Protein AF-0000000079534069 (afdb_homodimer)

Foldseek 3Di:
DPDDPVLVVLLPPPQACAPAEEEQEPLLWDPNVLVLLVNQVRHYQYEYEEQDPVSQVVSVVVCVVVVGRYHYDHADLLDLVRLLVRLVVSCVVSVLAHAEYEAEWAAADQDDAVPDDPVNLVSRCSGLAVSVVSNCVSCLRRNLVNLAHEYEYEAACLCVDPDSRYDSNNVSRVNVQLVQLVCLQPCLVSNYHGYYDHDYAAPTPRCVVVCVVCVPVCVVPPHHYDPDPPDPVVVLQQQAQAPAEEEQEPLLWFLSVLLLSNNQSRHYQYEYEEQDPVSQVVSVVVCVVVVGRYHYDHADLLDLVRLLVSLVVVCVVSVLAHAEYEAEWADADFDDAVPDDPVNLVVRLSGLAVSVVSNCVSCLRRNLVNLAHEYEYEAACLCVDPDRRYDSNNVSRVNVLVVQLVCCVVCVVSNYAGEYEYEYAEDIPNCVVVVVDVVSLVVLQVQASNSDHHYSNLRSVVVSSCSGSNVSPDHSYYHYPYNSNSSCPDDDPDDDD/DPPDPVLVVLLPPPQACAPAEEEQEPLLFDPNVLVLLVNQVRHYQYEYEEQDPVSQVVSVVVCVVVVGRYHYDHADLLDLVRLLVRLVVSCVVSVLAHAEYEAEWAAADQDDAVPDDPVNLVSRCSGLAVSVVSNCVSCLRRNLVNLAHEYEYEAACLCVDPDSRYPSNNVSRVNVQLVQLVCLQPCLVSNYHGYYDHDYAAPTPRCVVVCVVCVPVCVVPPHHYDPDPPDPVVVLQQQAQAPAEEEQEPLLWFLSVLLLSNNQSRHYQYEYEEQDPVSQVVSVVVCVVVVGRYHYDHADLLDLVRLLVSLVVVCVVSVLAHAEYEAEWADADFDDAVPDDPVNLVVRLSGLAVSVVSNCVSCLRRNLVNLAHEYEYEAACLCVDPDRRYDSNNVSRVNVLVVQLVCCVVCVVSNYAGEYEYEYAEDIPNCVVVVVDVVSLVVLQVQASNSDHHYSNLRSVVVSSCSGSNVSPDHSYYHYPYNSNSSCDDDDPDDDD

Solvent-accessible surface area (backbone atoms only — not comparable to full-atom values): 49592 Å² total; per-residue (Å²): 106,77,69,62,70,67,54,56,59,65,54,42,76,83,77,52,34,66,88,34,34,32,39,32,37,42,27,70,48,52,70,26,27,50,49,50,52,50,45,28,71,40,42,19,39,36,38,30,25,30,75,42,62,67,57,45,52,57,48,45,52,53,37,48,74,74,68,36,52,64,48,72,46,67,33,48,57,69,36,67,69,36,44,52,49,47,49,51,49,45,31,63,74,46,75,47,33,28,29,31,42,35,49,47,55,68,70,80,70,80,45,58,71,76,69,62,46,74,65,56,51,50,51,45,42,33,39,41,36,51,28,51,53,50,49,48,49,66,43,42,65,23,20,44,64,50,60,53,12,38,36,40,37,53,49,31,44,45,27,78,43,69,73,83,60,18,41,66,48,18,14,38,25,13,16,49,56,37,34,27,36,28,44,22,45,69,35,16,82,48,42,23,46,40,43,71,47,61,50,64,74,42,66,25,78,80,40,49,62,49,52,70,71,41,45,70,69,43,74,77,40,85,59,48,74,63,76,75,78,68,66,76,59,56,66,50,56,31,75,38,32,65,88,35,33,32,40,31,38,41,24,73,48,45,47,26,29,34,33,51,50,51,40,25,47,40,42,17,39,33,37,30,26,32,76,41,63,69,60,46,50,56,48,44,53,54,38,46,75,73,68,35,50,62,49,75,44,72,34,50,61,73,36,70,66,38,46,52,50,51,50,50,49,46,31,64,76,46,74,48,33,27,28,32,40,34,49,50,56,66,66,79,73,38,47,63,71,76,71,63,45,74,63,56,51,49,52,45,41,32,42,40,37,52,29,50,54,50,50,48,48,66,43,42,63,23,20,45,63,50,58,53,14,32,36,38,37,55,49,30,48,42,29,76,31,20,45,67,56,20,42,68,49,16,14,37,24,12,16,48,54,34,34,24,29,28,44,19,61,70,35,39,87,46,42,26,34,14,27,30,43,20,42,42,72,44,66,26,77,88,44,44,74,52,64,70,33,61,67,56,44,48,52,54,34,72,50,20,38,60,53,65,73,41,53,28,56,69,54,21,51,54,55,46,45,61,66,22,58,71,29,73,88,62,54,40,45,76,47,72,55,41,53,45,26,90,36,46,55,41,70,64,94,57,91,61,113,107,76,70,60,70,66,54,57,59,66,56,44,77,84,76,53,34,66,88,36,35,33,40,32,36,41,24,69,47,51,70,26,27,51,48,51,52,50,45,28,72,39,41,19,39,34,37,30,26,31,74,42,64,68,57,44,51,56,48,44,53,54,36,49,75,73,68,36,52,64,49,72,46,67,33,48,58,67,35,68,69,36,44,53,50,48,52,50,49,45,29,65,75,45,74,46,34,26,28,31,41,36,48,46,55,67,70,79,70,78,45,59,71,76,68,60,47,73,62,55,51,50,51,47,43,32,39,41,37,52,28,53,53,50,48,48,48,66,42,42,64,23,20,46,64,49,59,54,12,37,37,37,36,52,52,30,45,44,28,78,43,67,73,84,60,18,42,66,49,17,12,38,26,12,15,50,56,36,34,27,37,28,44,22,45,70,34,14,82,47,43,25,46,40,42,72,47,61,49,66,74,42,66,24,77,80,40,52,62,49,51,67,74,41,44,71,68,42,75,75,40,85,59,48,74,64,75,77,80,70,67,80,60,58,68,54,57,32,74,38,32,66,86,36,35,32,40,31,40,40,24,73,49,44,47,27,28,33,32,51,52,50,40,26,49,41,42,16,40,34,36,30,25,30,76,42,65,67,61,46,50,56,48,44,52,54,38,48,75,73,68,36,51,63,50,75,44,72,35,49,61,75,34,70,65,37,45,52,52,51,48,50,50,46,29,64,75,46,75,48,33,27,27,30,41,34,48,49,56,67,67,79,73,37,47,62,71,78,71,62,47,74,65,57,51,49,53,43,41,33,42,41,37,51,29,50,54,51,49,48,48,66,43,41,65,22,19,46,64,48,59,53,14,32,37,39,37,55,49,30,47,41,30,75,31,20,44,67,56,21,42,67,49,16,14,37,24,12,16,49,52,36,34,25,29,27,44,19,61,70,33,38,87,47,42,26,36,14,28,30,42,19,40,43,74,43,66,26,76,90,44,45,72,51,64,70,33,60,67,55,45,49,51,52,34,73,53,19,39,61,54,65,73,42,51,30,58,70,52,20,49,55,54,45,46,61,67,23,57,72,29,71,88,62,53,41,45,77,46,71,53,41,55,46,25,91,37,46,55,39,70,66,95,58,92,60,114

Organism: Vigna unguiculata (NCBI:txid3917)

Radius of gyration: 28.95 Å; Cα contacts (8 Å, |Δi|>4): 2097; chains: 2; bounding box: 74×83×64 Å

pLDDT: mean 91.58, std 15.1, range [21.31, 98.94]

Nearest PDB structures (foldseek):
  5ff9-assembly1_B  TM=9.798E-01  e=8.311E-33  Narcissus pseudonarcissus
  6y4d-assembly1_A  TM=9.828E-01  e=1.593E-31  Zephyranthes treatiae
  2ae2-assembly1_A  TM=9.728E-01  e=4.263E-31  Datura stramonium
  1ae1-assembly1_B  TM=9.744E-01  e=4.166E-30  Datura stramonium
  2ae1-assembly1_A  TM=9.623E-01  e=5.988E-30  Datura stramonium

Secondary structure (DSSP, 8-state):
----HHHHHHHGGGG--TT-EEEEETTTSHHHHHHHHHHHHTT-EEEEEES-HHHHHHHHHHHHHTT--EEEEE--TT-HHHHHHHHHHHHHHTTT--SEEEE---------GGG--HHHHHHHHIIIIIHHHHHHHHHHHHHHHHSSEEEEEE--GGGTS--SS-HHHHHHHHHHHHHHHHHHHHTGGGTEEEEEE---SBSSHHHHHHHHH-HHHHHTS-PBP------HHHHHHHT--TT-EEEETT-SSHHHHHHHHHHHHTT-EEEEEES-HHHHHHHHHHHHHTT--EEEEE--TT-HHHHHHHHHHHHHHTTT--SEEEE---------GGG--HHHHHHHHIIIIIHHHHHHHHHHHHHHHHTSEEEEEE--GGGTSB-SS-HHHHHHHHHHHHHHHHHHHHTGGGTEEEEEEEE-SB--GGGHHHHT-HHHHHHHHHH-TT-SPBPHHHHHHHHHHHHSGGGTT--S-EEEESTTGGGB----SS---/----HHHHHHHGGGG--TT-EEEEETTTSHHHHHHHHHHHHTT-EEEEEES-HHHHHHHHHHHHHTT--EEEEE--TT-HHHHHHHHHHHHHHTTT--SEEEE---------GGG--HHHHHHHHIIIIIHHHHHHHHHHHHHHHHSSEEEEEE--GGGTS--SS-HHHHHHHHHHHHHHHHHHHHTGGGTEEEEEE---SBSSHHHHHHHHH-HHHHHTS-PBP------TTTHHHHT--TT-EEEETT-SSHHHHHHHHHHHHTT-EEEEEES-HHHHHHHHHHHHHTT--EEEEE--TT-HHHHHHHHHHHHHHTTT--SEEEE---------GGG--HHHHHHHHIIIIIHHHHHHHHHHHHHHHHTSEEEEEE--GGGTSB-SS-HHHHHHHHHHHHHHHHHHHHTGGGTEEEEEEEE-SB--GGGHHHHT-HHHHHHHHHH-TT-SPBPHHHHHHHHHHHHSGGGTT--S-EEEESTTGGGB----SS---

InterPro domains:
  IPR002347 Short-chain dehydrogenase/reductase SDR [PF00106] (21-208)
  IPR002347 Short-chain dehydrogenase/reductase SDR [PF13561] (253-486)
  IPR002347 Short-chain dehydrogenase/reductase SDR [PR00080] (96-107)
  IPR002347 Short-chain dehydrogenase/reductase SDR [PR00080] (149-157)
  IPR002347 Short-chain dehydrogenase/reductase SDR [PR00080] (169-188)
  IPR002347 Short-chain dehydrogenase/reductase SDR [PR00081] (245-262)
  IPR002347 Short-chain dehydrogenase/reductase SDR [PR00081] (320-331)
  IPR002347 Short-chain dehydrogenase/reductase SDR [PR00081] (367-383)
  IPR002347 Short-chain dehydrogenase/reductase SDR [PR00081] (393-412)
  IPR002347 Short-chain dehydrogenase/reductase SDR [PR00081] (414-431)
  IPR002347 Short-chain dehydrogenase/reductase SDR [PR00081] (449-469)
  IPR020904 Short-chain dehydrogenase/reductase, conserved site [PS00061] (156-184)
  IPR020904 Short-chain dehydrogenase/reductase, conserved site [PS00061] (380-408)
  IPR036291 NAD(P)-binding domain superfamily [SSF51735] (15-226)
  IPR036291 NAD(P)-binding domain superfamily [SSF51735] (242-487)
  IPR045000 Tropinone reductase [PTHR42898] (238-491)

Structure (mmCIF, N/CA/C/O backbone):
data_AF-0000000079534069-model_v1
#
loop_
_entity.id
_entity.type
_entity.pdbx_description
1 polymer 'Tropine dehydrogenase'
#
loop_
_atom_site.group_PDB
_atom_site.id
_atom_site.type_symbol
_atom_site.label_atom_id
_atom_site.label_alt_id
_atom_site.label_comp_id
_atom_site.label_asym_id
_atom_site.label_entity_id
_atom_site.label_seq_id
_atom_site.pdbx_PDB_ins_code
_atom_site.Cartn_x
_atom_site.Cartn_y
_atom_site.Cartn_z
_atom_site.occupancy
_atom_site.B_iso_or_equiv
_atom_site.auth_seq_id
_atom_site.auth_comp_id
_atom_site.auth_asym_id
_atom_site.auth_atom_id
_atom_site.pdbx_PDB_model_num
ATOM 1 N N . MET A 1 1 ? 11.484 41.562 3.572 1 21.31 1 MET A N 1
ATOM 2 C CA . MET A 1 1 ? 11.383 41.719 5.023 1 21.31 1 MET A CA 1
ATOM 3 C C . MET A 1 1 ? 11.227 40.344 5.691 1 21.31 1 MET A C 1
ATOM 5 O O . MET A 1 1 ? 10.359 39.562 5.32 1 21.31 1 MET A O 1
ATOM 9 N N . ALA A 1 2 ? 12.398 39.969 6.348 1 41.53 2 ALA A N 1
ATOM 10 C CA . ALA A 1 2 ? 12.359 38.781 7.195 1 41.53 2 ALA A CA 1
ATOM 11 C C . ALA A 1 2 ? 11.047 38.719 7.977 1 41.53 2 ALA A C 1
ATOM 13 O O . ALA A 1 2 ? 10.57 39.719 8.492 1 41.53 2 ALA A O 1
ATOM 14 N N . GLU A 1 3 ? 10.234 37.75 7.566 1 41.91 3 GLU A N 1
ATOM 15 C CA . GLU A 1 3 ? 9.094 37.594 8.469 1 41.91 3 GLU A CA 1
ATOM 16 C C . GLU A 1 3 ? 9.422 38.094 9.875 1 41.91 3 GLU A C 1
ATOM 18 O O . GLU A 1 3 ? 10.547 37.906 10.352 1 41.91 3 GLU A O 1
ATOM 23 N N . PRO A 1 4 ? 8.57 38.812 10.5 1 36.75 4 PRO A N 1
ATOM 24 C CA . PRO A 1 4 ? 8.875 39.344 11.836 1 36.75 4 PRO A CA 1
ATOM 25 C C . PRO A 1 4 ? 9.25 38.25 12.828 1 36.75 4 PRO A C 1
ATOM 27 O O . PRO A 1 4 ? 8.781 37.094 12.711 1 36.75 4 PRO A O 1
ATOM 30 N N . GLU A 1 5 ? 10.336 38.344 13.586 1 42.34 5 GLU A N 1
ATOM 31 C CA . GLU A 1 5 ? 10.914 37.5 14.633 1 42.34 5 GLU A CA 1
ATOM 32 C C . GLU A 1 5 ? 9.836 36.938 15.547 1 42.34 5 GLU A C 1
ATOM 34 O O . GLU A 1 5 ? 9.945 35.812 16.016 1 42.34 5 GLU A O 1
ATOM 39 N N . ILE A 1 6 ? 8.805 37.656 15.805 1 38.59 6 ILE A N 1
ATOM 40 C CA . ILE A 1 6 ? 7.738 37.312 16.734 1 38.59 6 ILE A CA 1
ATOM 41 C C . ILE A 1 6 ? 6.945 36.125 16.172 1 38.59 6 ILE A C 1
ATOM 43 O O . ILE A 1 6 ? 6.613 35.188 16.906 1 38.59 6 ILE A O 1
ATOM 47 N N . SER A 1 7 ? 6.613 36.125 14.945 1 43.75 7 SER A N 1
ATOM 48 C CA . SER A 1 7 ? 5.824 35.062 14.336 1 43.75 7 SER A CA 1
ATOM 49 C C . SER A 1 7 ? 6.594 33.75 14.305 1 43.75 7 SER A C 1
ATOM 51 O O . SER A 1 7 ? 6.012 32.688 14.508 1 43.75 7 SER A O 1
ATOM 53 N N . ARG A 1 8 ? 7.848 33.781 14.125 1 49.91 8 ARG A N 1
ATOM 54 C CA . ARG A 1 8 ? 8.742 32.625 14.164 1 49.91 8 ARG A CA 1
ATOM 55 C C . ARG A 1 8 ? 8.812 32.031 15.562 1 49.91 8 ARG A C 1
ATOM 57 O O . ARG A 1 8 ? 8.906 30.812 15.727 1 49.91 8 ARG A O 1
ATOM 64 N N . SER A 1 9 ? 8.656 32.938 16.562 1 50.66 9 SER A N 1
ATOM 65 C CA . SER A 1 9 ? 8.773 32.562 17.953 1 50.66 9 SER A CA 1
ATOM 66 C C . SER A 1 9 ? 7.598 31.672 18.375 1 50.66 9 SER A C 1
ATOM 68 O O . SER A 1 9 ? 7.766 30.734 19.172 1 50.66 9 SER A O 1
ATOM 70 N N . LYS A 1 10 ? 6.457 31.953 17.703 1 54.25 10 LYS A N 1
ATOM 71 C CA . LYS A 1 10 ? 5.258 31.25 18.156 1 54.25 10 LYS A CA 1
ATOM 72 C C . LYS A 1 10 ? 5.172 29.859 17.531 1 54.25 10 LYS A C 1
ATOM 74 O O . LYS A 1 10 ? 4.496 28.969 18.047 1 54.25 10 LYS A O 1
ATOM 79 N N . ARG A 1 11 ? 5.996 29.688 16.547 1 65.88 11 ARG A N 1
ATOM 80 C CA . ARG A 1 11 ? 5.977 28.391 15.867 1 65.88 11 ARG A CA 1
ATOM 81 C C . ARG A 1 11 ? 6.859 27.391 16.594 1 65.88 11 ARG A C 1
ATOM 83 O O . ARG A 1 11 ? 6.699 26.172 16.406 1 65.88 11 ARG A O 1
ATOM 90 N N . GLY A 1 12 ? 7.492 27.859 17.469 1 68.19 12 GLY A N 1
ATOM 91 C CA . GLY A 1 12 ? 8.344 26.969 18.234 1 68.19 12 GLY A CA 1
ATOM 92 C C . GLY A 1 12 ? 9.523 26.438 17.453 1 68.19 12 GLY A C 1
ATOM 93 O O . GLY A 1 12 ? 9.773 26.875 16.328 1 68.19 12 GLY A O 1
ATOM 94 N N . GLY A 1 13 ? 10.352 25.594 18.016 1 81.5 13 GLY A N 1
ATOM 95 C CA . GLY A 1 13 ? 11.57 25 17.516 1 81.5 13 GLY A CA 1
ATOM 96 C C . GLY A 1 13 ? 11.32 23.938 16.453 1 81.5 13 GLY A C 1
ATOM 97 O O . GLY A 1 13 ? 12.25 23.531 15.742 1 81.5 13 GLY A O 1
ATOM 98 N N . ARG A 1 14 ? 9.992 23.719 16.141 1 90.19 14 ARG A N 1
ATOM 99 C CA . ARG A 1 14 ? 9.672 22.625 15.219 1 90.19 14 ARG A CA 1
ATOM 100 C C . ARG A 1 14 ? 9.82 23.062 13.766 1 90.19 14 ARG A C 1
ATOM 102 O O . ARG A 1 14 ? 9.867 22.234 12.859 1 90.19 14 ARG A O 1
ATOM 109 N N . TRP A 1 15 ? 9.969 24.375 13.578 1 91.88 15 TRP A N 1
ATOM 110 C CA . TRP A 1 15 ? 9.992 24.891 12.211 1 91.88 15 TRP A CA 1
ATOM 111 C C . TRP A 1 15 ? 11.289 25.625 11.922 1 91.88 15 TRP A C 1
ATOM 113 O O . TRP A 1 15 ? 11.297 26.625 11.203 1 91.88 15 TRP A O 1
ATOM 123 N N . SER A 1 16 ? 12.352 25.25 12.539 1 92.81 16 SER A N 1
ATOM 124 C CA . SER A 1 16 ? 13.688 25.812 12.352 1 92.81 16 SER A CA 1
ATOM 125 C C . SER A 1 16 ? 14.734 24.719 12.18 1 92.81 16 SER A C 1
ATOM 127 O O . SER A 1 16 ? 14.617 23.656 12.773 1 92.81 16 SER A O 1
ATOM 129 N N . LEU A 1 17 ? 15.719 25.016 11.352 1 95.69 17 LEU A N 1
ATOM 130 C CA . LEU A 1 17 ? 16.828 24.094 11.164 1 95.69 17 LEU A CA 1
ATOM 131 C C . LEU A 1 17 ? 18.141 24.703 11.664 1 95.69 17 LEU A C 1
ATOM 133 O O . LEU A 1 17 ? 19.219 24.266 11.289 1 95.69 17 LEU A O 1
ATOM 137 N N . ARG A 1 18 ? 17.953 25.734 12.422 1 94.31 18 ARG A N 1
ATOM 138 C CA . ARG A 1 18 ? 19.125 26.391 12.984 1 94.31 18 ARG A CA 1
ATOM 139 C C . ARG A 1 18 ? 19.969 25.391 13.781 1 94.31 18 ARG A C 1
ATOM 141 O O . ARG A 1 18 ? 19.453 24.672 14.625 1 94.31 18 ARG A O 1
ATOM 148 N N . GLY A 1 19 ? 21.234 25.359 13.453 1 94.06 19 GLY A N 1
ATOM 149 C CA . GLY A 1 19 ? 22.156 24.484 14.156 1 94.06 19 GLY A CA 1
ATOM 150 C C . GLY A 1 19 ? 22.266 23.109 13.523 1 94.06 19 GLY A C 1
ATOM 151 O O . GLY A 1 19 ? 23.094 22.297 13.938 1 94.06 19 GLY A O 1
ATOM 152 N N . MET A 1 20 ? 21.562 22.859 12.469 1 97.19 20 MET A N 1
ATOM 153 C CA . MET A 1 20 ? 21.594 21.547 11.812 1 97.19 20 MET A CA 1
ATOM 154 C C . MET A 1 20 ? 22.516 21.578 10.594 1 97.19 20 MET A C 1
ATOM 156 O O . MET A 1 20 ? 22.656 22.625 9.945 1 97.1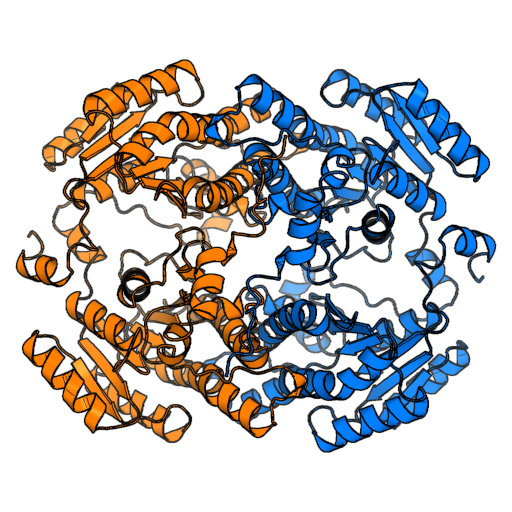9 20 MET A O 1
ATOM 160 N N . THR A 1 21 ? 23.156 20.484 10.328 1 98.69 21 THR A N 1
ATOM 161 C CA . THR A 1 21 ? 23.984 20.297 9.141 1 98.69 21 THR A CA 1
ATOM 162 C C . THR A 1 21 ? 23.281 19.406 8.125 1 98.69 21 THR A C 1
ATOM 164 O O . THR A 1 21 ? 22.547 18.484 8.508 1 98.69 21 THR A O 1
ATOM 167 N N . ALA A 1 22 ? 23.5 19.719 6.797 1 98.88 22 ALA A N 1
ATOM 168 C CA . ALA A 1 22 ? 22.812 18.953 5.758 1 98.88 22 ALA A CA 1
ATOM 169 C C . ALA A 1 22 ? 23.734 18.703 4.57 1 98.88 22 ALA A C 1
ATOM 171 O O . ALA A 1 22 ? 24.531 19.562 4.191 1 98.88 22 ALA A O 1
ATOM 172 N N . LEU A 1 23 ? 23.656 17.516 4.07 1 98.94 23 LEU A N 1
ATOM 173 C CA . LEU A 1 23 ? 24.25 17.172 2.783 1 98.94 23 LEU A CA 1
ATOM 174 C C . LEU A 1 23 ? 23.156 16.969 1.729 1 98.94 23 LEU A C 1
ATOM 176 O O . LEU A 1 23 ? 22.219 16.188 1.945 1 98.94 23 LEU A O 1
ATOM 180 N N . VAL A 1 24 ? 23.266 17.656 0.617 1 98.88 24 VAL A N 1
ATOM 181 C CA . VAL A 1 24 ? 22.375 17.469 -0.525 1 98.88 24 VAL A CA 1
ATOM 182 C C . VAL A 1 24 ? 23.188 17.062 -1.749 1 98.88 24 VAL A C 1
ATOM 184 O O . VAL A 1 24 ? 24 17.828 -2.248 1 98.88 24 VAL A O 1
ATOM 187 N N . THR A 1 25 ? 22.969 15.883 -2.227 1 98.5 25 THR A N 1
ATOM 188 C CA . THR A 1 25 ? 23.656 15.5 -3.451 1 98.5 25 THR A CA 1
ATOM 189 C C . THR A 1 25 ? 22.984 16.125 -4.672 1 98.5 25 THR A C 1
ATOM 191 O O . THR A 1 25 ? 21.75 16.219 -4.727 1 98.5 25 THR A O 1
ATOM 194 N N . GLY A 1 26 ? 23.828 16.547 -5.629 1 96.31 26 GLY A N 1
ATOM 195 C CA . GLY A 1 26 ? 23.297 17.156 -6.84 1 96.31 26 GLY A CA 1
ATOM 196 C C . GLY A 1 26 ? 22.547 18.453 -6.574 1 96.31 26 GLY A C 1
ATOM 197 O O . GLY A 1 26 ? 21.422 18.625 -7.047 1 96.31 26 GLY A O 1
ATOM 198 N N . GLY A 1 27 ? 23.141 19.375 -5.844 1 95.75 27 GLY A N 1
ATOM 199 C CA . GLY A 1 27 ? 22.406 20.531 -5.336 1 95.75 27 GLY A CA 1
ATOM 200 C C . GLY A 1 27 ? 22.516 21.75 -6.23 1 95.75 27 GLY A C 1
ATOM 201 O O . GLY A 1 27 ? 22.031 22.828 -5.883 1 95.75 27 GLY A O 1
ATOM 202 N N . THR A 1 28 ? 23.078 21.609 -7.484 1 94.81 28 THR A N 1
ATOM 203 C CA . THR A 1 28 ? 23.375 22.812 -8.242 1 94.81 28 THR A CA 1
ATOM 204 C C . THR A 1 28 ? 22.297 23.094 -9.281 1 94.81 28 THR A C 1
ATOM 206 O O . THR A 1 28 ? 22.312 24.125 -9.953 1 94.81 28 THR A O 1
ATOM 209 N N . ARG A 1 29 ? 21.375 22.172 -9.477 1 90.69 29 ARG A N 1
ATOM 210 C CA . ARG A 1 29 ? 20.328 22.391 -10.469 1 90.69 29 ARG A CA 1
ATOM 211 C C . ARG A 1 29 ? 19 21.766 -10.016 1 90.69 29 ARG A C 1
ATOM 213 O O . ARG A 1 29 ? 18.984 20.922 -9.125 1 90.69 29 ARG A O 1
ATOM 220 N N . GLY A 1 30 ? 17.906 22.281 -10.562 1 91.44 30 GLY A N 1
ATOM 221 C CA . GLY A 1 30 ? 16.609 21.672 -10.43 1 91.44 30 GLY A CA 1
ATOM 222 C C . GLY A 1 30 ? 16.125 21.562 -8.992 1 91.44 30 GLY A C 1
ATOM 223 O O . GLY A 1 30 ? 16.188 22.547 -8.242 1 91.44 30 GLY A O 1
ATOM 224 N N . ILE A 1 31 ? 15.617 20.422 -8.656 1 92.44 31 ILE A N 1
ATOM 225 C CA . ILE A 1 31 ? 15.055 20.172 -7.336 1 92.44 31 ILE A CA 1
ATOM 226 C C . ILE A 1 31 ? 16.156 20.281 -6.281 1 92.44 31 ILE A C 1
ATOM 228 O O . ILE A 1 31 ? 15.922 20.812 -5.191 1 92.44 31 ILE A O 1
ATOM 232 N N . GLY A 1 32 ? 17.375 19.797 -6.648 1 95.5 32 GLY A N 1
ATOM 233 C CA . GLY A 1 32 ? 18.5 19.875 -5.723 1 95.5 32 GLY A CA 1
ATOM 234 C C . GLY A 1 32 ? 18.828 21.297 -5.32 1 95.5 32 GLY A C 1
ATOM 235 O O . GLY A 1 32 ? 19.047 21.594 -4.141 1 95.5 32 GLY A O 1
ATOM 236 N N . HIS A 1 33 ? 18.844 22.156 -6.293 1 95.88 33 HIS A N 1
ATOM 237 C CA . HIS A 1 33 ? 19.141 23.562 -6.031 1 95.88 33 HIS A CA 1
ATOM 238 C C . HIS A 1 33 ? 18.094 24.172 -5.113 1 95.88 33 HIS A C 1
ATOM 240 O O . HIS A 1 33 ? 18.422 24.906 -4.172 1 95.88 33 HIS A O 1
ATOM 246 N N . ALA A 1 34 ? 16.828 23.875 -5.391 1 94.62 34 ALA A N 1
ATOM 247 C CA . ALA A 1 34 ? 15.734 24.391 -4.578 1 94.62 34 ALA A CA 1
ATOM 248 C C . ALA A 1 34 ? 15.82 23.875 -3.143 1 94.62 34 ALA A C 1
ATOM 250 O O . ALA A 1 34 ? 15.57 24.625 -2.195 1 94.62 34 ALA A O 1
ATOM 251 N N . ILE A 1 35 ? 16.219 22.641 -2.99 1 97.31 35 ILE A N 1
ATOM 252 C CA . ILE A 1 35 ? 16.312 22.031 -1.669 1 97.31 35 ILE A CA 1
ATOM 253 C C . ILE A 1 35 ? 17.438 22.703 -0.877 1 97.31 35 ILE A C 1
ATOM 255 O O . ILE A 1 35 ? 17.25 23.047 0.292 1 97.31 35 ILE A O 1
ATOM 259 N N . VAL A 1 36 ? 18.594 22.938 -1.533 1 98 36 VAL A N 1
ATOM 260 C CA . VAL A 1 36 ? 19.703 23.594 -0.867 1 98 36 VAL A CA 1
ATOM 261 C C . VAL A 1 36 ? 19.266 24.984 -0.382 1 98 36 VAL A C 1
ATOM 263 O O . VAL A 1 36 ? 19.484 25.328 0.777 1 98 36 VAL A O 1
ATOM 266 N N . SER A 1 37 ? 18.609 25.688 -1.231 1 96.38 37 SER A N 1
ATOM 267 C CA . SER A 1 37 ? 18.172 27.047 -0.906 1 96.38 37 SER A CA 1
ATOM 268 C C . SER A 1 37 ? 17.188 27.047 0.255 1 96.38 37 SER A C 1
ATOM 270 O O . SER A 1 37 ? 17.312 27.859 1.18 1 96.38 37 SER A O 1
ATOM 272 N N . ASP A 1 38 ? 16.25 26.156 0.24 1 95.62 38 ASP A N 1
ATOM 273 C CA . ASP A 1 38 ? 15.227 26.109 1.277 1 95.62 38 ASP A CA 1
ATOM 274 C C . ASP A 1 38 ? 15.82 25.688 2.621 1 95.62 38 ASP A C 1
ATOM 276 O O . ASP A 1 38 ? 15.508 26.281 3.654 1 95.62 38 ASP A O 1
ATOM 280 N N . LEU A 1 39 ? 16.672 24.641 2.594 1 97.5 39 LEU A N 1
ATOM 281 C CA . LEU A 1 39 ? 17.297 24.203 3.836 1 97.5 39 LEU A CA 1
ATOM 282 C C . LEU A 1 39 ? 18.109 25.344 4.453 1 97.5 39 LEU A C 1
ATOM 284 O O . LEU A 1 39 ? 18.047 25.578 5.66 1 97.5 39 LEU A O 1
ATOM 288 N N . ALA A 1 40 ? 18.875 26.047 3.619 1 97.25 40 ALA A N 1
ATOM 289 C CA . ALA A 1 40 ? 19.688 27.172 4.09 1 97.25 40 ALA A CA 1
ATOM 290 C C . ALA A 1 40 ? 18.797 28.297 4.621 1 97.25 40 ALA A C 1
ATOM 292 O O . ALA A 1 40 ? 19.109 28.906 5.645 1 97.25 40 ALA A O 1
ATOM 293 N N . ALA A 1 41 ? 17.719 28.5 3.941 1 94.31 41 ALA A N 1
ATOM 294 C CA . ALA A 1 41 ? 16.797 29.547 4.352 1 94.31 41 ALA A CA 1
ATOM 295 C C . ALA A 1 41 ? 16.188 29.234 5.715 1 94.31 41 ALA A C 1
ATOM 297 O O . ALA A 1 41 ? 15.859 30.156 6.48 1 94.31 41 ALA A O 1
ATOM 298 N N . PHE A 1 42 ? 16.078 27.969 6.008 1 94.12 42 PHE A N 1
ATOM 299 C CA . PHE A 1 42 ? 15.516 27.562 7.293 1 94.12 42 PHE A CA 1
ATOM 300 C C . PHE A 1 42 ? 16.594 27.516 8.367 1 94.12 42 PHE A C 1
ATOM 302 O O . PHE A 1 42 ? 16.328 27.172 9.516 1 94.12 42 PHE A O 1
ATOM 309 N N . GLY A 1 43 ? 17.859 27.781 7.984 1 95 43 GLY A N 1
ATOM 310 C CA . GLY A 1 43 ? 18.891 28 8.977 1 95 43 GLY A CA 1
ATOM 311 C C . GLY A 1 43 ? 19.953 26.906 8.992 1 95 43 GLY A C 1
ATOM 312 O O . GLY A 1 43 ? 20.922 26.984 9.75 1 95 43 GLY A O 1
ATOM 313 N N . ALA A 1 44 ? 19.859 25.922 8.133 1 97.44 44 ALA A N 1
ATOM 314 C CA . ALA A 1 44 ? 20.828 24.828 8.125 1 97.44 44 ALA A CA 1
ATOM 315 C C . ALA A 1 44 ? 22.141 25.266 7.469 1 97.44 44 ALA A C 1
ATOM 317 O O . ALA A 1 44 ? 22.156 26.172 6.633 1 97.44 44 ALA A O 1
ATOM 318 N N . VAL A 1 45 ? 23.203 24.656 7.914 1 98.56 45 VAL A N 1
ATOM 319 C CA . VAL A 1 45 ? 24.469 24.703 7.191 1 98.56 45 VAL A CA 1
ATOM 320 C C . VAL A 1 45 ? 24.547 23.547 6.195 1 98.56 45 VAL A C 1
ATOM 322 O O . VAL A 1 45 ? 24.469 22.391 6.578 1 98.56 45 VAL A O 1
ATOM 325 N N . VAL A 1 46 ? 24.719 23.906 4.883 1 98.81 46 VAL A N 1
ATOM 326 C CA . VAL A 1 46 ? 24.5 22.906 3.846 1 98.81 46 VAL A CA 1
ATOM 327 C C . VAL A 1 46 ? 25.797 22.641 3.092 1 98.81 46 VAL A C 1
ATOM 329 O O . VAL A 1 46 ? 26.562 23.578 2.822 1 98.81 46 VAL A O 1
ATOM 332 N N . HIS A 1 47 ? 26.125 21.422 2.881 1 98.88 47 HIS A N 1
ATOM 333 C CA . HIS A 1 47 ? 27.125 20.984 1.909 1 98.88 47 HIS A CA 1
ATOM 334 C C . HIS A 1 47 ? 26.469 20.297 0.717 1 98.88 47 HIS A C 1
ATOM 336 O O . HIS A 1 47 ? 25.516 19.531 0.884 1 98.88 47 HIS A O 1
ATOM 342 N N . THR A 1 48 ? 26.938 20.625 -0.51 1 98.69 48 THR A N 1
ATOM 343 C CA . THR A 1 48 ? 26.375 20 -1.705 1 98.69 48 THR A CA 1
ATOM 344 C C . THR A 1 48 ? 27.5 19.516 -2.629 1 98.69 48 THR A C 1
ATOM 346 O O . THR A 1 48 ? 28.672 19.656 -2.307 1 98.69 48 THR A O 1
ATOM 349 N N . CYS A 1 49 ? 27.094 18.75 -3.676 1 97.44 49 CYS A N 1
ATOM 350 C CA . CYS A 1 49 ? 28.078 18.297 -4.645 1 97.44 49 CYS A CA 1
ATOM 351 C C . CYS A 1 49 ? 27.531 18.375 -6.066 1 97.44 49 CYS A C 1
ATOM 353 O O . CYS A 1 49 ? 26.312 18.406 -6.262 1 97.44 49 CYS A O 1
ATOM 355 N N . SER A 1 50 ? 28.406 18.469 -6.957 1 95.56 50 SER A N 1
ATOM 356 C CA . SER A 1 50 ? 28.156 18.422 -8.391 1 95.56 50 SER A CA 1
ATOM 357 C C . SER A 1 50 ? 29.344 17.828 -9.141 1 95.56 50 SER A C 1
ATOM 359 O O . SER A 1 50 ? 30.422 17.688 -8.586 1 95.56 50 SER A O 1
ATOM 361 N N . ARG A 1 51 ? 29.125 17.562 -10.391 1 92.31 51 ARG A N 1
ATOM 362 C CA . ARG A 1 51 ? 30.172 16.891 -11.172 1 92.31 51 ARG A CA 1
ATOM 363 C C . ARG A 1 51 ? 31.25 17.875 -11.609 1 92.31 51 ARG A C 1
ATOM 365 O O . ARG A 1 51 ? 32.375 17.484 -11.922 1 92.31 51 ARG A O 1
ATOM 372 N N . THR A 1 52 ? 30.875 19.188 -11.586 1 93 52 THR A N 1
ATOM 373 C CA . THR A 1 52 ? 31.859 20.156 -12.07 1 93 52 THR A CA 1
ATOM 374 C C . THR A 1 52 ? 32.031 21.297 -11.086 1 93 52 THR A C 1
ATOM 376 O O . THR A 1 52 ? 31.047 21.734 -10.453 1 93 52 THR A O 1
ATOM 379 N N . GLN A 1 53 ? 33.219 21.812 -11.062 1 95.62 53 GLN A N 1
ATOM 380 C CA . GLN A 1 53 ? 33.531 22.938 -10.188 1 95.62 53 GLN A CA 1
ATOM 381 C C . GLN A 1 53 ? 32.844 24.219 -10.68 1 95.62 53 GLN A C 1
ATOM 383 O O . GLN A 1 53 ? 32.438 25.062 -9.883 1 95.62 53 GLN A O 1
ATOM 388 N N . THR A 1 54 ? 32.688 24.281 -11.945 1 95.62 54 THR A N 1
ATOM 389 C CA . THR A 1 54 ? 32.062 25.469 -12.539 1 95.62 54 THR A CA 1
ATOM 390 C C . THR A 1 54 ? 30.641 25.641 -12.062 1 95.62 54 THR A C 1
ATOM 392 O O . THR A 1 54 ? 30.234 26.75 -11.695 1 95.62 54 THR A O 1
ATOM 395 N N . ASP A 1 55 ? 29.891 24.547 -12.07 1 93.75 55 ASP A N 1
ATOM 396 C CA . ASP A 1 55 ? 28.5 24.594 -11.586 1 93.75 55 ASP A CA 1
ATOM 397 C C . ASP A 1 55 ? 28.453 24.953 -10.102 1 93.75 55 ASP A C 1
ATOM 399 O O . ASP A 1 55 ? 27.578 25.719 -9.68 1 93.75 55 ASP A O 1
ATOM 403 N N . LEU A 1 56 ? 29.359 24.484 -9.352 1 96.62 56 LEU A N 1
ATOM 404 C CA . LEU A 1 56 ? 29.422 24.766 -7.922 1 96.62 56 LEU A CA 1
ATOM 405 C C . LEU A 1 56 ? 29.734 26.234 -7.652 1 96.62 56 LEU A C 1
ATOM 407 O O . LEU A 1 56 ? 29.062 26.875 -6.84 1 96.62 56 LEU A O 1
ATOM 411 N N . ASP A 1 57 ? 30.688 26.719 -8.352 1 96.81 57 ASP A N 1
ATOM 412 C CA . ASP A 1 57 ? 31.125 28.078 -8.117 1 96.81 57 ASP A CA 1
ATOM 413 C C . ASP A 1 57 ? 29.984 29.078 -8.352 1 96.81 57 ASP A C 1
ATOM 415 O O . ASP A 1 57 ? 29.797 30 -7.562 1 96.81 57 ASP A O 1
ATOM 419 N N . LYS A 1 58 ? 29.344 28.859 -9.375 1 96.31 58 LYS A N 1
ATOM 420 C CA . LYS A 1 58 ? 28.219 29.734 -9.711 1 96.31 58 LYS A CA 1
ATOM 421 C C . LYS A 1 58 ? 27.172 29.734 -8.602 1 96.31 58 LYS A C 1
ATOM 423 O O . LYS A 1 58 ? 26.734 30.797 -8.156 1 96.31 58 LYS A O 1
ATOM 428 N N . CYS A 1 59 ? 26.797 28.594 -8.133 1 97.12 59 CYS A N 1
ATOM 429 C CA . CYS A 1 59 ? 25.75 28.469 -7.117 1 97.12 59 CYS A CA 1
ATOM 430 C C . CYS A 1 59 ? 26.25 28.969 -5.766 1 97.12 59 CYS A C 1
ATOM 432 O O . CYS A 1 59 ? 25.5 29.594 -5.016 1 97.12 59 CYS A O 1
ATOM 434 N N . LEU A 1 60 ? 27.5 28.703 -5.441 1 97.5 60 LEU A N 1
ATOM 435 C CA . LEU A 1 60 ? 28.078 29.141 -4.168 1 97.5 60 LEU A CA 1
ATOM 436 C C . LEU A 1 60 ? 28.094 30.656 -4.062 1 97.5 60 LEU A C 1
ATOM 438 O O . LEU A 1 60 ? 27.844 31.203 -2.99 1 97.5 60 LEU A O 1
ATOM 442 N N . GLU A 1 61 ? 28.375 31.297 -5.125 1 97.12 61 GLU A N 1
ATOM 443 C CA . GLU A 1 61 ? 28.344 32.75 -5.148 1 97.12 61 GLU A CA 1
ATOM 444 C C . GLU A 1 61 ? 26.938 33.281 -4.898 1 97.12 61 GLU A C 1
ATOM 446 O O . GLU A 1 61 ? 26.75 34.25 -4.148 1 97.12 61 GLU A O 1
ATOM 451 N N . GLU A 1 62 ? 26.047 32.625 -5.562 1 96.19 62 GLU A N 1
ATOM 452 C CA . GLU A 1 62 ? 24.641 33 -5.395 1 96.19 62 GLU A CA 1
ATOM 453 C C . GLU A 1 62 ? 24.203 32.844 -3.945 1 96.19 62 GLU A C 1
ATOM 455 O O . GLU A 1 62 ? 23.609 33.75 -3.365 1 96.19 62 GLU A O 1
ATOM 460 N N . TRP A 1 63 ? 24.531 31.734 -3.324 1 97.31 63 TRP A N 1
ATOM 461 C CA . TRP A 1 63 ? 24.109 31.438 -1.956 1 97.31 63 TRP A CA 1
ATOM 462 C C . TRP A 1 63 ? 24.828 32.344 -0.963 1 97.31 63 TRP A C 1
ATOM 464 O O . TRP A 1 63 ? 24.234 32.781 0.026 1 97.31 63 TRP A O 1
ATOM 474 N N . GLN A 1 64 ? 26.031 32.656 -1.226 1 96.62 64 GLN A N 1
ATOM 475 C CA . GLN A 1 64 ? 26.781 33.562 -0.378 1 96.62 64 GLN A CA 1
ATOM 476 C C . GLN A 1 64 ? 26.141 34.969 -0.388 1 96.62 64 GLN A C 1
ATOM 478 O O . GLN A 1 64 ? 26.047 35.625 0.654 1 96.62 64 GLN A O 1
ATOM 483 N N . SER A 1 65 ? 25.734 35.375 -1.522 1 96.5 65 SER A N 1
ATOM 484 C CA . SER A 1 65 ? 25.094 36.688 -1.654 1 96.5 65 SER A CA 1
ATOM 485 C C . SER A 1 65 ? 23.781 36.75 -0.884 1 96.5 65 SER A C 1
ATOM 487 O O . SER A 1 65 ? 23.344 37.812 -0.466 1 96.5 65 SER A O 1
ATOM 489 N N . GLU A 1 66 ? 23.156 35.594 -0.701 1 94.56 66 GLU A N 1
ATOM 490 C CA . GLU A 1 66 ? 21.891 35.531 0.032 1 94.56 66 GLU A CA 1
ATOM 491 C C . GLU A 1 66 ? 22.141 35.344 1.528 1 94.56 66 GLU A C 1
ATOM 493 O O . GLU A 1 66 ? 21.188 35.312 2.314 1 94.56 66 GLU A O 1
ATOM 498 N N . GLY A 1 67 ? 23.391 35.188 1.869 1 95.62 67 GLY A N 1
ATOM 499 C CA . GLY A 1 67 ? 23.75 35.031 3.27 1 95.62 67 GLY A CA 1
ATOM 500 C C . GLY A 1 67 ? 23.641 33.594 3.758 1 95.62 67 GLY A C 1
ATOM 501 O O . GLY A 1 67 ? 23.594 33.344 4.965 1 95.62 67 GLY A O 1
ATOM 502 N N . PHE A 1 68 ? 23.547 32.656 2.873 1 97 68 PHE A N 1
ATOM 503 C CA . PHE A 1 68 ? 23.406 31.25 3.23 1 97 68 PHE A CA 1
ATOM 504 C C . PHE A 1 68 ? 24.766 30.625 3.496 1 97 68 PHE A C 1
ATOM 506 O O . PHE A 1 68 ? 25.766 31.031 2.891 1 97 68 PHE A O 1
ATOM 513 N N . LYS A 1 69 ? 24.812 29.719 4.371 1 97.62 69 LYS A N 1
ATOM 514 C CA . LYS A 1 69 ? 26.016 28.953 4.648 1 97.62 69 LYS A CA 1
ATOM 515 C C . LYS A 1 69 ? 26.031 27.641 3.863 1 97.62 69 LYS A C 1
ATOM 517 O O . LYS A 1 69 ? 25.594 26.609 4.367 1 97.62 69 LYS A O 1
ATOM 522 N N . VAL A 1 70 ? 26.594 27.703 2.66 1 98.56 70 VAL A N 1
ATOM 523 C CA . VAL A 1 70 ? 26.625 26.547 1.771 1 98.56 70 VAL A CA 1
ATOM 524 C C . VAL A 1 70 ? 28.047 26.312 1.272 1 98.56 70 VAL A C 1
ATOM 526 O O . VAL A 1 70 ? 28.75 27.25 0.889 1 98.56 70 VAL A O 1
ATOM 529 N N . THR A 1 71 ? 28.5 25.109 1.362 1 98.25 71 THR A N 1
ATOM 530 C CA . THR A 1 71 ? 29.766 24.688 0.77 1 98.25 71 THR A CA 1
ATOM 531 C C . THR A 1 71 ? 29.531 23.562 -0.239 1 98.25 71 THR A C 1
ATOM 533 O O . THR A 1 71 ? 28.422 23.031 -0.351 1 98.25 71 THR A O 1
ATOM 536 N N . GLY A 1 72 ? 30.578 23.25 -1.054 1 97.75 72 GLY A N 1
ATOM 537 C CA . GLY A 1 72 ? 30.391 22.203 -2.061 1 97.75 72 GLY A CA 1
ATOM 538 C C . GLY A 1 72 ? 31.672 21.5 -2.422 1 97.75 72 GLY A C 1
ATOM 539 O O . GLY A 1 72 ? 32.781 22.031 -2.215 1 97.75 72 GLY A O 1
ATOM 540 N N . SER A 1 73 ? 31.516 20.281 -2.926 1 97 73 SER A N 1
ATOM 541 C CA . SER A 1 73 ? 32.625 19.469 -3.438 1 97 73 SER A CA 1
ATOM 542 C C . SER A 1 73 ? 32.25 18.828 -4.773 1 97 73 SER A C 1
ATOM 544 O O . SER A 1 73 ? 31.094 18.516 -5.027 1 97 73 SER A O 1
ATOM 546 N N . VAL A 1 74 ? 33.281 18.672 -5.574 1 97.88 74 VAL A N 1
ATOM 547 C CA . VAL A 1 74 ? 33.062 17.953 -6.82 1 97.88 74 VAL A CA 1
ATOM 548 C C . VAL A 1 74 ? 32.938 16.453 -6.531 1 97.88 74 VAL A C 1
ATOM 550 O O . VAL A 1 74 ? 33.75 15.875 -5.82 1 97.88 74 VAL A O 1
ATOM 553 N N . CYS A 1 75 ? 31.828 15.867 -7.082 1 98.12 75 CYS A N 1
ATOM 554 C CA . CYS A 1 75 ? 31.625 14.438 -6.875 1 98.12 75 CYS A CA 1
ATOM 555 C C . CYS A 1 75 ? 30.734 13.852 -7.969 1 98.12 75 CYS A C 1
ATOM 557 O O . CYS A 1 75 ? 29.609 14.312 -8.172 1 98.12 75 CYS A O 1
ATOM 559 N N . ASP A 1 76 ? 31.281 12.938 -8.711 1 97.75 76 ASP A N 1
ATOM 560 C CA . ASP A 1 76 ? 30.469 12.023 -9.5 1 97.75 76 ASP A CA 1
ATOM 561 C C . ASP A 1 76 ? 30.016 10.828 -8.672 1 97.75 76 ASP A C 1
ATOM 563 O O . ASP A 1 76 ? 30.797 9.922 -8.398 1 97.75 76 ASP A O 1
ATOM 567 N N . VAL A 1 77 ? 28.766 10.797 -8.367 1 97.38 77 VAL A N 1
ATOM 568 C CA . VAL A 1 77 ? 28.266 9.828 -7.406 1 97.38 77 VAL A CA 1
ATOM 569 C C . VAL A 1 77 ? 28.375 8.414 -7.984 1 97.38 77 VAL A C 1
ATOM 571 O O . VAL A 1 77 ? 28.25 7.43 -7.254 1 97.38 77 VAL A O 1
ATOM 574 N N . SER A 1 78 ? 28.547 8.289 -9.312 1 96.94 78 SER A N 1
ATOM 575 C CA . SER A 1 78 ? 28.719 6.961 -9.906 1 96.94 78 SER A CA 1
ATOM 576 C C . SER A 1 78 ? 30.047 6.34 -9.508 1 96.94 78 SER A C 1
ATOM 578 O O . SER A 1 78 ? 30.25 5.137 -9.664 1 96.94 78 SER A O 1
ATOM 580 N N . SER A 1 79 ? 30.969 7.168 -8.961 1 97.69 79 SER A N 1
ATOM 581 C CA . SER A 1 79 ? 32.312 6.723 -8.578 1 97.69 79 SER A CA 1
ATOM 582 C C . SER A 1 79 ? 32.375 6.441 -7.086 1 97.69 79 SER A C 1
ATOM 584 O O . SER A 1 79 ? 32.281 7.359 -6.27 1 97.69 79 SER A O 1
ATOM 586 N N . PRO A 1 80 ? 32.719 5.184 -6.703 1 97.75 80 PRO A N 1
ATOM 587 C CA . PRO A 1 80 ? 32.812 4.863 -5.277 1 97.75 80 PRO A CA 1
ATOM 588 C C . PRO A 1 80 ? 33.875 5.68 -4.547 1 97.75 80 PRO A C 1
ATOM 590 O O . PRO A 1 80 ? 33.625 6.246 -3.488 1 97.75 80 PRO A O 1
ATOM 593 N N . PRO A 1 81 ? 35.062 5.871 -5.105 1 98 81 PRO A N 1
ATOM 594 C CA . PRO A 1 81 ? 36.062 6.684 -4.398 1 98 81 PRO A CA 1
ATOM 595 C C . PRO A 1 81 ? 35.625 8.133 -4.227 1 98 81 PRO A C 1
ATOM 597 O O . PRO A 1 81 ? 35.938 8.766 -3.215 1 98 81 PRO A O 1
ATOM 600 N N . GLN A 1 82 ? 34.875 8.633 -5.184 1 98.5 82 GLN A N 1
ATOM 601 C CA . GLN A 1 82 ? 34.438 10.016 -5.059 1 98.5 82 GLN A CA 1
ATOM 602 C C . GLN A 1 82 ? 33.344 10.148 -3.994 1 98.5 82 GLN A C 1
ATOM 604 O O . GLN A 1 82 ? 33.25 11.164 -3.305 1 98.5 82 GLN A O 1
ATOM 609 N N . ARG A 1 83 ? 32.562 9.141 -3.861 1 98.62 83 ARG A N 1
ATOM 610 C CA . ARG A 1 83 ? 31.578 9.125 -2.777 1 98.62 83 ARG A CA 1
ATOM 611 C C . ARG A 1 83 ? 32.281 9.141 -1.418 1 98.62 83 ARG A C 1
ATOM 613 O O . ARG A 1 83 ? 31.844 9.852 -0.507 1 98.62 83 ARG A O 1
ATOM 620 N N . GLU A 1 84 ? 33.25 8.344 -1.357 1 98.62 84 GLU A N 1
ATOM 621 C CA . GLU A 1 84 ? 34.031 8.289 -0.114 1 98.62 84 GLU A CA 1
ATOM 622 C C . GLU A 1 84 ? 34.656 9.641 0.206 1 98.62 84 GLU A C 1
ATOM 624 O O . GLU A 1 84 ? 34.594 10.102 1.347 1 98.62 84 GLU A O 1
ATOM 629 N N . ASN A 1 85 ? 35.219 10.258 -0.785 1 98.5 85 ASN A N 1
ATOM 630 C CA . ASN A 1 85 ? 35.812 11.578 -0.608 1 98.5 85 ASN A CA 1
ATOM 631 C C . ASN A 1 85 ? 34.781 12.625 -0.213 1 98.5 85 ASN A C 1
ATOM 633 O O . ASN A 1 85 ? 35.031 13.5 0.61 1 98.5 85 ASN A O 1
ATOM 637 N N . LEU A 1 86 ? 33.625 12.516 -0.852 1 98.69 86 LEU A N 1
ATOM 638 C CA . LEU A 1 86 ? 32.562 13.445 -0.533 1 98.69 86 LEU A CA 1
ATOM 639 C C . LEU A 1 86 ? 32.219 13.383 0.949 1 98.69 86 LEU A C 1
ATOM 641 O O . LEU A 1 86 ? 32.125 14.414 1.618 1 98.69 86 LEU A O 1
ATOM 645 N N . ILE A 1 87 ? 32.031 12.188 1.482 1 98.81 87 ILE A N 1
ATOM 646 C CA . ILE A 1 87 ? 31.578 12.023 2.865 1 98.81 87 ILE A CA 1
ATOM 647 C C . ILE A 1 87 ? 32.719 12.406 3.812 1 98.81 87 ILE A C 1
ATOM 649 O O . ILE A 1 87 ? 32.469 12.969 4.887 1 98.81 87 ILE A O 1
ATOM 653 N N . GLN A 1 88 ? 33.938 12.172 3.389 1 98.44 88 GLN A N 1
ATOM 654 C CA . GLN A 1 88 ? 35.094 12.641 4.18 1 98.44 88 GLN A CA 1
ATOM 655 C C . GLN A 1 88 ? 35.094 14.164 4.281 1 98.44 88 GLN A C 1
ATOM 657 O O . GLN A 1 88 ? 35.375 14.719 5.348 1 98.44 88 GLN A O 1
ATOM 662 N N . GLU A 1 89 ? 34.844 14.789 3.213 1 98.31 89 GLU A N 1
ATOM 663 C CA . GLU A 1 89 ? 34.75 16.25 3.209 1 98.31 89 GLU A CA 1
ATOM 664 C C . GLU A 1 89 ? 33.625 16.75 4.102 1 98.31 89 GLU A C 1
ATOM 666 O O . GLU A 1 89 ? 33.781 17.719 4.836 1 98.31 89 GLU A O 1
ATOM 671 N N . VAL A 1 90 ? 32.531 16.094 4.004 1 98.69 90 VAL A N 1
ATOM 672 C CA . VAL A 1 90 ? 31.375 16.438 4.84 1 98.69 90 VAL A CA 1
ATOM 673 C C . VAL A 1 90 ? 31.734 16.25 6.312 1 98.69 90 VAL A C 1
ATOM 675 O O . VAL A 1 90 ? 31.438 17.109 7.145 1 98.69 90 VAL A O 1
ATOM 678 N N . ALA A 1 91 ? 32.344 15.133 6.621 1 98.62 91 ALA A N 1
ATOM 679 C CA . ALA A 1 91 ? 32.781 14.859 7.988 1 98.62 91 ALA A CA 1
ATOM 680 C C . ALA A 1 91 ? 33.719 15.961 8.508 1 98.62 91 ALA A C 1
ATOM 682 O O . ALA A 1 91 ? 33.594 16.406 9.648 1 98.62 91 ALA A O 1
ATOM 683 N N . SER A 1 92 ? 34.625 16.344 7.672 1 98.25 92 SER A N 1
ATOM 684 C CA . SER A 1 92 ? 35.562 17.391 8.039 1 98.25 92 SER A CA 1
ATOM 685 C C . SER A 1 92 ? 34.875 18.734 8.219 1 98.25 92 SER A C 1
ATOM 687 O O . SER A 1 92 ? 35.094 19.438 9.188 1 98.25 92 SER A O 1
ATOM 689 N N . THR A 1 93 ? 33.969 19.031 7.305 1 98.06 93 THR A N 1
ATOM 690 C CA . THR A 1 93 ? 33.281 20.312 7.285 1 98.06 93 THR A CA 1
ATOM 691 C C . THR A 1 93 ? 32.344 20.422 8.477 1 98.06 93 THR A C 1
ATOM 693 O O . THR A 1 93 ? 32.156 21.516 9.039 1 98.06 93 THR A O 1
ATOM 696 N N . PHE A 1 94 ? 31.719 19.328 8.859 1 98.31 94 PHE A N 1
ATOM 697 C CA . PHE A 1 94 ? 30.672 19.359 9.875 1 98.31 94 PHE A CA 1
ATOM 698 C C . PHE A 1 94 ? 31.172 18.734 11.172 1 98.31 94 PHE A C 1
ATOM 700 O O . PHE A 1 94 ? 30.359 18.359 12.023 1 98.31 94 PHE A O 1
ATOM 707 N N . ASN A 1 95 ? 32.469 18.531 11.344 1 97.69 95 ASN A N 1
ATOM 708 C CA . ASN A 1 95 ? 33.094 18.016 12.555 1 97.69 95 ASN A CA 1
ATOM 709 C C . ASN A 1 95 ? 32.531 16.656 12.945 1 97.69 95 ASN A C 1
ATOM 711 O O . ASN A 1 95 ? 32.156 16.438 14.109 1 97.69 95 ASN A O 1
ATOM 715 N N . GLY A 1 96 ? 32.25 15.844 11.961 1 97.94 96 GLY A N 1
ATOM 716 C CA . GLY A 1 96 ? 31.906 14.445 12.172 1 97.94 96 GLY A CA 1
ATOM 717 C C . GLY A 1 96 ? 30.438 14.211 12.422 1 97.94 96 GLY A C 1
ATOM 718 O O . GLY A 1 96 ? 30.031 13.125 12.828 1 97.94 96 GLY A O 1
ATOM 719 N N . LYS A 1 97 ? 29.609 15.266 12.195 1 97.88 97 LYS A N 1
ATOM 720 C CA . LYS A 1 97 ? 28.188 15.133 12.453 1 97.88 97 LYS A CA 1
ATOM 721 C C . LYS A 1 97 ? 27.375 15.562 11.234 1 97.88 97 LYS A C 1
ATOM 723 O O . LYS A 1 97 ? 27.719 16.531 10.555 1 97.88 97 LYS A O 1
ATOM 728 N N . LEU A 1 98 ? 26.375 14.828 10.977 1 98.75 98 LEU A N 1
ATOM 729 C CA . LEU A 1 98 ? 25.422 15.156 9.914 1 98.75 98 LEU A CA 1
ATOM 730 C C . LEU A 1 98 ? 23.984 14.953 10.383 1 98.75 98 LEU A C 1
ATOM 732 O O . LEU A 1 98 ? 23.625 13.852 10.812 1 98.75 98 LEU A O 1
ATOM 736 N N . ASN A 1 99 ? 23.188 15.977 10.312 1 98.75 99 ASN A N 1
ATOM 737 C CA . ASN A 1 99 ? 21.797 15.883 10.766 1 98.75 99 ASN A CA 1
ATOM 738 C C . ASN A 1 99 ? 20.875 15.438 9.648 1 98.75 99 ASN A C 1
ATOM 740 O O . ASN A 1 99 ? 19.938 14.672 9.875 1 98.75 99 ASN A O 1
ATOM 744 N N . ILE A 1 100 ? 21.125 15.945 8.43 1 98.88 100 ILE A N 1
ATOM 745 C CA . ILE A 1 100 ? 20.219 15.742 7.312 1 98.88 100 ILE A CA 1
ATOM 746 C C . ILE A 1 100 ? 21 15.266 6.09 1 98.88 100 ILE A C 1
ATOM 748 O O . ILE A 1 100 ? 22 15.875 5.703 1 98.88 100 ILE A O 1
ATOM 752 N N . TYR A 1 101 ? 20.688 14.219 5.539 1 98.88 101 TYR A N 1
ATOM 753 C CA . TYR A 1 101 ? 21.219 13.734 4.27 1 98.88 101 TYR A CA 1
ATOM 754 C C . TYR A 1 101 ? 20.109 13.633 3.225 1 98.88 101 TYR A C 1
ATOM 756 O O . TYR A 1 101 ? 19.188 12.828 3.361 1 98.88 101 TYR A O 1
ATOM 764 N N . ILE A 1 102 ? 20.125 14.438 2.16 1 98.88 102 ILE A N 1
ATOM 765 C CA . ILE A 1 102 ? 19.188 14.398 1.042 1 98.88 102 ILE A CA 1
ATOM 766 C C . ILE A 1 102 ? 19.828 13.68 -0.145 1 98.88 102 ILE A C 1
ATOM 768 O O . ILE A 1 102 ? 20.781 14.188 -0.744 1 98.88 102 ILE A O 1
ATOM 772 N N . ASN A 1 103 ? 19.344 12.547 -0.425 1 98.62 103 ASN A N 1
ATOM 773 C CA . ASN A 1 103 ? 19.75 11.812 -1.62 1 98.62 103 ASN A CA 1
ATOM 774 C C . ASN A 1 103 ? 18.922 12.234 -2.838 1 98.62 103 ASN A C 1
ATOM 776 O O . ASN A 1 103 ? 17.844 11.688 -3.086 1 98.62 103 ASN A O 1
ATOM 780 N N . ASN A 1 104 ? 19.531 13.109 -3.678 1 97.5 104 ASN A N 1
ATOM 781 C CA . ASN A 1 104 ? 18.734 13.766 -4.711 1 97.5 104 ASN A CA 1
ATOM 782 C C . ASN A 1 104 ? 19.172 13.352 -6.109 1 97.5 104 ASN A C 1
ATOM 784 O O . ASN A 1 104 ? 18.406 13.414 -7.062 1 97.5 104 ASN A O 1
ATOM 788 N N . VAL A 1 105 ? 20.391 12.898 -6.289 1 96.31 105 VAL A N 1
ATOM 789 C CA . VAL A 1 105 ? 20.938 12.633 -7.617 1 96.31 105 VAL A CA 1
ATOM 790 C C . VAL A 1 105 ? 20.203 11.461 -8.25 1 96.31 105 VAL A C 1
ATOM 792 O O . VAL A 1 105 ? 19.922 10.461 -7.582 1 96.31 105 VAL A O 1
ATOM 795 N N . GLY A 1 106 ? 19.859 11.562 -9.477 1 94.25 106 GLY A N 1
ATOM 796 C CA . GLY A 1 106 ? 19.281 10.516 -10.312 1 94.25 106 GLY A CA 1
ATOM 797 C C . GLY A 1 106 ? 19.375 10.82 -11.789 1 94.25 106 GLY A C 1
ATOM 798 O O . GLY A 1 106 ? 19.578 11.969 -12.188 1 94.25 106 GLY A O 1
ATOM 799 N N . THR A 1 107 ? 19.312 9.82 -12.562 1 93.75 107 THR A N 1
ATOM 800 C CA . THR A 1 107 ? 19.312 9.969 -14.008 1 93.75 107 THR A CA 1
ATOM 801 C C . THR A 1 107 ? 18.328 9 -14.656 1 93.75 107 THR A C 1
ATOM 803 O O . THR A 1 107 ? 17.688 8.203 -13.961 1 93.75 107 THR A O 1
ATOM 806 N N . ASN A 1 108 ? 18.078 9.203 -15.969 1 93.44 108 ASN A N 1
ATOM 807 C CA . ASN A 1 108 ? 17.156 8.336 -16.688 1 93.44 108 ASN A CA 1
ATOM 808 C C . ASN A 1 108 ? 17.531 8.211 -18.156 1 93.44 108 ASN A C 1
ATOM 810 O O . ASN A 1 108 ? 18.125 9.117 -18.734 1 93.44 108 ASN A O 1
ATOM 814 N N . PHE A 1 109 ? 17.406 7.012 -18.641 1 93.06 109 PHE A N 1
ATOM 815 C CA . PHE A 1 109 ? 17.312 6.742 -20.062 1 93.06 109 PHE A CA 1
ATOM 816 C C . PHE A 1 109 ? 15.914 6.293 -20.453 1 93.06 109 PHE A C 1
ATOM 818 O O . PHE A 1 109 ? 15.5 5.184 -20.109 1 93.06 109 PHE A O 1
ATOM 825 N N . ARG A 1 110 ? 15.195 7.125 -21.188 1 91.19 110 ARG A N 1
ATOM 826 C CA . ARG A 1 110 ? 13.836 6.77 -21.578 1 91.19 110 ARG A CA 1
ATOM 827 C C . ARG A 1 110 ? 13.836 5.91 -22.828 1 91.19 110 ARG A C 1
ATOM 829 O O . ARG A 1 110 ? 14.07 6.41 -23.938 1 91.19 110 ARG A O 1
ATOM 836 N N . LYS A 1 111 ? 13.617 4.645 -22.547 1 92.81 111 LYS A N 1
ATOM 837 C CA . LYS A 1 111 ? 13.609 3.701 -23.656 1 92.81 111 LYS A CA 1
ATOM 838 C C . LYS A 1 111 ? 12.688 2.518 -23.375 1 92.81 111 LYS A C 1
ATOM 840 O O . LYS A 1 111 ? 12.305 2.293 -22.219 1 92.81 111 LYS A O 1
ATOM 845 N N . ALA A 1 112 ? 12.336 1.885 -24.531 1 95.69 112 ALA A N 1
ATOM 846 C CA . ALA A 1 112 ? 11.609 0.626 -24.359 1 95.69 112 ALA A CA 1
ATOM 847 C C . ALA A 1 112 ? 12.492 -0.429 -23.703 1 95.69 112 ALA A C 1
ATOM 849 O O . ALA A 1 112 ? 13.711 -0.426 -23.859 1 95.69 112 ALA A O 1
ATOM 850 N N . THR A 1 113 ? 11.828 -1.319 -23 1 97.62 113 THR A N 1
ATOM 851 C CA . THR A 1 113 ? 12.516 -2.336 -22.203 1 97.62 113 THR A CA 1
ATOM 852 C C . THR A 1 113 ? 13.5 -3.121 -23.062 1 97.62 113 THR A C 1
ATOM 854 O O . THR A 1 113 ? 14.633 -3.365 -22.656 1 97.62 113 THR A O 1
ATOM 857 N N . ILE A 1 114 ? 13.156 -3.383 -24.266 1 97.62 114 ILE A N 1
ATOM 858 C CA . ILE A 1 114 ? 13.93 -4.281 -25.125 1 97.62 114 ILE A CA 1
ATOM 859 C C . ILE A 1 114 ? 15.125 -3.535 -25.703 1 97.62 114 ILE A C 1
ATOM 861 O O . ILE A 1 114 ? 16.047 -4.152 -26.25 1 97.62 114 ILE A O 1
ATOM 865 N N . GLU A 1 115 ? 15.148 -2.234 -25.531 1 97.44 115 GLU A N 1
ATOM 866 C CA . GLU A 1 115 ? 16.156 -1.425 -26.203 1 97.44 115 GLU A CA 1
ATOM 867 C C . GLU A 1 115 ? 17.328 -1.104 -25.266 1 97.44 115 GLU A C 1
ATOM 869 O O . GLU A 1 115 ? 18.344 -0.572 -25.703 1 97.44 115 GLU A O 1
ATOM 874 N N . TYR A 1 116 ? 17.188 -1.418 -24 1 97.62 116 TYR A N 1
ATOM 875 C CA . TYR A 1 116 ? 18.266 -1.117 -23.062 1 97.62 116 TYR A CA 1
ATOM 876 C C . TYR A 1 116 ? 19.469 -1.996 -23.344 1 97.62 116 TYR A C 1
ATOM 878 O O . TYR A 1 116 ? 19.359 -3.221 -23.422 1 97.62 116 TYR A O 1
ATOM 886 N N . SER A 1 117 ? 20.672 -1.341 -23.484 1 97.62 117 SER A N 1
ATOM 887 C CA . SER A 1 117 ? 21.922 -2.088 -23.469 1 97.62 117 SER A CA 1
ATOM 888 C C . SER A 1 117 ? 22.344 -2.43 -22.047 1 97.62 117 SER A C 1
ATOM 890 O O . SER A 1 117 ? 21.844 -1.85 -21.094 1 97.62 117 SER A O 1
ATOM 892 N N . ALA A 1 118 ? 23.234 -3.391 -21.984 1 96.94 118 ALA A N 1
ATOM 893 C CA . ALA A 1 118 ? 23.781 -3.736 -20.672 1 96.94 118 ALA A CA 1
ATOM 894 C C . ALA A 1 118 ? 24.469 -2.531 -20.031 1 96.94 118 ALA A C 1
ATOM 896 O O . ALA A 1 118 ? 24.391 -2.352 -18.812 1 96.94 118 ALA A O 1
ATOM 897 N N . GLU A 1 119 ? 25.047 -1.719 -20.812 1 97.12 119 GLU A N 1
ATOM 898 C CA . GLU A 1 119 ? 25.766 -0.547 -20.312 1 97.12 119 GLU A CA 1
ATOM 899 C C . GLU A 1 119 ? 24.797 0.504 -19.766 1 97.12 119 GLU A C 1
ATOM 901 O O . GLU A 1 119 ? 25.031 1.107 -18.734 1 97.12 119 GLU A O 1
ATOM 906 N N . GLU A 1 120 ? 23.781 0.688 -20.516 1 97.12 120 GLU A N 1
ATOM 907 C CA . GLU A 1 120 ? 22.781 1.658 -20.078 1 97.12 120 GLU A CA 1
ATOM 908 C C . GLU A 1 120 ? 22.109 1.216 -18.781 1 97.12 120 GLU A C 1
ATOM 910 O O . GLU A 1 120 ? 21.891 2.027 -17.875 1 97.12 120 GLU A O 1
ATOM 915 N N . TYR A 1 121 ? 21.75 -0.06 -18.75 1 97.94 121 TYR A N 1
ATOM 916 C CA . TYR A 1 121 ? 21.188 -0.62 -17.531 1 97.94 121 TYR A CA 1
ATOM 917 C C . TYR A 1 121 ? 22.125 -0.396 -16.344 1 97.94 121 TYR A C 1
ATOM 919 O O . TYR A 1 121 ? 21.703 0.097 -15.297 1 97.94 121 TYR A O 1
ATOM 927 N N . SER A 1 122 ? 23.359 -0.732 -16.531 1 97.56 122 SER A N 1
ATOM 928 C CA . SER A 1 122 ? 24.359 -0.647 -15.469 1 97.56 122 SER A CA 1
ATOM 929 C C . SER A 1 122 ? 24.562 0.794 -15.016 1 97.56 122 SER A C 1
ATOM 931 O O . SER A 1 122 ? 24.719 1.059 -13.82 1 97.56 122 SER A O 1
ATOM 933 N N . GLU A 1 123 ? 24.609 1.696 -15.93 1 97.12 123 GLU A N 1
ATOM 934 C CA . GLU A 1 123 ? 24.797 3.105 -15.609 1 97.12 123 GLU A CA 1
ATOM 935 C C . GLU A 1 123 ? 23.641 3.648 -14.781 1 97.12 123 GLU A C 1
ATOM 937 O O . GLU A 1 123 ? 23.844 4.34 -13.789 1 97.12 123 GLU A O 1
ATOM 942 N N . LEU A 1 124 ? 22.453 3.307 -15.172 1 97.44 124 LEU A N 1
ATOM 943 C CA . LEU A 1 124 ? 21.266 3.771 -14.469 1 97.44 124 LEU A CA 1
ATOM 944 C C . LEU A 1 124 ? 21.234 3.23 -13.039 1 97.44 124 LEU A C 1
ATOM 946 O O . LEU A 1 124 ? 20.969 3.973 -12.094 1 97.44 124 LEU A O 1
ATOM 950 N N . MET A 1 125 ? 21.562 1.941 -12.922 1 98.12 125 MET A N 1
ATOM 951 C CA . MET A 1 125 ? 21.547 1.328 -11.594 1 98.12 125 MET A CA 1
ATOM 952 C C . MET A 1 125 ? 22.656 1.895 -10.719 1 98.12 125 MET A C 1
ATOM 954 O O . MET A 1 125 ? 22.469 2.109 -9.523 1 98.12 125 MET A O 1
ATOM 958 N N . ARG A 1 126 ? 23.781 2.174 -11.328 1 97.81 126 ARG A N 1
ATOM 959 C CA . ARG A 1 126 ? 24.922 2.719 -10.602 1 97.81 126 ARG A CA 1
ATOM 960 C C . ARG A 1 126 ? 24.609 4.102 -10.039 1 97.81 126 ARG A C 1
ATOM 962 O O . ARG A 1 126 ? 24.875 4.371 -8.867 1 97.81 126 ARG A O 1
ATOM 969 N N . VAL A 1 127 ? 24 4.914 -10.797 1 98.06 127 VAL A N 1
ATOM 970 C CA . VAL A 1 127 ? 23.75 6.293 -10.406 1 98.06 127 VAL A CA 1
ATOM 971 C C . VAL A 1 127 ? 22.562 6.348 -9.453 1 98.06 127 VAL A C 1
ATOM 973 O O . VAL A 1 127 ? 22.609 7.008 -8.414 1 98.06 127 VAL A O 1
ATOM 976 N N . ASN A 1 128 ? 21.516 5.625 -9.781 1 98.38 128 ASN A N 1
ATOM 977 C CA . ASN A 1 128 ? 20.25 5.789 -9.055 1 98.38 128 ASN A CA 1
ATOM 978 C C . ASN A 1 128 ? 20.234 4.969 -7.773 1 98.38 128 ASN A C 1
ATOM 980 O O . ASN A 1 128 ? 19.688 5.406 -6.762 1 98.38 128 ASN A O 1
ATOM 984 N N . LEU A 1 129 ? 20.828 3.762 -7.805 1 98.56 129 LEU A N 1
ATOM 985 C CA . LEU A 1 129 ? 20.594 2.854 -6.688 1 98.56 129 LEU A CA 1
ATOM 986 C C . LEU A 1 129 ? 21.891 2.553 -5.949 1 98.56 129 LEU A C 1
ATOM 988 O O . LEU A 1 129 ? 21.969 2.723 -4.73 1 98.56 129 LEU A O 1
ATOM 992 N N . ASP A 1 130 ? 22.953 2.156 -6.699 1 98.38 130 ASP A N 1
ATOM 993 C CA . ASP A 1 130 ? 24.219 1.811 -6.07 1 98.38 130 ASP A CA 1
ATOM 994 C C . ASP A 1 130 ? 24.781 2.99 -5.281 1 98.38 130 ASP A C 1
ATOM 996 O O . ASP A 1 130 ? 25.234 2.826 -4.148 1 98.38 130 ASP A O 1
ATOM 1000 N N . SER A 1 131 ? 24.781 4.098 -5.898 1 98.62 131 SER A N 1
ATOM 1001 C CA . SER A 1 131 ? 25.312 5.293 -5.25 1 98.62 131 SER A CA 1
ATOM 1002 C C . SER A 1 131 ? 24.5 5.652 -4.004 1 98.62 131 SER A C 1
ATOM 1004 O O . SER A 1 131 ? 25.078 5.984 -2.965 1 98.62 131 SER A O 1
ATOM 1006 N N . SER A 1 132 ? 23.156 5.594 -4.105 1 98.56 132 SER A N 1
ATOM 1007 C CA . SER A 1 132 ? 22.281 5.918 -2.982 1 98.56 132 SER A CA 1
ATOM 1008 C C . SER A 1 132 ? 22.531 4.988 -1.799 1 98.56 132 SER A C 1
ATOM 1010 O O . SER A 1 132 ? 22.625 5.445 -0.657 1 98.56 132 SER A O 1
ATOM 1012 N N . PHE A 1 133 ? 22.672 3.732 -2.096 1 98.75 133 PHE A N 1
ATOM 1013 C CA . PHE A 1 133 ? 22.922 2.74 -1.054 1 98.75 133 PHE A CA 1
ATOM 1014 C C . PHE A 1 133 ? 24.266 2.977 -0.38 1 98.75 133 PHE A C 1
ATOM 1016 O O . PHE A 1 133 ? 24.344 3.02 0.85 1 98.75 133 PHE A O 1
ATOM 1023 N N . HIS A 1 134 ? 25.234 3.109 -1.156 1 98.81 134 HIS A N 1
ATOM 1024 C CA . HIS A 1 134 ? 26.594 3.279 -0.64 1 98.81 134 HIS A CA 1
ATOM 1025 C C . HIS A 1 134 ? 26.719 4.574 0.156 1 98.81 134 HIS A C 1
ATOM 1027 O O . HIS A 1 134 ? 27.344 4.594 1.217 1 98.81 134 HIS A O 1
ATOM 1033 N N . LEU A 1 135 ? 26.141 5.602 -0.337 1 98.81 135 LEU A N 1
ATOM 1034 C CA . LEU A 1 135 ? 26.203 6.875 0.368 1 98.81 135 LEU A CA 1
ATOM 1035 C C . LEU A 1 135 ? 25.5 6.785 1.72 1 98.81 135 LEU A C 1
ATOM 1037 O O . LEU A 1 135 ? 25.922 7.434 2.684 1 98.81 135 LEU A O 1
ATOM 1041 N N . CYS A 1 136 ? 24.406 6.016 1.8 1 98.75 136 CYS A N 1
ATOM 1042 C CA . CYS A 1 136 ? 23.781 5.785 3.094 1 98.75 136 CYS A CA 1
ATOM 1043 C C . CYS A 1 136 ? 24.734 5.102 4.059 1 98.75 136 CYS A C 1
ATOM 1045 O O . CYS A 1 136 ? 24.828 5.488 5.223 1 98.75 136 CYS A O 1
ATOM 1047 N N . GLN A 1 137 ? 25.438 4.047 3.545 1 98.75 137 GLN A N 1
ATOM 1048 C CA . GLN A 1 137 ? 26.422 3.365 4.383 1 98.75 137 GLN A CA 1
ATOM 1049 C C . GLN A 1 137 ? 27.469 4.34 4.906 1 98.75 137 GLN A C 1
ATOM 1051 O O . GLN A 1 137 ? 27.812 4.316 6.086 1 98.75 137 GLN A O 1
ATOM 1056 N N . LEU A 1 138 ? 27.953 5.188 4.012 1 98.81 138 LEU A N 1
ATOM 1057 C CA . LEU A 1 138 ? 29.016 6.113 4.34 1 98.81 138 LEU A CA 1
ATOM 1058 C C . LEU A 1 138 ? 28.531 7.191 5.305 1 98.81 138 LEU A C 1
ATOM 1060 O O . LEU A 1 138 ? 29.281 7.633 6.176 1 98.81 138 LEU A O 1
ATOM 1064 N N . ALA A 1 139 ? 27.297 7.625 5.164 1 98.88 139 ALA A N 1
ATOM 1065 C CA . ALA A 1 139 ? 26.766 8.734 5.949 1 98.88 139 ALA A CA 1
ATOM 1066 C C . ALA A 1 139 ? 26.312 8.266 7.328 1 98.88 139 ALA A C 1
ATOM 1068 O O . ALA A 1 139 ? 26.156 9.07 8.242 1 98.88 139 ALA A O 1
ATOM 1069 N N . TYR A 1 140 ? 26.094 6.98 7.52 1 98.81 140 TYR A N 1
ATOM 1070 C CA . TYR A 1 140 ? 25.484 6.402 8.711 1 98.81 140 TYR A CA 1
ATOM 1071 C C . TYR A 1 140 ? 26.234 6.828 9.969 1 98.81 140 TYR A C 1
ATOM 1073 O O . TYR A 1 140 ? 25.641 7.312 10.93 1 98.81 140 TYR A O 1
ATOM 1081 N N . PRO A 1 141 ? 27.594 6.738 10 1 98.69 141 PRO A N 1
ATOM 1082 C CA . PRO A 1 141 ? 28.281 7.113 11.234 1 98.69 141 PRO A CA 1
ATOM 1083 C C . PRO A 1 141 ? 28.078 8.578 11.602 1 98.69 141 PRO A C 1
ATOM 1085 O O . PRO A 1 141 ? 27.984 8.914 12.789 1 98.69 141 PRO A O 1
ATOM 1088 N N . LEU A 1 142 ? 28.016 9.438 10.625 1 98.88 142 LEU A N 1
ATOM 1089 C CA . LEU A 1 142 ? 27.812 10.859 10.883 1 98.88 142 LEU A CA 1
ATOM 1090 C C . LEU A 1 142 ? 26.391 11.133 11.367 1 98.88 142 LEU A C 1
ATOM 1092 O O . LEU A 1 142 ? 26.188 11.953 12.258 1 98.88 142 LEU A O 1
ATOM 1096 N N . LEU A 1 143 ? 25.422 10.484 10.727 1 98.88 143 LEU A N 1
ATOM 1097 C CA . LEU A 1 143 ? 24.031 10.625 11.133 1 98.88 143 LEU A CA 1
ATOM 1098 C C . LEU A 1 143 ? 23.828 10.133 12.562 1 98.88 143 LEU A C 1
ATOM 1100 O O . LEU A 1 143 ? 23.156 10.797 13.367 1 98.88 143 LEU A O 1
ATOM 1104 N N . LYS A 1 144 ? 24.422 8.992 12.852 1 98.62 144 LYS A N 1
ATOM 1105 C CA . LYS A 1 144 ? 24.312 8.43 14.195 1 98.62 144 LYS A CA 1
ATOM 1106 C C . LYS A 1 144 ? 24.922 9.367 15.234 1 98.62 144 LYS A C 1
ATOM 1108 O O . LYS A 1 144 ? 24.344 9.57 16.297 1 98.62 144 LYS A O 1
ATOM 1113 N N . GLU A 1 145 ? 26.047 9.945 14.914 1 98.38 145 GLU A N 1
ATOM 1114 C CA . GLU A 1 145 ? 26.75 10.828 15.836 1 98.38 145 GLU A CA 1
ATOM 1115 C C . GLU A 1 145 ? 25.953 12.102 16.109 1 98.38 145 GLU A C 1
ATOM 1117 O O . GLU A 1 145 ? 26.078 12.695 17.188 1 98.38 145 GLU A O 1
ATOM 1122 N N . SER A 1 146 ? 25.109 12.523 15.234 1 97.81 146 SER A N 1
ATOM 1123 C CA . SER A 1 146 ? 24.297 13.727 15.43 1 97.81 146 SER A CA 1
ATOM 1124 C C . SER A 1 146 ? 23.234 13.508 16.484 1 97.81 146 SER A C 1
ATOM 1126 O O . SER A 1 146 ? 22.688 14.469 17.047 1 97.81 146 SER A O 1
ATOM 1128 N N . GLY A 1 147 ? 22.781 12.234 16.703 1 97.12 147 GLY A N 1
ATOM 1129 C CA . GLY A 1 147 ? 21.766 11.898 17.688 1 97.12 147 GLY A CA 1
ATOM 1130 C C . GLY A 1 147 ? 20.359 12.094 17.172 1 97.12 147 GLY A C 1
ATOM 1131 O O . GLY A 1 147 ? 19.391 11.719 17.828 1 97.12 147 GLY A O 1
ATOM 1132 N N . ASN A 1 148 ? 20.219 12.68 16.031 1 95.94 148 ASN A N 1
ATOM 1133 C CA . ASN A 1 148 ? 18.922 12.93 15.414 1 95.94 148 ASN A CA 1
ATOM 1134 C C . ASN A 1 148 ? 19.047 13.031 13.891 1 95.94 148 ASN A C 1
ATOM 1136 O O . ASN A 1 148 ? 18.75 14.086 13.312 1 95.94 148 ASN A O 1
ATOM 1140 N N . GLY A 1 149 ? 19.406 11.977 13.273 1 98.31 149 GLY A N 1
ATOM 1141 C CA . GLY A 1 149 ? 19.625 11.977 11.836 1 98.31 149 GLY A CA 1
ATOM 1142 C C . GLY A 1 149 ? 18.344 11.844 11.031 1 98.31 149 GLY A C 1
ATOM 1143 O O . GLY A 1 149 ? 17.375 11.219 11.484 1 98.31 149 GLY A O 1
ATOM 1144 N N . SER A 1 150 ? 18.312 12.445 9.836 1 98.69 150 SER A N 1
ATOM 1145 C CA . SER A 1 150 ? 17.203 12.336 8.898 1 98.69 150 SER A CA 1
ATOM 1146 C C . SER A 1 150 ? 17.688 12.125 7.473 1 98.69 150 SER A C 1
ATOM 1148 O O . SER A 1 150 ? 18.531 12.883 6.984 1 98.69 150 SER A O 1
ATOM 1150 N N . ILE A 1 151 ? 17.266 11.133 6.871 1 98.81 151 ILE A N 1
ATOM 1151 C CA . ILE A 1 151 ? 17.531 10.891 5.457 1 98.81 151 ILE A CA 1
ATOM 1152 C C . ILE A 1 151 ? 16.25 11.109 4.645 1 98.81 151 ILE A C 1
ATOM 1154 O O . ILE A 1 151 ? 15.18 10.648 5.023 1 98.81 151 ILE A O 1
ATOM 1158 N N . VAL A 1 152 ? 16.328 11.828 3.566 1 98.81 152 VAL A N 1
ATOM 1159 C CA . VAL A 1 152 ? 15.219 11.992 2.625 1 98.81 152 VAL A CA 1
ATOM 1160 C C . VAL A 1 152 ? 15.688 11.617 1.219 1 98.81 152 VAL A C 1
ATOM 1162 O O . VAL A 1 152 ? 16.625 12.219 0.688 1 98.81 152 VAL A O 1
ATOM 1165 N N . PHE A 1 153 ? 15.062 10.633 0.638 1 98.75 153 PHE A N 1
ATOM 1166 C CA . PHE A 1 153 ? 15.32 10.242 -0.745 1 98.75 153 PHE A CA 1
ATOM 1167 C C . PHE A 1 153 ? 14.391 10.992 -1.694 1 98.75 153 PHE A C 1
ATOM 1169 O O . PHE A 1 153 ? 13.219 11.203 -1.387 1 98.75 153 PHE A O 1
ATOM 1176 N N . ILE A 1 154 ? 14.93 11.414 -2.795 1 97.62 154 ILE A N 1
ATOM 1177 C CA . ILE A 1 154 ? 14.094 11.875 -3.896 1 97.62 154 ILE A CA 1
ATOM 1178 C C . ILE A 1 154 ? 13.891 10.742 -4.898 1 97.62 154 ILE A C 1
ATOM 1180 O O . ILE A 1 154 ? 14.82 10.359 -5.609 1 97.62 154 ILE A O 1
ATOM 1184 N N . SER A 1 155 ? 12.75 10.219 -4.906 1 97.25 155 SER A N 1
ATOM 1185 C CA . SER A 1 155 ? 12.367 9.156 -5.824 1 97.25 155 SER A CA 1
ATOM 1186 C C . SER A 1 155 ? 11.57 9.695 -7.004 1 97.25 155 SER A C 1
ATOM 1188 O O . SER A 1 155 ? 11.945 10.711 -7.598 1 97.25 155 SER A O 1
ATOM 1190 N N . SER A 1 156 ? 10.578 8.984 -7.445 1 94.44 156 SER A N 1
ATOM 1191 C CA . SER A 1 156 ? 9.711 9.367 -8.555 1 94.44 156 SER A CA 1
ATOM 1192 C C . SER A 1 156 ? 8.391 8.594 -8.516 1 94.44 156 SER A C 1
ATOM 1194 O O . SER A 1 156 ? 8.344 7.465 -8.023 1 94.44 156 SER A O 1
ATOM 1196 N N . VAL A 1 157 ? 7.367 9.242 -9.055 1 93.75 157 VAL A N 1
ATOM 1197 C CA . VAL A 1 157 ? 6.09 8.555 -9.203 1 93.75 157 VAL A CA 1
ATOM 1198 C C . VAL A 1 157 ? 6.285 7.281 -10.031 1 93.75 157 VAL A C 1
ATOM 1200 O O . VAL A 1 157 ? 5.562 6.301 -9.844 1 93.75 157 VAL A O 1
ATOM 1203 N N . ALA A 1 158 ? 7.336 7.23 -10.859 1 94.31 158 ALA A N 1
ATOM 1204 C CA . ALA A 1 158 ? 7.648 6.062 -11.672 1 94.31 158 ALA A CA 1
ATOM 1205 C C . ALA A 1 158 ? 7.941 4.848 -10.797 1 94.31 158 ALA A C 1
ATOM 1207 O O . ALA A 1 158 ? 7.844 3.705 -11.25 1 94.31 158 ALA A O 1
ATOM 1208 N N . GLY A 1 159 ? 8.367 5.105 -9.562 1 96 159 GLY A N 1
ATOM 1209 C CA . GLY A 1 159 ? 8.641 4.02 -8.633 1 96 159 GLY A CA 1
ATOM 1210 C C . GLY A 1 159 ? 7.395 3.475 -7.965 1 96 159 GLY A C 1
ATOM 1211 O O . GLY A 1 159 ? 7.465 2.512 -7.195 1 96 159 GLY A O 1
ATOM 1212 N N . VAL A 1 160 ? 6.203 4.074 -8.266 1 93.12 160 VAL A N 1
ATOM 1213 C CA . VAL A 1 160 ? 4.945 3.705 -7.633 1 93.12 160 VAL A CA 1
ATOM 1214 C C . VAL A 1 160 ? 3.969 3.174 -8.68 1 93.12 160 VAL A C 1
ATOM 1216 O O . VAL A 1 160 ? 3.271 2.186 -8.438 1 93.12 160 VAL A O 1
ATOM 1219 N N . VAL A 1 161 ? 3.945 3.76 -9.836 1 91.69 161 VAL A N 1
ATOM 1220 C CA . VAL A 1 161 ? 3.035 3.395 -10.922 1 91.69 161 VAL A CA 1
ATOM 1221 C C . VAL A 1 161 ? 3.789 3.393 -12.25 1 91.69 161 VAL A C 1
ATOM 1223 O O . VAL A 1 161 ? 4.836 4.031 -12.375 1 91.69 161 VAL A O 1
ATOM 1226 N N . SER A 1 162 ? 3.309 2.611 -13.148 1 91.38 162 SER A N 1
ATOM 1227 C CA . SER A 1 162 ? 3.902 2.611 -14.484 1 91.38 162 SER A CA 1
ATOM 1228 C C . SER A 1 162 ? 3.541 3.879 -15.25 1 91.38 162 SER A C 1
ATOM 1230 O O . SER A 1 162 ? 2.359 4.195 -15.414 1 91.38 162 SER A O 1
ATOM 1232 N N . LEU A 1 163 ? 4.539 4.625 -15.719 1 87.19 163 LEU A N 1
ATOM 1233 C CA . LEU A 1 163 ? 4.316 5.883 -16.422 1 87.19 163 LEU A CA 1
ATOM 1234 C C . LEU A 1 163 ? 4.906 5.84 -17.812 1 87.19 163 LEU A C 1
ATOM 1236 O O . LEU A 1 163 ? 4.867 6.836 -18.547 1 87.19 163 LEU A O 1
ATOM 1240 N N . GLY A 1 164 ? 5.492 4.766 -18.188 1 85.94 164 GLY A N 1
ATOM 1241 C CA . GLY A 1 164 ? 6.121 4.672 -19.484 1 85.94 164 GLY A CA 1
ATOM 1242 C C . GLY A 1 164 ? 7.453 5.395 -19.562 1 85.94 164 GLY A C 1
ATOM 1243 O O . GLY A 1 164 ? 7.855 5.855 -20.641 1 85.94 164 GLY A O 1
ATOM 1244 N N . THR A 1 165 ? 8.102 5.633 -18.438 1 86.12 165 THR A N 1
ATOM 1245 C CA . THR A 1 165 ? 9.359 6.367 -18.375 1 86.12 165 THR A CA 1
ATOM 1246 C C . THR A 1 165 ? 10.555 5.426 -18.531 1 86.12 165 THR A C 1
ATOM 1248 O O . THR A 1 165 ? 11.703 5.867 -18.578 1 86.12 165 THR A O 1
ATOM 1251 N N . GLY A 1 166 ? 10.297 4.188 -18.656 1 93.56 166 GLY A N 1
ATOM 1252 C CA . GLY A 1 166 ? 11.352 3.188 -18.719 1 93.56 166 GLY A CA 1
ATOM 1253 C C . GLY A 1 166 ? 11.344 2.244 -17.531 1 93.56 166 GLY A C 1
ATOM 1254 O O . GLY A 1 166 ? 11.242 2.686 -16.375 1 93.56 166 GLY A O 1
ATOM 1255 N N . ALA A 1 167 ? 11.477 1.058 -17.828 1 96.56 167 ALA A N 1
ATOM 1256 C CA . ALA A 1 167 ? 11.336 0.021 -16.812 1 96.56 167 ALA A CA 1
ATOM 1257 C C . ALA A 1 167 ? 12.508 0.054 -15.828 1 96.56 167 ALA A C 1
ATOM 1259 O O . ALA A 1 167 ? 12.328 -0.191 -14.633 1 96.56 167 ALA A O 1
ATOM 1260 N N . VAL A 1 168 ? 13.688 0.379 -16.328 1 97.88 168 VAL A N 1
ATOM 1261 C CA . VAL A 1 168 ? 14.875 0.361 -15.492 1 97.88 168 VAL A CA 1
ATOM 1262 C C . VAL A 1 168 ? 14.828 1.521 -14.5 1 97.88 168 VAL A C 1
ATOM 1264 O O . VAL A 1 168 ? 15.086 1.338 -13.305 1 97.88 168 VAL A O 1
ATOM 1267 N N . TYR A 1 169 ? 14.492 2.691 -15.008 1 97 169 TYR A N 1
ATOM 1268 C CA . TYR A 1 169 ? 14.32 3.857 -14.141 1 97 169 TYR A CA 1
ATOM 1269 C C . TYR A 1 169 ? 13.273 3.594 -13.07 1 97 169 TYR A C 1
ATOM 1271 O O . TYR A 1 169 ? 13.523 3.822 -11.883 1 97 169 TYR A O 1
ATOM 1279 N N . ALA A 1 170 ? 12.141 3.059 -13.492 1 97.81 170 ALA A N 1
ATOM 1280 C CA . ALA A 1 170 ? 11.047 2.783 -12.562 1 97.81 170 ALA A CA 1
ATOM 1281 C C . ALA A 1 170 ? 11.469 1.777 -11.5 1 97.81 170 ALA A C 1
ATOM 1283 O O . ALA A 1 170 ? 11.18 1.962 -10.312 1 97.81 170 ALA A O 1
ATOM 1284 N N . ALA A 1 171 ? 12.164 0.778 -11.922 1 98.56 171 ALA A N 1
ATOM 1285 C CA . ALA A 1 171 ? 12.633 -0.244 -10.992 1 98.56 171 ALA A CA 1
ATOM 1286 C C . ALA A 1 171 ? 13.609 0.349 -9.977 1 98.56 171 ALA A C 1
ATOM 1288 O O . ALA A 1 171 ? 13.531 0.037 -8.789 1 98.56 171 ALA A O 1
ATOM 1289 N N . SER A 1 172 ? 14.523 1.166 -10.406 1 98.5 172 SER A N 1
ATOM 1290 C CA . SER A 1 172 ? 15.5 1.779 -9.508 1 98.5 172 SER A CA 1
ATOM 1291 C C . SER A 1 172 ? 14.82 2.652 -8.461 1 98.5 172 SER A C 1
ATOM 1293 O O . SER A 1 172 ? 15.203 2.646 -7.293 1 98.5 172 SER A O 1
ATOM 1295 N N . LYS A 1 173 ? 13.797 3.383 -8.883 1 98.31 173 LYS A N 1
ATOM 1296 C CA . LYS A 1 173 ? 13.102 4.27 -7.961 1 98.31 173 LYS A CA 1
ATOM 1297 C C . LYS A 1 173 ? 12.242 3.477 -6.98 1 98.31 173 LYS A C 1
ATOM 1299 O O . LYS A 1 173 ? 12.102 3.863 -5.816 1 98.31 173 LYS A O 1
ATOM 1304 N N . ALA A 1 174 ? 11.703 2.361 -7.438 1 98.75 174 ALA A N 1
ATOM 1305 C CA . ALA A 1 174 ? 10.984 1.483 -6.516 1 98.75 174 ALA A CA 1
ATOM 1306 C C . ALA A 1 174 ? 11.938 0.886 -5.48 1 98.75 174 ALA A C 1
ATOM 1308 O O . ALA A 1 174 ? 11.57 0.716 -4.316 1 98.75 174 ALA A O 1
ATOM 1309 N N . ALA A 1 175 ? 13.117 0.554 -5.926 1 98.81 175 ALA A N 1
ATOM 1310 C CA . ALA A 1 175 ? 14.141 0.053 -5.008 1 98.81 175 ALA A CA 1
ATOM 1311 C C . ALA A 1 175 ? 14.469 1.086 -3.932 1 98.81 175 ALA A C 1
ATOM 1313 O O . ALA A 1 175 ? 14.602 0.744 -2.756 1 98.81 175 ALA A O 1
ATOM 1314 N N . ILE A 1 176 ? 14.539 2.344 -4.309 1 98.81 176 ILE A N 1
ATOM 1315 C CA . ILE A 1 176 ? 14.82 3.436 -3.381 1 98.81 176 ILE A CA 1
ATOM 1316 C C . ILE A 1 176 ? 13.68 3.557 -2.373 1 98.81 176 ILE A C 1
ATOM 1318 O O . ILE A 1 176 ? 13.914 3.758 -1.179 1 98.81 176 ILE A O 1
ATOM 1322 N N . ASN A 1 177 ? 12.461 3.461 -2.871 1 98.69 177 ASN A N 1
ATOM 1323 C CA . ASN A 1 177 ? 11.312 3.512 -1.975 1 98.69 177 ASN A CA 1
ATOM 1324 C C . ASN A 1 177 ? 11.406 2.447 -0.885 1 98.69 177 ASN A C 1
ATOM 1326 O O . ASN A 1 177 ? 11.133 2.727 0.286 1 98.69 177 ASN A O 1
ATOM 1330 N N . GLN A 1 178 ? 11.781 1.278 -1.312 1 98.75 178 GLN A N 1
ATOM 1331 C CA . GLN A 1 178 ? 11.852 0.189 -0.343 1 98.75 178 GLN A CA 1
ATOM 1332 C C . GLN A 1 178 ? 13.055 0.353 0.583 1 98.75 178 GLN A C 1
ATOM 1334 O O . GLN A 1 178 ? 12.984 0.017 1.767 1 98.75 178 GLN A O 1
ATOM 1339 N N . LEU A 1 179 ? 14.18 0.803 0.041 1 98.75 179 LEU A N 1
ATOM 1340 C CA . LEU A 1 179 ? 15.328 1.119 0.88 1 98.75 179 LEU A CA 1
ATOM 1341 C C . LEU A 1 179 ? 14.945 2.096 1.987 1 98.75 179 LEU A C 1
ATOM 1343 O O . LEU A 1 179 ? 15.359 1.932 3.137 1 98.75 179 LEU A O 1
ATOM 1347 N N . THR A 1 180 ? 14.141 3.068 1.659 1 98.81 180 THR A N 1
ATOM 1348 C CA . THR A 1 180 ? 13.648 4.051 2.613 1 98.81 180 THR A CA 1
ATOM 1349 C C . THR A 1 180 ? 12.945 3.365 3.785 1 98.81 180 THR A C 1
ATOM 1351 O O . THR A 1 180 ? 13.219 3.678 4.945 1 98.81 180 THR A O 1
ATOM 1354 N N . LYS A 1 181 ? 12.086 2.436 3.479 1 98.62 181 LYS A N 1
ATOM 1355 C CA . LYS A 1 181 ? 11.328 1.721 4.5 1 98.62 181 LYS A CA 1
ATOM 1356 C C . LYS A 1 181 ? 12.25 0.903 5.398 1 98.62 181 LYS A C 1
ATOM 1358 O O . LYS A 1 181 ? 12.086 0.884 6.621 1 98.62 181 LYS A O 1
ATOM 1363 N N . ASN A 1 182 ? 13.203 0.239 4.816 1 98.56 182 ASN A N 1
ATOM 1364 C CA . ASN A 1 182 ? 14.109 -0.608 5.582 1 98.56 182 ASN A CA 1
ATOM 1365 C C . ASN A 1 182 ? 14.969 0.214 6.535 1 98.56 182 ASN A C 1
ATOM 1367 O O . ASN A 1 182 ? 15.156 -0.166 7.691 1 98.56 182 ASN A O 1
ATOM 1371 N N . LEU A 1 183 ? 15.477 1.312 6.02 1 98.75 183 LEU A N 1
ATOM 1372 C CA . LEU A 1 183 ? 16.328 2.145 6.867 1 98.75 183 LEU A CA 1
ATOM 1373 C C . LEU A 1 183 ? 15.516 2.777 7.992 1 98.75 183 LEU A C 1
ATOM 1375 O O . LEU A 1 183 ? 16.016 2.969 9.102 1 98.75 183 LEU A O 1
ATOM 1379 N N . ALA A 1 184 ? 14.234 3.141 7.707 1 98.62 184 ALA A N 1
ATOM 1380 C CA . ALA A 1 184 ? 13.359 3.701 8.734 1 98.62 184 ALA A CA 1
ATOM 1381 C C . ALA A 1 184 ? 13.242 2.758 9.93 1 98.62 184 ALA A C 1
ATOM 1383 O O . ALA A 1 184 ? 13.148 3.205 11.078 1 98.62 184 ALA A O 1
ATOM 1384 N N . CYS A 1 185 ? 13.219 1.471 9.625 1 98 185 CYS A N 1
ATOM 1385 C CA . CYS A 1 185 ? 13.078 0.48 10.688 1 98 185 CYS A CA 1
ATOM 1386 C C . CYS A 1 185 ? 14.438 0.131 11.289 1 98 185 CYS A C 1
ATOM 1388 O O . CYS A 1 185 ? 14.609 0.181 12.508 1 98 185 CYS A O 1
ATOM 1390 N N . GLU A 1 186 ? 15.414 -0.11 10.477 1 97.44 186 GLU A N 1
ATOM 1391 C CA . GLU A 1 186 ? 16.703 -0.62 10.914 1 97.44 186 GLU A CA 1
ATOM 1392 C C . GLU A 1 186 ? 17.484 0.435 11.711 1 97.44 186 GLU A C 1
ATOM 1394 O O . GLU A 1 186 ? 18.141 0.116 12.703 1 97.44 186 GLU A O 1
ATOM 1399 N N . TRP A 1 187 ? 17.406 1.688 11.297 1 98.31 187 TRP A N 1
ATOM 1400 C CA . TRP A 1 187 ? 18.266 2.711 11.891 1 98.31 187 TRP A CA 1
ATOM 1401 C C . TRP A 1 187 ? 17.5 3.529 12.922 1 98.31 187 TRP A C 1
ATOM 1403 O O . TRP A 1 187 ? 18.047 4.453 13.531 1 98.31 187 TRP A O 1
ATOM 1413 N N . ALA A 1 188 ? 16.219 3.172 13.148 1 97.88 188 ALA A N 1
ATOM 1414 C CA . ALA A 1 188 ? 15.43 3.855 14.164 1 97.88 188 ALA A CA 1
ATOM 1415 C C . ALA A 1 188 ? 16.078 3.756 15.539 1 97.88 188 ALA A C 1
ATOM 1417 O O . ALA A 1 188 ? 15.992 4.684 16.344 1 97.88 188 ALA A O 1
ATOM 1418 N N . LYS A 1 189 ? 16.734 2.648 15.82 1 95.75 189 LYS A N 1
ATOM 1419 C CA . LYS A 1 189 ? 17.406 2.424 17.109 1 95.75 189 LYS A CA 1
ATOM 1420 C C . LYS A 1 189 ? 18.469 3.48 17.359 1 95.75 189 LYS A C 1
ATOM 1422 O O . LYS A 1 189 ? 18.859 3.713 18.516 1 95.75 189 LYS A O 1
ATOM 1427 N N . ASP A 1 190 ? 18.953 4.082 16.297 1 97.94 190 ASP A N 1
ATOM 1428 C CA . ASP A 1 190 ? 19.984 5.109 16.391 1 97.94 190 ASP A CA 1
ATOM 1429 C C . ASP A 1 190 ? 19.391 6.504 16.203 1 97.94 190 ASP A C 1
ATOM 1431 O O . ASP A 1 190 ? 20.125 7.461 15.914 1 97.94 190 ASP A O 1
ATOM 1435 N N . ASN A 1 191 ? 18.047 6.59 16.266 1 97.75 191 ASN A N 1
ATOM 1436 C CA . ASN A 1 191 ? 17.297 7.832 16.125 1 97.75 191 ASN A CA 1
ATOM 1437 C C . ASN A 1 191 ? 17.531 8.477 14.758 1 97.75 191 ASN A C 1
ATOM 1439 O O . ASN A 1 191 ? 17.719 9.688 14.656 1 97.75 191 ASN A O 1
ATOM 1443 N N . ILE A 1 192 ? 17.688 7.652 13.75 1 98.62 192 ILE A N 1
ATOM 1444 C CA . ILE A 1 192 ? 17.766 8.109 12.367 1 98.62 192 ILE A CA 1
ATOM 1445 C C . ILE A 1 192 ? 16.438 7.824 11.664 1 98.62 192 ILE A C 1
ATOM 1447 O O . ILE A 1 192 ? 15.953 6.691 11.672 1 98.62 192 ILE A O 1
ATOM 1451 N N . ARG A 1 193 ? 15.812 8.828 11.133 1 98.62 193 ARG A N 1
ATOM 1452 C CA . ARG A 1 193 ? 14.578 8.688 10.375 1 98.62 193 ARG A CA 1
ATOM 1453 C C . ARG A 1 193 ? 14.859 8.648 8.875 1 98.62 193 ARG A C 1
ATOM 1455 O O . ARG A 1 193 ? 15.812 9.266 8.398 1 98.62 193 ARG A O 1
ATOM 1462 N N . SER A 1 194 ? 14.125 7.887 8.18 1 98.75 194 SER A N 1
ATOM 1463 C CA . SER A 1 194 ? 14.242 7.77 6.727 1 98.75 194 SER A CA 1
ATOM 1464 C C . SER A 1 194 ? 12.883 7.949 6.051 1 98.75 194 SER A C 1
ATOM 1466 O O . SER A 1 194 ? 11.922 7.27 6.398 1 98.75 194 SER A O 1
ATOM 1468 N N . ASN A 1 195 ? 12.789 8.898 5.152 1 98.62 195 ASN A N 1
ATOM 1469 C CA . ASN A 1 195 ? 11.594 9.172 4.371 1 98.62 195 ASN A CA 1
ATOM 1470 C C . ASN A 1 195 ? 11.914 9.375 2.893 1 98.62 195 ASN A C 1
ATOM 1472 O O . ASN A 1 195 ? 13.086 9.391 2.508 1 98.62 195 ASN A O 1
ATOM 1476 N N . CYS A 1 196 ? 10.898 9.43 2.086 1 98.25 196 CYS A N 1
ATOM 1477 C CA . CYS A 1 196 ? 11.062 9.578 0.643 1 98.25 196 CYS A CA 1
ATOM 1478 C C . CYS A 1 196 ? 10.031 10.547 0.072 1 98.25 196 CYS A C 1
ATOM 1480 O O . CYS A 1 196 ? 8.867 10.523 0.476 1 98.25 196 CYS A O 1
ATOM 1482 N N . VAL A 1 197 ? 10.438 11.484 -0.746 1 97.5 197 VAL A N 1
ATOM 1483 C CA . VAL A 1 197 ? 9.562 12.328 -1.545 1 97.5 197 VAL A CA 1
ATOM 1484 C C . VAL A 1 197 ? 9.484 11.797 -2.975 1 97.5 197 VAL A C 1
ATOM 1486 O O . VAL A 1 197 ? 10.508 11.406 -3.553 1 97.5 197 VAL A O 1
ATOM 1489 N N . VAL A 1 198 ? 8.312 11.742 -3.525 1 95.56 198 VAL A N 1
ATOM 1490 C CA . VAL A 1 198 ? 8.062 11.125 -4.824 1 95.56 198 VAL A CA 1
ATOM 1491 C C . VAL A 1 198 ? 7.461 12.156 -5.777 1 95.56 198 VAL A C 1
ATOM 1493 O O . VAL A 1 198 ? 6.238 12.25 -5.91 1 95.56 198 VAL A O 1
ATOM 1496 N N . PRO A 1 199 ? 8.328 12.883 -6.465 1 92.75 199 PRO A N 1
ATOM 1497 C CA . PRO A 1 199 ? 7.82 13.922 -7.359 1 92.75 199 PRO A CA 1
ATOM 1498 C C . PRO A 1 199 ? 7.266 13.359 -8.664 1 92.75 199 PRO A C 1
ATOM 1500 O O . PRO A 1 199 ? 7.691 12.289 -9.109 1 92.75 199 PRO A O 1
ATOM 1503 N N . TRP A 1 200 ? 6.32 14.07 -9.172 1 87.25 200 TRP A N 1
ATOM 1504 C CA . TRP A 1 200 ? 5.895 13.922 -10.562 1 87.25 200 TRP A CA 1
ATOM 1505 C C . TRP A 1 200 ? 6.664 14.875 -11.469 1 87.25 200 TRP A C 1
ATOM 1507 O O . TRP A 1 200 ? 7.688 15.438 -11.07 1 87.25 200 TRP A O 1
ATOM 1517 N N . ALA A 1 201 ? 6.223 14.969 -12.711 1 73.5 201 ALA A N 1
ATOM 1518 C CA . ALA A 1 201 ? 6.91 15.852 -13.648 1 73.5 201 ALA A CA 1
ATOM 1519 C C . ALA A 1 201 ? 7.059 17.25 -13.07 1 73.5 201 ALA A C 1
ATOM 1521 O O . ALA A 1 201 ? 6.066 17.891 -12.711 1 73.5 201 ALA A O 1
ATOM 1522 N N . THR A 1 202 ? 8.281 17.531 -12.773 1 64.12 202 THR A N 1
ATOM 1523 C CA . THR A 1 202 ? 8.664 18.844 -12.242 1 64.12 202 THR A CA 1
ATOM 1524 C C . THR A 1 202 ? 9.594 19.562 -13.211 1 64.12 202 THR A C 1
ATOM 1526 O O . THR A 1 202 ? 10.477 18.953 -13.812 1 64.12 202 THR A O 1
ATOM 1529 N N . ARG A 1 203 ? 9.297 20.75 -13.414 1 59.66 203 ARG A N 1
ATOM 1530 C CA . ARG A 1 203 ? 10.109 21.516 -14.352 1 59.66 203 ARG A CA 1
ATOM 1531 C C . ARG A 1 203 ? 11.57 21.562 -13.898 1 59.66 203 ARG A C 1
ATOM 1533 O O . ARG A 1 203 ? 11.914 22.312 -12.977 1 59.66 203 ARG A O 1
ATOM 1540 N N . THR A 1 204 ? 12.328 20.594 -14.406 1 64.19 204 THR A N 1
ATOM 1541 C CA . THR A 1 204 ? 13.766 20.469 -14.188 1 64.19 204 THR A CA 1
ATOM 1542 C C . THR A 1 204 ? 14.5 20.266 -15.516 1 64.19 204 THR A C 1
ATOM 1544 O O . THR A 1 204 ? 13.867 20 -16.547 1 64.19 204 THR A O 1
ATOM 1547 N N . PRO A 1 205 ? 15.695 20.562 -15.586 1 56.38 205 PRO A N 1
ATOM 1548 C CA . PRO A 1 205 ? 16.438 20.266 -16.812 1 56.38 205 PRO A CA 1
ATOM 1549 C C . PRO A 1 205 ? 16.281 18.828 -17.266 1 56.38 205 PRO A C 1
ATOM 1551 O O . PRO A 1 205 ? 16.344 18.547 -18.469 1 56.38 205 PRO A O 1
ATOM 1554 N N . LEU A 1 206 ? 16.047 18.047 -16.375 1 54.62 206 LEU A N 1
ATOM 1555 C CA . LEU A 1 206 ? 15.914 16.641 -16.703 1 54.62 206 LEU A CA 1
ATOM 1556 C C . LEU A 1 206 ? 14.648 16.375 -17.516 1 54.62 206 LEU A C 1
ATOM 1558 O O . LEU A 1 206 ? 14.633 15.523 -18.406 1 54.62 206 LEU A O 1
ATOM 1562 N N . VAL A 1 207 ? 13.625 17.094 -17.188 1 55.81 207 VAL A N 1
ATOM 1563 C CA . VAL A 1 207 ? 12.328 16.844 -17.812 1 55.81 207 VAL A CA 1
ATOM 1564 C C . VAL A 1 207 ? 12.172 17.719 -19.047 1 55.81 207 VAL A C 1
ATOM 1566 O O . VAL A 1 207 ? 11.297 17.469 -19.891 1 55.81 207 VAL A O 1
ATOM 1569 N N . GLU A 1 208 ? 12.906 18.719 -19.141 1 50.34 208 GLU A N 1
ATOM 1570 C CA . GLU A 1 208 ? 12.742 19.672 -20.234 1 50.34 208 GLU A CA 1
ATOM 1571 C C . GLU A 1 208 ? 12.789 18.969 -21.578 1 50.34 208 GLU A C 1
ATOM 1573 O O . GLU A 1 208 ? 12.047 19.312 -22.5 1 50.34 208 GLU A O 1
ATOM 1578 N N . HIS A 1 209 ? 13.555 17.922 -21.562 1 49.78 209 HIS A N 1
ATOM 1579 C CA . HIS A 1 209 ? 13.617 17.219 -22.844 1 49.78 209 HIS A CA 1
ATOM 1580 C C . HIS A 1 209 ? 12.305 16.5 -23.141 1 49.78 209 HIS A C 1
ATOM 1582 O O . HIS A 1 209 ? 11.898 16.391 -24.297 1 49.78 209 HIS A O 1
ATOM 1588 N N . VAL A 1 210 ? 11.695 16.078 -22.141 1 50.59 210 VAL A N 1
ATOM 1589 C CA . VAL A 1 210 ? 10.469 15.305 -22.312 1 50.59 210 VAL A CA 1
ATOM 1590 C C . VAL A 1 210 ? 9.305 16.234 -22.625 1 50.59 210 VAL A C 1
ATOM 1592 O O . VAL A 1 210 ? 8.438 15.898 -23.438 1 50.59 210 VAL A O 1
ATOM 1595 N N . ILE A 1 211 ? 9.312 17.359 -21.984 1 48.88 211 ILE A N 1
ATOM 1596 C CA . ILE A 1 211 ? 8.266 18.359 -22.219 1 48.88 211 ILE A CA 1
ATOM 1597 C C . ILE A 1 211 ? 8.242 18.734 -23.688 1 48.88 211 ILE A C 1
ATOM 1599 O O . ILE A 1 211 ? 7.164 18.906 -24.281 1 48.88 211 ILE A O 1
ATOM 1603 N N . TYR A 1 212 ? 9.383 18.672 -24.25 1 43.97 212 TYR A N 1
ATOM 1604 C CA . TYR A 1 212 ? 9.461 19.031 -25.656 1 43.97 212 TYR A CA 1
ATOM 1605 C C . TYR A 1 212 ? 8.922 17.906 -26.547 1 43.97 212 TYR A C 1
ATOM 1607 O O . TYR A 1 212 ? 8.32 18.172 -27.594 1 43.97 212 TYR A O 1
ATOM 1615 N N . LEU A 1 213 ? 9.094 16.734 -26.078 1 45.44 213 LEU A N 1
ATOM 1616 C CA . LEU A 1 213 ? 8.758 15.609 -26.938 1 45.44 213 LEU A CA 1
ATOM 1617 C C . LEU A 1 213 ? 7.277 15.25 -26.812 1 45.44 213 LEU A C 1
ATOM 1619 O O . LEU A 1 213 ? 6.672 14.75 -27.766 1 45.44 213 LEU A O 1
ATOM 1623 N N . TYR A 1 214 ? 6.699 15.469 -25.625 1 45.09 214 TYR A N 1
ATOM 1624 C CA . TYR A 1 214 ? 5.309 15.055 -25.469 1 45.09 214 TYR A CA 1
ATOM 1625 C C . TYR A 1 214 ? 4.473 16.172 -24.875 1 45.09 214 TYR A C 1
ATOM 1627 O O . TYR A 1 214 ? 4 16.062 -23.734 1 45.09 214 TYR A O 1
ATOM 1635 N N . PRO A 1 215 ? 4.434 17.219 -25.688 1 41.69 215 PRO A N 1
ATOM 1636 C CA . PRO A 1 215 ? 3.711 18.375 -25.188 1 41.69 215 PRO A CA 1
ATOM 1637 C C . PRO A 1 215 ? 2.271 18.062 -24.781 1 41.69 215 PRO A C 1
ATOM 1639 O O . PRO A 1 215 ? 1.74 18.656 -23.844 1 41.69 215 PRO A O 1
ATOM 1642 N N . PHE A 1 216 ? 1.712 17.172 -25.547 1 41.25 216 PHE A N 1
ATOM 1643 C CA . PHE A 1 216 ? 0.29 16.906 -25.375 1 41.25 216 PHE A CA 1
ATOM 1644 C C . PHE A 1 216 ? 0.023 16.297 -24 1 41.25 216 PHE A C 1
ATOM 1646 O O . PHE A 1 216 ? -0.999 16.578 -23.375 1 41.25 216 PHE A O 1
ATOM 1653 N N . PHE A 1 217 ? 0.826 15.43 -23.656 1 40.19 217 PHE A N 1
ATOM 1654 C CA . PHE A 1 217 ? 0.581 14.766 -22.391 1 40.19 217 PHE A CA 1
ATOM 1655 C C . PHE A 1 217 ? 0.724 15.75 -21.234 1 40.19 217 PHE A C 1
ATOM 1657 O O . PHE A 1 217 ? -0.019 15.672 -20.25 1 40.19 217 PHE A O 1
ATOM 1664 N N . ILE A 1 218 ? 1.626 16.734 -21.453 1 40.62 218 ILE A N 1
ATOM 1665 C CA . ILE A 1 218 ? 1.904 17.688 -20.391 1 40.62 218 ILE A CA 1
ATOM 1666 C C . ILE A 1 218 ? 0.868 18.812 -20.422 1 40.62 218 ILE A C 1
ATOM 1668 O O . ILE A 1 218 ? 0.655 19.484 -19.422 1 40.62 218 ILE A O 1
ATOM 1672 N N . SER A 1 219 ? 0.468 19.219 -21.531 1 39.97 219 SER A N 1
ATOM 1673 C CA . SER A 1 219 ? -0.557 20.266 -21.578 1 39.97 219 SER A CA 1
ATOM 1674 C C . SER A 1 219 ? -1.722 19.922 -20.656 1 39.97 219 SER A C 1
ATOM 1676 O O . SER A 1 219 ? -2.463 20.812 -20.219 1 39.97 219 SER A O 1
ATOM 1678 N N . LEU A 1 220 ? -1.986 18.641 -20.484 1 38.97 220 LEU A N 1
ATOM 1679 C CA . LEU A 1 220 ? -3.1 18.234 -19.625 1 38.97 220 LEU A CA 1
ATOM 1680 C C . LEU A 1 220 ? -2.67 18.172 -18.172 1 38.97 220 LEU A C 1
ATOM 1682 O O . LEU A 1 220 ? -3.514 18.141 -17.266 1 38.97 220 LEU A O 1
ATOM 1686 N N . VAL A 1 221 ? -1.253 18.156 -18.031 1 43.28 221 VAL A N 1
ATOM 1687 C CA . VAL A 1 221 ? -0.805 18.016 -16.656 1 43.28 221 VAL A CA 1
ATOM 1688 C C . VAL A 1 221 ? -0.076 19.281 -16.219 1 43.28 221 VAL A C 1
ATOM 1690 O O . VAL A 1 221 ? 0.928 19.672 -16.812 1 43.28 221 VAL A O 1
ATOM 1693 N N . GLU A 1 222 ? -0.637 20.188 -15.547 1 46.53 222 GLU A N 1
ATOM 1694 C CA . GLU A 1 222 ? 0.087 21.266 -14.906 1 46.53 222 GLU A CA 1
ATOM 1695 C C . GLU A 1 222 ? 1.324 20.75 -14.172 1 46.53 222 GLU A C 1
ATOM 1697 O O . GLU A 1 222 ? 1.223 19.891 -13.305 1 46.53 222 GLU A O 1
ATOM 1702 N N . MET A 1 223 ? 2.521 20.984 -14.828 1 47.5 223 MET A N 1
ATOM 1703 C CA . MET A 1 223 ? 3.785 20.641 -14.18 1 47.5 223 MET A CA 1
ATOM 1704 C C . MET A 1 223 ? 4.012 21.516 -12.945 1 47.5 223 MET A C 1
ATOM 1706 O O . MET A 1 223 ? 3.635 22.688 -12.93 1 47.5 223 MET A O 1
ATOM 1710 N N . ALA A 1 224 ? 4.578 20.859 -11.961 1 56.12 224 ALA A N 1
ATOM 1711 C CA . ALA A 1 224 ? 5.004 21.625 -10.789 1 56.12 224 ALA A CA 1
ATOM 1712 C C . ALA A 1 224 ? 6.082 22.641 -11.164 1 56.12 224 ALA A C 1
ATOM 1714 O O . ALA A 1 224 ? 6.977 22.344 -11.953 1 56.12 224 ALA A O 1
ATOM 1715 N N . GLU A 1 225 ? 5.898 23.938 -10.914 1 48.53 225 GLU A N 1
ATOM 1716 C CA . GLU A 1 225 ? 6.902 24.984 -11.148 1 48.53 225 GLU A CA 1
ATOM 1717 C C . GLU A 1 225 ? 7.895 25.047 -9.992 1 48.53 225 GLU A C 1
ATOM 1719 O O . GLU A 1 225 ? 7.5 24.984 -8.828 1 48.53 225 GLU A O 1
ATOM 1724 N N . LEU A 1 226 ? 9.148 24.844 -10.406 1 46.47 226 LEU A N 1
ATOM 1725 C CA . LEU A 1 226 ? 10.172 25.141 -9.414 1 46.47 226 LEU A CA 1
ATOM 1726 C C . LEU A 1 226 ? 10.203 26.625 -9.102 1 46.47 226 LEU A C 1
ATOM 1728 O O . LEU A 1 226 ? 10.211 27.453 -10.016 1 46.47 226 LEU A O 1
ATOM 1732 N N . GLU A 1 227 ? 9.703 27.109 -8.094 1 44.72 227 GLU A N 1
ATOM 1733 C CA . GLU A 1 227 ? 9.836 28.516 -7.742 1 44.72 227 GLU A CA 1
ATOM 1734 C C . GLU A 1 227 ? 11.297 28.953 -7.824 1 44.72 227 GLU A C 1
ATOM 1736 O O . GLU A 1 227 ? 12.164 28.375 -7.172 1 44.72 227 GLU A O 1
ATOM 1741 N N . GLU A 1 228 ? 11.68 29.516 -8.938 1 42.28 228 GLU A N 1
ATOM 1742 C CA . GLU A 1 228 ? 12.984 30.172 -8.992 1 42.28 228 GLU A CA 1
ATOM 1743 C C . GLU A 1 228 ? 13.211 31.062 -7.762 1 42.28 228 GLU A C 1
ATOM 1745 O O . GLU A 1 228 ? 12.297 31.766 -7.32 1 42.28 228 GLU A O 1
ATOM 1750 N N . SER A 1 229 ? 14.258 30.719 -6.977 1 41.25 229 SER A N 1
ATOM 1751 C CA . SER A 1 229 ? 14.766 31.359 -5.766 1 41.25 229 SER A CA 1
ATOM 1752 C C . SER A 1 229 ? 14.836 32.875 -5.926 1 41.25 229 SER A C 1
ATOM 1754 O O . SER A 1 229 ? 15.594 33.531 -5.219 1 41.25 229 SER A O 1
ATOM 1756 N N . SER A 1 230 ? 14.422 33.531 -6.82 1 36.75 230 SER A N 1
ATOM 1757 C CA . SER A 1 230 ? 14.906 34.906 -6.746 1 36.75 230 SER A CA 1
ATOM 1758 C C . SER A 1 230 ? 14.562 35.531 -5.402 1 36.75 230 SER A C 1
ATOM 1760 O O . SER A 1 230 ? 15.445 36.031 -4.711 1 36.75 230 SER A O 1
ATOM 1762 N N . SER A 1 231 ? 13.57 36.625 -5.258 1 38 231 SER A N 1
ATOM 1763 C CA . SER A 1 231 ? 13.617 37.688 -4.27 1 38 231 SER A CA 1
ATOM 1764 C C . SER A 1 231 ? 13.156 37.188 -2.898 1 38 231 SER A C 1
ATOM 1766 O O . SER A 1 231 ? 12.242 36.375 -2.805 1 38 231 SER A O 1
ATOM 1768 N N . LYS A 1 232 ? 13.859 37.438 -1.776 1 44.66 232 LYS A N 1
ATOM 1769 C CA . LYS A 1 232 ? 13.75 37.375 -0.322 1 44.66 232 LYS A CA 1
ATOM 1770 C C . LYS A 1 232 ? 12.289 37.406 0.125 1 44.66 232 LYS A C 1
ATOM 1772 O O . LYS A 1 232 ? 11.906 36.688 1.059 1 44.66 232 LYS A O 1
ATOM 1777 N N . SER A 1 233 ? 11.625 38.312 -0.573 1 41.88 233 SER A N 1
ATOM 1778 C CA . SER A 1 233 ? 10.258 38.594 -0.149 1 41.88 233 SER A CA 1
ATOM 1779 C C . SER A 1 233 ? 9.32 37.438 -0.458 1 41.88 233 SER A C 1
ATOM 1781 O O . SER A 1 233 ? 8.273 37.312 0.182 1 41.88 233 SER A O 1
ATOM 1783 N N . LYS A 1 234 ? 9.641 36.562 -1.408 1 47.22 234 LYS A N 1
ATOM 1784 C CA . LYS A 1 234 ? 8.688 35.562 -1.893 1 47.22 234 LYS A CA 1
ATOM 1785 C C . LYS A 1 234 ? 8.711 34.312 -1.018 1 47.22 234 LYS A C 1
ATOM 1787 O O . LYS A 1 234 ? 7.73 33.562 -0.968 1 47.22 234 LYS A O 1
ATOM 1792 N N . ARG A 1 235 ? 9.812 33.938 -0.509 1 52.81 235 ARG A N 1
ATOM 1793 C CA . ARG A 1 235 ? 9.906 32.781 0.337 1 52.81 235 ARG A CA 1
ATOM 1794 C C . ARG A 1 235 ? 9.023 32.906 1.574 1 52.81 235 ARG A C 1
ATOM 1796 O O . ARG A 1 235 ? 8.438 31.922 2.039 1 52.81 235 ARG A O 1
ATOM 1803 N N . GLY A 1 236 ? 8.805 34.156 1.958 1 60.75 236 GLY A N 1
ATOM 1804 C CA . GLY A 1 236 ? 7.98 34.438 3.127 1 60.75 236 GLY A CA 1
ATOM 1805 C C . GLY A 1 236 ? 6.516 34.094 2.91 1 60.75 236 GLY A C 1
ATOM 1806 O O . GLY A 1 236 ? 5.852 33.562 3.812 1 60.75 236 GLY A O 1
ATOM 1807 N N . GLY A 1 237 ? 6.148 34.062 1.639 1 79 237 GLY A N 1
ATOM 1808 C CA . GLY A 1 237 ? 4.734 33.906 1.357 1 79 237 GLY A CA 1
ATOM 1809 C C . GLY A 1 237 ? 4.309 32.438 1.321 1 79 237 GLY A C 1
ATOM 1810 O O . GLY A 1 237 ? 3.172 32.094 1.662 1 79 237 GLY A O 1
ATOM 1811 N N . ARG A 1 238 ? 5.293 31.484 1.047 1 90.38 238 ARG A N 1
ATOM 1812 C CA . ARG A 1 238 ? 4.941 30.078 0.932 1 90.38 238 ARG A CA 1
ATOM 1813 C C . ARG A 1 238 ? 4.738 29.453 2.307 1 90.38 238 ARG A C 1
ATOM 1815 O O . ARG A 1 238 ? 4.086 28.406 2.432 1 90.38 238 ARG A O 1
ATOM 1822 N N . TRP A 1 239 ? 5.285 30.094 3.295 1 91.5 239 TRP A N 1
ATOM 1823 C CA . TRP A 1 239 ? 5.289 29.516 4.633 1 91.5 239 TRP A CA 1
ATOM 1824 C C . TRP A 1 239 ? 4.461 30.359 5.598 1 91.5 239 TRP A C 1
ATOM 1826 O O . TRP A 1 239 ? 4.848 30.547 6.75 1 91.5 239 TRP A O 1
ATOM 1836 N N . CYS A 1 240 ? 3.387 30.891 5.105 1 91.94 240 CYS A N 1
ATOM 1837 C CA . CYS A 1 240 ? 2.52 31.766 5.898 1 91.94 240 CYS A CA 1
ATOM 1838 C C . CYS A 1 240 ? 1.055 31.547 5.535 1 91.94 240 CYS A C 1
ATOM 1840 O O . CYS A 1 240 ? 0.733 31.234 4.387 1 91.94 240 CYS A O 1
ATOM 1842 N N . LEU A 1 241 ? 0.156 31.719 6.586 1 95.88 241 LEU A N 1
ATOM 1843 C CA . LEU A 1 241 ? -1.277 31.562 6.363 1 95.88 241 LEU A CA 1
ATOM 1844 C C . LEU A 1 241 ? -2.018 32.875 6.633 1 95.88 241 LEU A C 1
ATOM 1846 O O . LEU A 1 241 ? -3.236 32.875 6.812 1 95.88 241 LEU A O 1
ATOM 1850 N N . LYS A 1 242 ? -1.237 33.906 6.707 1 94.38 242 LYS A N 1
ATOM 1851 C CA . LYS A 1 242 ? -1.878 35.188 6.914 1 94.38 242 LYS A CA 1
ATOM 1852 C C . LYS A 1 242 ? -2.928 35.469 5.84 1 94.38 242 LYS A C 1
ATOM 1854 O O . LYS A 1 242 ? -2.662 35.312 4.648 1 94.38 242 LYS A O 1
ATOM 1859 N N . GLY A 1 243 ? -4.102 35.844 6.297 1 94.81 243 GLY A N 1
ATOM 1860 C CA . GLY A 1 243 ? -5.188 36.156 5.379 1 94.81 243 GLY A CA 1
ATOM 1861 C C . GLY A 1 243 ? -6.027 34.938 5.027 1 94.81 243 GLY A C 1
ATOM 1862 O O . GLY A 1 243 ? -7.07 35.062 4.383 1 94.81 243 GLY A O 1
ATOM 1863 N N . MET A 1 244 ? -5.645 33.781 5.461 1 97 244 MET A N 1
ATOM 1864 C CA . MET A 1 244 ? -6.391 32.562 5.18 1 97 244 MET A CA 1
ATOM 1865 C C . MET A 1 244 ? -7.371 32.25 6.309 1 97 244 MET A C 1
ATOM 1867 O O . MET A 1 244 ? -7.141 32.625 7.461 1 97 244 MET A O 1
ATOM 1871 N N . THR A 1 245 ? -8.469 31.641 5.938 1 98.69 245 THR A N 1
ATOM 1872 C CA . THR A 1 245 ? -9.484 31.219 6.895 1 98.69 245 THR A CA 1
ATOM 1873 C C . THR A 1 245 ? -9.539 29.703 6.984 1 98.69 245 THR A C 1
ATOM 1875 O O . THR A 1 245 ? -9.289 29 5.996 1 98.69 245 THR A O 1
ATOM 1878 N N . ALA A 1 246 ? -9.82 29.203 8.266 1 98.88 246 ALA A N 1
ATOM 1879 C CA . ALA A 1 246 ? -9.812 27.75 8.477 1 98.88 246 ALA A CA 1
ATOM 1880 C C . ALA A 1 246 ? -10.961 27.328 9.383 1 98.88 246 ALA A C 1
ATOM 1882 O O . ALA A 1 246 ? -11.312 28.031 10.328 1 98.88 246 ALA A O 1
ATOM 1883 N N . LEU A 1 247 ? -11.578 26.234 9.016 1 98.94 247 LEU A N 1
ATOM 1884 C CA . LEU A 1 247 ? -12.492 25.516 9.891 1 98.94 247 LEU A CA 1
ATOM 1885 C C . LEU A 1 247 ? -11.867 24.203 10.359 1 98.94 247 LEU A C 1
ATOM 1887 O O . LEU A 1 247 ? -11.398 23.406 9.547 1 98.94 247 LEU A O 1
ATOM 1891 N N . VAL A 1 248 ? -11.789 24 11.656 1 98.88 248 VAL A N 1
ATOM 1892 C CA . VAL A 1 248 ? -11.32 22.75 12.242 1 98.88 248 VAL A CA 1
ATOM 1893 C C . VAL A 1 248 ? -12.438 22.109 13.07 1 98.88 248 VAL A C 1
ATOM 1895 O O . VAL A 1 248 ? -12.836 22.656 14.109 1 98.88 248 VAL A O 1
ATOM 1898 N N . SER A 1 249 ? -12.938 20.984 12.594 1 98.31 249 SER A N 1
ATOM 1899 C CA . SER A 1 249 ? -13.938 20.297 13.406 1 98.31 249 SER A CA 1
ATOM 1900 C C . SER A 1 249 ? -13.297 19.641 14.625 1 98.31 249 SER A C 1
ATOM 1902 O O . SER A 1 249 ? -12.242 19.016 14.508 1 98.31 249 SER A O 1
ATOM 1904 N N . GLY A 1 250 ? -13.945 19.812 15.773 1 95.88 250 GLY A N 1
ATOM 1905 C 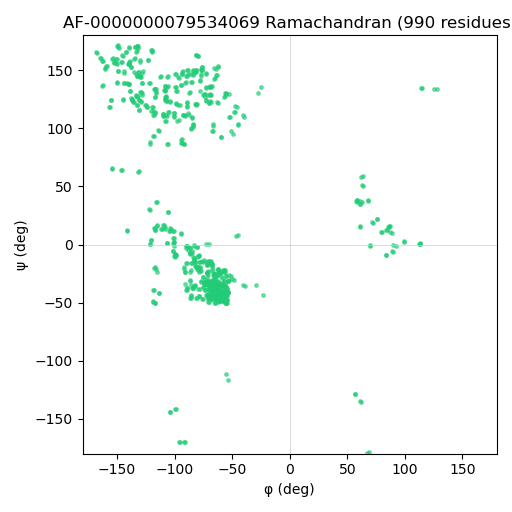CA . GLY A 1 250 ? -13.422 19.219 17 1 95.88 250 GLY A CA 1
ATOM 1906 C C . GLY A 1 250 ? -12.055 19.75 17.391 1 95.88 250 GLY A C 1
ATOM 1907 O O . GLY A 1 250 ? -11.133 18.969 17.625 1 95.88 250 GLY A O 1
ATOM 1908 N N . GLY A 1 251 ? -11.914 21.031 17.594 1 96.56 251 GLY A N 1
ATOM 1909 C CA . GLY A 1 251 ? -10.602 21.641 17.734 1 96.56 251 GLY A CA 1
ATOM 1910 C C . GLY A 1 251 ? -10.219 21.906 19.172 1 96.56 251 GLY A C 1
ATOM 1911 O O . GLY A 1 251 ? -9.188 22.531 19.438 1 96.56 251 GLY A O 1
ATOM 1912 N N . THR A 1 252 ? -10.984 21.344 20.172 1 95.5 252 THR A N 1
ATOM 1913 C CA . THR A 1 252 ? -10.773 21.828 21.531 1 95.5 252 THR A CA 1
ATOM 1914 C C . THR A 1 252 ? -9.891 20.859 22.312 1 95.5 252 THR A C 1
ATOM 1916 O O . THR A 1 252 ? -9.461 21.172 23.438 1 95.5 252 THR A O 1
ATOM 1919 N N . ARG A 1 253 ? -9.609 19.672 21.781 1 93.31 253 ARG A N 1
ATOM 1920 C CA . ARG A 1 253 ? -8.812 18.703 22.531 1 93.31 253 ARG A CA 1
ATOM 1921 C C . ARG A 1 253 ? -7.82 17.984 21.625 1 93.31 253 ARG A C 1
ATOM 1923 O O . ARG A 1 253 ? -7.996 17.969 20.391 1 93.31 253 ARG A O 1
ATOM 1930 N N . GLY A 1 254 ? -6.766 17.469 22.219 1 94.5 254 GLY A N 1
ATOM 1931 C CA . GLY A 1 254 ? -5.855 16.547 21.562 1 94.5 254 GLY A CA 1
ATOM 1932 C C . GLY A 1 254 ? -5.25 17.094 20.297 1 94.5 254 GLY A C 1
ATOM 1933 O O . GLY A 1 254 ? -4.711 18.203 20.281 1 94.5 254 GLY A O 1
ATOM 1934 N N . ILE A 1 255 ? -5.359 16.312 19.25 1 97.12 255 ILE A N 1
ATOM 1935 C CA . ILE A 1 255 ? -4.785 16.672 17.953 1 97.12 255 ILE A CA 1
ATOM 1936 C C . ILE A 1 255 ? -5.492 17.906 17.391 1 97.12 255 ILE A C 1
ATOM 1938 O O . ILE A 1 255 ? -4.848 18.797 16.844 1 97.12 255 ILE A O 1
ATOM 1942 N N . GLY A 1 256 ? -6.828 17.969 17.594 1 97.75 256 GLY A N 1
ATOM 1943 C CA . GLY A 1 256 ? -7.582 19.125 17.125 1 97.75 256 GLY A CA 1
ATOM 1944 C C . GLY A 1 256 ? -7.105 20.438 17.734 1 97.75 256 GLY A C 1
ATOM 1945 O O . GLY A 1 256 ? -6.945 21.438 17.031 1 97.75 256 GLY A O 1
ATOM 1946 N N . HIS A 1 257 ? -6.871 20.391 19.016 1 97.5 257 HIS A N 1
ATOM 1947 C CA . HIS A 1 257 ? -6.379 21.562 19.719 1 97.5 257 HIS A CA 1
ATOM 1948 C C . HIS A 1 257 ? -5.027 22.016 19.156 1 97.5 257 HIS A C 1
ATOM 1950 O O . HIS A 1 257 ? -4.809 23.203 18.922 1 97.5 257 HIS A O 1
ATOM 1956 N N . ALA A 1 258 ? -4.168 21.031 18.906 1 97.38 258 ALA A N 1
ATOM 1957 C CA . ALA A 1 258 ? -2.844 21.312 18.375 1 97.38 258 ALA A CA 1
ATOM 1958 C C . ALA A 1 258 ? -2.945 21.906 16.969 1 97.38 258 ALA A C 1
ATOM 1960 O O . ALA A 1 258 ? -2.189 22.828 16.609 1 97.38 258 ALA A O 1
ATOM 1961 N N . ILE A 1 259 ? -3.889 21.453 16.203 1 98.62 259 ILE A N 1
ATOM 1962 C CA . ILE A 1 259 ? -4.074 21.922 14.836 1 98.62 259 ILE A CA 1
ATOM 1963 C C . ILE A 1 259 ? -4.551 23.375 14.852 1 98.62 259 ILE A C 1
ATOM 1965 O O . ILE A 1 259 ? -4.012 24.219 14.133 1 98.62 259 ILE A O 1
ATOM 1969 N N . VAL A 1 260 ? -5.535 23.656 15.703 1 98.62 260 VAL A N 1
ATOM 1970 C CA . VAL A 1 260 ? -6.043 25.031 15.805 1 98.62 260 VAL A CA 1
ATOM 1971 C C . VAL A 1 260 ? -4.918 25.969 16.203 1 98.62 260 VAL A C 1
ATOM 1973 O O . VAL A 1 260 ? -4.727 27.016 15.578 1 98.62 260 VAL A O 1
ATOM 1976 N N . SER A 1 261 ? -4.145 25.562 17.172 1 97.44 261 SER A N 1
ATOM 1977 C CA . SER A 1 261 ? -3.049 26.391 17.656 1 97.44 261 SER A CA 1
ATOM 1978 C C . SER A 1 261 ? -2.01 26.641 16.578 1 97.44 261 SER A C 1
ATOM 1980 O O . SER A 1 261 ? -1.564 27.766 16.391 1 97.44 261 SER A O 1
ATOM 1982 N N . ASP A 1 262 ? -1.662 25.609 15.859 1 97.38 262 ASP A N 1
ATOM 1983 C CA . ASP A 1 262 ? -0.635 25.734 14.828 1 97.38 262 ASP A CA 1
ATOM 1984 C C . ASP A 1 262 ? -1.115 26.625 13.68 1 97.38 262 ASP A C 1
ATOM 1986 O O . ASP A 1 262 ? -0.393 27.516 13.227 1 97.38 262 ASP A O 1
ATOM 1990 N N . LEU A 1 263 ? -2.35 26.359 13.188 1 98.12 263 LEU A N 1
ATOM 1991 C CA . LEU A 1 263 ? -2.871 27.172 12.086 1 98.12 263 LEU A CA 1
ATOM 1992 C C . LEU A 1 263 ? -2.945 28.641 12.469 1 98.12 263 LEU A C 1
ATOM 1994 O O . LEU A 1 263 ? -2.574 29.516 11.68 1 98.12 263 LEU A O 1
ATOM 1998 N N . ALA A 1 264 ? -3.391 28.922 13.68 1 97.69 264 ALA A N 1
ATOM 1999 C CA . ALA A 1 264 ? -3.479 30.297 14.172 1 97.69 264 ALA A CA 1
ATOM 2000 C C . ALA A 1 264 ? -2.092 30.922 14.305 1 97.69 264 ALA A C 1
ATOM 2002 O O . ALA A 1 264 ? -1.896 32.094 13.977 1 97.69 264 ALA A O 1
ATOM 2003 N N . ALA A 1 265 ? -1.156 30.094 14.75 1 95.25 265 ALA A N 1
ATOM 2004 C CA . ALA A 1 265 ? 0.215 30.578 14.914 1 95.25 265 ALA A CA 1
ATOM 2005 C C . ALA A 1 265 ? 0.83 30.953 13.57 1 95.25 265 ALA A C 1
ATOM 2007 O O . ALA A 1 265 ? 1.693 31.828 13.5 1 95.25 265 ALA A O 1
ATOM 2008 N N . PHE A 1 266 ? 0.334 30.344 12.523 1 95.44 266 PHE A N 1
ATOM 2009 C CA . PHE A 1 266 ? 0.839 30.625 11.188 1 95.44 266 PHE A CA 1
ATOM 2010 C C . PHE A 1 266 ? 0.054 31.766 10.539 1 95.44 266 PHE A C 1
ATOM 2012 O O . PHE A 1 266 ? 0.32 32.125 9.398 1 95.44 266 PHE A O 1
ATOM 2019 N N . GLY A 1 267 ? -0.978 32.281 11.242 1 95.38 267 GLY A N 1
ATOM 2020 C CA . GLY A 1 267 ? -1.605 33.531 10.828 1 95.38 267 GLY A CA 1
ATOM 2021 C C . GLY A 1 267 ? -3.033 33.375 10.352 1 95.38 267 GLY A C 1
ATOM 2022 O O . GLY A 1 267 ? -3.717 34.344 10.039 1 95.38 267 GLY A O 1
ATOM 2023 N N . ALA A 1 268 ? -3.562 32.156 10.375 1 97.75 268 ALA A N 1
ATOM 2024 C CA . ALA A 1 268 ? -4.914 31.922 9.883 1 97.75 268 ALA A CA 1
ATOM 2025 C C . ALA A 1 268 ? -5.961 32.375 10.891 1 97.75 268 ALA A C 1
ATOM 2027 O O . ALA A 1 268 ? -5.73 32.344 12.102 1 97.75 268 ALA A O 1
ATOM 2028 N N . ALA A 1 269 ? -7.066 32.875 10.391 1 98.62 269 ALA A N 1
ATOM 2029 C CA . ALA A 1 269 ? -8.273 32.969 11.203 1 98.62 269 ALA A CA 1
ATOM 2030 C C . ALA A 1 269 ? -9.008 31.641 11.273 1 98.62 269 ALA A C 1
ATOM 2032 O O . ALA A 1 269 ? -9.438 31.094 10.25 1 98.62 269 ALA A O 1
ATOM 2033 N N . VAL A 1 270 ? -9.164 31.141 12.539 1 98.81 270 VAL A N 1
ATOM 2034 C CA . VAL A 1 270 ? -9.648 29.766 12.672 1 98.81 270 VAL A CA 1
ATOM 2035 C C . VAL A 1 270 ? -11.008 29.766 13.367 1 98.81 270 VAL A C 1
ATOM 2037 O O . VAL A 1 270 ? -11.219 30.5 14.328 1 98.81 270 VAL A O 1
ATOM 2040 N N . HIS A 1 271 ? -11.961 29.094 12.828 1 98.88 271 HIS A N 1
ATOM 2041 C CA . HIS A 1 271 ? -13.188 28.719 13.516 1 98.88 271 HIS A CA 1
ATOM 2042 C C . HIS A 1 271 ? -13.195 27.234 13.875 1 98.88 271 HIS A C 1
ATOM 2044 O O . HIS A 1 271 ? -12.781 26.406 13.07 1 98.88 271 HIS A O 1
ATOM 2050 N N . THR A 1 272 ? -13.617 26.906 15.094 1 98.69 272 THR A N 1
ATOM 2051 C CA . THR A 1 272 ? -13.672 25.516 15.516 1 98.69 272 THR A CA 1
ATOM 2052 C C . THR A 1 272 ? -15.016 25.203 16.172 1 98.69 272 THR A C 1
ATOM 2054 O O . THR A 1 272 ? -15.883 26.078 16.266 1 98.69 272 THR A O 1
ATOM 2057 N N . CYS A 1 273 ? -15.242 23.891 16.422 1 97.44 273 CYS A N 1
ATOM 2058 C CA . CYS A 1 273 ? -16.484 23.516 17.094 1 97.44 273 CYS A CA 1
ATOM 2059 C C . CYS A 1 273 ? -16.234 22.406 18.109 1 97.44 273 CYS A C 1
ATOM 2061 O O . CYS A 1 273 ? -15.227 21.703 18.031 1 97.44 273 CYS A O 1
ATOM 2063 N N . SER A 1 274 ? -17.078 22.359 19.031 1 94.88 274 SER A N 1
ATOM 2064 C CA . SER A 1 274 ? -17.125 21.297 20.047 1 94.88 274 SER A CA 1
ATOM 2065 C C . SER A 1 274 ? -18.562 21.078 20.531 1 94.88 274 SER A C 1
ATOM 2067 O O . SER A 1 274 ? -19.453 21.859 20.219 1 94.88 274 SER A O 1
ATOM 2069 N N . ARG A 1 275 ? -18.75 20.047 21.297 1 92.44 275 ARG A N 1
ATOM 2070 C CA . ARG A 1 275 ? -20.094 19.672 21.703 1 92.44 275 ARG A CA 1
ATOM 2071 C C . ARG A 1 275 ? -20.562 20.531 22.875 1 92.44 275 ARG A C 1
ATOM 2073 O O . ARG A 1 275 ? -21.766 20.672 23.094 1 92.44 275 ARG A O 1
ATOM 2080 N N . THR A 1 276 ? -19.578 21.172 23.594 1 92.5 276 THR A N 1
ATOM 2081 C CA . THR A 1 276 ? -19.984 21.922 24.766 1 92.5 276 THR A CA 1
ATOM 2082 C C . THR A 1 276 ? -19.406 23.328 24.766 1 92.5 276 THR A C 1
ATOM 2084 O O . THR A 1 276 ? -18.25 23.516 24.375 1 92.5 276 THR A O 1
ATOM 2087 N N . GLN A 1 277 ? -20.203 24.234 25.266 1 95 277 GLN A N 1
ATOM 2088 C CA . GLN A 1 277 ? -19.781 25.625 25.312 1 95 277 GLN A CA 1
ATOM 2089 C C . GLN A 1 277 ? -18.656 25.828 26.328 1 95 277 GLN A C 1
ATOM 2091 O O . GLN A 1 277 ? -17.766 26.641 26.109 1 95 277 GLN A O 1
ATOM 2096 N N . THR A 1 278 ? -18.688 25.062 27.359 1 95.06 278 THR A N 1
ATOM 2097 C CA . THR A 1 278 ? -17.703 25.203 28.438 1 95.06 278 THR A CA 1
ATOM 2098 C C . THR A 1 278 ? -16.312 24.891 27.906 1 95.06 278 THR A C 1
ATOM 2100 O O . THR A 1 278 ? -15.367 25.641 28.188 1 95.06 278 THR A O 1
ATOM 2103 N N . GLU A 1 279 ? -16.203 23.797 27.219 1 91.56 279 GLU A N 1
ATOM 2104 C CA . GLU A 1 279 ? -14.914 23.438 26.625 1 91.56 279 GLU A CA 1
ATOM 2105 C C . GLU A 1 279 ? -14.453 24.484 25.609 1 91.56 279 GLU A C 1
ATOM 2107 O O . GLU A 1 279 ? -13.273 24.828 25.562 1 91.56 279 GLU A O 1
ATOM 2112 N N . LEU A 1 280 ? -15.328 25 24.891 1 96 280 LEU A N 1
ATOM 2113 C CA . LEU A 1 280 ? -15.023 26.016 23.875 1 96 280 LEU A CA 1
ATOM 2114 C C . LEU A 1 280 ? -14.516 27.297 24.531 1 96 280 LEU A C 1
ATOM 2116 O O . LEU A 1 280 ? -13.508 27.859 24.094 1 96 280 LEU A O 1
ATOM 2120 N N . ASP A 1 281 ? -15.188 27.703 25.562 1 96.56 281 ASP A N 1
ATOM 2121 C CA . ASP A 1 281 ? -14.852 28.969 26.219 1 96.56 281 ASP A CA 1
ATOM 2122 C C . ASP A 1 281 ? -13.438 28.922 26.797 1 96.56 281 ASP A C 1
ATOM 2124 O O . ASP A 1 281 ? -12.68 29.875 26.688 1 96.56 281 ASP A O 1
ATOM 2128 N N . LYS A 1 282 ? -13.164 27.859 27.375 1 96.12 282 LYS A N 1
ATOM 2129 C CA . LYS A 1 282 ? -11.836 27.688 27.969 1 96.12 282 LYS A CA 1
ATOM 2130 C C . LYS A 1 282 ? -10.75 27.812 26.906 1 96.12 282 LYS A C 1
ATOM 2132 O O . LYS A 1 282 ? -9.773 28.531 27.094 1 96.12 282 LYS A O 1
ATOM 2137 N N . CYS A 1 283 ? -10.922 27.156 25.797 1 97.12 283 CYS A N 1
ATOM 2138 C CA . CYS A 1 283 ? -9.938 27.172 24.719 1 97.12 283 CYS A CA 1
ATOM 2139 C C . CYS A 1 283 ? -9.875 28.547 24.078 1 97.12 283 CYS A C 1
ATOM 2141 O O . CYS A 1 283 ? -8.789 29.047 23.75 1 97.12 283 CYS A O 1
ATOM 2143 N N . LEU A 1 284 ? -11 29.203 23.891 1 97.75 284 LEU A N 1
ATOM 2144 C CA . LEU A 1 284 ? -11.055 30.531 23.266 1 97.75 284 LEU A CA 1
ATOM 2145 C C . LEU A 1 284 ? -10.289 31.547 24.109 1 97.75 284 LEU A C 1
ATOM 2147 O O . LEU A 1 284 ? -9.617 32.438 23.562 1 97.75 284 LEU A O 1
ATOM 2151 N N . GLU A 1 285 ? -10.406 31.453 25.359 1 97.5 285 GLU A N 1
ATOM 2152 C CA . GLU A 1 285 ? -9.672 32.344 26.25 1 97.5 285 GLU A CA 1
ATOM 2153 C C . GLU A 1 285 ? -8.164 32.156 26.125 1 97.5 285 GLU A C 1
ATOM 2155 O O . GLU A 1 285 ? -7.402 33.125 26.094 1 97.5 285 GLU A O 1
ATOM 2160 N N . GLU A 1 286 ? -7.824 30.891 26.094 1 96.44 286 GLU A N 1
ATOM 2161 C CA . GLU A 1 286 ? -6.414 30.547 25.922 1 96.44 286 GLU A CA 1
ATOM 2162 C C . GLU A 1 286 ? -5.863 31.109 24.609 1 96.44 286 GLU A C 1
ATOM 2164 O O . GLU A 1 286 ? -4.801 31.734 24.594 1 96.44 286 GLU A O 1
ATOM 2169 N N . TRP A 1 287 ? -6.57 30.953 23.547 1 97.31 287 TRP A N 1
ATOM 2170 C CA . TRP A 1 287 ? -6.113 31.391 22.234 1 97.31 287 TRP A CA 1
ATOM 2171 C C . TRP A 1 287 ? -6.105 32.906 22.141 1 97.31 287 TRP A C 1
ATOM 2173 O O . TRP A 1 287 ? -5.199 33.5 21.547 1 97.31 287 TRP A O 1
ATOM 2183 N N . ARG A 1 288 ? -7.039 33.562 22.75 1 96.56 288 ARG A N 1
ATOM 2184 C CA . ARG A 1 288 ? -7.07 35 22.797 1 96.56 288 ARG A CA 1
ATOM 2185 C C . ARG A 1 288 ? -5.848 35.562 23.516 1 96.56 288 ARG A C 1
ATOM 2187 O O . ARG A 1 288 ? -5.262 36.562 23.094 1 96.56 288 ARG A O 1
ATOM 2194 N N . SER A 1 289 ? -5.5 34.906 24.578 1 96 289 SER A N 1
ATOM 2195 C CA . SER A 1 289 ? -4.348 35.344 25.359 1 96 289 SER A CA 1
ATOM 2196 C C . SER A 1 289 ? -3.059 35.219 24.547 1 96 289 SER A C 1
ATOM 2198 O O . SER A 1 289 ? -2.096 35.969 24.797 1 96 289 SER A O 1
ATOM 2200 N N . GLU A 1 290 ? -3.061 34.312 23.609 1 93.81 290 GLU A N 1
ATOM 2201 C CA . GLU A 1 290 ? -1.896 34.125 22.75 1 93.81 290 GLU A CA 1
ATOM 2202 C C . GLU A 1 290 ? -1.931 35.062 21.547 1 93.81 290 GLU A C 1
ATOM 2204 O O . GLU A 1 290 ? -1 35.062 20.734 1 93.81 290 GLU A O 1
ATOM 2209 N N . GLY A 1 291 ? -3.043 35.75 21.391 1 95.19 291 GLY A N 1
ATOM 2210 C CA . GLY A 1 291 ? -3.191 36.688 20.297 1 95.19 291 GLY A CA 1
ATOM 2211 C C . GLY A 1 291 ? -3.695 36.062 19.016 1 95.19 291 GLY A C 1
ATOM 2212 O O . GLY A 1 291 ? -3.559 36.625 17.938 1 95.19 291 GLY A O 1
ATOM 2213 N N . PHE A 1 292 ? -4.238 34.875 19.125 1 96.44 292 PHE A N 1
ATOM 2214 C CA . PHE A 1 292 ? -4.723 34.156 17.969 1 96.44 292 PHE A CA 1
ATOM 2215 C C . PHE A 1 292 ? -6.141 34.594 17.609 1 96.44 292 PHE A C 1
ATOM 2217 O O . PHE A 1 292 ? -6.91 35 18.484 1 96.44 292 PHE A O 1
ATOM 2224 N N . GLN A 1 293 ? -6.434 34.531 16.375 1 97.44 293 GLN A N 1
ATOM 2225 C CA . GLN A 1 293 ? -7.789 34.781 15.891 1 97.44 293 GLN A CA 1
ATOM 2226 C C . GLN A 1 293 ? -8.578 33.469 15.758 1 97.44 293 GLN A C 1
ATOM 2228 O O . GLN A 1 293 ? -8.641 32.906 14.68 1 97.44 293 GLN A O 1
ATOM 2233 N N . VAL A 1 294 ? -9.211 33.094 16.891 1 98.44 294 VAL A N 1
ATOM 2234 C CA . VAL A 1 294 ? -9.961 31.844 16.891 1 98.44 294 VAL A CA 1
ATOM 2235 C C . VAL A 1 294 ? -11.375 32.094 17.422 1 98.44 294 VAL A C 1
ATOM 2237 O O . VAL A 1 294 ? -11.562 32.812 18.406 1 98.44 294 VAL A O 1
ATOM 2240 N N . THR A 1 295 ? -12.352 31.625 16.688 1 98.25 295 THR A N 1
ATOM 2241 C CA . THR A 1 295 ? -13.742 31.609 17.125 1 98.25 295 THR A CA 1
ATOM 2242 C C . THR A 1 295 ? -14.289 30.188 17.172 1 98.25 295 THR A C 1
ATOM 2244 O O . THR A 1 295 ? -13.633 29.25 16.734 1 98.25 295 THR A O 1
ATOM 2247 N N . GLY A 1 296 ? -15.484 30.031 17.844 1 97.88 296 GLY A N 1
ATOM 2248 C CA . GLY A 1 296 ? -16.016 28.672 17.969 1 97.88 296 GLY A CA 1
ATOM 2249 C C . GLY A 1 296 ? -17.531 28.625 18.047 1 97.88 296 GLY A C 1
ATOM 2250 O O . GLY A 1 296 ? -18.172 29.625 18.375 1 97.88 296 GLY A O 1
ATOM 2251 N N . SER A 1 297 ? -18.062 27.453 17.656 1 97.75 297 SER A N 1
ATOM 2252 C CA . SER A 1 297 ? -19.484 27.141 17.734 1 97.75 297 SER A CA 1
ATOM 2253 C C . SER A 1 297 ? -19.719 25.797 18.406 1 97.75 297 SER A C 1
ATOM 2255 O O . SER A 1 297 ? -18.922 24.875 18.25 1 97.75 297 SER A O 1
ATOM 2257 N N . VAL A 1 298 ? -20.812 25.734 19.156 1 97.88 298 VAL A N 1
ATOM 2258 C CA . VAL A 1 298 ? -21.25 24.438 19.641 1 97.88 298 VAL A CA 1
ATOM 2259 C C . VAL A 1 298 ? -21.875 23.641 18.484 1 97.88 298 VAL A C 1
ATOM 2261 O O . VAL A 1 298 ? -22.719 24.172 17.75 1 97.88 298 VAL A O 1
ATOM 2264 N N . CYS A 1 299 ? -21.406 22.391 18.312 1 97.94 299 CYS A N 1
ATOM 2265 C CA . CYS A 1 299 ? -21.891 21.578 17.219 1 97.94 299 CYS A CA 1
ATOM 2266 C C . CYS A 1 299 ? -21.734 20.094 17.531 1 97.94 299 CYS A C 1
ATOM 2268 O O . CYS A 1 299 ? -20.641 19.641 17.875 1 97.94 299 CYS A O 1
ATOM 2270 N N . ASP A 1 300 ? -22.812 19.375 17.469 1 97.75 300 ASP A N 1
ATOM 2271 C CA . ASP A 1 300 ? -22.766 17.922 17.406 1 97.75 300 ASP A CA 1
ATOM 2272 C C . ASP A 1 300 ? -22.781 17.438 15.953 1 97.75 300 ASP A C 1
ATOM 2274 O O . ASP A 1 300 ? -23.812 17.453 15.297 1 97.75 300 ASP A O 1
ATOM 2278 N N . VAL A 1 301 ? -21.672 16.891 15.531 1 97.38 301 VAL A N 1
ATOM 2279 C CA . VAL A 1 301 ? -21.484 16.578 14.117 1 97.38 301 VAL A CA 1
ATOM 2280 C C . VAL A 1 301 ? -22.406 15.422 13.719 1 97.38 301 VAL A C 1
ATOM 2282 O O . VAL A 1 301 ? -22.594 15.156 12.523 1 97.38 301 VAL A O 1
ATOM 2285 N N . THR A 1 302 ? -22.969 14.695 14.68 1 97.38 302 THR A N 1
ATOM 2286 C CA . THR A 1 302 ? -23.891 13.617 14.336 1 97.38 302 THR A CA 1
ATOM 2287 C C . THR A 1 302 ? -25.219 14.172 13.859 1 97.38 302 THR A C 1
ATOM 2289 O O . THR A 1 302 ? -26.031 13.453 13.258 1 97.38 302 THR A O 1
ATOM 2292 N N . SER A 1 303 ? -25.469 15.461 14.109 1 97.81 303 SER A N 1
ATOM 2293 C CA . SER A 1 303 ? -26.703 16.125 13.711 1 97.81 303 SER A CA 1
ATOM 2294 C C . SER A 1 303 ? -26.531 16.844 12.375 1 97.81 303 SER A C 1
ATOM 2296 O O . SER A 1 303 ? -25.781 17.812 12.281 1 97.81 303 SER A O 1
ATOM 2298 N N . PRO A 1 304 ? -27.328 16.453 11.367 1 97.69 304 PRO A N 1
ATOM 2299 C CA . PRO A 1 304 ? -27.25 17.188 10.094 1 97.69 304 PRO A CA 1
ATOM 2300 C C . PRO A 1 304 ? -27.578 18.672 10.25 1 97.69 304 PRO A C 1
ATOM 2302 O O . PRO A 1 304 ? -26.953 19.516 9.602 1 97.69 304 PRO A O 1
ATOM 2305 N N . HIS A 1 305 ? -28.469 18.938 11.117 1 97.88 305 HIS A N 1
ATOM 2306 C CA . HIS A 1 305 ? -28.859 20.328 11.352 1 97.88 305 HIS A CA 1
ATOM 2307 C C . HIS A 1 305 ? -27.734 21.141 11.961 1 97.88 305 HIS A C 1
ATOM 2309 O O . HIS A 1 305 ? -27.484 22.266 11.555 1 97.88 305 HIS A O 1
ATOM 2315 N N . ASP A 1 306 ? -27.062 20.547 12.883 1 98.31 306 ASP A N 1
ATOM 2316 C CA . ASP A 1 306 ? -25.938 21.234 13.508 1 98.31 306 ASP A CA 1
ATOM 2317 C C . ASP A 1 306 ? -24.828 21.484 12.508 1 98.31 306 ASP A C 1
ATOM 2319 O O . ASP A 1 306 ? -24.172 22.531 12.539 1 98.31 306 ASP A O 1
ATOM 2323 N N . ARG A 1 307 ? -24.656 20.547 11.609 1 98.62 307 ARG A N 1
ATOM 2324 C CA . ARG A 1 307 ? -23.625 20.719 10.586 1 98.62 307 ARG A CA 1
ATOM 2325 C C . ARG A 1 307 ? -23.953 21.875 9.664 1 98.62 307 ARG A C 1
ATOM 2327 O O . ARG A 1 307 ? -23.078 22.672 9.32 1 98.62 307 ARG A O 1
ATOM 2334 N N . GLU A 1 308 ? -25.156 21.969 9.312 1 98.62 308 GLU A N 1
ATOM 2335 C CA . GLU A 1 308 ? -25.609 23.062 8.461 1 98.62 308 GLU A CA 1
ATOM 2336 C C . GLU A 1 308 ? -25.438 24.406 9.164 1 98.62 308 GLU A C 1
ATOM 2338 O O . GLU A 1 308 ? -24.938 25.375 8.57 1 98.62 308 GLU A O 1
ATOM 2343 N N . LYS A 1 309 ? -25.797 24.453 10.391 1 98.5 309 LYS A N 1
ATOM 2344 C CA . LYS A 1 309 ? -25.672 25.672 11.172 1 98.5 309 LYS A CA 1
ATOM 2345 C C . LYS A 1 309 ? -24.203 26.078 11.32 1 98.5 309 LYS A C 1
ATOM 2347 O O . LYS A 1 309 ? -23.875 27.266 11.266 1 98.5 309 LYS A O 1
ATOM 2352 N N . LEU A 1 310 ? -23.406 25.094 11.539 1 98.62 310 LEU A N 1
ATOM 2353 C CA . LEU A 1 310 ? -21.984 25.344 11.672 1 98.62 310 LEU A CA 1
ATOM 2354 C C . LEU A 1 310 ? -21.438 26.031 10.422 1 98.62 310 LEU A C 1
ATOM 2356 O O . LEU A 1 310 ? -20.734 27.031 10.516 1 98.62 310 LEU A O 1
ATOM 2360 N N . LEU A 1 311 ? -21.781 25.531 9.227 1 98.62 311 LEU A N 1
ATOM 2361 C CA . LEU A 1 311 ? -21.219 26.078 7.992 1 98.62 311 LEU A CA 1
ATOM 2362 C C . LEU A 1 311 ? -21.859 27.422 7.648 1 98.62 311 LEU A C 1
ATOM 2364 O O . LEU A 1 311 ? -21.219 28.281 7.047 1 98.62 311 LEU A O 1
ATOM 2368 N N . GLN A 1 312 ? -23.094 27.594 8.078 1 98.5 312 GLN A N 1
ATOM 2369 C CA . GLN A 1 312 ? -23.688 28.906 7.938 1 98.5 312 GLN A CA 1
ATOM 2370 C C . GLN A 1 312 ? -22.938 29.953 8.766 1 98.5 312 GLN A C 1
ATOM 2372 O O . GLN A 1 312 ? -22.703 31.062 8.297 1 98.5 312 GLN A O 1
ATOM 2377 N N . LYS A 1 313 ? -22.609 29.578 9.953 1 98.5 313 LYS A N 1
ATOM 2378 C CA . LYS A 1 313 ? -21.828 30.469 10.812 1 98.5 313 LYS A CA 1
ATOM 2379 C C . LYS A 1 313 ? -20.469 30.766 10.203 1 98.5 313 LYS A C 1
ATOM 2381 O O . LYS A 1 313 ? -20.016 31.906 10.211 1 98.5 313 LYS A O 1
ATOM 2386 N N . VAL A 1 314 ? -19.859 29.75 9.703 1 98.62 314 VAL A N 1
ATOM 2387 C CA . VAL A 1 314 ? -18.562 29.906 9.062 1 98.62 314 VAL A CA 1
ATOM 2388 C C . VAL A 1 314 ? -18.672 30.859 7.871 1 98.62 314 VAL A C 1
ATOM 2390 O O . VAL A 1 314 ? -17.844 31.75 7.699 1 98.62 314 VAL A O 1
ATOM 2393 N N . ALA A 1 315 ? -19.672 30.672 7.055 1 98.62 315 ALA A N 1
ATOM 2394 C CA . ALA A 1 315 ? -19.906 31.547 5.906 1 98.62 315 ALA A CA 1
ATOM 2395 C C . ALA A 1 315 ? -20.078 33 6.348 1 98.62 315 ALA A C 1
ATOM 2397 O O . ALA A 1 315 ? -19.562 33.906 5.695 1 98.62 315 ALA A O 1
ATOM 2398 N N . SER A 1 316 ? -20.766 33.156 7.398 1 98.38 316 SER A N 1
ATOM 2399 C CA . SER A 1 316 ? -21.016 34.5 7.91 1 98.38 316 SER A CA 1
ATOM 2400 C C . SER A 1 316 ? -19.734 35.156 8.43 1 98.38 316 SER A C 1
ATOM 2402 O O . SER A 1 316 ? -19.438 36.312 8.109 1 98.38 316 SER A O 1
ATOM 2404 N N . ILE A 1 317 ? -18.938 34.375 9.141 1 97.88 317 ILE A N 1
ATOM 2405 C CA . ILE A 1 317 ? -17.734 34.875 9.805 1 97.88 317 ILE A CA 1
ATOM 2406 C C . ILE A 1 317 ? -16.656 35.156 8.766 1 97.88 317 ILE A C 1
ATOM 2408 O O . ILE A 1 317 ? -15.891 36.125 8.898 1 97.88 317 ILE A O 1
ATOM 2412 N N . PHE A 1 318 ? -16.625 34.375 7.758 1 98.25 318 PHE A N 1
ATOM 2413 C CA . PHE A 1 318 ? -15.516 34.438 6.812 1 98.25 318 PHE A CA 1
ATOM 2414 C C . PHE A 1 318 ? -15.984 35 5.477 1 98.25 318 PHE A C 1
ATOM 2416 O O . PHE A 1 318 ? -15.359 34.781 4.441 1 98.25 318 PHE A O 1
ATOM 2423 N N . ASP A 1 319 ? -17.141 35.656 5.418 1 97.62 319 ASP A N 1
ATOM 2424 C CA . ASP A 1 319 ? -17.672 36.375 4.262 1 97.62 319 ASP A CA 1
ATOM 2425 C C . ASP A 1 319 ? -17.828 35.438 3.064 1 97.62 319 ASP A C 1
ATOM 2427 O O . ASP A 1 319 ? -17.391 35.781 1.958 1 97.62 319 ASP A O 1
ATOM 2431 N N . GLY A 1 320 ? -18.219 34.281 3.336 1 98.06 320 GLY A N 1
ATOM 2432 C CA . GLY A 1 320 ? -18.609 33.344 2.297 1 98.06 320 GLY A CA 1
ATOM 2433 C C . GLY A 1 320 ? -17.438 32.594 1.692 1 98.06 320 GLY A C 1
ATOM 2434 O O . GLY A 1 320 ? -17.578 31.953 0.643 1 98.06 320 GLY A O 1
ATOM 2435 N N . LYS A 1 321 ? -16.281 32.688 2.34 1 98.06 321 LYS A N 1
ATOM 2436 C CA . LYS A 1 321 ? -15.086 32.031 1.824 1 98.06 321 LYS A CA 1
ATOM 2437 C C . LYS A 1 321 ? -14.422 31.172 2.904 1 98.06 321 LYS A C 1
ATOM 2439 O O . LYS A 1 321 ? -14.508 31.484 4.094 1 98.06 321 LYS A O 1
ATOM 2444 N N . LEU A 1 322 ? -13.828 30.125 2.471 1 98.75 322 LEU A N 1
ATOM 2445 C CA . LEU A 1 322 ? -13.055 29.25 3.348 1 98.75 322 LEU A CA 1
ATOM 2446 C C . LEU A 1 322 ? -11.844 28.688 2.621 1 98.75 322 LEU A C 1
ATOM 2448 O O . LEU A 1 322 ? -11.977 28.078 1.558 1 98.75 322 LEU A O 1
ATOM 2452 N N . ASN A 1 323 ? -10.68 28.891 3.189 1 98.75 323 ASN A N 1
ATOM 2453 C CA . ASN A 1 323 ? -9.461 28.406 2.547 1 98.75 323 ASN A CA 1
ATOM 2454 C C . ASN A 1 323 ? -9.125 26.984 2.984 1 98.75 323 ASN A C 1
ATOM 2456 O O . ASN A 1 323 ? -8.648 26.188 2.182 1 98.75 323 ASN A O 1
ATOM 2460 N N . ILE A 1 324 ? -9.375 26.703 4.281 1 98.88 324 ILE A N 1
ATOM 2461 C CA . ILE A 1 324 ? -8.906 25.453 4.859 1 98.88 324 ILE A CA 1
ATOM 2462 C C . ILE A 1 324 ? -10.047 24.797 5.633 1 98.88 324 ILE A C 1
ATOM 2464 O O . ILE A 1 324 ? -10.719 25.438 6.441 1 98.88 324 ILE A O 1
ATOM 2468 N N . TYR A 1 325 ? -10.32 23.578 5.332 1 98.94 325 TYR A N 1
ATOM 2469 C CA . TYR A 1 325 ? -11.195 22.734 6.152 1 98.94 325 TYR A CA 1
ATOM 2470 C C . TYR A 1 325 ? -10.445 21.516 6.672 1 98.94 325 TYR A C 1
ATOM 2472 O O . TYR A 1 325 ? -9.961 20.703 5.891 1 98.94 325 TYR A O 1
ATOM 2480 N N . VAL A 1 326 ? -10.312 21.359 7.992 1 98.94 326 VAL A N 1
ATOM 2481 C CA . VAL A 1 326 ? -9.711 20.188 8.625 1 98.94 326 VAL A CA 1
ATOM 2482 C C . VAL A 1 326 ? -10.797 19.328 9.273 1 98.94 326 VAL A C 1
ATOM 2484 O O . VAL A 1 326 ? -11.43 19.75 10.234 1 98.94 326 VAL A O 1
ATOM 2487 N N . ASN A 1 327 ? -11.016 18.188 8.711 1 98.75 327 ASN A N 1
ATOM 2488 C CA . ASN A 1 327 ? -11.922 17.203 9.273 1 98.75 327 ASN A CA 1
ATOM 2489 C C . ASN A 1 327 ? -11.227 16.344 10.328 1 98.75 327 ASN A C 1
ATOM 2491 O O . ASN A 1 327 ? -10.578 15.352 10.008 1 98.75 327 ASN A O 1
ATOM 2495 N N . ASN A 1 328 ? -11.516 16.656 11.633 1 97.94 328 ASN A N 1
ATOM 2496 C CA . ASN A 1 328 ? -10.703 16.078 12.695 1 97.94 328 ASN A CA 1
ATOM 2497 C C . ASN A 1 328 ? -11.547 15.195 13.625 1 97.94 328 ASN A C 1
ATOM 2499 O O . ASN A 1 328 ? -11.023 14.305 14.289 1 97.94 328 ASN A O 1
ATOM 2503 N N . VAL A 1 329 ? -12.859 15.359 13.656 1 96.62 329 VAL A N 1
ATOM 2504 C CA . VAL A 1 329 ? -13.711 14.648 14.609 1 96.62 329 VAL A CA 1
ATOM 2505 C C . VAL A 1 329 ? -13.742 13.164 14.266 1 96.62 329 VAL A C 1
ATOM 2507 O O . VAL A 1 329 ? -13.828 12.789 13.094 1 96.62 329 VAL A O 1
ATOM 2510 N N . GLY A 1 330 ? -13.641 12.336 15.211 1 94.62 330 GLY A N 1
ATOM 2511 C CA . GLY A 1 330 ? -13.766 10.891 15.094 1 94.62 330 GLY A CA 1
ATOM 2512 C C . GLY A 1 330 ? -13.961 10.203 16.438 1 94.62 330 GLY A C 1
ATOM 2513 O O . GLY A 1 330 ? -13.719 10.797 17.484 1 94.62 330 GLY A O 1
ATOM 2514 N N . THR A 1 331 ? -14.445 9.031 16.375 1 94.44 331 THR A N 1
ATOM 2515 C CA . THR A 1 331 ? -14.625 8.211 17.562 1 94.44 331 THR A CA 1
ATOM 2516 C C . THR A 1 331 ? -14.32 6.75 17.281 1 94.44 331 THR A C 1
ATOM 2518 O O . THR A 1 331 ? -14.102 6.371 16.125 1 94.44 331 THR A O 1
ATOM 2521 N N . ASN A 1 332 ? -14.156 5.965 18.375 1 93.38 332 ASN A N 1
ATOM 2522 C CA . ASN A 1 332 ? -13.914 4.531 18.25 1 93.38 332 ASN A CA 1
ATOM 2523 C C . ASN A 1 332 ? -14.594 3.742 19.359 1 93.38 332 ASN A C 1
ATOM 2525 O O . ASN A 1 332 ? -14.789 4.258 20.469 1 93.38 332 ASN A O 1
ATOM 2529 N N . PHE A 1 333 ? -15.156 2.643 19.016 1 94.19 333 PHE A N 1
ATOM 2530 C CA . PHE A 1 333 ? -15.523 1.564 19.922 1 94.19 333 PHE A CA 1
ATOM 2531 C C . PHE A 1 333 ? -14.625 0.351 19.703 1 94.19 333 PHE A C 1
ATOM 2533 O O . PHE A 1 333 ? -14.734 -0.347 18.703 1 94.19 333 PHE A O 1
ATOM 2540 N N . ARG A 1 334 ? -13.805 0.089 20.734 1 92.62 334 ARG A N 1
ATOM 2541 C CA . ARG A 1 334 ? -12.828 -0.981 20.578 1 92.62 334 ARG A CA 1
ATOM 2542 C C . ARG A 1 334 ? -13.391 -2.312 21.062 1 92.62 334 ARG A C 1
ATOM 2544 O O . ARG A 1 334 ? -13.547 -2.516 22.281 1 92.62 334 ARG A O 1
ATOM 2551 N N . LYS A 1 335 ? -13.609 -3.207 20.141 1 93.5 335 LYS A N 1
ATOM 2552 C CA . LYS A 1 335 ? -14.117 -4.531 20.484 1 93.5 335 LYS A CA 1
ATOM 2553 C C . LYS A 1 335 ? -14.016 -5.484 19.297 1 93.5 335 LYS A C 1
ATOM 2555 O O . LYS A 1 335 ? -13.82 -5.051 18.172 1 93.5 335 LYS A O 1
ATOM 2560 N N . PRO A 1 336 ? -14.172 -6.809 19.594 1 95.88 336 PRO A N 1
ATOM 2561 C CA . PRO A 1 336 ? -14.172 -7.785 18.5 1 95.88 336 PRO A CA 1
ATOM 2562 C C . PRO A 1 336 ? -15.328 -7.574 17.516 1 95.88 336 PRO A C 1
ATOM 2564 O O . PRO A 1 336 ? -16.406 -7.125 17.922 1 95.88 336 PRO A O 1
ATOM 2567 N N . THR A 1 337 ? -15.141 -7.984 16.297 1 97.69 337 THR A N 1
ATOM 2568 C CA . THR A 1 337 ? -16.078 -7.773 15.203 1 97.69 337 THR A CA 1
ATOM 2569 C C . THR A 1 337 ? -17.453 -8.336 15.555 1 97.69 337 THR A C 1
ATOM 2571 O O . THR A 1 337 ? -18.469 -7.688 15.312 1 97.69 337 THR A O 1
ATOM 2574 N N . ILE A 1 338 ? -17.5 -9.43 16.219 1 97.44 338 ILE A N 1
ATOM 2575 C CA . ILE A 1 338 ? -18.734 -10.156 16.438 1 97.44 338 ILE A CA 1
ATOM 2576 C C . ILE A 1 338 ? -19.547 -9.5 17.562 1 97.44 338 ILE A C 1
ATOM 2578 O O . ILE A 1 338 ? -20.719 -9.805 17.75 1 97.44 338 ILE A O 1
ATOM 2582 N N . GLU A 1 339 ? -18.922 -8.547 18.25 1 97.38 339 GLU A N 1
ATOM 2583 C CA . GLU A 1 339 ? -19.562 -7.984 19.438 1 97.38 339 GLU A CA 1
ATOM 2584 C C . GLU A 1 339 ? -20.203 -6.633 19.141 1 97.38 339 GLU A C 1
ATOM 2586 O O . GLU A 1 339 ? -20.891 -6.059 20 1 97.38 339 GLU A O 1
ATOM 2591 N N . TYR A 1 340 ? -20.031 -6.074 17.938 1 97.81 340 TYR A N 1
ATOM 2592 C CA . TYR A 1 340 ? -20.625 -4.789 17.609 1 97.81 340 TYR A CA 1
ATOM 2593 C C . TYR A 1 340 ? -22.141 -4.914 17.469 1 97.81 340 TYR A C 1
ATOM 2595 O O . TYR A 1 340 ? -22.641 -5.805 16.781 1 97.81 340 TYR A O 1
ATOM 2603 N N . SER A 1 341 ? -22.875 -4.035 18.172 1 97.88 341 SER A N 1
ATOM 2604 C CA . SER A 1 341 ? -24.312 -3.9 17.922 1 97.88 341 SER A CA 1
ATOM 2605 C C . SER A 1 341 ? -24.594 -3.018 16.719 1 97.88 341 SER A C 1
ATOM 2607 O O . SER A 1 341 ? -23.703 -2.291 16.25 1 97.88 341 SER A O 1
ATOM 2609 N N . ALA A 1 342 ? -25.797 -3.146 16.25 1 97.25 342 ALA A N 1
ATOM 2610 C CA . ALA A 1 342 ? -26.219 -2.277 15.148 1 97.25 342 ALA A CA 1
ATOM 2611 C C . ALA A 1 342 ? -26.109 -0.807 15.547 1 97.25 342 ALA A C 1
ATOM 2613 O O . ALA A 1 342 ? -25.766 0.041 14.719 1 97.25 342 ALA A O 1
ATOM 2614 N N . GLU A 1 343 ? -26.375 -0.564 16.734 1 97.56 343 GLU A N 1
ATOM 2615 C CA . GLU A 1 343 ? -26.344 0.809 17.234 1 97.56 343 GLU A CA 1
ATOM 2616 C C . GLU A 1 343 ? -24.922 1.344 17.297 1 97.56 343 GLU A C 1
ATOM 2618 O O . GLU A 1 343 ? -24.656 2.482 16.891 1 97.56 343 GLU A O 1
ATOM 2623 N N . GLU A 1 344 ? -24.047 0.549 17.797 1 97.5 344 GLU A N 1
ATOM 2624 C CA . GLU A 1 344 ? -22.656 0.956 17.875 1 97.5 344 GLU A CA 1
ATOM 2625 C C . GLU A 1 344 ? -22.078 1.179 16.469 1 97.5 344 GLU A C 1
ATOM 2627 O O . GLU A 1 344 ? -21.344 2.145 16.25 1 97.5 344 GLU A O 1
ATOM 2632 N N . TYR A 1 345 ? -22.406 0.243 15.578 1 98.19 345 TYR A N 1
ATOM 2633 C CA . TYR A 1 345 ? -21.984 0.393 14.195 1 98.19 345 TYR A CA 1
ATOM 2634 C C . TYR A 1 345 ? -22.469 1.715 13.609 1 98.19 345 TYR A C 1
ATOM 2636 O O . TYR A 1 345 ? -21.688 2.477 13.039 1 98.19 345 TYR A O 1
ATOM 2644 N N . SER A 1 346 ? -23.703 1.968 13.797 1 97.81 346 SER A N 1
ATOM 2645 C CA . SER A 1 346 ? -24.328 3.162 13.234 1 97.81 346 SER A CA 1
ATOM 2646 C C . SER A 1 346 ? -23.719 4.43 13.828 1 97.81 346 SER A C 1
ATOM 2648 O O . SER A 1 346 ? -23.469 5.395 13.109 1 97.81 346 SER A O 1
ATOM 2650 N N . GLN A 1 347 ? -23.547 4.449 15.102 1 97.94 347 GLN A N 1
ATOM 2651 C CA . GLN A 1 347 ? -23 5.621 15.773 1 97.94 347 GLN A CA 1
ATOM 2652 C C . GLN A 1 347 ? -21.594 5.926 15.266 1 97.94 347 GLN A C 1
ATOM 2654 O O . GLN A 1 347 ? -21.266 7.078 14.961 1 97.94 347 GLN A O 1
ATOM 2659 N N . LEU A 1 348 ? -20.797 4.906 15.188 1 98.06 348 LEU A N 1
ATOM 2660 C CA . LEU A 1 348 ? -19.422 5.074 14.734 1 98.06 348 LEU A CA 1
ATOM 2661 C C . LEU A 1 348 ? -19.375 5.582 13.297 1 98.06 348 LEU A C 1
ATOM 2663 O O . LEU A 1 348 ? -18.641 6.531 13 1 98.06 348 LEU A O 1
ATOM 2667 N N . MET A 1 349 ? -20.203 5.004 12.383 1 98.44 349 MET A N 1
ATOM 2668 C CA . MET A 1 349 ? -20.219 5.398 10.977 1 98.44 349 MET A CA 1
ATOM 2669 C C . MET A 1 349 ? -20.766 6.816 10.82 1 98.44 349 MET A C 1
ATOM 2671 O O . MET A 1 349 ? -20.281 7.574 9.977 1 98.44 349 MET A O 1
ATOM 2675 N N . THR A 1 350 ? -21.703 7.176 11.695 1 98.31 350 THR A N 1
ATOM 2676 C CA . THR A 1 350 ? -22.281 8.516 11.633 1 98.31 350 THR A CA 1
ATOM 2677 C C . THR A 1 350 ? -21.234 9.57 11.992 1 98.31 350 THR A C 1
ATOM 2679 O O . THR A 1 350 ? -21.094 10.57 11.289 1 98.31 350 THR A O 1
ATOM 2682 N N . VAL A 1 351 ? -20.531 9.297 13.016 1 98.25 351 VAL A N 1
ATOM 2683 C CA . VAL A 1 351 ? -19.531 10.266 13.484 1 98.25 351 VAL A CA 1
ATOM 2684 C C . VAL A 1 351 ? -18.375 10.328 12.5 1 98.25 351 VAL A C 1
ATOM 2686 O O . VAL A 1 351 ? -17.984 11.414 12.055 1 98.25 351 VAL A O 1
ATOM 2689 N N . ASN A 1 352 ? -17.844 9.188 12.117 1 98.56 352 ASN A N 1
ATOM 2690 C CA . ASN A 1 352 ? -16.562 9.141 11.414 1 98.56 352 ASN A CA 1
ATOM 2691 C C . ASN A 1 352 ? -16.734 9.406 9.922 1 98.56 352 ASN A C 1
ATOM 2693 O O . ASN A 1 352 ? -15.867 10.031 9.297 1 98.56 352 ASN A O 1
ATOM 2697 N N . LEU A 1 353 ? -17.859 8.922 9.336 1 98.62 353 LEU A N 1
ATOM 2698 C CA . LEU A 1 353 ? -17.906 8.938 7.875 1 98.62 353 LEU A CA 1
ATOM 2699 C C . LEU A 1 353 ? -19.047 9.812 7.375 1 98.62 353 LEU A C 1
ATOM 2701 O O . LEU A 1 353 ? -18.844 10.703 6.551 1 98.62 353 LEU A O 1
ATOM 2705 N N . ASP A 1 354 ? -20.266 9.617 7.922 1 98.38 354 ASP A N 1
ATOM 2706 C CA . ASP A 1 354 ? -21.422 10.383 7.469 1 98.38 354 ASP A CA 1
ATOM 2707 C C . ASP A 1 354 ? -21.219 11.875 7.691 1 98.38 354 ASP A C 1
ATOM 2709 O O . ASP A 1 354 ? -21.484 12.688 6.801 1 98.38 354 ASP A O 1
ATOM 2713 N N . SER A 1 355 ? -20.812 12.164 8.844 1 98.56 355 SER A N 1
ATOM 2714 C CA . SER A 1 355 ? -20.594 13.57 9.164 1 98.56 355 SER A CA 1
ATOM 2715 C C . SER A 1 355 ? -19.5 14.18 8.305 1 98.56 355 SER A C 1
ATOM 2717 O O . SER A 1 355 ? -19.641 15.297 7.801 1 98.56 355 SER A O 1
ATOM 2719 N N . SER A 1 356 ? -18.391 13.438 8.117 1 98.62 356 SER A N 1
ATOM 2720 C CA . SER A 1 356 ? -17.281 13.906 7.301 1 98.62 356 SER A CA 1
ATOM 2721 C C . SER A 1 356 ? -17.719 14.188 5.867 1 98.62 356 SER A C 1
ATOM 2723 O O . SER A 1 356 ? -17.359 15.219 5.293 1 98.62 356 SER A O 1
ATOM 2725 N N . PHE A 1 357 ? -18.453 13.281 5.309 1 98.62 357 PHE A N 1
ATOM 2726 C CA . PHE A 1 357 ? -18.922 13.414 3.938 1 98.62 357 PHE A CA 1
ATOM 2727 C C . PHE A 1 357 ? -19.828 14.633 3.793 1 98.62 357 PHE A C 1
ATOM 2729 O O . PHE A 1 357 ? -19.641 15.445 2.889 1 98.62 357 PHE A O 1
ATOM 2736 N N . HIS A 1 358 ? -20.781 14.742 4.68 1 98.75 358 HIS A N 1
ATOM 2737 C CA . HIS A 1 358 ? -21.734 15.836 4.613 1 98.75 358 HIS A CA 1
ATOM 2738 C C . HIS A 1 358 ? -21.062 17.188 4.836 1 98.75 358 HIS A C 1
ATOM 2740 O O . HIS A 1 358 ? -21.375 18.156 4.141 1 98.75 358 HIS A O 1
ATOM 2746 N N . LEU A 1 359 ? -20.172 17.234 5.734 1 98.81 359 LEU A N 1
ATOM 2747 C CA . LEU A 1 359 ? -19.453 18.484 5.988 1 98.81 359 LEU A CA 1
ATOM 2748 C C . LEU A 1 359 ? -18.641 18.906 4.762 1 98.81 359 LEU A C 1
ATOM 2750 O O . LEU A 1 359 ? -18.5 20.094 4.496 1 98.81 359 LEU A O 1
ATOM 2754 N N . CYS A 1 360 ? -18.125 17.922 4.047 1 98.69 360 CYS A N 1
ATOM 2755 C CA . CYS A 1 360 ? -17.453 18.25 2.795 1 98.69 360 CYS A CA 1
ATOM 2756 C C . CYS A 1 360 ? -18.406 18.891 1.803 1 98.69 360 CYS A C 1
ATOM 2758 O O . CYS A 1 360 ? -18.078 19.875 1.145 1 98.69 360 CYS A O 1
ATOM 2760 N N . GLN A 1 361 ? -19.609 18.312 1.695 1 98.69 361 GLN A N 1
ATOM 2761 C CA . GLN A 1 361 ? -20.609 18.891 0.804 1 98.69 361 GLN A CA 1
ATOM 2762 C C . GLN A 1 361 ? -20.922 20.328 1.173 1 98.69 361 GLN A C 1
ATOM 2764 O O . GLN A 1 361 ? -21.016 21.203 0.298 1 98.69 361 GLN A O 1
ATOM 2769 N N . LEU A 1 362 ? -21.047 20.562 2.438 1 98.75 362 LEU A N 1
ATOM 2770 C CA . LEU A 1 362 ? -21.422 21.875 2.932 1 98.75 362 LEU A CA 1
ATOM 2771 C C . LEU A 1 362 ? -20.281 22.875 2.773 1 98.75 362 LEU A C 1
ATOM 2773 O O . LEU A 1 362 ? -20.5 24.062 2.535 1 98.75 362 LEU A O 1
ATOM 2777 N N . ALA A 1 363 ? -19.047 22.391 2.893 1 98.81 363 ALA A N 1
ATOM 2778 C CA . ALA A 1 363 ? -17.859 23.266 2.838 1 98.81 363 ALA A CA 1
ATOM 2779 C C . ALA A 1 363 ? -17.516 23.609 1.396 1 98.81 363 ALA A C 1
ATOM 2781 O O . ALA A 1 363 ? -16.844 24.625 1.141 1 98.81 363 ALA A O 1
ATOM 2782 N N . TYR A 1 364 ? -17.938 22.844 0.421 1 98.81 364 TYR A N 1
ATOM 2783 C CA . TYR A 1 364 ? -17.516 22.922 -0.972 1 98.81 364 TYR A CA 1
ATOM 2784 C C . TYR A 1 364 ? -17.734 24.312 -1.544 1 98.81 364 TYR A C 1
ATOM 2786 O O . TYR A 1 364 ? -16.828 24.922 -2.1 1 98.81 364 TYR A O 1
ATOM 2794 N N . PRO A 1 365 ? -18.953 24.906 -1.383 1 98.62 365 PRO A N 1
ATOM 2795 C CA . PRO A 1 365 ? -19.156 26.219 -2 1 98.62 365 PRO A CA 1
ATOM 2796 C C . PRO A 1 365 ? -18.234 27.297 -1.423 1 98.62 365 PRO A C 1
ATOM 2798 O O . PRO A 1 365 ? -17.812 28.203 -2.143 1 98.62 365 PRO A O 1
ATOM 2801 N N . LEU A 1 366 ? -17.938 27.188 -0.171 1 98.81 366 LEU A N 1
ATOM 2802 C CA . LEU A 1 366 ? -17.047 28.156 0.47 1 98.81 366 LEU A CA 1
ATOM 2803 C C . LEU A 1 366 ? -15.602 27.969 0.018 1 98.81 366 LEU A C 1
ATOM 2805 O O . LEU A 1 366 ? -14.883 28.938 -0.219 1 98.81 366 LEU A O 1
ATOM 2809 N N . LEU A 1 367 ? -15.195 26.688 -0.041 1 98.81 367 LEU A N 1
ATOM 2810 C CA . LEU A 1 367 ? -13.859 26.359 -0.523 1 98.81 367 LEU A CA 1
ATOM 2811 C C . LEU A 1 367 ? -13.672 26.828 -1.964 1 98.81 367 LEU A C 1
ATOM 2813 O O . LEU A 1 367 ? -12.648 27.422 -2.301 1 98.81 367 LEU A O 1
ATOM 2817 N N . LYS A 1 368 ? -14.656 26.562 -2.787 1 98.56 368 LYS A N 1
ATOM 2818 C CA . LYS A 1 368 ? -14.617 26.984 -4.188 1 98.56 368 LYS A CA 1
ATOM 2819 C C . LYS A 1 368 ? -14.508 28.5 -4.305 1 98.56 368 LYS A C 1
ATOM 2821 O O . LYS A 1 368 ? -13.742 29 -5.129 1 98.56 368 LYS A O 1
ATOM 2826 N N . ALA A 1 369 ? -15.203 29.172 -3.486 1 98.44 369 ALA A N 1
ATOM 2827 C CA . ALA A 1 369 ? -15.234 30.641 -3.52 1 98.44 369 ALA A CA 1
ATOM 2828 C C . ALA A 1 369 ? -13.875 31.219 -3.16 1 98.44 369 ALA A C 1
ATOM 2830 O O . ALA A 1 369 ? -13.523 32.312 -3.619 1 98.44 369 ALA A O 1
ATOM 2831 N N . SER A 1 370 ? -13.047 30.531 -2.404 1 97.5 370 SER A N 1
ATOM 2832 C CA . SER A 1 370 ? -11.727 31.031 -2.004 1 97.5 370 SER A CA 1
ATOM 2833 C C . SER A 1 370 ? -10.727 30.922 -3.148 1 97.5 370 SER A C 1
ATOM 2835 O O . SER A 1 370 ? -9.664 31.547 -3.107 1 97.5 370 SER A O 1
ATOM 2837 N N . GLU A 1 371 ? -10.961 30.016 -4.148 1 96.56 371 GLU A N 1
ATOM 2838 C CA . GLU A 1 371 ? -10.141 29.75 -5.328 1 96.56 371 GLU A CA 1
ATOM 2839 C C . GLU A 1 371 ? -8.836 29.062 -4.953 1 96.56 371 GLU A C 1
ATOM 2841 O O . GLU A 1 371 ? -7.961 28.875 -5.801 1 96.56 371 GLU A O 1
ATOM 2846 N N . LYS A 1 372 ? -8.633 28.828 -3.703 1 94.88 372 LYS A N 1
ATOM 2847 C CA . LYS A 1 372 ? -7.469 28.094 -3.209 1 94.88 372 LYS A CA 1
ATOM 2848 C C . LYS A 1 372 ? -7.824 27.281 -1.975 1 94.88 372 LYS A C 1
ATOM 2850 O O . LYS A 1 372 ? -7.25 27.469 -0.902 1 94.88 372 LYS A O 1
ATOM 2855 N N . GLY A 1 373 ? -8.688 26.344 -2.139 1 98.12 373 GLY A N 1
ATOM 2856 C CA . GLY A 1 373 ? -9.188 25.547 -1.021 1 98.12 373 GLY A CA 1
ATOM 2857 C C . GLY A 1 373 ? -8.312 24.359 -0.707 1 98.12 373 GLY A C 1
ATOM 2858 O O . GLY A 1 373 ? -7.672 23.797 -1.598 1 98.12 373 GLY A O 1
ATOM 2859 N N . SER A 1 374 ? -8.234 24 0.558 1 98.69 374 SER A N 1
ATOM 2860 C CA . SER A 1 374 ? -7.512 22.812 1.021 1 98.69 374 SER A CA 1
ATOM 2861 C C . SER A 1 374 ? -8.305 22.062 2.09 1 98.69 374 SER A C 1
ATOM 2863 O O . SER A 1 374 ? -8.758 22.672 3.066 1 98.69 374 SER A O 1
ATOM 2865 N N . ILE A 1 375 ? -8.508 20.812 1.857 1 98.81 375 ILE A N 1
ATOM 2866 C CA . ILE A 1 375 ? -9.109 19.938 2.861 1 98.81 375 ILE A CA 1
ATOM 2867 C C . ILE A 1 375 ? -8.047 18.969 3.406 1 98.81 375 ILE A C 1
ATOM 2869 O O . ILE A 1 375 ? -7.266 18.406 2.643 1 98.81 375 ILE A O 1
ATOM 2873 N N . VAL A 1 376 ? -7.984 18.844 4.695 1 98.94 376 VAL A N 1
ATOM 2874 C CA . VAL A 1 376 ? -7.141 17.828 5.332 1 98.94 376 VAL A CA 1
ATOM 2875 C C . VAL A 1 376 ? -7.992 16.953 6.246 1 98.94 376 VAL A C 1
ATOM 2877 O O . VAL A 1 376 ? -8.617 17.438 7.188 1 98.94 376 VAL A O 1
ATOM 2880 N N . PHE A 1 377 ? -8.023 15.672 5.918 1 98.88 377 PHE A N 1
ATOM 2881 C CA . PHE A 1 377 ? -8.695 14.695 6.77 1 98.88 377 PHE A CA 1
ATOM 2882 C C . PHE A 1 377 ? -7.738 14.125 7.805 1 98.88 377 PHE A C 1
ATOM 2884 O O . PHE A 1 377 ? -6.543 13.969 7.531 1 98.88 377 PHE A O 1
ATOM 2891 N N . LEU A 1 378 ? -8.266 13.859 8.961 1 98.62 378 LEU A N 1
ATOM 2892 C CA . LEU A 1 378 ? -7.566 13.016 9.922 1 98.62 378 LEU A CA 1
ATOM 2893 C C . LEU A 1 378 ? -8.117 11.594 9.898 1 98.62 378 LEU A C 1
ATOM 2895 O O . LEU A 1 378 ? -9.281 11.375 10.227 1 98.62 378 LEU A O 1
ATOM 2899 N N . SER A 1 379 ? -7.344 10.695 9.477 1 98.44 379 SER A N 1
ATOM 2900 C CA . SER A 1 379 ? -7.664 9.273 9.492 1 98.44 379 SER A CA 1
ATOM 2901 C C . SER A 1 379 ? -6.926 8.555 10.617 1 98.44 379 SER A C 1
ATOM 2903 O O . SER A 1 379 ? -6.832 9.062 11.734 1 98.44 379 SER A O 1
ATOM 2905 N N . SER A 1 380 ? -6.5 7.371 10.422 1 98.06 380 SER A N 1
ATOM 2906 C CA . SER A 1 380 ? -5.777 6.527 11.367 1 98.06 380 SER A CA 1
ATOM 2907 C C . SER A 1 380 ? -5.008 5.422 10.648 1 98.06 380 SER A C 1
ATOM 2909 O O . SER A 1 380 ? -5.391 5.008 9.555 1 98.06 380 SER A O 1
ATOM 2911 N N . VAL A 1 381 ? -3.926 4.984 11.336 1 98.12 381 VAL A N 1
ATOM 2912 C CA . VAL A 1 381 ? -3.203 3.836 10.797 1 98.12 381 VAL A CA 1
ATOM 2913 C C . VAL A 1 381 ? -4.145 2.641 10.68 1 98.12 381 VAL A C 1
ATOM 2915 O O . VAL A 1 381 ? -3.949 1.768 9.836 1 98.12 381 VAL A O 1
ATOM 2918 N N . ALA A 1 382 ? -5.215 2.619 11.43 1 97.88 382 ALA A N 1
ATOM 2919 C CA . ALA A 1 382 ? -6.215 1.557 11.359 1 97.88 382 ALA A CA 1
ATOM 2920 C C . ALA A 1 382 ? -6.887 1.524 9.984 1 97.88 382 ALA A C 1
ATOM 2922 O O . ALA A 1 382 ? -7.457 0.505 9.594 1 97.88 382 ALA A O 1
ATOM 2923 N N . GLY A 1 383 ? -6.898 2.625 9.305 1 98.31 383 GLY A N 1
ATOM 2924 C CA . GLY A 1 383 ? -7.469 2.686 7.965 1 98.31 383 GLY A CA 1
ATOM 2925 C C . GLY A 1 383 ? -6.504 2.232 6.887 1 98.31 383 GLY A C 1
ATOM 2926 O O . GLY A 1 383 ? -6.84 2.238 5.703 1 98.31 383 GLY A O 1
ATOM 2927 N N . VAL A 1 384 ? -5.246 1.856 7.289 1 97.44 384 VAL A N 1
ATOM 2928 C CA . VAL A 1 384 ? -4.191 1.462 6.363 1 97.44 384 VAL A CA 1
ATOM 2929 C C . VAL A 1 384 ? -3.867 -0.019 6.551 1 97.44 384 VAL A C 1
ATOM 2931 O O . VAL A 1 384 ? -3.66 -0.742 5.574 1 97.44 384 VAL A O 1
ATOM 2934 N N . THR A 1 385 ? -3.799 -0.502 7.68 1 96.94 385 THR A N 1
ATOM 2935 C CA . THR A 1 385 ? -3.488 -1.882 8.039 1 96.94 385 THR A CA 1
ATOM 2936 C C . THR A 1 385 ? -4.281 -2.311 9.273 1 96.94 385 THR A C 1
ATOM 2938 O O . THR A 1 385 ? -4.926 -1.482 9.922 1 96.94 385 THR A O 1
ATOM 2941 N N . SER A 1 386 ? -4.371 -3.605 9.492 1 97.94 386 SER A N 1
ATOM 2942 C CA . SER A 1 386 ? -5.098 -4.102 10.656 1 97.94 386 SER A CA 1
ATOM 2943 C C . SER A 1 386 ? -4.352 -3.787 11.953 1 97.94 386 SER A C 1
ATOM 2945 O O . SER A 1 386 ? -3.205 -4.203 12.133 1 97.94 386 SER A O 1
ATOM 2947 N N . MET A 1 387 ? -4.996 -3.068 12.875 1 95.25 387 MET A N 1
ATOM 2948 C CA . MET A 1 387 ? -4.324 -2.621 14.094 1 95.25 387 MET A CA 1
ATOM 2949 C C . MET A 1 387 ? -5.023 -3.166 15.336 1 95.25 387 MET A C 1
ATOM 2951 O O . MET A 1 387 ? -4.746 -2.723 16.453 1 95.25 387 MET A O 1
ATOM 2955 N N . GLY A 1 388 ? -6.023 -3.979 15.164 1 93 388 GLY A N 1
ATOM 2956 C CA . GLY A 1 388 ? -6.68 -4.656 16.266 1 93 388 GLY A CA 1
ATOM 2957 C C . GLY A 1 388 ? -7.527 -3.727 17.125 1 93 388 GLY A C 1
ATOM 2958 O O . GLY A 1 388 ? -7.801 -4.02 18.281 1 93 388 GLY A O 1
ATOM 2959 N N . THR A 1 389 ? -7.891 -2.592 16.594 1 91.19 389 THR A N 1
ATOM 2960 C CA . THR A 1 389 ? -8.633 -1.621 17.391 1 91.19 389 THR A CA 1
ATOM 2961 C C . THR A 1 389 ? -10.117 -1.664 17.047 1 91.19 389 THR A C 1
ATOM 2963 O O . THR A 1 389 ? -10.922 -0.938 17.641 1 91.19 389 THR A O 1
ATOM 2966 N N . GLY A 1 390 ? -10.477 -2.545 16.141 1 95.38 390 GLY A N 1
ATOM 2967 C CA . GLY A 1 390 ? -11.867 -2.656 15.727 1 95.38 390 GLY A CA 1
ATOM 2968 C C . GLY A 1 390 ? -12.062 -2.535 14.227 1 95.38 390 GLY A C 1
ATOM 2969 O O . GLY A 1 390 ? -11.531 -1.619 13.594 1 95.38 390 GLY A O 1
ATOM 2970 N N . SER A 1 391 ? -12.852 -3.428 13.711 1 97.88 391 SER A N 1
ATOM 2971 C CA . SER A 1 391 ? -13.008 -3.525 12.258 1 97.88 391 SER A CA 1
ATOM 2972 C C . SER A 1 391 ? -13.859 -2.381 11.719 1 97.88 391 SER A C 1
ATOM 2974 O O . SER A 1 391 ? -13.609 -1.874 10.625 1 97.88 391 SER A O 1
ATOM 2976 N N . VAL A 1 392 ? -14.875 -1.907 12.516 1 98.44 392 VAL A N 1
ATOM 2977 C CA . VAL A 1 392 ? -15.766 -0.842 12.07 1 98.44 392 VAL A CA 1
ATOM 2978 C C . VAL A 1 392 ? -15 0.478 12 1 98.44 392 VAL A C 1
ATOM 2980 O O . VAL A 1 392 ? -15.109 1.221 11.023 1 98.44 392 VAL A O 1
ATOM 2983 N N . TYR A 1 393 ? -14.25 0.735 13.047 1 98 393 TYR A N 1
ATOM 2984 C CA . TYR A 1 393 ? -13.398 1.922 13.062 1 98 393 TYR A CA 1
ATOM 2985 C C . TYR A 1 393 ? -12.445 1.926 11.875 1 98 393 TYR A C 1
ATOM 2987 O O . TYR A 1 393 ? -12.344 2.922 11.156 1 98 393 TYR A O 1
ATOM 2995 N N . ALA A 1 394 ? -11.781 0.781 11.68 1 98.56 394 ALA A N 1
ATOM 2996 C CA . ALA A 1 394 ? -10.805 0.648 10.602 1 98.56 394 ALA A CA 1
ATOM 2997 C C . ALA A 1 394 ? -11.461 0.89 9.242 1 98.56 394 ALA A C 1
ATOM 2999 O O . ALA A 1 394 ? -10.922 1.616 8.406 1 98.56 394 ALA A O 1
ATOM 3000 N N . ALA A 1 395 ? -12.609 0.321 9.047 1 98.75 395 ALA A N 1
ATOM 3001 C CA . ALA A 1 395 ? -13.336 0.492 7.797 1 98.75 395 ALA A CA 1
ATOM 3002 C C . ALA A 1 395 ? -13.695 1.958 7.566 1 98.75 395 ALA A C 1
ATOM 3004 O O . ALA A 1 395 ? -13.562 2.467 6.453 1 98.75 395 ALA A O 1
ATOM 3005 N N . SER A 1 396 ? -14.156 2.641 8.586 1 98.81 396 SER A N 1
ATOM 3006 C CA . SER A 1 396 ? -14.531 4.043 8.469 1 98.81 396 SER A CA 1
ATOM 3007 C C . SER A 1 396 ? -13.344 4.906 8.07 1 98.81 396 SER A C 1
ATOM 3009 O O . SER A 1 396 ? -13.469 5.809 7.238 1 98.81 396 SER A O 1
ATOM 3011 N N . LYS A 1 397 ? -12.211 4.609 8.656 1 98.81 397 LYS A N 1
ATOM 3012 C CA . LYS A 1 397 ? -11.023 5.41 8.375 1 98.81 397 LYS A CA 1
ATOM 3013 C C . LYS A 1 397 ? -10.477 5.105 6.984 1 98.81 397 LYS A C 1
ATOM 3015 O O . LYS A 1 397 ? -9.953 5.996 6.312 1 98.81 397 LYS A O 1
ATOM 3020 N N . ALA A 1 398 ? -10.617 3.883 6.574 1 98.88 398 ALA A N 1
ATOM 3021 C CA . ALA A 1 398 ? -10.242 3.561 5.199 1 98.88 398 ALA A CA 1
ATOM 3022 C C . ALA A 1 398 ? -11.156 4.27 4.203 1 98.88 398 ALA A C 1
ATOM 3024 O O . ALA A 1 398 ? -10.711 4.703 3.137 1 98.88 398 ALA A O 1
ATOM 3025 N N . ALA A 1 399 ? -12.406 4.352 4.535 1 98.88 399 ALA A N 1
ATOM 3026 C CA . ALA A 1 399 ? -13.352 5.09 3.699 1 98.88 399 ALA A CA 1
ATOM 3027 C C . ALA A 1 399 ? -12.938 6.551 3.568 1 98.88 399 ALA A C 1
ATOM 3029 O O . ALA A 1 399 ? -13 7.129 2.48 1 98.88 399 ALA A O 1
ATOM 3030 N N . ILE A 1 400 ? -12.469 7.105 4.637 1 98.88 400 ILE A N 1
ATOM 3031 C CA . ILE A 1 400 ? -12 8.484 4.641 1 98.88 400 ILE A CA 1
ATOM 3032 C C . ILE A 1 400 ? -10.781 8.625 3.73 1 98.88 400 ILE A C 1
ATOM 3034 O O . ILE A 1 400 ? -10.672 9.594 2.975 1 98.88 400 ILE A O 1
ATOM 3038 N N . ASN A 1 401 ? -9.867 7.664 3.826 1 98.81 401 ASN A N 1
ATOM 3039 C CA . ASN A 1 401 ? -8.695 7.684 2.953 1 98.81 401 ASN A CA 1
ATOM 3040 C C . ASN A 1 401 ? -9.102 7.75 1.482 1 98.81 401 ASN A C 1
ATOM 3042 O O . ASN A 1 401 ? -8.531 8.531 0.714 1 98.81 401 ASN A O 1
ATOM 3046 N N . GLN A 1 402 ? -10.055 6.969 1.135 1 98.75 402 GLN A N 1
ATOM 3047 C CA . GLN A 1 402 ? -10.469 6.918 -0.265 1 98.75 402 GLN A CA 1
ATOM 3048 C C . GLN A 1 402 ? -11.266 8.156 -0.647 1 98.75 402 GLN A C 1
ATOM 3050 O O . GLN A 1 402 ? -11.172 8.641 -1.778 1 98.75 402 GLN A O 1
ATOM 3055 N N . LEU A 1 403 ? -12.078 8.648 0.288 1 98.69 403 LEU A N 1
ATOM 3056 C CA . LEU A 1 403 ? -12.773 9.906 0.063 1 98.69 403 LEU A CA 1
ATOM 3057 C C . LEU A 1 403 ? -11.781 11.023 -0.264 1 98.69 403 LEU A C 1
ATOM 3059 O O . LEU A 1 403 ? -12.023 11.828 -1.17 1 98.69 403 LEU A O 1
ATOM 3063 N N . THR A 1 404 ? -10.695 11.047 0.406 1 98.75 404 THR A N 1
ATOM 3064 C CA . THR A 1 404 ? -9.625 12.016 0.182 1 98.75 404 THR A CA 1
ATOM 3065 C C . THR A 1 404 ? -9.164 11.984 -1.272 1 98.75 404 THR A C 1
ATOM 3067 O O . THR A 1 404 ? -9.086 13.031 -1.927 1 98.75 404 THR A O 1
ATOM 3070 N N . LYS A 1 405 ? -8.891 10.836 -1.729 1 98.31 405 LYS A N 1
ATOM 3071 C CA . LYS A 1 405 ? -8.398 10.672 -3.096 1 98.31 405 LYS A CA 1
ATOM 3072 C C . LYS A 1 405 ? -9.453 11.109 -4.113 1 98.31 405 LYS A C 1
ATOM 3074 O O . LYS A 1 405 ? -9.125 11.773 -5.102 1 98.31 405 LYS A O 1
ATOM 3079 N N . ASN A 1 406 ? -10.68 10.758 -3.883 1 97.94 406 ASN A N 1
ATOM 3080 C CA . ASN A 1 406 ? -11.742 11.086 -4.82 1 97.94 406 ASN A CA 1
ATOM 3081 C C . ASN A 1 406 ? -11.969 12.594 -4.902 1 97.94 406 ASN A C 1
ATOM 3083 O O . ASN A 1 406 ? -12.125 13.148 -5.996 1 97.94 406 ASN A O 1
ATOM 3087 N N . LEU A 1 407 ? -11.969 13.211 -3.766 1 98.62 407 LEU A N 1
ATOM 3088 C CA . LEU A 1 407 ? -12.18 14.648 -3.766 1 98.62 407 LEU A CA 1
ATOM 3089 C C . LEU A 1 407 ? -11 15.375 -4.418 1 98.62 407 LEU A C 1
ATOM 3091 O O . LEU A 1 407 ? -11.188 16.391 -5.078 1 98.62 407 LEU A O 1
ATOM 3095 N N . ALA A 1 408 ? -9.781 14.867 -4.176 1 98.44 408 ALA A N 1
ATOM 3096 C CA . ALA A 1 408 ? -8.602 15.445 -4.809 1 98.44 408 ALA A CA 1
ATOM 3097 C C . ALA A 1 408 ? -8.766 15.516 -6.324 1 98.44 408 ALA A C 1
ATOM 3099 O O . ALA A 1 408 ? -8.375 16.5 -6.953 1 98.44 408 ALA A O 1
ATOM 3100 N N . CYS A 1 409 ? -9.328 14.484 -6.879 1 96.81 409 CYS A N 1
ATOM 3101 C CA . CYS A 1 409 ? -9.508 14.43 -8.328 1 96.81 409 CYS A CA 1
ATOM 3102 C C . CYS A 1 409 ? -10.734 15.219 -8.758 1 96.81 409 CYS A C 1
ATOM 3104 O O . CYS A 1 409 ? -10.656 16.062 -9.656 1 96.81 409 CYS A O 1
ATOM 3106 N N . GLU A 1 410 ? -11.82 15.039 -8.07 1 97.12 410 GLU A N 1
ATOM 3107 C CA . GLU A 1 410 ? -13.102 15.625 -8.461 1 97.12 410 GLU A CA 1
ATOM 3108 C C . GLU A 1 410 ? -13.078 17.141 -8.328 1 97.12 410 GLU A C 1
ATOM 3110 O O . GLU A 1 410 ? -13.625 17.859 -9.172 1 97.12 410 GLU A O 1
ATOM 3115 N N . TRP A 1 411 ? -12.453 17.625 -7.301 1 98.31 411 TRP A N 1
ATOM 3116 C CA . TRP A 1 411 ? -12.547 19.047 -7.008 1 98.31 411 TRP A CA 1
ATOM 3117 C C . TRP A 1 411 ? -11.297 19.781 -7.469 1 98.31 411 TRP A C 1
ATOM 3119 O O . TRP A 1 411 ? -11.156 20.984 -7.25 1 98.31 411 TRP A O 1
ATOM 3129 N N . ALA A 1 412 ? -10.398 19.062 -8.156 1 96.75 412 ALA A N 1
ATOM 3130 C CA . ALA A 1 412 ? -9.211 19.688 -8.719 1 96.75 412 ALA A CA 1
ATOM 3131 C C . ALA A 1 412 ? -9.578 20.828 -9.672 1 96.75 412 ALA A C 1
ATOM 3133 O O . ALA A 1 412 ? -8.898 21.859 -9.719 1 96.75 412 ALA A O 1
ATOM 3134 N N . LYS A 1 413 ? -10.641 20.688 -10.398 1 95.69 413 LYS A N 1
ATOM 3135 C CA . LYS A 1 413 ? -11.094 21.672 -11.383 1 95.69 413 LYS A CA 1
ATOM 3136 C C . LYS A 1 413 ? -11.43 23 -10.719 1 95.69 413 LYS A C 1
ATOM 3138 O O . LYS A 1 413 ? -11.453 24.031 -11.375 1 95.69 413 LYS A O 1
ATOM 3143 N N . ASP A 1 414 ? -11.703 22.906 -9.438 1 97.88 414 ASP A N 1
ATOM 3144 C CA . ASP A 1 414 ? -12.07 24.109 -8.68 1 97.88 414 ASP A CA 1
ATOM 3145 C C . ASP A 1 414 ? -10.906 24.578 -7.805 1 97.88 414 ASP A C 1
ATOM 3147 O O . ASP A 1 414 ? -11.102 25.375 -6.883 1 97.88 414 ASP A O 1
ATOM 3151 N N . ASN A 1 415 ? -9.711 24.016 -8.039 1 97.75 415 ASN A N 1
ATOM 3152 C CA . ASN A 1 415 ? -8.492 24.359 -7.312 1 97.75 415 ASN A CA 1
ATOM 3153 C C . ASN A 1 415 ? -8.617 24.062 -5.82 1 97.75 415 ASN A C 1
ATOM 3155 O O . ASN A 1 415 ? -8.203 24.875 -4.984 1 97.75 415 ASN A O 1
ATOM 3159 N N . ILE A 1 416 ? -9.273 22.984 -5.508 1 98.56 416 ILE A N 1
ATOM 3160 C CA . ILE A 1 416 ? -9.367 22.5 -4.141 1 98.56 416 ILE A CA 1
ATOM 3161 C C . ILE A 1 416 ? -8.508 21.25 -3.98 1 98.56 416 ILE A C 1
ATOM 3163 O O . ILE A 1 416 ? -8.641 20.281 -4.746 1 98.56 416 ILE A O 1
ATOM 3167 N N . ARG A 1 417 ? -7.578 21.266 -3.057 1 98.69 417 ARG A N 1
ATOM 3168 C CA . ARG A 1 417 ? -6.746 20.109 -2.738 1 98.69 417 ARG A CA 1
ATOM 3169 C C . ARG A 1 417 ? -7.34 19.312 -1.588 1 98.69 417 ARG A C 1
ATOM 3171 O O . ARG A 1 417 ? -8.039 19.859 -0.734 1 98.69 417 ARG A O 1
ATOM 3178 N N . SER A 1 418 ? -7.156 18.016 -1.627 1 98.81 418 SER A N 1
ATOM 3179 C CA . SER A 1 418 ? -7.605 17.109 -0.574 1 98.81 418 SER A CA 1
ATOM 3180 C C . SER A 1 418 ? -6.504 16.141 -0.177 1 98.81 418 SER A C 1
ATOM 3182 O O . SER A 1 418 ? -6.008 15.375 -1.014 1 98.81 418 SER A O 1
ATOM 3184 N N . ASN A 1 419 ? -6.094 16.172 1.106 1 98.88 419 ASN A N 1
ATOM 3185 C CA . ASN A 1 419 ? -5.098 15.25 1.646 1 98.88 419 ASN A CA 1
ATOM 3186 C C . ASN A 1 419 ? -5.547 14.656 2.98 1 98.88 419 ASN A C 1
ATOM 3188 O O . ASN A 1 419 ? -6.539 15.102 3.559 1 98.88 419 ASN A O 1
ATOM 3192 N N . CYS A 1 420 ? -4.855 13.625 3.391 1 98.88 420 CYS A N 1
ATOM 3193 C CA . CYS A 1 420 ? -5.199 12.914 4.621 1 98.88 420 CYS A CA 1
ATOM 3194 C C . CYS A 1 420 ? -3.955 12.664 5.469 1 98.88 420 CYS A C 1
ATOM 3196 O O . CYS A 1 420 ? -2.916 12.258 4.945 1 98.88 420 CYS A O 1
ATOM 3198 N N . VAL A 1 421 ? -4 13.039 6.742 1 98.88 421 VAL A N 1
ATOM 3199 C CA . VAL A 1 421 ? -2.973 12.703 7.723 1 98.88 421 VAL A CA 1
ATOM 3200 C C . VAL A 1 421 ? -3.416 11.5 8.547 1 98.88 421 VAL A C 1
ATOM 3202 O O . VAL A 1 421 ? -4.551 11.453 9.023 1 98.88 421 VAL A O 1
ATOM 3205 N N . VAL A 1 422 ? -2.541 10.539 8.688 1 98.69 422 VAL A N 1
ATOM 3206 C CA . VAL A 1 422 ? -2.85 9.234 9.281 1 98.69 422 VAL A CA 1
ATOM 3207 C C . VAL A 1 422 ? -2.008 9.031 10.539 1 98.69 422 VAL A C 1
ATOM 3209 O O . VAL A 1 422 ? -0.913 8.461 10.469 1 98.69 422 VAL A O 1
ATOM 3212 N N . PRO A 1 423 ? -2.541 9.391 11.719 1 98.06 423 PRO A N 1
ATOM 3213 C CA . PRO A 1 423 ? -1.773 9.242 12.961 1 98.06 423 PRO A CA 1
ATOM 3214 C C . PRO A 1 423 ? -1.806 7.82 13.508 1 98.06 423 PRO A C 1
ATOM 3216 O O . PRO A 1 423 ? -2.754 7.078 13.25 1 98.06 423 PRO A O 1
ATOM 3219 N N . TRP A 1 424 ? -0.75 7.469 14.18 1 97 424 TRP A N 1
ATOM 3220 C CA . TRP A 1 424 ? -0.688 6.324 15.078 1 97 424 TRP A CA 1
ATOM 3221 C C . TRP A 1 424 ? -0.94 6.75 16.516 1 97 424 TRP A C 1
ATOM 3223 O O . TRP A 1 424 ? -1.561 7.789 16.766 1 97 424 TRP A O 1
ATOM 3233 N N . THR A 1 425 ? -0.715 5.879 17.453 1 93.69 425 THR A N 1
ATOM 3234 C CA . THR A 1 425 ? -0.953 6.195 18.859 1 93.69 425 THR A CA 1
ATOM 3235 C C . THR A 1 425 ? -0.331 7.539 19.219 1 93.69 425 THR A C 1
ATOM 3237 O O . THR A 1 425 ? 0.89 7.699 19.172 1 93.69 425 THR A O 1
ATOM 3240 N N . THR A 1 426 ? -1.19 8.492 19.531 1 94.12 426 THR A N 1
ATOM 3241 C CA . THR A 1 426 ? -0.834 9.859 19.906 1 94.12 426 THR A CA 1
ATOM 3242 C C . THR A 1 426 ? -1.37 10.203 21.297 1 94.12 426 THR A C 1
ATOM 3244 O O . THR A 1 426 ? -2.49 9.828 21.641 1 94.12 426 THR A O 1
ATOM 3247 N N . ARG A 1 427 ? -0.581 10.852 21.984 1 90.94 427 ARG A N 1
ATOM 3248 C CA . ARG A 1 427 ? -0.969 11.203 23.344 1 90.94 427 ARG A CA 1
ATOM 3249 C C . ARG A 1 427 ? -2.127 12.195 23.344 1 90.94 427 ARG A C 1
ATOM 3251 O O . ARG A 1 427 ? -1.913 13.406 23.25 1 90.94 427 ARG A O 1
ATOM 3258 N N . THR A 1 428 ? -3.326 11.688 23.516 1 86 428 THR A N 1
ATOM 3259 C CA . THR A 1 428 ? -4.551 12.484 23.594 1 86 428 THR A CA 1
ATOM 3260 C C . THR A 1 428 ? -5.43 12.016 24.75 1 86 428 THR A C 1
ATOM 3262 O O . THR A 1 428 ? -5.219 10.93 25.297 1 86 428 THR A O 1
ATOM 3265 N N . PRO A 1 429 ? -6.312 12.875 25.156 1 77.25 429 PRO A N 1
ATOM 3266 C CA . PRO A 1 429 ? -7.25 12.43 26.188 1 77.25 429 PRO A CA 1
ATOM 3267 C C . PRO A 1 429 ? -8.016 11.172 25.781 1 77.25 429 PRO A C 1
ATOM 3269 O O . PRO A 1 429 ? -8.367 10.359 26.641 1 77.25 429 PRO A O 1
ATOM 3272 N N . LEU A 1 430 ? -8.18 10.992 24.547 1 71.5 430 LEU A N 1
ATOM 3273 C CA . LEU A 1 430 ? -8.945 9.867 24.031 1 71.5 430 LEU A CA 1
ATOM 3274 C C . LEU A 1 430 ? -8.305 8.539 24.422 1 71.5 430 LEU A C 1
ATOM 3276 O O . LEU A 1 430 ? -9.008 7.555 24.672 1 71.5 430 LEU A O 1
ATOM 3280 N N . ILE A 1 431 ? -6.973 8.508 24.531 1 71.81 431 ILE A N 1
ATOM 3281 C CA . ILE A 1 431 ? -6.336 7.211 24.75 1 71.81 431 ILE A CA 1
ATOM 3282 C C . ILE A 1 431 ? -5.629 7.211 26.109 1 71.81 431 ILE A C 1
ATOM 3284 O O . ILE A 1 431 ? -4.848 6.305 26.406 1 71.81 431 ILE A O 1
ATOM 3288 N N . GLN A 1 432 ? -5.887 8.148 26.875 1 79.31 432 GLN A N 1
ATOM 3289 C CA . GLN A 1 432 ? -5.195 8.273 28.156 1 79.31 432 GLN A CA 1
ATOM 3290 C C . GLN A 1 432 ? -5.387 7.023 29 1 79.31 432 GLN A C 1
ATOM 3292 O O . GLN A 1 432 ? -4.453 6.57 29.672 1 79.31 432 GLN A O 1
ATOM 3297 N N . HIS A 1 433 ? -6.582 6.516 28.984 1 80.56 433 HIS A N 1
ATOM 3298 C CA . HIS A 1 433 ? -6.859 5.328 29.781 1 80.56 433 HIS A CA 1
ATOM 3299 C C . HIS A 1 433 ? -6.059 4.129 29.281 1 80.56 433 HIS A C 1
ATOM 3301 O O . HIS A 1 433 ? -5.648 3.279 30.078 1 80.56 433 HIS A O 1
ATOM 3307 N N . LEU A 1 434 ? -5.793 4.07 28.047 1 81.25 434 LEU A N 1
ATOM 3308 C CA . LEU A 1 434 ? -4.98 2.998 27.484 1 81.25 434 LEU A CA 1
ATOM 3309 C C . LEU A 1 434 ? -3.506 3.201 27.828 1 81.25 434 LEU A C 1
ATOM 3311 O O . LEU A 1 434 ? -2.777 2.23 28.047 1 81.25 434 LEU A O 1
ATOM 3315 N N . LEU A 1 435 ? -3.158 4.402 27.906 1 86.12 435 LEU A N 1
ATOM 3316 C CA . LEU A 1 435 ? -1.763 4.723 28.188 1 86.12 435 LEU A CA 1
ATOM 3317 C C . LEU A 1 435 ? -1.402 4.383 29.625 1 86.12 435 LEU A C 1
ATOM 3319 O O . LEU A 1 435 ? -0.222 4.285 29.969 1 86.12 435 LEU A O 1
ATOM 3323 N N . GLN A 1 436 ? -2.455 4.199 30.391 1 85.56 436 GLN A N 1
ATOM 3324 C CA . GLN A 1 436 ? -2.23 3.816 31.781 1 85.56 436 GLN A CA 1
ATOM 3325 C C . GLN A 1 436 ? -1.985 2.314 31.906 1 85.56 436 GLN A C 1
ATOM 3327 O O . GLN A 1 436 ? -1.514 1.841 32.938 1 85.56 436 GLN A O 1
ATOM 3332 N N . ASN A 1 437 ? -2.309 1.619 30.891 1 87.94 437 ASN A N 1
ATOM 3333 C CA . ASN A 1 437 ? -2.033 0.186 30.844 1 87.94 437 ASN A CA 1
ATOM 3334 C C . ASN A 1 437 ? -0.642 -0.103 30.297 1 87.94 437 ASN A C 1
ATOM 3336 O O . ASN A 1 437 ? -0.417 0.01 29.078 1 87.94 437 ASN A O 1
ATOM 3340 N N . GLN A 1 438 ? 0.183 -0.575 31.125 1 89.44 438 GLN A N 1
ATOM 3341 C CA . GLN A 1 438 ? 1.584 -0.747 30.75 1 89.44 438 GLN A CA 1
ATOM 3342 C C . GLN A 1 438 ? 1.739 -1.802 29.656 1 89.44 438 GLN A C 1
ATOM 3344 O O . GLN A 1 438 ? 2.602 -1.678 28.781 1 89.44 438 GLN A O 1
ATOM 3349 N N . SER A 1 439 ? 0.923 -2.768 29.781 1 89.88 439 SER A N 1
ATOM 3350 C CA . SER A 1 439 ? 0.996 -3.812 28.766 1 89.88 439 SER A CA 1
ATOM 3351 C C . SER A 1 439 ? 0.686 -3.258 27.375 1 89.88 439 SER A C 1
ATOM 3353 O O . SER A 1 439 ? 1.35 -3.607 26.391 1 89.88 439 SER A O 1
ATOM 3355 N N . PHE A 1 440 ? -0.276 -2.453 27.328 1 89.19 440 PHE A N 1
ATOM 3356 C CA . PHE A 1 440 ? -0.625 -1.82 26.062 1 89.19 440 PHE A CA 1
ATOM 3357 C C . PHE A 1 440 ? 0.515 -0.941 25.562 1 89.19 440 PHE A C 1
ATOM 3359 O O . PHE A 1 440 ? 0.874 -0.99 24.375 1 89.19 440 PHE A O 1
ATOM 3366 N N . VAL A 1 441 ? 1.05 -0.178 26.438 1 91.25 441 VAL A N 1
ATOM 3367 C CA . VAL A 1 441 ? 2.143 0.724 26.094 1 91.25 441 VAL A CA 1
ATOM 3368 C C . VAL A 1 441 ? 3.342 -0.083 25.594 1 91.25 441 VAL A C 1
ATOM 3370 O O . VAL A 1 441 ? 3.971 0.276 24.594 1 91.25 441 VAL A O 1
ATOM 3373 N N . ASP A 1 442 ? 3.615 -1.164 26.219 1 92.12 442 ASP A N 1
ATOM 3374 C CA . ASP A 1 442 ? 4.727 -2.023 25.828 1 92.12 442 ASP A CA 1
ATOM 3375 C C . ASP A 1 442 ? 4.5 -2.609 24.438 1 92.12 442 ASP A C 1
ATOM 3377 O O . ASP A 1 442 ? 5.434 -2.707 23.641 1 92.12 442 ASP A O 1
ATOM 3381 N N . ASP A 1 443 ? 3.287 -3.023 24.188 1 91.62 443 ASP A N 1
ATOM 3382 C CA . ASP A 1 443 ? 2.943 -3.539 22.875 1 91.62 443 ASP A CA 1
ATOM 3383 C C . ASP A 1 443 ? 3.191 -2.49 21.781 1 91.62 443 ASP A C 1
ATOM 3385 O O . ASP A 1 443 ? 3.773 -2.791 20.75 1 91.62 443 ASP A O 1
ATOM 3389 N N . VAL A 1 444 ? 2.75 -1.286 22.078 1 92.44 444 VAL A N 1
ATOM 3390 C CA . VAL A 1 444 ? 2.883 -0.186 21.125 1 92.44 444 VAL A CA 1
ATOM 3391 C C . VAL A 1 444 ? 4.359 0.11 20.875 1 92.44 444 VAL A C 1
ATOM 3393 O O . VAL A 1 444 ? 4.789 0.256 19.734 1 92.44 444 VAL A O 1
ATOM 3396 N N . MET A 1 445 ? 5.141 0.12 21.953 1 92.81 445 MET A N 1
ATOM 3397 C CA . MET A 1 445 ? 6.562 0.429 21.844 1 92.81 445 MET A CA 1
ATOM 3398 C C . MET A 1 445 ? 7.305 -0.658 21.078 1 92.81 445 MET A C 1
ATOM 3400 O O . MET A 1 445 ? 8.219 -0.364 20.297 1 92.81 445 MET A O 1
ATOM 3404 N N . SER A 1 446 ? 6.891 -1.818 21.328 1 91.69 446 SER A N 1
ATOM 3405 C CA . SER A 1 446 ? 7.559 -2.943 20.672 1 91.69 446 SER A CA 1
ATOM 3406 C C . SER A 1 446 ? 7.324 -2.934 19.172 1 91.69 446 SER A C 1
ATOM 3408 O O . SER A 1 446 ? 8.188 -3.357 18.406 1 91.69 446 SER A O 1
ATOM 3410 N N . ARG A 1 447 ? 6.23 -2.43 18.797 1 93.88 447 ARG A N 1
ATOM 3411 C CA . ARG A 1 447 ? 5.855 -2.471 17.391 1 93.88 447 ARG A CA 1
ATOM 3412 C C . ARG A 1 447 ? 6.344 -1.228 16.656 1 93.88 447 ARG A C 1
ATOM 3414 O O . ARG A 1 447 ? 6.523 -1.25 15.438 1 93.88 447 ARG A O 1
ATOM 3421 N N . THR A 1 448 ? 6.559 -0.138 17.375 1 96.81 448 THR A N 1
ATOM 3422 C CA . THR A 1 448 ? 6.93 1.145 16.781 1 96.81 448 THR A CA 1
ATOM 3423 C C . THR A 1 448 ? 8.445 1.264 16.656 1 96.81 448 THR A C 1
ATOM 3425 O O . THR A 1 448 ? 9.156 1.273 17.672 1 96.81 448 THR A O 1
ATOM 3428 N N . PRO A 1 449 ? 9.016 1.41 15.469 1 97.5 449 PRO A N 1
ATOM 3429 C CA . PRO A 1 449 ? 10.469 1.509 15.297 1 97.5 449 PRO A CA 1
ATOM 3430 C C . PRO A 1 449 ? 11.078 2.639 16.125 1 97.5 449 PRO A C 1
ATOM 3432 O O . PRO A 1 449 ? 12.102 2.441 16.781 1 97.5 449 PRO A O 1
ATOM 3435 N N . LEU A 1 450 ? 10.445 3.828 16.172 1 97.12 450 LEU A N 1
ATOM 3436 C CA . LEU A 1 450 ? 10.992 4.953 16.922 1 97.12 450 LEU A CA 1
ATOM 3437 C C . LEU A 1 450 ? 10.789 4.754 18.422 1 97.12 450 LEU A C 1
ATOM 3439 O O . LEU A 1 450 ? 11.328 5.516 19.234 1 97.12 450 LEU A O 1
ATOM 3443 N N . LYS A 1 451 ? 9.93 3.828 18.938 1 96 451 LYS A N 1
ATOM 3444 C CA . LYS A 1 451 ? 9.781 3.354 20.312 1 96 451 LYS A CA 1
ATOM 3445 C C . LYS A 1 451 ? 9.242 4.457 21.219 1 96 451 LYS A C 1
ATOM 3447 O O . LYS A 1 451 ? 9.703 4.613 22.344 1 96 451 LYS A O 1
ATOM 3452 N N . ARG A 1 452 ? 8.367 5.215 20.672 1 93.19 452 ARG A N 1
ATOM 3453 C CA . ARG A 1 452 ? 7.707 6.219 21.5 1 93.19 452 ARG A CA 1
ATOM 3454 C C . ARG A 1 452 ? 6.328 6.562 20.938 1 93.19 452 ARG A C 1
ATOM 3456 O O . ARG A 1 452 ? 6.035 6.297 19.781 1 93.19 452 ARG A O 1
ATOM 3463 N N . ILE A 1 453 ? 5.484 7.141 21.812 1 94.31 453 ILE A N 1
ATOM 3464 C CA . ILE A 1 453 ? 4.148 7.617 21.469 1 94.31 453 ILE A CA 1
ATOM 3465 C C . ILE A 1 453 ? 4.234 9.039 20.922 1 94.31 453 ILE A C 1
ATOM 3467 O O . ILE A 1 453 ? 4.992 9.867 21.422 1 94.31 453 ILE A O 1
ATOM 3471 N N . ALA A 1 454 ? 3.484 9.367 19.906 1 96.56 454 ALA A N 1
ATOM 3472 C CA . ALA A 1 454 ? 3.529 10.672 19.266 1 96.56 454 ALA A CA 1
ATOM 3473 C C . ALA A 1 454 ? 2.889 11.742 20.156 1 96.56 454 ALA A C 1
ATOM 3475 O O . ALA A 1 454 ? 1.965 11.453 20.922 1 96.56 454 ALA A O 1
ATOM 3476 N N . GLU A 1 455 ? 3.408 12.938 20.062 1 95.12 455 GLU A N 1
ATOM 3477 C CA . GLU A 1 455 ? 2.742 14.109 20.625 1 95.12 455 GLU A CA 1
ATOM 3478 C C . GLU A 1 455 ? 1.79 14.734 19.609 1 95.12 455 GLU A C 1
ATOM 3480 O O . GLU A 1 455 ? 2.037 14.68 18.391 1 95.12 455 GLU A O 1
ATOM 3485 N N . PRO A 1 456 ? 0.693 15.367 20.062 1 96.81 456 PRO A N 1
ATOM 3486 C CA . PRO A 1 456 ? -0.279 15.969 19.156 1 96.81 456 PRO A CA 1
ATOM 3487 C C . PRO A 1 456 ? 0.363 16.938 18.156 1 96.81 456 PRO A C 1
ATOM 3489 O O . PRO A 1 456 ? -0.043 17 17 1 96.81 456 PRO A O 1
ATOM 3492 N N . GLU A 1 457 ? 1.425 17.594 18.562 1 96.06 457 GLU A N 1
ATOM 3493 C CA . GLU A 1 457 ? 2.086 18.594 17.719 1 96.06 457 GLU A CA 1
ATOM 3494 C C . GLU A 1 457 ? 2.828 17.953 16.562 1 96.06 457 GLU A C 1
ATOM 3496 O O . GLU A 1 457 ? 3.066 18.578 15.531 1 96.06 457 GLU A O 1
ATOM 3501 N N . GLU A 1 458 ? 3.191 16.672 16.75 1 96.44 458 GLU A N 1
ATOM 3502 C CA . GLU A 1 458 ? 3.85 15.953 15.656 1 96.44 458 GLU A CA 1
ATOM 3503 C C . GLU A 1 458 ? 2.869 15.633 14.531 1 96.44 458 GLU A C 1
ATOM 3505 O O . GLU A 1 458 ? 3.262 15.539 13.367 1 96.44 458 GLU A O 1
ATOM 3510 N N . VAL A 1 459 ? 1.584 15.57 14.883 1 98.19 459 VAL A N 1
ATOM 3511 C CA . VAL A 1 459 ? 0.532 15.359 13.891 1 98.19 459 VAL A CA 1
ATOM 3512 C C . VAL A 1 459 ? 0.117 16.703 13.289 1 98.19 459 VAL A C 1
ATOM 3514 O O . VAL A 1 459 ? 0.04 16.844 12.062 1 98.19 459 VAL A O 1
ATOM 3517 N N . SER A 1 460 ? -0.06 17.734 14.148 1 98.06 460 SER A N 1
ATOM 3518 C CA . SER A 1 460 ? -0.546 19.031 13.688 1 98.06 460 SER A CA 1
ATOM 3519 C C . SER A 1 460 ? 0.454 19.688 12.742 1 98.06 460 SER A C 1
ATOM 3521 O O . SER A 1 460 ? 0.066 20.438 11.844 1 98.06 460 SER A O 1
ATOM 3523 N N . SER A 1 461 ? 1.765 19.344 12.891 1 97.75 461 SER A N 1
ATOM 3524 C CA . SER A 1 461 ? 2.787 19.906 12.016 1 97.75 461 SER A CA 1
ATOM 3525 C C . SER A 1 461 ? 2.549 19.5 10.562 1 97.75 461 SER A C 1
ATOM 3527 O O . SER A 1 461 ? 2.645 20.344 9.664 1 97.75 461 SER A O 1
ATOM 3529 N N . LEU A 1 462 ? 2.211 18.266 10.344 1 98.5 462 LEU A N 1
ATOM 3530 C CA . LEU A 1 462 ? 1.963 17.828 8.977 1 98.5 462 LEU A CA 1
ATOM 3531 C C . LEU A 1 462 ? 0.668 18.438 8.445 1 98.5 462 LEU A C 1
ATOM 3533 O O . LEU A 1 462 ? 0.599 18.844 7.277 1 98.5 462 LEU A O 1
ATOM 3537 N N . VAL A 1 463 ? -0.335 18.531 9.297 1 98.81 463 VAL A N 1
ATOM 3538 C CA . VAL A 1 463 ? -1.582 19.156 8.875 1 98.81 463 VAL A CA 1
ATOM 3539 C C . VAL A 1 463 ? -1.311 20.594 8.438 1 98.81 463 VAL A C 1
ATOM 3541 O O . VAL A 1 463 ? -1.744 21.016 7.359 1 98.81 463 VAL A O 1
ATOM 3544 N N . THR A 1 464 ? -0.575 21.312 9.242 1 98.25 464 THR A N 1
ATOM 3545 C CA . THR A 1 464 ? -0.258 22.719 8.961 1 98.25 464 THR A CA 1
ATOM 3546 C C . THR A 1 464 ? 0.519 22.844 7.652 1 98.25 464 THR A C 1
ATOM 3548 O O . THR A 1 464 ? 0.18 23.656 6.797 1 98.25 464 THR A O 1
ATOM 3551 N N . PHE A 1 465 ? 1.495 21.984 7.41 1 98.12 465 PHE A N 1
ATOM 3552 C CA . PHE A 1 465 ? 2.279 21.984 6.18 1 98.12 465 PHE A CA 1
ATOM 3553 C C . PHE A 1 465 ? 1.38 21.812 4.961 1 98.12 465 PHE A C 1
ATOM 3555 O O . PHE A 1 465 ? 1.499 22.547 3.982 1 98.12 465 PHE A O 1
ATOM 3562 N N . LEU A 1 466 ? 0.471 20.875 5.082 1 98.62 466 LEU A N 1
ATOM 3563 C CA . LEU A 1 466 ? -0.396 20.562 3.953 1 98.62 466 LEU A CA 1
ATOM 3564 C C . LEU A 1 466 ? -1.343 21.719 3.648 1 98.62 466 LEU A C 1
ATOM 3566 O O . LEU A 1 466 ? -1.911 21.781 2.557 1 98.62 466 LEU A O 1
ATOM 3570 N N . CYS A 1 467 ? -1.532 22.625 4.617 1 98.25 467 CYS A N 1
ATOM 3571 C CA . CYS A 1 467 ? -2.41 23.766 4.43 1 98.25 467 CYS A CA 1
ATOM 3572 C C . CYS A 1 467 ? -1.644 24.953 3.855 1 98.25 467 CYS A C 1
ATOM 3574 O O . CYS A 1 467 ? -2.246 25.906 3.367 1 98.25 467 CYS A O 1
ATOM 3576 N N . LEU A 1 468 ? -0.287 24.938 3.9 1 97.06 468 LEU A N 1
ATOM 3577 C CA . LEU A 1 468 ? 0.55 26.047 3.449 1 97.06 468 LEU A CA 1
ATOM 3578 C C . LEU A 1 468 ? 0.621 26.094 1.927 1 97.06 468 LEU A C 1
ATOM 3580 O O . LEU A 1 468 ? 0.549 25.047 1.269 1 97.06 468 LEU A O 1
ATOM 3584 N N . PRO A 1 469 ? 0.845 27.281 1.356 1 95.25 469 PRO A N 1
ATOM 3585 C CA . PRO A 1 469 ? 1.105 27.375 -0.082 1 95.25 469 PRO A CA 1
ATOM 3586 C C . PRO A 1 469 ? 2.295 26.531 -0.521 1 95.25 469 PRO A C 1
ATOM 3588 O O . PRO A 1 469 ? 2.355 26.094 -1.675 1 95.25 469 PRO A O 1
ATOM 3591 N N . ALA A 1 470 ? 3.189 26.203 0.432 1 94.94 470 ALA A N 1
ATOM 3592 C CA . ALA A 1 470 ? 4.359 25.375 0.15 1 94.94 470 ALA A CA 1
ATOM 3593 C C . ALA A 1 470 ? 3.949 23.984 -0.314 1 94.94 470 ALA A C 1
ATOM 3595 O O . ALA A 1 470 ? 4.719 23.297 -0.992 1 94.94 470 ALA A O 1
ATOM 3596 N N . ALA A 1 471 ? 2.727 23.578 -0.002 1 97 471 ALA A N 1
ATOM 3597 C CA . ALA A 1 471 ? 2.238 22.234 -0.349 1 97 471 ALA A CA 1
ATOM 3598 C C . ALA A 1 471 ? 1.251 22.297 -1.51 1 97 471 ALA A C 1
ATOM 3600 O O . ALA A 1 471 ? 0.405 21.422 -1.661 1 97 471 ALA A O 1
ATOM 3601 N N . SER A 1 472 ? 1.37 23.297 -2.381 1 94.75 472 SER A N 1
ATOM 3602 C CA . SER A 1 472 ? 0.35 23.641 -3.367 1 94.75 472 SER A CA 1
ATOM 3603 C C . SER A 1 472 ? 0.227 22.562 -4.434 1 94.75 472 SER A C 1
ATOM 3605 O O . SER A 1 472 ? -0.769 22.5 -5.156 1 94.75 472 SER A O 1
ATOM 3607 N N . TYR A 1 473 ? 1.228 21.641 -4.551 1 94.31 473 TYR A N 1
ATOM 3608 C CA . TYR A 1 473 ? 1.179 20.609 -5.582 1 94.31 473 TYR A CA 1
ATOM 3609 C C . TYR A 1 473 ? 0.979 19.234 -4.961 1 94.31 473 TYR A C 1
ATOM 3611 O O . TYR A 1 473 ? 1.245 18.219 -5.602 1 94.31 473 TYR A O 1
ATOM 3619 N N . ILE A 1 474 ? 0.604 19.172 -3.678 1 97.06 474 ILE A N 1
ATOM 3620 C CA . ILE A 1 474 ? 0.324 17.922 -2.984 1 97.06 474 ILE A CA 1
ATOM 3621 C C . ILE A 1 474 ? -1.184 17.75 -2.807 1 97.06 474 ILE A C 1
ATOM 3623 O O . ILE A 1 474 ? -1.821 18.531 -2.1 1 97.06 474 ILE A O 1
ATOM 3627 N N . THR A 1 475 ? -1.76 16.766 -3.445 1 98.19 475 THR A N 1
ATOM 3628 C CA . THR A 1 475 ? -3.176 16.438 -3.309 1 98.19 475 THR A CA 1
ATOM 3629 C C . THR A 1 475 ? -3.412 14.945 -3.496 1 98.19 475 THR A C 1
ATOM 3631 O O . THR A 1 475 ? -2.6 14.258 -4.113 1 98.19 475 THR A O 1
ATOM 3634 N N . GLY A 1 476 ? -4.418 14.43 -2.836 1 98.19 476 GLY A N 1
ATOM 3635 C CA . GLY A 1 476 ? -4.797 13.031 -2.943 1 98.19 476 GLY A CA 1
ATOM 3636 C C . GLY A 1 476 ? -3.924 12.109 -2.107 1 98.19 476 GLY A C 1
ATOM 3637 O O . GLY A 1 476 ? -3.986 10.891 -2.248 1 98.19 476 GLY A O 1
ATOM 3638 N N . GLN A 1 477 ? -3.096 12.68 -1.235 1 97.94 477 GLN A N 1
ATOM 3639 C CA . GLN A 1 477 ? -2.107 11.883 -0.513 1 97.94 477 GLN A CA 1
ATOM 3640 C C . GLN A 1 477 ? -2.639 11.453 0.852 1 97.94 477 GLN A C 1
ATOM 3642 O O . GLN A 1 477 ? -3.354 12.211 1.512 1 97.94 477 GLN A O 1
ATOM 3647 N N . VAL A 1 478 ? -2.412 10.25 1.229 1 98.5 478 VAL A N 1
ATOM 3648 C CA . VAL A 1 478 ? -2.627 9.68 2.555 1 98.5 478 VAL A CA 1
ATOM 3649 C C . VAL A 1 478 ? -1.281 9.438 3.238 1 98.5 478 VAL A C 1
ATOM 3651 O O . VAL A 1 478 ? -0.55 8.516 2.879 1 98.5 478 VAL A O 1
ATOM 3654 N N . ILE A 1 479 ? -0.888 10.266 4.246 1 98.56 479 ILE A N 1
ATOM 3655 C CA . ILE A 1 479 ? 0.467 10.273 4.785 1 98.56 479 ILE A CA 1
ATOM 3656 C C . ILE A 1 479 ? 0.436 9.867 6.258 1 98.56 479 ILE A C 1
ATOM 3658 O O . ILE A 1 479 ? -0.252 10.5 7.066 1 98.56 479 ILE A O 1
ATOM 3662 N N . CYS A 1 480 ? 1.203 8.898 6.641 1 98.56 480 CYS A N 1
ATOM 3663 C CA . CYS A 1 480 ? 1.229 8.367 8 1 98.56 480 CYS A CA 1
ATOM 3664 C C . CYS A 1 480 ? 2.207 9.141 8.875 1 98.56 480 CYS A C 1
ATOM 3666 O O . CYS A 1 480 ? 3.309 9.477 8.43 1 98.56 480 CYS A O 1
ATOM 3668 N N . VAL A 1 481 ? 1.812 9.539 9.961 1 98.56 481 VAL A N 1
ATOM 3669 C CA . VAL A 1 481 ? 2.633 9.984 11.078 1 98.56 481 VAL A CA 1
ATOM 3670 C C . VAL A 1 481 ? 2.641 8.922 12.172 1 98.56 481 VAL A C 1
ATOM 3672 O O . VAL A 1 481 ? 1.82 8.961 13.094 1 98.56 481 VAL A O 1
ATOM 3675 N N . ASP A 1 482 ? 3.592 7.926 12.039 1 98.19 482 ASP A N 1
ATOM 3676 C CA . ASP A 1 482 ? 3.307 6.688 12.758 1 98.19 482 ASP A CA 1
ATOM 3677 C C . ASP A 1 482 ? 4.578 6.094 13.352 1 98.19 482 ASP A C 1
ATOM 3679 O O . ASP A 1 482 ? 4.613 4.91 13.703 1 98.19 482 ASP A O 1
ATOM 3683 N N . GLY A 1 483 ? 5.676 6.84 13.383 1 97.94 483 GLY A N 1
ATOM 3684 C CA . GLY A 1 483 ? 6.914 6.34 13.961 1 97.94 483 GLY A CA 1
ATOM 3685 C C . GLY A 1 483 ? 7.445 5.105 13.25 1 97.94 483 GLY A C 1
ATOM 3686 O O . GLY A 1 483 ? 8.211 4.332 13.836 1 97.94 483 GLY A O 1
ATOM 3687 N N . GLY A 1 484 ? 7.004 4.777 12.094 1 98.06 484 GLY A N 1
ATOM 3688 C CA . GLY A 1 484 ? 7.516 3.697 11.266 1 98.06 484 GLY A CA 1
ATOM 3689 C C . GLY A 1 484 ? 6.68 2.434 11.352 1 98.06 484 GLY A C 1
ATOM 3690 O O . GLY A 1 484 ? 6.973 1.444 10.68 1 98.06 484 GLY A O 1
ATOM 3691 N N . VAL A 1 485 ? 5.578 2.438 12.094 1 97.62 485 VAL A N 1
ATOM 3692 C CA . VAL A 1 485 ? 4.875 1.204 12.43 1 97.62 485 VAL A CA 1
ATOM 3693 C C . VAL A 1 485 ? 4.297 0.576 11.164 1 97.62 485 VAL A C 1
ATOM 3695 O O . VAL A 1 485 ? 4.293 -0.648 11.016 1 97.62 485 VAL A O 1
ATOM 3698 N N . THR A 1 486 ? 3.775 1.323 10.25 1 97.38 486 THR A N 1
ATOM 3699 C CA . THR A 1 486 ? 3.068 0.79 9.094 1 97.38 486 THR A CA 1
ATOM 3700 C C . THR A 1 486 ? 4.047 0.15 8.109 1 97.38 486 THR A C 1
ATOM 3702 O O . THR A 1 486 ? 3.637 -0.593 7.215 1 97.38 486 THR A O 1
ATOM 3705 N N . VAL A 1 487 ? 5.391 0.45 8.18 1 97.69 487 VAL A N 1
ATOM 3706 C CA . VAL A 1 487 ? 6.359 -0.136 7.258 1 97.69 487 VAL A CA 1
ATOM 3707 C C . VAL A 1 487 ? 7.191 -1.189 7.984 1 97.69 487 VAL A C 1
ATOM 3709 O O . VAL A 1 487 ? 8.109 -1.776 7.402 1 97.69 487 VAL A O 1
ATOM 3712 N N . ASN A 1 488 ? 6.906 -1.426 9.273 1 97.44 488 ASN A N 1
ATOM 3713 C CA . ASN A 1 488 ? 7.605 -2.422 10.078 1 97.44 488 ASN A CA 1
ATOM 3714 C C . ASN A 1 488 ? 6.895 -3.771 10.039 1 97.44 488 ASN A C 1
ATOM 3716 O O . ASN A 1 488 ? 6.117 -4.094 10.938 1 97.44 488 ASN A O 1
ATOM 3720 N N . GLY A 1 489 ? 7.199 -4.574 9.062 1 95.12 489 GLY A N 1
ATOM 3721 C CA . GLY A 1 489 ? 6.543 -5.867 8.914 1 95.12 489 GLY A CA 1
ATOM 3722 C C . GLY A 1 489 ? 7.047 -6.906 9.898 1 95.12 489 GLY A C 1
ATOM 3723 O O . GLY A 1 489 ? 6.254 -7.645 10.484 1 95.12 489 GLY A O 1
ATOM 3724 N N . PHE A 1 490 ? 8.375 -6.945 9.977 1 91.12 490 PHE A N 1
ATOM 3725 C CA . PHE A 1 490 ? 8.984 -7.992 10.797 1 91.12 490 PHE A CA 1
ATOM 3726 C C . PHE A 1 490 ? 10.43 -7.648 11.125 1 91.12 490 PHE A C 1
ATOM 3728 O O . PHE A 1 490 ? 11.156 -7.105 10.281 1 91.12 490 PHE A O 1
ATOM 3735 N N . GLN A 1 491 ? 10.836 -7.867 12.375 1 88.62 491 GLN A N 1
ATOM 3736 C CA . GLN A 1 491 ? 12.219 -7.805 12.836 1 88.62 491 GLN A CA 1
ATOM 3737 C C . GLN A 1 491 ? 12.586 -9.031 13.656 1 88.62 491 GLN A C 1
ATOM 3739 O O . GLN A 1 491 ? 12.047 -9.242 14.75 1 88.62 491 GLN A O 1
ATOM 3744 N N . PRO A 1 492 ? 13.516 -9.789 13.125 1 86.81 492 PRO A N 1
ATOM 3745 C CA . PRO A 1 492 ? 13.906 -10.938 13.938 1 86.81 492 PRO A CA 1
ATOM 3746 C C . PRO A 1 492 ? 14.555 -10.531 15.258 1 86.81 492 PRO A C 1
ATOM 3748 O O . PRO A 1 492 ? 15.273 -9.531 15.32 1 86.81 492 PRO A O 1
ATOM 3751 N N . SER A 1 493 ? 14.312 -11.32 16.266 1 83.94 493 SER A N 1
ATOM 3752 C CA . SER A 1 493 ? 14.867 -11.023 17.578 1 83.94 493 SER A CA 1
ATOM 3753 C C . SER A 1 493 ? 16.344 -11.414 17.656 1 83.94 493 SER A C 1
ATOM 3755 O O . SER A 1 493 ? 17.047 -11.008 18.594 1 83.94 493 SER A O 1
ATOM 3757 N N . ILE A 1 494 ? 16.766 -12.211 16.672 1 80.75 494 ILE A N 1
ATOM 3758 C CA . ILE A 1 494 ? 18.156 -12.648 16.641 1 80.75 494 ILE A CA 1
ATOM 3759 C C . ILE A 1 494 ? 18.797 -12.234 15.305 1 80.75 494 ILE A C 1
ATOM 3761 O O . ILE A 1 494 ? 18.094 -11.961 14.336 1 80.75 494 ILE A O 1
ATOM 3765 N N . ARG A 1 495 ? 20.094 -12.203 15.406 1 79.88 495 ARG A N 1
ATOM 3766 C CA . ARG A 1 495 ? 20.812 -11.969 14.156 1 79.88 495 ARG A CA 1
ATOM 3767 C C . ARG A 1 495 ? 20.688 -13.164 13.219 1 79.88 495 ARG A C 1
ATOM 3769 O O . ARG A 1 495 ? 20.922 -14.305 13.617 1 79.88 495 ARG A O 1
ATOM 3776 N N . ILE A 1 496 ? 20.188 -12.859 12.062 1 75.88 496 ILE A N 1
ATOM 3777 C CA . ILE A 1 496 ? 20.031 -13.938 11.094 1 75.88 496 ILE A CA 1
ATOM 3778 C C . ILE A 1 496 ? 21.078 -13.789 9.984 1 75.88 496 ILE A C 1
ATOM 3780 O O . ILE A 1 496 ? 21.438 -12.672 9.625 1 75.88 496 ILE A O 1
ATOM 3784 N N . THR A 1 497 ? 21.891 -14.898 9.703 1 74.19 497 THR A N 1
ATOM 3785 C CA . THR A 1 497 ? 22.891 -14.875 8.641 1 74.19 497 THR A CA 1
ATOM 3786 C C . THR A 1 497 ? 22.531 -15.867 7.539 1 74.19 497 THR A C 1
ATOM 3788 O O . THR A 1 497 ? 21.906 -16.906 7.805 1 74.19 497 THR A O 1
ATOM 3791 N N . MET B 1 1 ? -16.594 -32.969 -22.906 1 21.94 1 MET B N 1
ATOM 3792 C CA . MET B 1 1 ? -15.859 -34.094 -22.328 1 21.94 1 MET B CA 1
ATOM 3793 C C . MET B 1 1 ? -15.156 -33.656 -21.047 1 21.94 1 MET B C 1
ATOM 3795 O O . MET B 1 1 ? -14.422 -32.688 -21.016 1 21.94 1 MET B O 1
ATOM 3799 N N . ALA B 1 2 ? -15.742 -34.156 -19.906 1 36.97 2 ALA B N 1
ATOM 3800 C CA . ALA B 1 2 ? -15.109 -33.969 -18.609 1 36.97 2 ALA B CA 1
ATOM 3801 C C . ALA B 1 2 ? -13.594 -34.156 -18.703 1 36.97 2 ALA B C 1
ATOM 3803 O O . ALA B 1 2 ? -13.117 -35.031 -19.422 1 36.97 2 ALA B O 1
ATOM 3804 N N . GLU B 1 3 ? -12.961 -33.062 -18.516 1 41.09 3 GLU B N 1
ATOM 3805 C CA . GLU B 1 3 ? -11.531 -33.281 -18.406 1 41.09 3 GLU B CA 1
ATOM 3806 C C . GLU B 1 3 ? -11.25 -34.688 -17.859 1 41.09 3 GLU B C 1
ATOM 3808 O O . GLU B 1 3 ? -11.953 -35.156 -16.969 1 41.09 3 GLU B O 1
ATOM 3813 N N . PRO B 1 4 ? -10.438 -35.438 -18.438 1 36.22 4 PRO B N 1
ATOM 3814 C CA . PRO B 1 4 ? -10.195 -36.781 -17.953 1 36.22 4 PRO B CA 1
ATOM 3815 C C . PRO B 1 4 ? -9.836 -36.844 -16.484 1 36.22 4 PRO B C 1
ATOM 3817 O O . PRO B 1 4 ? -9.258 -35.906 -15.945 1 36.22 4 PRO B O 1
ATOM 3820 N N . GLU B 1 5 ? -10.469 -37.688 -15.648 1 41.72 5 GLU B N 1
ATOM 3821 C CA . GLU B 1 5 ? -10.32 -38 -14.234 1 41.72 5 GLU B CA 1
ATOM 3822 C C . GLU B 1 5 ? -8.852 -38.031 -13.828 1 41.72 5 GLU B C 1
ATOM 3824 O O . GLU B 1 5 ? -8.5 -37.625 -12.719 1 41.72 5 GLU B O 1
ATOM 3829 N N . ILE B 1 6 ? -7.988 -38.469 -14.656 1 38.38 6 ILE B N 1
ATOM 3830 C CA . ILE B 1 6 ? -6.566 -38.688 -14.391 1 38.38 6 ILE B CA 1
ATOM 3831 C C . ILE B 1 6 ? -5.891 -37.312 -14.195 1 38.38 6 ILE B C 1
ATOM 3833 O O . ILE B 1 6 ? -5.059 -37.156 -13.305 1 38.38 6 ILE B O 1
ATOM 3837 N N . SER B 1 7 ? -6.168 -36.344 -15.008 1 44.03 7 SER B N 1
ATOM 3838 C CA . SER B 1 7 ? -5.535 -35.031 -14.938 1 44.03 7 SER B CA 1
ATOM 3839 C C . SER B 1 7 ? -5.934 -34.312 -13.664 1 44.03 7 SER B C 1
ATOM 3841 O O . SER B 1 7 ? -5.129 -33.562 -13.086 1 44.03 7 SER B O 1
ATOM 3843 N N . ARG B 1 8 ? -7.094 -34.469 -13.25 1 49.72 8 ARG B N 1
ATOM 3844 C CA . ARG B 1 8 ? -7.625 -33.938 -12 1 49.72 8 ARG B CA 1
ATOM 3845 C C . ARG B 1 8 ? -6.926 -34.562 -10.797 1 49.72 8 ARG B C 1
ATOM 3847 O O . ARG B 1 8 ? -6.691 -33.906 -9.789 1 49.72 8 ARG B O 1
ATOM 3854 N N . SER B 1 9 ? -6.547 -35.844 -10.945 1 50.56 9 SER B N 1
ATOM 3855 C CA . SER B 1 9 ? -5.918 -36.594 -9.875 1 50.56 9 SER B CA 1
ATOM 3856 C C . SER B 1 9 ? -4.531 -36.062 -9.547 1 50.56 9 SER B C 1
ATOM 3858 O O . SER B 1 9 ? -4.117 -36.031 -8.391 1 50.56 9 SER B O 1
ATOM 3860 N N . LYS B 1 10 ? -3.895 -35.531 -10.625 1 53.66 10 LYS B N 1
ATOM 3861 C CA . LYS B 1 10 ? -2.508 -35.125 -10.43 1 53.66 10 LYS B CA 1
ATOM 3862 C C . LYS B 1 10 ? -2.43 -33.719 -9.812 1 53.66 10 LYS B C 1
ATOM 3864 O O . LYS B 1 10 ? -1.416 -33.344 -9.219 1 53.66 10 LYS B O 1
ATOM 3869 N N . ARG B 1 11 ? -3.557 -33.094 -9.844 1 64.19 11 ARG B N 1
ATOM 3870 C CA . ARG B 1 11 ? -3.584 -31.734 -9.297 1 64.19 11 ARG B CA 1
ATOM 3871 C C . ARG B 1 11 ? -3.803 -31.766 -7.785 1 64.19 11 ARG B C 1
ATOM 3873 O O . ARG B 1 11 ? -3.494 -30.797 -7.086 1 64.19 11 ARG B O 1
ATOM 3880 N N . GLY B 1 12 ? -4.008 -32.844 -7.367 1 67.94 12 GLY B N 1
ATOM 3881 C CA . GLY B 1 12 ? -4.191 -32.969 -5.93 1 67.94 12 GLY B CA 1
ATOM 3882 C C . GLY B 1 12 ? -5.457 -32.312 -5.422 1 67.94 12 GLY B C 1
ATOM 3883 O O . GLY B 1 12 ? -6.289 -31.859 -6.215 1 67.94 12 GLY B O 1
ATOM 3884 N N . GLY B 1 13 ? -5.742 -32.344 -4.164 1 81.38 13 GLY B N 1
ATOM 3885 C CA . GLY B 1 13 ? -6.895 -31.828 -3.432 1 81.38 13 GLY B CA 1
ATOM 3886 C C . GLY B 1 13 ? -6.941 -30.312 -3.367 1 81.38 13 GLY B C 1
ATOM 3887 O O . GLY B 1 13 ? -7.977 -29.734 -3.027 1 81.38 13 GLY B O 1
ATOM 3888 N N . ARG B 1 14 ? -5.898 -29.656 -4.004 1 90.25 14 ARG B N 1
ATOM 3889 C CA . ARG B 1 14 ? -5.809 -28.203 -3.863 1 90.25 14 ARG B CA 1
ATOM 3890 C C . ARG B 1 14 ? -6.699 -27.5 -4.883 1 90.25 14 ARG B C 1
ATOM 3892 O O . ARG B 1 14 ? -6.977 -26.297 -4.75 1 90.25 14 ARG B O 1
ATOM 3899 N N . TRP B 1 15 ? -7.207 -28.266 -5.848 1 91.94 15 TRP B N 1
ATOM 3900 C CA . TRP B 1 15 ? -7.957 -27.641 -6.926 1 91.94 15 TRP B CA 1
ATOM 3901 C C . TRP B 1 15 ? -9.367 -28.219 -7.016 1 91.94 15 TRP B C 1
ATOM 3903 O O . TRP B 1 15 ? -9.914 -28.359 -8.109 1 91.94 15 TRP B O 1
ATOM 3913 N N . SER B 1 16 ? -9.914 -28.625 -5.938 1 92.88 16 SER B N 1
ATOM 3914 C CA . SER B 1 16 ? -11.266 -29.156 -5.828 1 92.88 16 SER B CA 1
ATOM 3915 C C . SER B 1 16 ? -12.016 -28.531 -4.66 1 92.88 16 SER B C 1
ATOM 3917 O O . SER B 1 16 ? -11.414 -28.219 -3.629 1 92.88 16 SER B O 1
ATOM 3919 N N . LEU B 1 17 ? -13.305 -28.344 -4.855 1 95.75 17 LEU B N 1
ATOM 3920 C CA . LEU B 1 17 ? -14.156 -27.844 -3.781 1 95.75 17 LEU B CA 1
ATOM 3921 C C . LEU B 1 17 ? -15.188 -28.891 -3.363 1 95.75 17 LEU B C 1
ATOM 3923 O O . LEU B 1 17 ? -16.203 -28.562 -2.752 1 95.75 17 LEU B O 1
ATOM 3927 N N . ARG B 1 18 ? -14.891 -30.078 -3.781 1 94.38 18 ARG B N 1
ATOM 3928 C CA . ARG B 1 18 ? -15.797 -31.172 -3.408 1 94.38 18 ARG B CA 1
ATOM 3929 C C . ARG B 1 18 ? -15.945 -31.266 -1.894 1 94.38 18 ARG B C 1
ATOM 3931 O O . ARG B 1 18 ? -14.945 -31.266 -1.166 1 94.38 18 ARG B O 1
ATOM 3938 N N . GLY B 1 19 ? -17.172 -31.25 -1.463 1 94.19 19 GLY B N 1
ATOM 3939 C CA . GLY B 1 19 ? -17.453 -31.375 -0.04 1 94.19 19 GLY B CA 1
ATOM 3940 C C . GLY B 1 19 ? -17.547 -30.016 0.656 1 94.19 19 GLY B C 1
ATOM 3941 O O . GLY B 1 19 ? -17.891 -29.953 1.838 1 94.19 19 GLY B O 1
ATOM 3942 N N . MET B 1 20 ? -17.359 -28.953 -0.044 1 97.19 20 MET B N 1
ATOM 3943 C CA . MET B 1 20 ? -17.422 -27.625 0.552 1 97.19 20 MET B CA 1
ATOM 3944 C C . MET B 1 20 ? -18.781 -26.969 0.307 1 97.19 20 MET B C 1
ATOM 3946 O O . MET B 1 20 ? -19.422 -27.234 -0.707 1 97.19 20 MET B O 1
ATOM 3950 N N . THR B 1 21 ? -19.203 -26.188 1.242 1 98.69 21 THR B N 1
ATOM 3951 C CA . THR B 1 21 ? -2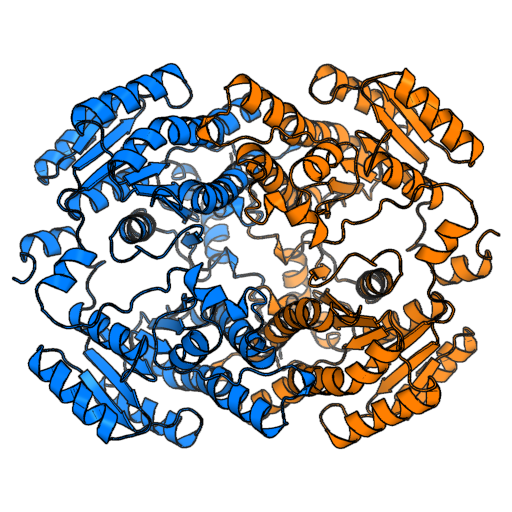0.438 -25.391 1.129 1 98.69 21 THR B CA 1
ATOM 3952 C C . THR B 1 21 ? -20.109 -23.922 0.923 1 98.69 21 THR B C 1
ATOM 3954 O O . THR B 1 21 ? -19.109 -23.422 1.45 1 98.69 21 THR B O 1
ATOM 3957 N N . ALA B 1 22 ? -20.969 -23.234 0.087 1 98.88 22 ALA B N 1
ATOM 3958 C CA . ALA B 1 22 ? -20.688 -21.828 -0.237 1 98.88 22 ALA B CA 1
ATOM 3959 C C . ALA B 1 22 ? -21.984 -21 -0.259 1 98.88 22 ALA B C 1
ATOM 3961 O O . ALA B 1 22 ? -23.016 -21.484 -0.71 1 98.88 22 ALA B O 1
ATOM 3962 N N . LEU B 1 23 ? -21.891 -19.859 0.281 1 98.94 23 LEU B N 1
ATOM 3963 C CA . LEU B 1 23 ? -22.922 -18.828 0.119 1 98.94 23 LEU B CA 1
ATOM 3964 C C . LEU B 1 23 ? -22.422 -17.703 -0.785 1 98.94 23 LEU B C 1
ATOM 3966 O O . LEU B 1 23 ? -21.344 -17.141 -0.558 1 98.94 23 LEU B O 1
ATOM 3970 N N . VAL B 1 24 ? -23.156 -17.406 -1.831 1 98.81 24 VAL B N 1
ATOM 3971 C CA . VAL B 1 24 ? -22.875 -16.266 -2.711 1 98.81 24 VAL B CA 1
ATOM 3972 C C . VAL B 1 24 ? -24.047 -15.289 -2.686 1 98.81 24 VAL B C 1
ATOM 3974 O O . VAL B 1 24 ? -25.156 -15.625 -3.117 1 98.81 24 VAL B O 1
ATOM 3977 N N . THR B 1 25 ? -23.828 -14.117 -2.195 1 98.5 25 THR B N 1
ATOM 3978 C CA . THR B 1 25 ? -24.906 -13.133 -2.252 1 98.5 25 THR B CA 1
ATOM 3979 C C . THR B 1 25 ? -25.031 -12.531 -3.65 1 98.5 25 THR B C 1
ATOM 3981 O O . THR B 1 25 ? -24.016 -12.297 -4.312 1 98.5 25 THR B O 1
ATOM 3984 N N . GLY B 1 26 ? -26.281 -12.32 -4.07 1 96.31 26 GLY B N 1
ATOM 3985 C CA . GLY B 1 26 ? -26.516 -11.75 -5.391 1 96.31 26 GLY B CA 1
ATOM 3986 C C . GLY B 1 26 ? -26.016 -12.641 -6.516 1 96.31 26 GLY B C 1
ATOM 3987 O O . GLY B 1 26 ? -25.297 -12.188 -7.41 1 96.31 26 GLY B O 1
ATOM 3988 N N . GLY B 1 27 ? -26.391 -13.906 -6.516 1 95.81 27 GLY B N 1
ATOM 3989 C CA . GLY B 1 27 ? -25.781 -14.883 -7.402 1 95.81 27 GLY B CA 1
ATOM 3990 C C . GLY B 1 27 ? -26.547 -15.078 -8.695 1 95.81 27 GLY B C 1
ATOM 3991 O O . GLY B 1 27 ? -26.203 -15.938 -9.508 1 95.81 27 GLY B O 1
ATOM 3992 N N . THR B 1 28 ? -27.578 -14.219 -8.992 1 94.81 28 THR B N 1
ATOM 3993 C CA . THR B 1 28 ? -28.453 -14.547 -10.125 1 94.81 28 THR B CA 1
ATOM 3994 C C . THR B 1 28 ? -28.047 -13.742 -11.359 1 94.81 28 THR B C 1
ATOM 3996 O O . THR B 1 28 ? -28.594 -13.953 -12.445 1 94.81 28 THR B O 1
ATOM 3999 N N . ARG B 1 29 ? -27.141 -12.797 -11.234 1 90.69 29 ARG B N 1
ATOM 4000 C CA . ARG B 1 29 ? -26.75 -12.016 -12.398 1 90.69 29 ARG B CA 1
ATOM 4001 C C . ARG B 1 29 ? -25.266 -11.633 -12.32 1 90.69 29 ARG B C 1
ATOM 4003 O O . ARG B 1 29 ? -24.656 -11.711 -11.25 1 90.69 29 ARG B O 1
ATOM 4010 N N . GLY B 1 30 ? -24.688 -11.352 -13.477 1 91.44 30 GLY B N 1
ATOM 4011 C CA . GLY B 1 30 ? -23.375 -10.75 -13.562 1 91.44 30 GLY B CA 1
ATOM 4012 C C . GLY B 1 30 ? -22.281 -11.609 -12.953 1 91.44 30 GLY B C 1
ATOM 4013 O O . GLY B 1 30 ? -22.203 -12.805 -13.242 1 91.44 30 GLY B O 1
ATOM 4014 N N . ILE B 1 31 ? -21.438 -10.977 -12.195 1 92.31 31 ILE B N 1
ATOM 4015 C CA . ILE B 1 31 ? -20.297 -11.625 -11.57 1 92.31 31 ILE B CA 1
ATOM 4016 C C . ILE B 1 31 ? -20.781 -12.695 -10.594 1 92.31 31 ILE B C 1
ATOM 4018 O O . ILE B 1 31 ? -20.203 -13.781 -10.516 1 92.31 31 ILE B O 1
ATOM 4022 N N . GLY B 1 32 ? -21.906 -12.375 -9.883 1 95.44 32 GLY B N 1
ATOM 4023 C CA . GLY B 1 32 ? -22.453 -13.336 -8.945 1 95.44 32 GLY B CA 1
ATOM 4024 C C . GLY B 1 32 ? -22.875 -14.641 -9.594 1 95.44 32 GLY B C 1
ATOM 4025 O O . GLY B 1 32 ? -22.578 -15.727 -9.078 1 95.44 32 GLY B O 1
ATOM 4026 N N . HIS B 1 33 ? -23.5 -14.516 -10.711 1 95.88 33 HIS B N 1
ATOM 4027 C CA . HIS B 1 33 ? -23.938 -15.703 -11.445 1 95.88 33 HIS B CA 1
ATOM 4028 C C . HIS B 1 33 ? -22.734 -16.547 -11.891 1 95.88 33 HIS B C 1
ATOM 4030 O O . HIS B 1 33 ? -22.75 -17.766 -11.75 1 95.88 33 HIS B O 1
ATOM 4036 N N . ALA B 1 34 ? -21.719 -15.867 -12.383 1 94.5 34 ALA B N 1
ATOM 4037 C CA . ALA B 1 34 ? -20.516 -16.562 -12.828 1 94.5 34 ALA B CA 1
ATOM 4038 C C . ALA B 1 34 ? -19.812 -17.266 -11.672 1 94.5 34 ALA B C 1
ATOM 4040 O O . ALA B 1 34 ? -19.328 -18.391 -11.82 1 94.5 34 ALA B O 1
ATOM 4041 N N . ILE B 1 35 ? -19.812 -16.641 -10.523 1 97.25 35 ILE B N 1
ATOM 4042 C CA . ILE B 1 35 ? -19.172 -17.203 -9.352 1 97.25 35 ILE B CA 1
ATOM 4043 C C . ILE B 1 35 ? -19.906 -18.453 -8.898 1 97.25 35 ILE B C 1
ATOM 4045 O O . ILE B 1 35 ? -19.297 -19.484 -8.609 1 97.25 35 ILE B O 1
ATOM 4049 N N . VAL B 1 36 ? -21.266 -18.375 -8.867 1 98 36 VAL B N 1
ATOM 4050 C CA . VAL B 1 36 ? -22.062 -19.531 -8.477 1 98 36 VAL B CA 1
ATOM 4051 C C . VAL B 1 36 ? -21.75 -20.703 -9.414 1 98 36 VAL B C 1
ATOM 4053 O O . VAL B 1 36 ? -21.484 -21.812 -8.953 1 98 36 VAL B O 1
ATOM 4056 N N . SER B 1 37 ? -21.734 -20.438 -10.672 1 96.38 37 SER B N 1
ATOM 4057 C CA . SER B 1 37 ? -21.5 -21.484 -11.664 1 96.38 37 SER B CA 1
ATOM 4058 C C . SER B 1 37 ? -20.109 -22.094 -11.508 1 96.38 37 SER B C 1
ATOM 4060 O O . SER B 1 37 ? -19.969 -23.328 -11.547 1 96.38 37 SER B O 1
ATOM 4062 N N . ASP B 1 38 ? -19.125 -21.281 -11.305 1 95.56 38 ASP B N 1
ATOM 4063 C CA . ASP B 1 38 ? -17.75 -21.766 -11.195 1 95.56 38 ASP B CA 1
ATOM 4064 C C . ASP B 1 38 ? -17.562 -22.578 -9.914 1 95.56 38 ASP B C 1
ATOM 4066 O O . ASP B 1 38 ? -16.938 -23.656 -9.938 1 95.56 38 ASP B O 1
ATOM 4070 N N . LEU B 1 39 ? -18.078 -22.047 -8.789 1 97.44 39 LEU B N 1
ATOM 4071 C CA . LEU B 1 39 ? -17.953 -22.781 -7.535 1 97.44 39 LEU B CA 1
ATOM 4072 C C . LEU B 1 39 ? -18.625 -24.156 -7.645 1 97.44 39 LEU B C 1
ATOM 4074 O O . LEU B 1 39 ? -18.047 -25.156 -7.207 1 97.44 39 LEU B O 1
ATOM 4078 N N . ALA B 1 40 ? -19.812 -24.188 -8.242 1 97.25 40 ALA B N 1
ATOM 4079 C CA . ALA B 1 40 ? -20.531 -25.453 -8.422 1 97.25 40 ALA B CA 1
ATOM 4080 C C . ALA B 1 40 ? -19.766 -26.391 -9.352 1 97.25 40 ALA B C 1
ATOM 4082 O O . ALA B 1 40 ? -19.688 -27.594 -9.109 1 97.25 40 ALA B O 1
ATOM 4083 N N . ALA B 1 41 ? -19.188 -25.812 -10.352 1 94.38 41 ALA B N 1
ATOM 4084 C CA . ALA B 1 41 ? -18.422 -26.594 -11.312 1 94.38 41 ALA B CA 1
ATOM 4085 C C . ALA B 1 41 ? -17.188 -27.234 -10.648 1 94.38 41 ALA B C 1
ATOM 4087 O O . ALA B 1 41 ? -16.766 -28.312 -11.039 1 94.38 41 ALA B O 1
ATOM 4088 N N . PHE B 1 42 ? -16.703 -26.578 -9.641 1 94.25 42 PHE B N 1
ATOM 4089 C CA . PHE B 1 42 ? -15.539 -27.094 -8.922 1 94.25 42 PHE B CA 1
ATOM 4090 C C . PHE B 1 42 ? -15.977 -28.062 -7.824 1 94.25 42 PHE B C 1
ATOM 4092 O O . PHE B 1 42 ? -15.141 -28.594 -7.094 1 94.25 42 PHE B O 1
ATOM 4099 N N . GLY B 1 43 ? -17.297 -28.234 -7.641 1 95 43 GLY B N 1
ATOM 4100 C CA . GLY B 1 43 ? -17.781 -29.328 -6.801 1 95 43 GLY B CA 1
ATOM 4101 C C . GLY B 1 43 ? -18.453 -28.828 -5.527 1 95 43 GLY B C 1
ATOM 4102 O O . GLY B 1 43 ? -18.953 -29.625 -4.738 1 95 43 GLY B O 1
ATOM 4103 N N . ALA B 1 44 ? -18.547 -27.547 -5.309 1 97.44 44 ALA B N 1
ATOM 4104 C CA . ALA B 1 44 ? -19.156 -27.016 -4.09 1 97.44 44 ALA B CA 1
ATOM 4105 C C . ALA B 1 44 ? -20.672 -27.109 -4.141 1 97.44 44 ALA B C 1
ATOM 4107 O O . ALA B 1 44 ? -21.266 -27.125 -5.223 1 97.44 44 ALA B O 1
ATOM 4108 N N . VAL B 1 45 ? -21.266 -27.25 -2.99 1 98.56 45 VAL B N 1
ATOM 4109 C CA . VAL B 1 45 ? -22.688 -27.047 -2.83 1 98.56 45 VAL B CA 1
ATOM 4110 C C . VAL B 1 45 ? -22.969 -25.578 -2.498 1 98.56 45 VAL B C 1
ATOM 4112 O O . VAL B 1 45 ? -22.469 -25.062 -1.499 1 98.56 45 VAL B O 1
ATOM 4115 N N . VAL B 1 46 ? -23.812 -24.922 -3.365 1 98.81 46 VAL B N 1
ATOM 4116 C CA . VAL B 1 46 ? -23.875 -23.469 -3.295 1 98.81 46 VAL B CA 1
ATOM 4117 C C . VAL B 1 46 ? -25.281 -23.031 -2.914 1 98.81 46 VAL B C 1
ATOM 4119 O O . VAL B 1 46 ? -26.266 -23.625 -3.375 1 98.81 46 VAL B O 1
ATOM 4122 N N . HIS B 1 47 ? -25.406 -22.141 -2 1 98.88 47 HIS B N 1
ATOM 4123 C CA . HIS B 1 47 ? -26.625 -21.375 -1.747 1 98.88 47 HIS B CA 1
ATOM 4124 C C . HIS B 1 47 ? -26.453 -19.922 -2.184 1 98.88 47 HIS B C 1
ATOM 4126 O O . HIS B 1 47 ? -25.391 -19.328 -1.983 1 98.88 47 HIS B O 1
ATOM 4132 N N . THR B 1 48 ? -27.484 -19.359 -2.859 1 98.69 48 THR B N 1
ATOM 4133 C CA . THR B 1 48 ? -27.422 -17.969 -3.297 1 98.69 48 THR B CA 1
ATOM 4134 C C . THR B 1 48 ? -28.703 -17.234 -2.928 1 98.69 48 THR B C 1
ATOM 4136 O O . THR B 1 48 ? -29.609 -17.812 -2.314 1 98.69 48 THR B O 1
ATOM 4139 N N . CYS B 1 49 ? -28.672 -15.867 -3.109 1 97.44 49 CYS B N 1
ATOM 4140 C CA . CYS B 1 49 ? -29.875 -15.094 -2.85 1 97.44 49 CYS B CA 1
ATOM 4141 C C . CYS B 1 49 ? -30.062 -14.008 -3.902 1 97.44 49 CYS B C 1
ATOM 4143 O O . CYS B 1 49 ? -29.109 -13.633 -4.586 1 97.44 49 CYS B O 1
ATOM 4145 N N . SER B 1 50 ? -31.25 -13.641 -4.047 1 95.56 50 SER B N 1
ATOM 4146 C CA . SER B 1 50 ? -31.688 -12.523 -4.887 1 95.56 50 SER B CA 1
ATOM 4147 C C . SER B 1 50 ? -32.938 -11.844 -4.316 1 95.56 50 SER B C 1
ATOM 4149 O O . SER B 1 50 ? -33.562 -12.375 -3.416 1 95.56 50 SER B O 1
ATOM 4151 N N . ARG B 1 51 ? -33.25 -10.719 -4.879 1 92.5 51 ARG B N 1
ATOM 4152 C CA . ARG B 1 51 ? -34.344 -9.938 -4.34 1 92.5 51 ARG B CA 1
ATOM 4153 C C . ARG B 1 51 ? -35.688 -10.523 -4.777 1 92.5 51 ARG B C 1
ATOM 4155 O O . ARG B 1 51 ? -36.719 -10.273 -4.141 1 92.5 51 ARG B O 1
ATOM 4162 N N . THR B 1 52 ? -35.656 -11.344 -5.863 1 93 52 THR B N 1
ATOM 4163 C CA . THR B 1 52 ? -36.938 -11.852 -6.363 1 93 52 THR B CA 1
ATOM 4164 C C . THR B 1 52 ? -36.844 -13.359 -6.586 1 93 52 THR B C 1
ATOM 4166 O O . THR B 1 52 ? -35.812 -13.883 -7.008 1 93 52 THR B O 1
ATOM 4169 N N . GLN B 1 53 ? -38 -13.984 -6.383 1 95.62 53 GLN B N 1
ATOM 4170 C CA . GLN B 1 53 ? -38.094 -15.43 -6.586 1 95.62 53 GLN B CA 1
ATOM 4171 C C . GLN B 1 53 ? -38.031 -15.781 -8.07 1 95.62 53 GLN B C 1
ATOM 4173 O O . GLN B 1 53 ? -37.5 -16.828 -8.438 1 95.62 53 GLN B O 1
ATOM 4178 N N . THR B 1 54 ? -38.469 -14.883 -8.859 1 95.62 54 THR B N 1
ATOM 4179 C CA . THR B 1 54 ? -38.469 -15.117 -10.305 1 95.62 54 THR B CA 1
ATOM 4180 C C . THR B 1 54 ? -37.062 -15.266 -10.836 1 95.62 54 THR B C 1
ATOM 4182 O O . THR B 1 54 ? -36.781 -16.172 -11.617 1 95.62 54 THR B O 1
ATOM 4185 N N . ASP B 1 55 ? -36.188 -14.367 -10.414 1 93.81 55 ASP B N 1
ATOM 4186 C CA . ASP B 1 55 ? -34.781 -14.438 -10.82 1 93.81 55 ASP B CA 1
ATOM 4187 C C . ASP B 1 55 ? -34.125 -15.727 -10.312 1 93.81 55 ASP B C 1
ATOM 4189 O O . ASP B 1 55 ? -33.344 -16.359 -11.039 1 93.81 55 ASP B O 1
ATOM 4193 N N . LEU B 1 56 ? -34.469 -16.141 -9.172 1 96.62 56 LEU B N 1
ATOM 4194 C CA . LEU B 1 56 ? -33.906 -17.359 -8.578 1 96.62 56 LEU B CA 1
ATOM 4195 C C . LEU B 1 56 ? -34.375 -18.594 -9.344 1 96.62 56 LEU B C 1
ATOM 4197 O O . LEU B 1 56 ? -33.531 -19.453 -9.68 1 96.62 56 LEU B O 1
ATOM 4201 N N . ASP B 1 57 ? -35.625 -18.625 -9.609 1 96.88 57 ASP B N 1
ATOM 4202 C CA . ASP B 1 57 ? -36.188 -19.812 -10.266 1 96.88 57 ASP B CA 1
ATOM 4203 C C . ASP B 1 57 ? -35.531 -20.047 -11.617 1 96.88 57 ASP B C 1
ATOM 4205 O O . ASP B 1 57 ? -35.188 -21.188 -11.953 1 96.88 57 ASP B O 1
ATOM 4209 N N . LYS B 1 58 ? -35.406 -19.047 -12.297 1 96.38 58 LYS B N 1
ATOM 4210 C CA . LYS B 1 58 ? -34.781 -19.156 -13.609 1 96.38 58 LYS B CA 1
ATOM 4211 C C . LYS B 1 58 ? -33.375 -19.719 -13.516 1 96.38 58 LYS B C 1
ATOM 4213 O O . LYS B 1 58 ? -33 -20.641 -14.234 1 96.38 58 LYS B O 1
ATOM 4218 N N . CYS B 1 59 ? -32.562 -19.203 -12.633 1 97.12 59 CYS B N 1
ATOM 4219 C CA . CYS B 1 59 ? -31.172 -19.609 -12.477 1 97.12 59 CYS B CA 1
ATOM 4220 C C . CYS B 1 59 ? -31.094 -21.016 -11.891 1 97.12 59 CYS B C 1
ATOM 4222 O O . CYS B 1 59 ? -30.234 -21.812 -12.289 1 97.12 59 CYS B O 1
ATOM 4224 N N . LEU B 1 60 ? -31.969 -21.344 -10.961 1 97.56 60 LEU B N 1
ATOM 4225 C CA . LEU B 1 60 ? -31.969 -22.656 -10.336 1 97.56 60 LEU B CA 1
ATOM 4226 C C . LEU B 1 60 ? -32.25 -23.75 -11.352 1 97.56 60 LEU B C 1
ATOM 4228 O O . LEU B 1 60 ? -31.672 -24.828 -11.305 1 97.56 60 LEU B O 1
ATOM 4232 N N . GLU B 1 61 ? -33.125 -23.484 -12.234 1 97.19 61 GLU B N 1
ATOM 4233 C CA . GLU B 1 61 ? -33.438 -24.438 -13.305 1 97.19 61 GLU B CA 1
ATOM 4234 C C . GLU B 1 61 ? -32.219 -24.656 -14.203 1 97.19 61 GLU B C 1
ATOM 4236 O O . GLU B 1 61 ? -31.922 -25.797 -14.578 1 97.19 61 GLU B O 1
ATOM 4241 N N . GLU B 1 62 ? -31.625 -23.578 -14.508 1 96.19 62 GLU B N 1
ATOM 4242 C CA . GLU B 1 62 ? -30.422 -23.641 -15.328 1 96.19 62 GLU B CA 1
ATOM 4243 C C . GLU B 1 62 ? -29.328 -24.469 -14.648 1 96.19 62 GLU B C 1
ATOM 4245 O O . GLU B 1 62 ? -28.75 -25.359 -15.266 1 96.19 62 GLU B O 1
ATOM 4250 N N . TRP B 1 63 ? -29.078 -24.234 -13.375 1 97.31 63 TRP B N 1
ATOM 4251 C CA . TRP B 1 63 ? -28.031 -24.938 -12.633 1 97.31 63 TRP B CA 1
ATOM 4252 C C . TRP B 1 63 ? -28.375 -26.406 -12.438 1 97.31 63 TRP B C 1
ATOM 4254 O O . TRP B 1 63 ? -27.5 -27.266 -12.5 1 97.31 63 TRP B O 1
ATOM 4264 N N . GLN B 1 64 ? -29.609 -26.672 -12.234 1 96.69 64 GLN B N 1
ATOM 4265 C CA . GLN B 1 64 ? -30.062 -28.047 -12.109 1 96.69 64 GLN B CA 1
ATOM 4266 C C . GLN B 1 64 ? -29.812 -28.828 -13.398 1 96.69 64 GLN B C 1
ATOM 4268 O O . GLN B 1 64 ? -29.391 -29.984 -13.359 1 96.69 64 GLN B O 1
ATOM 4273 N N . SER B 1 65 ? -30.078 -28.203 -14.477 1 96.5 65 SER B N 1
ATOM 4274 C CA . SER B 1 65 ? -29.859 -28.844 -15.773 1 96.5 65 SER B CA 1
ATOM 4275 C C . SER B 1 65 ? -28.391 -29.141 -16 1 96.5 65 SER B C 1
ATOM 4277 O O . SER B 1 65 ? -28.047 -30.062 -16.75 1 96.5 65 SER B O 1
ATOM 4279 N N . GLU B 1 66 ? -27.516 -28.391 -15.398 1 94.56 66 GLU B N 1
ATOM 4280 C CA . GLU B 1 66 ? -26.078 -28.578 -15.523 1 94.56 66 GLU B CA 1
ATOM 4281 C C . GLU B 1 66 ? -25.562 -29.594 -14.5 1 94.56 66 GLU B C 1
ATOM 4283 O O . GLU B 1 66 ? -24.375 -29.906 -14.484 1 94.56 66 GLU B O 1
ATOM 4288 N N . GLY B 1 67 ? -26.453 -29.984 -13.625 1 95.75 67 GLY B N 1
ATOM 4289 C CA . GLY B 1 67 ? -26.094 -30.953 -12.609 1 95.75 67 GLY B CA 1
ATOM 4290 C C . GLY B 1 67 ? -25.469 -30.328 -11.375 1 95.75 67 GLY B C 1
ATOM 4291 O O . GLY B 1 67 ? -24.828 -31.016 -10.578 1 95.75 67 GLY B O 1
ATOM 4292 N N . PHE B 1 68 ? -25.594 -29.062 -11.227 1 97 68 PHE B N 1
ATOM 4293 C CA . PHE B 1 68 ? -25.016 -28.344 -10.094 1 97 68 PHE B CA 1
ATOM 4294 C C . PHE B 1 68 ? -25.922 -28.406 -8.883 1 97 68 PHE B C 1
ATOM 4296 O O . PHE B 1 68 ? -27.156 -28.453 -9.023 1 97 68 PHE B O 1
ATOM 4303 N N . LYS B 1 69 ? -25.359 -28.453 -7.738 1 97.62 69 LYS B N 1
ATOM 4304 C CA . LYS B 1 69 ? -26.109 -28.391 -6.484 1 97.62 69 LYS B CA 1
ATOM 4305 C C . LYS B 1 69 ? -26.203 -26.969 -5.961 1 97.62 69 LYS B C 1
ATOM 4307 O O . LYS B 1 69 ? -25.359 -26.531 -5.168 1 97.62 69 LYS B O 1
ATOM 4312 N N . VAL B 1 70 ? -27.266 -26.281 -6.379 1 98.56 70 VAL B N 1
ATOM 4313 C CA . VAL B 1 70 ? -27.438 -24.875 -6.012 1 98.56 70 VAL B CA 1
ATOM 4314 C C . VAL B 1 70 ? -28.844 -24.672 -5.453 1 98.56 70 VAL B C 1
ATOM 4316 O O . VAL B 1 70 ? -29.828 -25.172 -6.012 1 98.56 70 VAL B O 1
ATOM 4319 N N . THR B 1 71 ? -28.938 -24.031 -4.336 1 98.25 71 THR B N 1
ATOM 4320 C CA . THR B 1 71 ? -30.203 -23.594 -3.764 1 98.25 71 THR B CA 1
ATOM 4321 C C . THR B 1 71 ? -30.234 -22.078 -3.602 1 98.25 71 THR B C 1
ATOM 4323 O O . THR B 1 71 ? -29.203 -21.406 -3.803 1 98.25 71 THR B O 1
ATOM 4326 N N . GLY B 1 72 ? -31.438 -21.5 -3.336 1 97.75 72 GLY B N 1
ATOM 4327 C CA . GLY B 1 72 ? -31.516 -20.062 -3.213 1 97.75 72 GLY B CA 1
ATOM 4328 C C . GLY B 1 72 ? -32.656 -19.609 -2.303 1 97.75 72 GLY B C 1
ATOM 4329 O O . GLY B 1 72 ? -33.594 -20.344 -2.074 1 97.75 72 GLY B O 1
ATOM 4330 N N . SER B 1 73 ? -32.469 -18.391 -1.76 1 97.06 73 SER B N 1
ATOM 4331 C CA . SER B 1 73 ? -33.469 -17.719 -0.945 1 97.06 73 SER B CA 1
ATOM 4332 C C . SER B 1 73 ? -33.656 -16.266 -1.362 1 97.06 73 SER B C 1
ATOM 4334 O O . SER B 1 73 ? -32.688 -15.625 -1.812 1 97.06 73 SER B O 1
ATOM 4336 N N . VAL B 1 74 ? -34.844 -15.812 -1.222 1 97.88 74 VAL B N 1
ATOM 4337 C CA . VAL B 1 74 ? -35.094 -14.391 -1.458 1 97.88 74 VAL B CA 1
ATOM 4338 C C . VAL B 1 74 ? -34.531 -13.57 -0.297 1 97.88 74 VAL B C 1
ATOM 4340 O O . VAL B 1 74 ? -34.781 -13.875 0.869 1 97.88 74 VAL B O 1
ATOM 4343 N N . CYS B 1 75 ? -33.688 -12.555 -0.675 1 98.12 75 CYS B N 1
ATOM 4344 C CA . CYS B 1 75 ? -33.125 -11.703 0.356 1 98.12 75 CYS B CA 1
ATOM 4345 C C . CYS B 1 75 ? -32.719 -10.344 -0.213 1 98.12 75 CYS B C 1
ATOM 4347 O O . CYS B 1 75 ? -31.953 -10.266 -1.16 1 98.12 75 CYS B O 1
ATOM 4349 N N . ASP B 1 76 ? -33.344 -9.328 0.299 1 97.75 76 ASP B N 1
ATOM 4350 C CA . ASP B 1 76 ? -32.812 -7.977 0.155 1 97.75 76 ASP B CA 1
ATOM 4351 C C . ASP B 1 76 ? -31.781 -7.676 1.238 1 97.75 76 ASP B C 1
ATOM 4353 O O . ASP B 1 76 ? -32.125 -7.438 2.395 1 97.75 76 ASP B O 1
ATOM 4357 N N . VAL B 1 77 ? -30.562 -7.594 0.845 1 97.38 77 VAL B N 1
ATOM 4358 C CA . VAL B 1 77 ? -29.469 -7.52 1.815 1 97.38 77 VAL B CA 1
ATOM 4359 C C . VAL B 1 77 ? -29.531 -6.191 2.564 1 97.38 77 VAL B C 1
ATOM 4361 O O . VAL B 1 77 ? -28.891 -6.023 3.598 1 97.38 77 VAL B O 1
ATOM 4364 N N . SER B 1 78 ? -30.281 -5.199 2.039 1 96.94 78 SER B N 1
ATOM 4365 C CA . SER B 1 78 ? -30.406 -3.932 2.75 1 96.94 78 SER B CA 1
ATOM 4366 C C . SER B 1 78 ? -31.25 -4.09 4.016 1 96.94 78 SER B C 1
ATOM 4368 O O . SER B 1 78 ? -31.234 -3.219 4.887 1 96.94 78 SER B O 1
ATOM 4370 N N . SER B 1 79 ? -31.969 -5.234 4.133 1 97.75 79 SER B N 1
ATOM 4371 C CA . SER B 1 79 ? -32.844 -5.496 5.266 1 97.75 79 SER B CA 1
ATOM 4372 C C . SER B 1 79 ? -32.156 -6.395 6.293 1 97.75 79 SER B C 1
ATOM 4374 O O . SER B 1 79 ? -31.922 -7.57 6.027 1 97.75 79 SER B O 1
ATOM 4376 N N . PRO B 1 80 ? -32.031 -5.906 7.555 1 97.75 80 PRO B N 1
ATOM 4377 C CA . PRO B 1 80 ? -31.375 -6.73 8.578 1 97.75 80 PRO B CA 1
ATOM 4378 C C . PRO B 1 80 ? -32.125 -8.023 8.867 1 97.75 80 PRO B C 1
ATOM 4380 O O . PRO B 1 80 ? -31.531 -9.102 8.898 1 97.75 80 PRO B O 1
ATOM 4383 N N . PRO B 1 81 ? -33.438 -8.008 8.977 1 98 81 PRO B N 1
ATOM 4384 C CA . PRO B 1 81 ? -34.156 -9.266 9.219 1 98 81 PRO B CA 1
ATOM 4385 C C . PRO B 1 81 ? -34 -10.258 8.07 1 98 81 PRO B C 1
ATOM 4387 O O . PRO B 1 81 ? -33.969 -11.469 8.305 1 98 81 PRO B O 1
ATOM 4390 N N . GLN B 1 82 ? -33.906 -9.758 6.879 1 98.5 82 GLN B N 1
ATOM 4391 C CA . GLN B 1 82 ? -33.75 -10.672 5.75 1 98.5 82 GLN B CA 1
ATOM 4392 C C . GLN B 1 82 ? -32.375 -11.281 5.723 1 98.5 82 GLN B C 1
ATOM 4394 O O . GLN B 1 82 ? -32.188 -12.438 5.32 1 98.5 82 GLN B O 1
ATOM 4399 N N . ARG B 1 83 ? -31.406 -10.523 6.152 1 98.62 83 ARG B N 1
ATOM 4400 C CA . ARG B 1 83 ? -30.078 -11.086 6.285 1 98.62 83 ARG B CA 1
ATOM 4401 C C . ARG B 1 83 ? -30.047 -12.211 7.312 1 98.62 83 ARG B C 1
ATOM 4403 O O . ARG B 1 83 ? -29.422 -13.25 7.09 1 98.62 83 ARG B O 1
ATOM 4410 N N . GLU B 1 84 ? -30.688 -11.938 8.375 1 98.62 84 GLU B N 1
ATOM 4411 C CA . GLU B 1 84 ? -30.766 -12.945 9.422 1 98.62 84 GLU B CA 1
ATOM 4412 C C . GLU B 1 84 ? -31.453 -14.211 8.914 1 98.62 84 GLU B C 1
ATOM 4414 O O . GLU B 1 84 ? -30.984 -15.328 9.156 1 98.62 84 GLU B O 1
ATOM 4419 N N . ASN B 1 85 ? -32.531 -14.031 8.195 1 98.5 85 ASN B N 1
ATOM 4420 C CA . ASN B 1 85 ? -33.25 -15.164 7.629 1 98.5 85 ASN B CA 1
ATOM 4421 C C . ASN B 1 85 ? -32.375 -15.922 6.613 1 98.5 85 ASN B C 1
ATOM 4423 O O . ASN B 1 85 ? -32.438 -17.156 6.555 1 98.5 85 ASN B O 1
ATOM 4427 N N . LEU B 1 86 ? -31.688 -15.156 5.832 1 98.69 86 LEU B N 1
ATOM 4428 C CA . LEU B 1 86 ? -30.812 -15.781 4.84 1 98.69 86 LEU B CA 1
ATOM 4429 C C . LEU B 1 86 ? -29.812 -16.719 5.508 1 98.69 86 LEU B C 1
ATOM 4431 O O . LEU B 1 86 ? -29.656 -17.859 5.086 1 98.69 86 LEU B O 1
ATOM 4435 N N . ILE B 1 87 ? -29.141 -16.266 6.559 1 98.81 87 ILE B N 1
ATOM 4436 C CA . ILE B 1 87 ? -28.094 -17.047 7.203 1 98.81 87 ILE B CA 1
ATOM 4437 C C . ILE B 1 87 ? -28.719 -18.234 7.953 1 98.81 87 ILE B C 1
ATOM 4439 O O . ILE B 1 87 ? -28.141 -19.312 8.016 1 98.81 87 ILE B O 1
ATOM 4443 N N . GLN B 1 88 ? -29.938 -18.016 8.461 1 98.44 88 GLN B N 1
ATOM 4444 C CA . GLN B 1 88 ? -30.641 -19.141 9.07 1 98.44 88 GLN B CA 1
ATOM 4445 C C . GLN B 1 88 ? -30.938 -20.219 8.039 1 98.44 88 GLN B C 1
ATOM 4447 O O . GLN B 1 88 ? -30.797 -21.422 8.328 1 98.44 88 GLN B O 1
ATOM 4452 N N . GLU B 1 89 ? -31.344 -19.828 6.902 1 98.31 89 GLU B N 1
ATOM 4453 C CA . GLU B 1 89 ? -31.594 -20.781 5.824 1 98.31 89 GLU B CA 1
ATOM 4454 C C . GLU B 1 89 ? -30.312 -21.5 5.422 1 98.31 89 GLU B C 1
ATOM 4456 O O . GLU B 1 89 ? -30.312 -22.719 5.184 1 98.31 89 GLU B O 1
ATOM 4461 N N . VAL B 1 90 ? -29.266 -20.766 5.332 1 98.69 90 VAL B N 1
ATOM 4462 C CA . VAL B 1 90 ? -27.969 -21.344 5 1 98.69 90 VAL B CA 1
ATOM 4463 C C . VAL B 1 90 ? -27.562 -22.344 6.074 1 98.69 90 VAL B C 1
ATOM 4465 O O . VAL B 1 90 ? -27.094 -23.453 5.762 1 98.69 90 VAL B O 1
ATOM 4468 N N . ALA B 1 91 ? -27.719 -21.969 7.324 1 98.62 91 ALA B N 1
ATOM 4469 C CA . ALA B 1 91 ? -27.406 -22.859 8.438 1 98.62 91 ALA B CA 1
ATOM 4470 C C . ALA B 1 91 ? -28.203 -24.156 8.352 1 98.62 91 ALA B C 1
ATOM 4472 O O . ALA B 1 91 ? -27.656 -25.234 8.57 1 98.62 91 ALA B O 1
ATOM 4473 N N . SER B 1 92 ? -29.453 -24 8.055 1 98.25 92 SER B N 1
ATOM 4474 C CA . SER B 1 92 ? -30.312 -25.172 7.93 1 98.25 92 SER B CA 1
ATOM 4475 C C . SER B 1 92 ? -29.922 -26.031 6.742 1 98.25 92 SER B C 1
ATOM 4477 O O . SER B 1 92 ? -29.828 -27.266 6.859 1 98.25 92 SER B O 1
ATOM 4479 N N . THR B 1 93 ? -29.625 -25.391 5.637 1 98 93 THR B N 1
ATOM 4480 C CA . THR B 1 93 ? -29.312 -26.078 4.391 1 98 93 THR B CA 1
ATOM 4481 C C . THR B 1 93 ? -27.969 -26.812 4.508 1 98 93 THR B C 1
ATOM 4483 O O . THR B 1 93 ? -27.797 -27.906 3.955 1 98 93 THR B O 1
ATOM 4486 N N . PHE B 1 94 ? -27.031 -26.219 5.219 1 98.31 94 PHE B N 1
ATOM 4487 C CA . PHE B 1 94 ? -25.672 -26.734 5.25 1 98.31 94 PHE B CA 1
ATOM 4488 C C . PHE B 1 94 ? -25.359 -27.359 6.609 1 98.31 94 PHE B C 1
ATOM 4490 O O . PHE B 1 94 ? -24.203 -27.547 6.961 1 98.31 94 PHE B O 1
ATOM 4497 N N . ASN B 1 95 ? -26.359 -27.609 7.445 1 97.69 95 ASN B N 1
ATOM 4498 C CA . ASN B 1 95 ? -26.234 -28.266 8.742 1 97.69 95 ASN B CA 1
ATOM 4499 C C . ASN B 1 95 ? -25.281 -27.516 9.664 1 97.69 95 ASN B C 1
ATOM 4501 O O . ASN B 1 95 ? -24.391 -28.125 10.266 1 97.69 95 ASN B O 1
ATOM 4505 N N . GLY B 1 96 ? -25.312 -26.219 9.586 1 97.88 96 GLY B N 1
ATOM 4506 C CA . GLY B 1 96 ? -24.625 -25.375 10.547 1 97.88 96 GLY B CA 1
ATOM 4507 C C . GLY B 1 96 ? -23.188 -25.078 10.164 1 97.88 96 GLY B C 1
ATOM 4508 O O . GLY B 1 96 ? -22.422 -24.547 10.969 1 97.88 96 GLY B O 1
ATOM 4509 N N . LYS B 1 97 ? -22.812 -25.438 8.922 1 97.88 97 LYS B N 1
ATOM 4510 C CA . LYS B 1 97 ? -21.422 -25.219 8.492 1 97.88 97 LYS B CA 1
ATOM 4511 C C . LYS B 1 97 ? -21.375 -24.469 7.164 1 97.88 97 LYS B C 1
ATOM 4513 O O . LYS B 1 97 ? -22.188 -24.703 6.277 1 97.88 97 LYS B O 1
ATOM 4518 N N . LEU B 1 98 ? -20.484 -23.578 7.098 1 98.75 98 LEU B N 1
ATOM 4519 C CA . LEU B 1 98 ? -20.219 -22.828 5.871 1 98.75 98 LEU B CA 1
ATOM 4520 C C . LEU B 1 98 ? -18.719 -22.719 5.605 1 98.75 98 LEU B C 1
ATOM 4522 O O . LEU B 1 98 ? -17.984 -22.219 6.453 1 98.75 98 LEU B O 1
ATOM 4526 N N . ASN B 1 99 ? -18.281 -23.172 4.469 1 98.75 99 ASN B N 1
ATOM 4527 C CA . ASN B 1 99 ? -16.859 -23.141 4.145 1 98.75 99 ASN B CA 1
ATOM 4528 C C . ASN B 1 99 ? -16.484 -21.844 3.443 1 98.75 99 ASN B C 1
ATOM 4530 O O . ASN B 1 99 ? -15.406 -21.281 3.684 1 98.75 99 ASN B O 1
ATOM 4534 N N . ILE B 1 100 ? -17.375 -21.375 2.561 1 98.88 100 ILE B N 1
ATOM 4535 C CA . ILE B 1 100 ? -17.062 -20.234 1.696 1 98.88 100 ILE B CA 1
ATOM 4536 C C . ILE B 1 100 ? -18.188 -19.219 1.746 1 98.88 100 ILE B C 1
ATOM 4538 O O . ILE B 1 100 ? -19.359 -19.562 1.572 1 98.88 100 ILE B O 1
ATOM 4542 N N . TYR B 1 101 ? -17.953 -18.047 2.053 1 98.88 101 TYR B N 1
ATOM 4543 C CA . TYR B 1 101 ? -18.891 -16.938 1.964 1 98.88 101 TYR B CA 1
ATOM 4544 C C . TYR B 1 101 ? -18.391 -15.891 0.97 1 98.88 101 TYR B C 1
ATOM 4546 O O . TYR B 1 101 ? -17.359 -15.258 1.19 1 98.88 101 TYR B O 1
ATOM 4554 N N . ILE B 1 102 ? -19.062 -15.672 -0.151 1 98.88 102 ILE B N 1
ATOM 4555 C CA . ILE B 1 102 ? -18.766 -14.648 -1.147 1 98.88 102 ILE B CA 1
ATOM 4556 C C . ILE B 1 102 ? -19.703 -13.461 -0.972 1 98.88 102 ILE B C 1
ATOM 4558 O O . ILE B 1 102 ? -20.906 -13.578 -1.21 1 98.88 102 ILE B O 1
ATOM 4562 N N . ASN B 1 103 ? -19.172 -12.398 -0.533 1 98.62 103 ASN B N 1
ATOM 4563 C CA . ASN B 1 103 ? -19.906 -11.141 -0.45 1 98.62 103 ASN B CA 1
ATOM 4564 C C . ASN B 1 103 ? -19.859 -10.375 -1.77 1 98.62 103 ASN B C 1
ATOM 4566 O O . ASN B 1 103 ? -18.922 -9.609 -2.012 1 98.62 103 ASN B O 1
ATOM 4570 N N . ASN B 1 104 ? -20.953 -10.484 -2.572 1 97.44 104 ASN B N 1
ATOM 4571 C CA . ASN B 1 104 ? -20.875 -10.016 -3.951 1 97.44 104 ASN B CA 1
ATOM 4572 C C . ASN B 1 104 ? -21.828 -8.844 -4.195 1 97.44 104 ASN B C 1
ATOM 4574 O O . ASN B 1 104 ? -21.625 -8.055 -5.113 1 97.44 104 ASN B O 1
ATOM 4578 N N . VAL B 1 105 ? -22.844 -8.664 -3.395 1 96.31 105 VAL B N 1
ATOM 4579 C CA . VAL B 1 105 ? -23.875 -7.66 -3.656 1 96.31 105 VAL B CA 1
ATOM 4580 C C . VAL B 1 105 ? -23.281 -6.262 -3.486 1 96.31 105 VAL B C 1
ATOM 4582 O O . VAL B 1 105 ? -22.516 -6.016 -2.551 1 96.31 105 VAL B O 1
ATOM 4585 N N . GLY B 1 106 ? -23.562 -5.395 -4.367 1 94.19 106 GLY B N 1
ATOM 4586 C CA . GLY B 1 106 ? -23.219 -3.98 -4.328 1 94.19 106 GLY B CA 1
ATOM 4587 C C . GLY B 1 106 ? -24.047 -3.143 -5.285 1 94.19 106 GLY B C 1
ATOM 4588 O O . GLY B 1 106 ? -24.656 -3.672 -6.227 1 94.19 106 GLY B O 1
ATOM 4589 N N . THR B 1 107 ? -24.125 -1.912 -5.004 1 93.62 107 THR B N 1
ATOM 4590 C CA . THR B 1 107 ? -24.828 -0.974 -5.875 1 93.62 107 THR B CA 1
ATOM 4591 C C . THR B 1 107 ? -24.062 0.343 -5.977 1 93.62 107 THR B C 1
ATOM 4593 O O . THR B 1 107 ? -23.031 0.513 -5.336 1 93.62 107 THR B O 1
ATOM 4596 N N . ASN B 1 108 ? -24.516 1.203 -6.934 1 93.38 108 ASN B N 1
ATOM 4597 C CA . ASN B 1 108 ? -23.859 2.494 -7.117 1 93.38 108 ASN B CA 1
ATOM 4598 C C . ASN B 1 108 ? -24.828 3.551 -7.629 1 93.38 108 ASN B C 1
ATOM 4600 O O . ASN B 1 108 ? -25.812 3.225 -8.297 1 93.38 108 ASN B O 1
ATOM 4604 N N . PHE B 1 109 ? -24.672 4.707 -7.086 1 93 109 PHE B N 1
ATOM 4605 C CA . PHE B 1 109 ? -25.203 5.93 -7.684 1 93 109 PHE B CA 1
ATOM 4606 C C . PHE B 1 109 ? -24.078 6.805 -8.211 1 93 109 PHE B C 1
ATOM 4608 O O . PHE B 1 109 ? -23.328 7.395 -7.438 1 93 109 PHE B O 1
ATOM 4615 N N . ARG B 1 110 ? -23.969 6.922 -9.523 1 91 110 ARG B N 1
ATOM 4616 C CA . ARG B 1 110 ? -22.906 7.73 -10.109 1 91 110 ARG B CA 1
ATOM 4617 C C . ARG B 1 110 ? -23.297 9.203 -10.156 1 91 110 ARG B C 1
ATOM 4619 O O . ARG B 1 110 ? -24.109 9.602 -10.984 1 91 110 ARG B O 1
ATOM 4626 N N . LYS B 1 111 ? -22.703 9.891 -9.195 1 92.88 111 LYS B N 1
ATOM 4627 C CA . LYS B 1 111 ? -23 11.32 -9.109 1 92.88 111 LYS B CA 1
ATOM 4628 C C . LYS B 1 111 ? -21.828 12.094 -8.531 1 92.88 111 LYS B C 1
ATOM 4630 O O . LYS B 1 111 ? -20.906 11.508 -7.941 1 92.88 111 LYS B O 1
ATOM 4635 N N . ALA B 1 112 ? -21.906 13.414 -8.852 1 95.69 112 ALA B N 1
ATOM 4636 C CA . ALA B 1 112 ? -20.938 14.297 -8.195 1 95.69 112 ALA B CA 1
ATOM 4637 C C . ALA B 1 112 ? -21.156 14.336 -6.688 1 95.69 112 ALA B C 1
ATOM 4639 O O . ALA B 1 112 ? -22.297 14.195 -6.219 1 95.69 112 ALA B O 1
ATOM 4640 N N . THR B 1 113 ? -20.094 14.57 -5.988 1 97.69 113 THR B N 1
ATOM 4641 C CA . THR B 1 113 ? -20.094 14.531 -4.531 1 97.69 113 THR B CA 1
ATOM 4642 C C . THR B 1 113 ? -21.172 15.461 -3.973 1 97.69 113 THR B C 1
ATOM 4644 O O . THR B 1 113 ? -21.906 15.086 -3.057 1 97.69 113 THR B O 1
ATOM 4647 N N . ILE B 1 114 ? -21.359 16.562 -4.574 1 97.75 114 ILE B N 1
ATOM 4648 C CA . ILE B 1 114 ? -22.219 17.609 -4.031 1 97.75 114 ILE B CA 1
ATOM 4649 C C . ILE B 1 114 ? -23.688 17.281 -4.32 1 97.75 114 ILE B C 1
ATOM 4651 O O . ILE B 1 114 ? -24.594 17.891 -3.746 1 97.75 114 ILE B O 1
ATOM 4655 N N . GLU B 1 115 ? -23.922 16.281 -5.145 1 97.56 115 GLU B N 1
ATOM 4656 C CA . GLU B 1 115 ? -25.266 16 -5.613 1 97.56 115 GLU B CA 1
ATOM 4657 C C . GLU B 1 115 ? -25.922 14.875 -4.816 1 97.56 115 GLU B C 1
ATOM 4659 O O . GLU B 1 115 ? -27.109 14.617 -4.957 1 97.56 115 GLU B O 1
ATOM 4664 N N . TYR B 1 116 ? -25.156 14.211 -3.984 1 97.69 116 TYR B N 1
ATOM 4665 C CA . TYR B 1 116 ? -25.719 13.109 -3.213 1 97.69 116 TYR B CA 1
ATOM 4666 C C . TYR B 1 116 ? -26.703 13.617 -2.17 1 97.69 116 TYR B C 1
ATOM 4668 O O . TYR B 1 116 ? -26.375 14.531 -1.398 1 97.69 116 TYR B O 1
ATOM 4676 N N . SER B 1 117 ? -27.922 13.031 -2.16 1 97.62 117 SER B N 1
ATOM 4677 C CA . SER B 1 117 ? -28.844 13.25 -1.046 1 97.62 117 SER B CA 1
ATOM 4678 C C . SER B 1 117 ? -28.484 12.367 0.145 1 97.62 117 SER B C 1
ATOM 4680 O O . SER B 1 117 ? -27.734 11.398 0.005 1 97.62 117 SER B O 1
ATOM 4682 N N . ALA B 1 118 ? -29.016 12.758 1.266 1 96.94 118 ALA B N 1
ATOM 4683 C CA . ALA B 1 118 ? -28.828 11.938 2.457 1 96.94 118 ALA B CA 1
ATOM 4684 C C . ALA B 1 118 ? -29.375 10.531 2.246 1 96.94 118 ALA B C 1
ATOM 4686 O O . ALA B 1 118 ? -28.781 9.555 2.729 1 96.94 118 ALA B O 1
ATOM 4687 N N . GLU B 1 119 ? -30.391 10.422 1.516 1 97.12 119 GLU B N 1
ATOM 4688 C CA . GLU B 1 119 ? -31.031 9.133 1.268 1 97.12 119 GLU B CA 1
ATOM 4689 C C . GLU B 1 119 ? -30.172 8.258 0.355 1 97.12 119 GLU B C 1
ATOM 4691 O O . GLU B 1 119 ? -30.031 7.055 0.588 1 97.12 119 GLU B O 1
ATOM 4696 N N . GLU B 1 120 ? -29.688 8.883 -0.63 1 97.12 120 GLU B N 1
ATOM 4697 C CA . GLU B 1 120 ? -28.828 8.148 -1.556 1 97.12 120 GLU B CA 1
ATOM 4698 C C . GLU B 1 120 ? -27.562 7.66 -0.864 1 97.12 120 GLU B C 1
ATOM 4700 O O . GLU B 1 120 ? -27.141 6.52 -1.067 1 97.12 120 GLU B O 1
ATOM 4705 N N . TYR B 1 121 ? -26.969 8.57 -0.099 1 97.94 121 TYR B N 1
ATOM 4706 C CA . TYR B 1 121 ? -25.812 8.188 0.69 1 97.94 121 TYR B CA 1
ATOM 4707 C C . TYR B 1 121 ? -26.125 6.992 1.585 1 97.94 121 TYR B C 1
ATOM 4709 O O . TYR B 1 121 ? -25.375 6.008 1.596 1 97.94 121 TYR B O 1
ATOM 4717 N N . SER B 1 122 ? -27.188 7.078 2.299 1 97.56 122 SER B N 1
ATOM 4718 C CA . SER B 1 122 ? -27.578 6.047 3.258 1 97.56 122 SER B CA 1
ATOM 4719 C C . SER B 1 122 ? -27.844 4.719 2.562 1 97.56 122 SER B C 1
ATOM 4721 O O . SER B 1 122 ? -27.5 3.656 3.076 1 97.56 122 SER B O 1
ATOM 4723 N N . GLU B 1 123 ? -28.516 4.766 1.453 1 97.06 123 GLU B N 1
ATOM 4724 C CA . GLU B 1 123 ? -28.828 3.551 0.708 1 97.06 123 GLU B CA 1
ATOM 4725 C C . GLU B 1 123 ? -27.562 2.854 0.219 1 97.06 123 GLU B C 1
ATOM 4727 O O . GLU B 1 123 ? -27.438 1.636 0.347 1 97.06 123 GLU B O 1
ATOM 4732 N N . LEU B 1 124 ? -26.656 3.615 -0.287 1 97.44 124 LEU B N 1
ATOM 4733 C CA . LEU B 1 124 ? -25.406 3.057 -0.792 1 97.44 124 LEU B CA 1
ATOM 4734 C C . LEU B 1 124 ? -24.609 2.408 0.333 1 97.44 124 LEU B C 1
ATOM 4736 O O . LEU B 1 124 ? -24.109 1.296 0.177 1 97.44 124 LEU B O 1
ATOM 4740 N N . MET B 1 125 ? -24.547 3.115 1.465 1 98.12 125 MET B N 1
ATOM 4741 C CA . MET B 1 125 ? -23.797 2.58 2.598 1 98.12 125 MET B CA 1
ATOM 4742 C C . MET B 1 125 ? -24.484 1.34 3.166 1 98.12 125 MET B C 1
ATOM 4744 O O . MET B 1 125 ? -23.812 0.381 3.553 1 98.12 125 MET B O 1
ATOM 4748 N N . ARG B 1 126 ? -25.797 1.338 3.166 1 97.81 126 ARG B N 1
ATOM 4749 C CA . ARG B 1 126 ? -26.562 0.212 3.686 1 97.81 126 ARG B CA 1
ATOM 4750 C C . ARG B 1 126 ? -26.328 -1.044 2.852 1 97.81 126 ARG B C 1
ATOM 4752 O O . ARG B 1 126 ? -26.062 -2.119 3.398 1 97.81 126 ARG B O 1
ATOM 4759 N N . VAL B 1 127 ? -26.328 -0.912 1.592 1 98.06 127 VAL B N 1
ATOM 4760 C CA . VAL B 1 127 ? -26.219 -2.057 0.692 1 98.06 127 VAL B CA 1
ATOM 4761 C C . VAL B 1 127 ? -24.766 -2.516 0.613 1 98.06 127 VAL B C 1
ATOM 4763 O O . VAL B 1 127 ? -24.484 -3.709 0.716 1 98.06 127 VAL B O 1
ATOM 4766 N N . ASN B 1 128 ? -23.859 -1.581 0.478 1 98.38 128 ASN B N 1
ATOM 4767 C CA . ASN B 1 128 ? -22.484 -1.938 0.164 1 98.38 128 ASN B CA 1
ATOM 4768 C C . ASN B 1 128 ? -21.703 -2.307 1.42 1 98.38 128 ASN B C 1
ATOM 4770 O O . ASN B 1 128 ? -20.859 -3.209 1.39 1 98.38 128 ASN B O 1
ATOM 4774 N N . LEU B 1 129 ? -21.969 -1.6 2.537 1 98.56 129 LEU B N 1
ATOM 4775 C CA . LEU B 1 129 ? -21.047 -1.743 3.668 1 98.56 129 LEU B CA 1
ATOM 4776 C C . LEU B 1 129 ? -21.766 -2.352 4.871 1 98.56 129 LEU B C 1
ATOM 4778 O O . LEU B 1 129 ? -21.312 -3.354 5.426 1 98.56 129 LEU B O 1
ATOM 4782 N N . ASP B 1 130 ? -22.938 -1.78 5.238 1 98.38 130 ASP B N 1
ATOM 4783 C CA . ASP B 1 130 ? -23.672 -2.273 6.402 1 98.38 130 ASP B CA 1
ATOM 4784 C C . ASP B 1 130 ? -24.047 -3.742 6.23 1 98.38 130 ASP B C 1
ATOM 4786 O O . ASP B 1 130 ? -23.891 -4.539 7.16 1 98.38 130 ASP B O 1
ATOM 4790 N N . SER B 1 131 ? -24.562 -4.035 5.117 1 98.62 131 SER B N 1
ATOM 4791 C CA . SER B 1 131 ? -24.969 -5.406 4.848 1 98.62 131 SER B CA 1
ATOM 4792 C C . SER B 1 131 ? -23.781 -6.359 4.879 1 98.62 131 SER B C 1
ATOM 4794 O O . SER B 1 131 ? -23.875 -7.449 5.453 1 98.62 131 SER B O 1
ATOM 4796 N N . SER B 1 132 ? -22.656 -5.969 4.242 1 98.62 132 SER B N 1
ATOM 4797 C CA . SER B 1 132 ? -21.453 -6.801 4.203 1 98.62 132 SER B CA 1
ATOM 4798 C C . SER B 1 132 ? -20.938 -7.082 5.609 1 98.62 132 SER B C 1
ATOM 4800 O O . SER B 1 132 ? -20.594 -8.219 5.934 1 98.62 132 SER B O 1
ATOM 4802 N N . PHE B 1 133 ? -20.922 -6.059 6.418 1 98.75 133 PHE B N 1
ATOM 4803 C CA . PHE B 1 133 ? -20.438 -6.191 7.789 1 98.75 133 PHE B CA 1
ATOM 4804 C C . PHE B 1 133 ? -21.344 -7.121 8.594 1 98.75 133 PHE B C 1
ATOM 4806 O O . PHE B 1 133 ? -20.859 -8.047 9.25 1 98.75 133 PHE B O 1
ATOM 4813 N N . HIS B 1 134 ? -22.578 -6.859 8.539 1 98.81 134 HIS B N 1
ATOM 4814 C CA . HIS B 1 134 ? -23.547 -7.629 9.312 1 98.81 134 HIS B CA 1
ATOM 4815 C C . HIS B 1 134 ? -23.562 -9.086 8.867 1 98.81 134 HIS B C 1
ATOM 4817 O O . HIS B 1 134 ? -23.625 -9.992 9.695 1 98.81 134 HIS B O 1
ATOM 4823 N N . LEU B 1 135 ? -23.516 -9.305 7.602 1 98.81 135 LEU B N 1
ATOM 4824 C CA . LEU B 1 135 ? -23.516 -10.672 7.094 1 98.81 135 LEU B CA 1
ATOM 4825 C C . LEU B 1 135 ? -22.266 -11.422 7.551 1 98.81 135 LEU B C 1
ATOM 4827 O O . LEU B 1 135 ? -22.328 -12.633 7.785 1 98.81 135 LEU B O 1
ATOM 4831 N N . CYS B 1 136 ? -21.125 -10.727 7.645 1 98.75 136 CYS B N 1
ATOM 4832 C CA . CYS B 1 136 ? -19.938 -11.367 8.203 1 98.75 136 CYS B CA 1
ATOM 4833 C C . CYS B 1 136 ? -20.172 -11.805 9.641 1 98.75 136 CYS B C 1
ATOM 4835 O O . CYS B 1 136 ? -19.812 -12.914 10.023 1 98.75 136 CYS B O 1
ATOM 4837 N N . GLN B 1 137 ? -20.781 -10.883 10.438 1 98.75 137 GLN B N 1
ATOM 4838 C CA . GLN B 1 137 ? -21.094 -11.242 11.82 1 98.75 137 GLN B CA 1
ATOM 4839 C C . GLN B 1 137 ? -21.969 -12.484 11.883 1 98.75 137 GLN B C 1
ATOM 4841 O O . GLN B 1 137 ? -21.734 -13.383 12.688 1 98.75 137 GLN B O 1
ATOM 4846 N N . LEU B 1 138 ? -22.969 -12.516 11.023 1 98.81 138 LEU B N 1
ATOM 4847 C CA . LEU B 1 138 ? -23.953 -13.602 11.031 1 98.81 138 LEU B CA 1
ATOM 4848 C C . LEU B 1 138 ? -23.328 -14.898 10.547 1 98.81 138 LEU B C 1
ATOM 4850 O O . LEU B 1 138 ? -23.656 -15.977 11.039 1 98.81 138 LEU B O 1
ATOM 4854 N N . ALA B 1 139 ? -22.406 -14.836 9.594 1 98.81 139 ALA B N 1
ATOM 4855 C CA . ALA B 1 139 ? -21.828 -16.016 8.969 1 98.81 139 ALA B CA 1
ATOM 4856 C C . ALA B 1 139 ? -20.703 -16.594 9.836 1 98.81 139 ALA B C 1
ATOM 4858 O O . ALA B 1 139 ? -20.328 -17.75 9.672 1 98.81 139 ALA B O 1
ATOM 4859 N N . TYR B 1 140 ? -20.156 -15.82 10.75 1 98.81 140 TYR B N 1
ATOM 4860 C CA . TYR B 1 140 ? -18.969 -16.156 11.508 1 98.81 140 TYR B CA 1
ATOM 4861 C C . TYR B 1 140 ? -19.125 -17.5 12.219 1 98.81 140 TYR B C 1
ATOM 4863 O O . TYR B 1 140 ? -18.266 -18.375 12.102 1 98.81 140 TYR B O 1
ATOM 4871 N N . PRO B 1 141 ? -20.25 -17.75 12.922 1 98.69 141 PRO B N 1
ATOM 4872 C CA . PRO B 1 141 ? -20.359 -19.031 13.625 1 98.69 141 PRO B CA 1
ATOM 4873 C C . PRO B 1 141 ? -20.328 -20.234 12.672 1 98.69 141 PRO B C 1
ATOM 4875 O O . PRO B 1 141 ? -19.766 -21.281 13.016 1 98.69 141 PRO B O 1
ATOM 4878 N N . LEU B 1 142 ? -20.906 -20.078 11.523 1 98.88 142 LEU B N 1
ATOM 4879 C CA . LEU B 1 142 ? -20.922 -21.172 10.547 1 98.88 142 LEU B CA 1
ATOM 4880 C C . LEU B 1 142 ? -19.531 -21.391 9.953 1 98.88 142 LEU B C 1
ATOM 4882 O O . LEU B 1 142 ? -19.125 -22.531 9.75 1 98.88 142 LEU B O 1
ATOM 4886 N N . LEU B 1 143 ? -18.859 -20.297 9.633 1 98.88 143 LEU B N 1
ATOM 4887 C CA . LEU B 1 143 ? -17.5 -20.375 9.109 1 98.88 143 LEU B CA 1
ATOM 4888 C C . LEU B 1 143 ? -16.562 -21.031 10.125 1 98.88 143 LEU B C 1
ATOM 4890 O O . LEU B 1 143 ? -15.758 -21.891 9.766 1 98.88 143 LEU B O 1
ATOM 4894 N N . LYS B 1 144 ? -16.672 -20.609 11.367 1 98.62 144 LYS B N 1
ATOM 4895 C CA . LYS B 1 144 ? -15.859 -21.156 12.438 1 98.62 144 LYS B CA 1
ATOM 4896 C C . LYS B 1 144 ? -16.094 -22.656 12.586 1 98.62 144 LYS B C 1
ATOM 4898 O O . LYS B 1 144 ? -15.148 -23.438 12.742 1 98.62 144 LYS B O 1
ATOM 4903 N N . GLU B 1 145 ? -17.344 -23.062 12.516 1 98.31 145 GLU B N 1
ATOM 4904 C CA . GLU B 1 145 ? -17.719 -24.469 12.703 1 98.31 145 GLU B CA 1
ATOM 4905 C C . GLU B 1 145 ? -17.172 -25.344 11.578 1 98.31 145 GLU B C 1
ATOM 4907 O O . GLU B 1 145 ? -16.922 -26.531 11.781 1 98.31 145 GLU B O 1
ATOM 4912 N N . SER B 1 146 ? -16.938 -24.812 10.422 1 97.81 146 SER B N 1
ATOM 4913 C CA . SER B 1 146 ? -16.422 -25.578 9.297 1 97.81 146 SER B CA 1
ATOM 4914 C C . SER B 1 146 ? -14.953 -25.953 9.516 1 97.81 146 SER B C 1
ATOM 4916 O O . SER B 1 146 ? -14.445 -26.875 8.875 1 97.81 146 SER B O 1
ATOM 4918 N N . GLY B 1 147 ? -14.203 -25.172 10.344 1 97.19 147 GLY B N 1
ATOM 4919 C CA . GLY B 1 147 ? -12.805 -25.438 10.641 1 97.19 147 GLY B CA 1
ATOM 4920 C C . GLY B 1 147 ? -11.859 -24.891 9.578 1 97.19 147 GLY B C 1
ATOM 4921 O O . GLY B 1 147 ? -10.641 -24.891 9.766 1 97.19 147 GLY B O 1
ATOM 4922 N N . ASN B 1 148 ? -12.391 -24.438 8.484 1 95.94 148 ASN B N 1
ATOM 4923 C CA . ASN B 1 148 ? -11.609 -23.875 7.391 1 95.94 148 ASN B CA 1
ATOM 4924 C C . ASN B 1 148 ? -12.43 -22.891 6.566 1 95.94 148 ASN B C 1
ATOM 4926 O O . ASN B 1 148 ? -12.68 -23.125 5.379 1 95.94 148 ASN B O 1
ATOM 4930 N N . GLY B 1 149 ? -12.797 -21.812 7.152 1 98.31 149 GLY B N 1
ATOM 4931 C CA . GLY B 1 149 ? -13.648 -20.828 6.5 1 98.31 149 GLY B CA 1
ATOM 4932 C C . GLY B 1 149 ? -12.891 -19.891 5.586 1 98.31 149 GLY B C 1
ATOM 4933 O O . GLY B 1 149 ? -11.719 -19.594 5.828 1 98.31 149 GLY B O 1
ATOM 4934 N N . SER B 1 150 ? -13.539 -19.422 4.512 1 98.69 150 SER B N 1
ATOM 4935 C CA . SER B 1 150 ? -12.984 -18.438 3.578 1 98.69 150 SER B CA 1
ATOM 4936 C C . SER B 1 150 ? -14.023 -17.391 3.199 1 98.69 150 SER B C 1
ATOM 4938 O O . SER B 1 150 ? -15.141 -17.734 2.791 1 98.69 150 SER B O 1
ATOM 4940 N N . ILE B 1 151 ? -13.719 -16.203 3.389 1 98.81 151 ILE B N 1
ATOM 4941 C CA . ILE B 1 151 ? -14.547 -15.094 2.941 1 98.81 151 ILE B CA 1
ATOM 4942 C C . ILE B 1 151 ? -13.875 -14.391 1.767 1 98.81 151 ILE B C 1
ATOM 4944 O O . ILE B 1 151 ? -12.672 -14.117 1.806 1 98.81 151 ILE B O 1
ATOM 4948 N N . VAL B 1 152 ? -14.586 -14.125 0.712 1 98.81 152 VAL B N 1
ATOM 4949 C CA . VAL B 1 152 ? -14.102 -13.32 -0.403 1 98.81 152 VAL B CA 1
ATOM 4950 C C . VAL B 1 152 ? -15.062 -12.164 -0.667 1 98.81 152 VAL B C 1
ATOM 4952 O O . VAL B 1 152 ? -16.25 -12.391 -0.941 1 98.81 152 VAL B O 1
ATOM 4955 N N . PHE B 1 153 ? 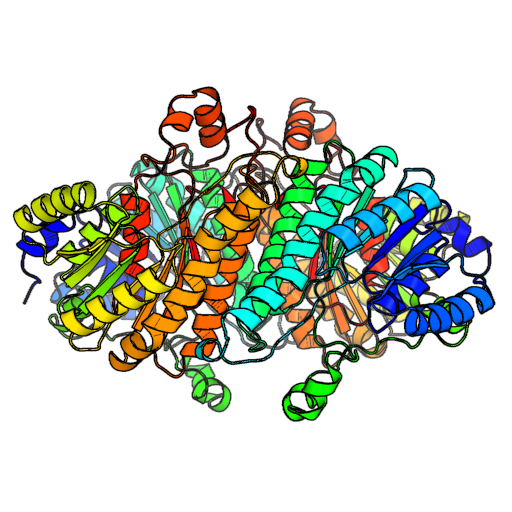-14.586 -10.961 -0.561 1 98.69 153 PHE B N 1
ATOM 4956 C CA . PHE B 1 153 ? -15.352 -9.766 -0.899 1 98.69 153 PHE B CA 1
ATOM 4957 C C . PHE B 1 153 ? -15.156 -9.391 -2.361 1 98.69 153 PHE B C 1
ATOM 4959 O O . PHE B 1 153 ? -14.047 -9.516 -2.895 1 98.69 153 PHE B O 1
ATOM 4966 N N . ILE B 1 154 ? -16.219 -8.984 -2.988 1 97.5 154 ILE B N 1
ATOM 4967 C CA . ILE B 1 154 ? -16.094 -8.336 -4.289 1 97.5 154 ILE B CA 1
ATOM 4968 C C . ILE B 1 154 ? -16.141 -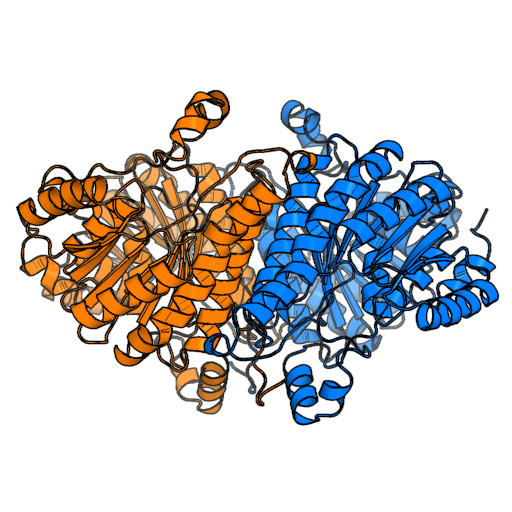6.816 -4.109 1 97.5 154 ILE B C 1
ATOM 4970 O O . ILE B 1 154 ? -17.188 -6.25 -3.789 1 97.5 154 ILE B O 1
ATOM 4974 N N . SER B 1 155 ? -15.047 -6.227 -4.254 1 97.19 155 SER B N 1
ATOM 4975 C CA . SER B 1 155 ? -14.906 -4.777 -4.152 1 97.19 155 SER B CA 1
ATOM 4976 C C . SER B 1 155 ? -14.883 -4.125 -5.531 1 97.19 155 SER B C 1
ATOM 4978 O O . SER B 1 155 ? -15.695 -4.457 -6.395 1 97.19 155 SER B O 1
ATOM 4980 N N . SER B 1 156 ? -14.086 -3.129 -5.719 1 94.31 156 SER B N 1
ATOM 4981 C CA . SER B 1 156 ? -13.922 -2.402 -6.977 1 94.31 156 SER B CA 1
ATOM 4982 C C . SER B 1 156 ? -12.609 -1.631 -7.008 1 94.31 156 SER B C 1
ATOM 4984 O O . SER B 1 156 ? -12.094 -1.226 -5.961 1 94.31 156 SER B O 1
ATOM 4986 N N . VAL B 1 157 ? -12.102 -1.458 -8.227 1 93.75 157 VAL B N 1
ATOM 4987 C CA . VAL B 1 157 ? -10.922 -0.615 -8.398 1 93.75 157 VAL B CA 1
ATOM 4988 C C . VAL B 1 157 ? -11.195 0.778 -7.84 1 93.75 157 VAL B C 1
ATOM 4990 O O . VAL B 1 157 ? -10.281 1.46 -7.375 1 93.75 157 VAL B O 1
ATOM 4993 N N . ALA B 1 158 ? -12.469 1.176 -7.754 1 94.31 158 ALA B N 1
ATOM 4994 C CA . ALA B 1 158 ? -12.867 2.471 -7.203 1 94.31 158 ALA B CA 1
ATOM 4995 C C . ALA B 1 158 ? -12.453 2.594 -5.738 1 94.31 158 ALA B C 1
ATOM 4997 O O . ALA B 1 158 ? -12.336 3.701 -5.215 1 94.31 158 ALA B O 1
ATOM 4998 N N . GLY B 1 159 ? -12.312 1.444 -5.066 1 96.19 159 GLY B N 1
ATOM 4999 C CA . GLY B 1 159 ? -11.891 1.447 -3.676 1 96.19 159 GLY B CA 1
ATOM 5000 C C . GLY B 1 159 ? -10.398 1.609 -3.504 1 96.19 159 GLY B C 1
ATOM 5001 O O . GLY B 1 159 ? -9.898 1.686 -2.379 1 96.19 159 GLY B O 1
ATOM 5002 N N . VAL B 1 160 ? -9.633 1.692 -4.645 1 93.38 160 VAL B N 1
ATOM 5003 C CA . VAL B 1 160 ? -8.18 1.757 -4.621 1 93.38 160 VAL B CA 1
ATOM 5004 C C . VAL B 1 160 ? -7.707 3.068 -5.246 1 93.38 160 VAL B C 1
ATOM 5006 O O . VAL B 1 160 ? -6.789 3.711 -4.738 1 93.38 160 VAL B O 1
ATOM 5009 N N . VAL B 1 161 ? -8.352 3.502 -6.297 1 92 161 VAL B N 1
ATOM 5010 C CA . VAL B 1 161 ? -7.984 4.711 -7.027 1 92 161 VAL B CA 1
ATOM 5011 C C . VAL B 1 161 ? -9.242 5.5 -7.383 1 92 161 VAL B C 1
ATOM 5013 O O . VAL B 1 161 ? -10.344 4.941 -7.422 1 92 161 VAL B O 1
ATOM 5016 N N . SER B 1 162 ? -9.07 6.77 -7.52 1 91.75 162 SER B N 1
ATOM 5017 C CA . SER B 1 162 ? -10.195 7.59 -7.953 1 91.75 162 SER B CA 1
ATOM 5018 C C . SER B 1 162 ? -10.508 7.371 -9.43 1 91.75 162 SER B C 1
ATOM 5020 O O . SER B 1 162 ? -9.633 7.539 -10.281 1 91.75 162 SER B O 1
ATOM 5022 N N . LEU B 1 163 ? -11.75 6.996 -9.742 1 87.44 163 LEU B N 1
ATOM 5023 C CA . LEU B 1 163 ? -12.148 6.695 -11.117 1 87.44 163 LEU B CA 1
ATOM 5024 C C . LEU B 1 163 ? -13.297 7.594 -11.562 1 87.44 163 LEU B C 1
ATOM 5026 O O . LEU B 1 163 ? -13.82 7.434 -12.664 1 87.44 163 LEU B O 1
ATOM 5030 N N . GLY B 1 164 ? -13.727 8.445 -10.719 1 86 164 GLY B N 1
ATOM 5031 C CA . GLY B 1 164 ? -14.859 9.305 -11.055 1 86 164 GLY B CA 1
ATOM 5032 C C . GLY B 1 164 ? -16.188 8.586 -11 1 86 164 GLY B C 1
ATOM 5033 O O . GLY B 1 164 ? -17.141 8.961 -11.695 1 86 164 GLY B O 1
ATOM 5034 N N . THR B 1 165 ? -16.281 7.484 -10.273 1 86.31 165 THR B N 1
ATOM 5035 C CA . THR B 1 165 ? -17.484 6.676 -10.18 1 86.31 165 THR B CA 1
ATOM 5036 C C . THR B 1 165 ? -18.375 7.156 -9.039 1 86.31 165 THR B C 1
ATOM 5038 O O . THR B 1 165 ? -19.484 6.652 -8.859 1 86.31 165 THR B O 1
ATOM 5041 N N . GLY B 1 166 ? -17.969 8.133 -8.336 1 93.56 166 GLY B N 1
ATOM 5042 C CA . GLY B 1 166 ? -18.688 8.609 -7.168 1 93.56 166 GLY B CA 1
ATOM 5043 C C . GLY B 1 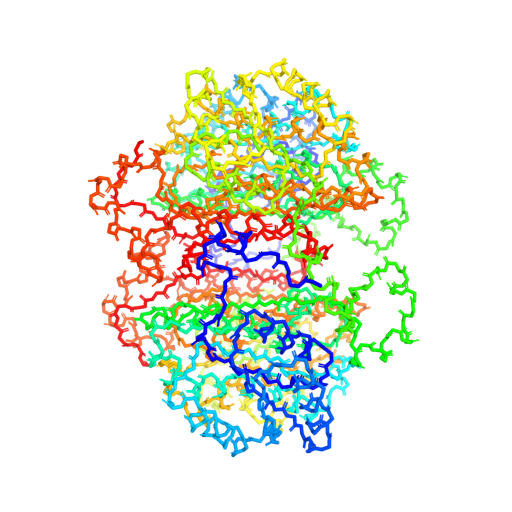166 ? -17.922 8.391 -5.871 1 93.56 166 GLY B C 1
ATOM 5044 O O . GLY B 1 166 ? -17.391 7.305 -5.629 1 93.56 166 GLY B O 1
ATOM 5045 N N . ALA B 1 167 ? -17.922 9.367 -5.113 1 96.62 167 ALA B N 1
ATOM 5046 C CA . ALA B 1 167 ? -17.109 9.367 -3.9 1 96.62 167 ALA B CA 1
ATOM 5047 C C . ALA B 1 167 ? -17.672 8.391 -2.869 1 96.62 167 ALA B C 1
ATOM 5049 O O . ALA B 1 167 ? -16.906 7.734 -2.148 1 96.62 167 ALA B O 1
ATOM 5050 N N . VAL B 1 168 ? -18.984 8.281 -2.828 1 97.88 168 VAL B N 1
ATOM 5051 C CA . VAL B 1 168 ? -19.625 7.434 -1.824 1 97.88 168 VAL B CA 1
ATOM 5052 C C . VAL B 1 168 ? -19.375 5.965 -2.154 1 97.88 168 VAL B C 1
ATOM 5054 O O . VAL B 1 168 ? -19 5.18 -1.278 1 97.88 168 VAL B O 1
ATOM 5057 N N . TYR B 1 169 ? -19.578 5.621 -3.418 1 97 169 TYR B N 1
ATOM 5058 C CA . TYR B 1 169 ? -19.281 4.27 -3.877 1 97 169 TYR B CA 1
ATOM 5059 C C . TYR B 1 169 ? -17.828 3.9 -3.6 1 97 169 TYR B C 1
ATOM 5061 O O . TYR B 1 169 ? -17.547 2.844 -3.027 1 97 169 TYR B O 1
ATOM 5069 N N . ALA B 1 170 ? -16.938 4.801 -3.957 1 97.81 170 ALA B N 1
ATOM 5070 C CA . ALA B 1 170 ? -15.5 4.559 -3.775 1 97.81 170 ALA B CA 1
ATOM 5071 C C . ALA B 1 170 ? -15.156 4.375 -2.299 1 97.81 170 ALA B C 1
ATOM 5073 O O . ALA B 1 170 ? -14.406 3.469 -1.938 1 97.81 170 ALA B O 1
ATOM 5074 N N . ALA B 1 171 ? -15.734 5.199 -1.487 1 98.56 171 ALA B N 1
ATOM 5075 C CA . ALA B 1 171 ? -15.5 5.113 -0.049 1 98.56 171 ALA B CA 1
ATOM 5076 C C . ALA B 1 171 ? -15.992 3.781 0.51 1 98.56 171 ALA B C 1
ATOM 5078 O O . ALA B 1 171 ? -15.32 3.156 1.33 1 98.56 171 ALA B O 1
ATOM 5079 N N . SER B 1 172 ? -17.156 3.35 0.123 1 98.5 172 SER B N 1
ATOM 5080 C CA . SER B 1 172 ? -17.719 2.092 0.605 1 98.5 172 SER B CA 1
ATOM 5081 C C . SER B 1 172 ? -16.828 0.91 0.219 1 98.5 172 SER B C 1
ATOM 5083 O O . SER B 1 172 ? -16.625 -0.004 1.02 1 98.5 172 SER B O 1
ATOM 5085 N N . LYS B 1 173 ? -16.312 0.935 -0.989 1 98.38 173 LYS B N 1
ATOM 5086 C CA . LYS B 1 173 ? -15.477 -0.166 -1.457 1 98.38 173 LYS B CA 1
ATOM 5087 C C . LYS B 1 173 ? -14.117 -0.154 -0.764 1 98.38 173 LYS B C 1
ATOM 5089 O O . LYS B 1 173 ? -13.547 -1.212 -0.488 1 98.38 173 LYS B O 1
ATOM 5094 N N . ALA B 1 174 ? -13.617 1.034 -0.46 1 98.75 174 ALA B N 1
ATOM 5095 C CA . ALA B 1 174 ? -12.391 1.115 0.33 1 98.75 174 ALA B CA 1
ATOM 5096 C C . ALA B 1 174 ? -12.609 0.569 1.737 1 98.75 174 ALA B C 1
ATOM 5098 O O . ALA B 1 174 ? -11.719 -0.072 2.305 1 98.75 174 ALA B O 1
ATOM 5099 N N . ALA B 1 175 ? -13.758 0.858 2.283 1 98.81 175 ALA B N 1
ATOM 5100 C CA . ALA B 1 175 ? -14.109 0.318 3.596 1 98.81 175 ALA B CA 1
ATOM 5101 C C . ALA B 1 175 ? -14.125 -1.208 3.574 1 98.81 175 ALA B C 1
ATOM 5103 O O . ALA B 1 175 ? -13.625 -1.852 4.504 1 98.81 175 ALA B O 1
ATOM 5104 N N . ILE B 1 176 ? -14.625 -1.794 2.514 1 98.81 176 ILE B N 1
ATOM 5105 C CA . ILE B 1 176 ? -14.672 -3.244 2.352 1 98.81 176 ILE B CA 1
ATOM 5106 C C . ILE B 1 176 ? -13.25 -3.801 2.275 1 98.81 176 ILE B C 1
ATOM 5108 O O . ILE B 1 176 ? -12.953 -4.836 2.877 1 98.81 176 ILE B O 1
ATOM 5112 N N . ASN B 1 177 ? -12.414 -3.125 1.52 1 98.69 177 ASN B N 1
ATOM 5113 C CA . ASN B 1 177 ? -11.023 -3.553 1.433 1 98.69 177 ASN B CA 1
ATOM 5114 C C . ASN B 1 177 ? -10.375 -3.641 2.812 1 98.69 177 ASN B C 1
ATOM 5116 O O . ASN B 1 177 ? -9.672 -4.605 3.111 1 98.69 177 ASN B O 1
ATOM 5120 N N . GLN B 1 178 ? -10.648 -2.635 3.594 1 98.75 178 GLN B N 1
ATOM 5121 C CA . GLN B 1 178 ? -10.031 -2.613 4.918 1 98.75 178 GLN B CA 1
ATOM 5122 C C . GLN B 1 178 ? -10.68 -3.641 5.84 1 98.75 178 GLN B C 1
ATOM 5124 O O . GLN B 1 178 ? -10 -4.246 6.676 1 98.75 178 GLN B O 1
ATOM 5129 N N . LEU B 1 179 ? -11.992 -3.795 5.746 1 98.75 179 LEU B N 1
ATOM 5130 C CA . LEU B 1 179 ? -12.664 -4.852 6.492 1 98.75 179 LEU B CA 1
ATOM 5131 C C . LEU B 1 179 ? -12.031 -6.211 6.203 1 98.75 179 LEU B C 1
ATOM 5133 O O . LEU B 1 179 ? -11.828 -7.012 7.117 1 98.75 179 LEU B O 1
ATOM 5137 N N . THR B 1 180 ? -11.703 -6.453 4.969 1 98.81 180 THR B N 1
ATOM 5138 C CA . THR B 1 180 ? -11.047 -7.684 4.543 1 98.81 180 THR B CA 1
ATOM 5139 C C . THR B 1 180 ? -9.758 -7.914 5.336 1 98.81 180 THR B C 1
ATOM 5141 O O . THR B 1 180 ? -9.531 -9.008 5.855 1 98.81 180 THR B O 1
ATOM 5144 N N . LYS B 1 181 ? -8.953 -6.887 5.441 1 98.62 181 LYS B N 1
ATOM 5145 C CA . LYS B 1 181 ? -7.68 -6.977 6.148 1 98.62 181 LYS B CA 1
ATOM 5146 C C . LYS B 1 181 ? -7.895 -7.27 7.633 1 98.62 181 LYS B C 1
ATOM 5148 O O . LYS B 1 181 ? -7.184 -8.094 8.219 1 98.62 181 LYS B O 1
ATOM 5153 N N . ASN B 1 182 ? -8.836 -6.609 8.227 1 98.56 182 ASN B N 1
ATOM 5154 C CA . ASN B 1 182 ? -9.086 -6.785 9.656 1 98.56 182 ASN B CA 1
ATOM 5155 C C . ASN B 1 182 ? -9.57 -8.195 9.969 1 98.56 182 ASN B C 1
ATOM 5157 O O . ASN B 1 182 ? -9.125 -8.812 10.938 1 98.56 182 ASN B O 1
ATOM 5161 N N . LEU B 1 183 ? -10.477 -8.672 9.141 1 98.75 183 LEU B N 1
ATOM 5162 C CA . LEU B 1 183 ? -10.992 -10.016 9.375 1 98.75 183 LEU B CA 1
ATOM 5163 C C . LEU B 1 183 ? -9.914 -11.062 9.148 1 98.75 183 LEU B C 1
ATOM 5165 O O . LEU B 1 183 ? -9.883 -12.094 9.828 1 98.75 183 LEU B O 1
ATOM 5169 N N . ALA B 1 184 ? -9.016 -10.828 8.156 1 98.62 184 ALA B N 1
ATOM 5170 C CA . ALA B 1 184 ? -7.914 -11.75 7.898 1 98.62 184 ALA B CA 1
ATOM 5171 C C . ALA B 1 184 ? -7.059 -11.945 9.148 1 98.62 184 ALA B C 1
ATOM 5173 O O . ALA B 1 184 ? -6.555 -13.047 9.391 1 98.62 184 ALA B O 1
ATOM 5174 N N . CYS B 1 185 ? -6.91 -10.859 9.914 1 98 185 CYS B N 1
ATOM 5175 C CA . CYS B 1 185 ? -6.09 -10.938 11.117 1 98 185 CYS B CA 1
ATOM 5176 C C . CYS B 1 185 ? -6.91 -11.422 12.305 1 98 185 CYS B C 1
ATOM 5178 O O . CYS B 1 185 ? -6.516 -12.367 12.992 1 98 185 CYS B O 1
ATOM 5180 N N . GLU B 1 186 ? -8.07 -10.891 12.492 1 97.44 186 GLU B N 1
ATOM 5181 C CA . GLU B 1 186 ? -8.883 -11.148 13.68 1 97.44 186 GLU B CA 1
ATOM 5182 C C . GLU B 1 186 ? -9.406 -12.578 13.695 1 97.44 186 GLU B C 1
ATOM 5184 O O . GLU B 1 186 ? -9.461 -13.219 14.75 1 97.44 186 GLU B O 1
ATOM 5189 N N . TRP B 1 187 ? -9.797 -13.109 12.547 1 98.31 187 TRP B N 1
ATOM 5190 C CA . TRP B 1 187 ? -10.484 -14.406 12.523 1 98.31 187 TRP B CA 1
ATOM 5191 C C . TRP B 1 187 ? -9.516 -15.516 12.133 1 98.31 187 TRP B C 1
ATOM 5193 O O . TRP B 1 187 ? -9.906 -16.688 12.047 1 98.31 187 TRP B O 1
ATOM 5203 N N . ALA B 1 188 ? -8.242 -15.172 11.93 1 97.88 188 ALA B N 1
ATOM 5204 C CA . ALA B 1 188 ? -7.234 -16.172 11.609 1 97.88 188 ALA B CA 1
ATOM 5205 C C . ALA B 1 188 ? -7.148 -17.234 12.711 1 97.88 188 ALA B C 1
ATOM 5207 O O . ALA B 1 188 ? -6.898 -18.406 12.43 1 97.88 188 ALA B O 1
ATOM 5208 N N . LYS B 1 189 ? -7.348 -16.844 13.953 1 95.75 189 LYS B N 1
ATOM 5209 C CA . LYS B 1 189 ? -7.281 -17.75 15.094 1 95.75 189 LYS B CA 1
ATOM 5210 C C . LYS B 1 189 ? -8.305 -18.875 14.969 1 95.75 189 LYS B C 1
ATOM 5212 O O . LYS B 1 189 ? -8.156 -19.922 15.586 1 95.75 189 LYS B O 1
ATOM 5217 N N . ASP B 1 190 ? -9.352 -18.609 14.188 1 97.94 190 ASP B N 1
ATOM 5218 C CA . ASP B 1 190 ? -10.414 -19.594 13.977 1 97.94 190 ASP B CA 1
ATOM 5219 C C . ASP B 1 190 ? -10.289 -20.25 12.609 1 97.94 190 ASP B C 1
ATOM 5221 O O . ASP B 1 190 ? -11.242 -20.844 12.109 1 97.94 190 ASP B O 1
ATOM 5225 N N . ASN B 1 191 ? -9.109 -20.062 11.961 1 97.75 191 ASN B N 1
ATOM 5226 C CA . ASN B 1 191 ? -8.797 -20.625 10.656 1 97.75 191 ASN B CA 1
ATOM 5227 C C . ASN B 1 191 ? -9.758 -20.125 9.586 1 97.75 191 ASN B C 1
ATOM 5229 O O . ASN B 1 191 ? -10.219 -20.906 8.742 1 97.75 191 ASN B O 1
ATOM 5233 N N . ILE B 1 192 ? -10.18 -18.891 9.711 1 98.62 192 ILE B N 1
ATOM 5234 C CA . ILE B 1 192 ? -10.977 -18.234 8.68 1 98.62 192 ILE B CA 1
ATOM 5235 C C . ILE B 1 192 ? -10.102 -17.25 7.902 1 98.62 192 ILE B C 1
ATOM 5237 O O . ILE B 1 192 ? -9.445 -16.391 8.492 1 98.62 192 ILE B O 1
ATOM 5241 N N . ARG B 1 193 ? -10.023 -17.406 6.621 1 98.62 193 ARG B N 1
ATOM 5242 C CA . ARG B 1 193 ? -9.273 -16.516 5.746 1 98.62 193 ARG B CA 1
ATOM 5243 C C . ARG B 1 193 ? -10.195 -15.469 5.121 1 98.62 193 ARG B C 1
ATOM 5245 O O . ARG B 1 193 ? -11.375 -15.742 4.871 1 98.62 193 ARG B O 1
ATOM 5252 N N . SER B 1 194 ? -9.734 -14.305 4.957 1 98.75 194 SER B N 1
ATOM 5253 C CA . SER B 1 194 ? -10.477 -13.219 4.332 1 98.75 194 SER B CA 1
ATOM 5254 C C . SER B 1 194 ? -9.656 -12.555 3.225 1 98.75 194 SER B C 1
ATOM 5256 O O . SER B 1 194 ? -8.516 -12.148 3.449 1 98.75 194 SER B O 1
ATOM 5258 N N . ASN B 1 195 ? -10.188 -12.523 2.025 1 98.62 195 ASN B N 1
ATOM 5259 C CA . ASN B 1 195 ? -9.57 -11.891 0.865 1 98.62 195 ASN B CA 1
ATOM 5260 C C . ASN B 1 195 ? -10.57 -11.039 0.091 1 98.62 195 ASN B C 1
ATOM 5262 O O . ASN B 1 195 ? -11.766 -11.039 0.405 1 98.62 195 ASN B O 1
ATOM 5266 N N . CYS B 1 196 ? -10.078 -10.281 -0.84 1 98.25 196 CYS B N 1
ATOM 5267 C CA . CYS B 1 196 ? -10.914 -9.391 -1.634 1 98.25 196 CYS B CA 1
ATOM 5268 C C . CYS B 1 196 ? -10.492 -9.406 -3.098 1 98.25 196 CYS B C 1
ATOM 5270 O O . CYS B 1 196 ? -9.297 -9.43 -3.404 1 98.25 196 CYS B O 1
ATOM 5272 N N . VAL B 1 197 ? -11.422 -9.539 -4.02 1 97.44 197 VAL B N 1
ATOM 5273 C CA . VAL B 1 197 ? -11.211 -9.344 -5.449 1 97.44 197 VAL B CA 1
ATOM 5274 C C . VAL B 1 197 ? -11.688 -7.957 -5.859 1 97.44 197 VAL B C 1
ATOM 5276 O O . VAL B 1 197 ? -12.742 -7.5 -5.418 1 97.44 197 VAL B O 1
ATOM 5279 N N . VAL B 1 198 ? -10.922 -7.273 -6.652 1 95.5 198 VAL B N 1
ATOM 5280 C CA . VAL B 1 198 ? -11.156 -5.883 -7.012 1 95.5 198 VAL B CA 1
ATOM 5281 C C . VAL B 1 198 ? -11.305 -5.758 -8.531 1 95.5 198 VAL B C 1
ATOM 5283 O O . VAL B 1 198 ? -10.328 -5.465 -9.227 1 95.5 198 VAL B O 1
ATOM 5286 N N . PRO B 1 199 ? -12.516 -5.945 -9.016 1 92.56 199 PRO B N 1
ATOM 5287 C CA . PRO B 1 199 ? -12.719 -5.887 -10.461 1 92.56 199 PRO B CA 1
ATOM 5288 C C . PRO B 1 199 ? -12.719 -4.457 -11 1 92.56 199 PRO B C 1
ATOM 5290 O O . PRO B 1 199 ? -13.055 -3.52 -10.273 1 92.56 199 PRO B O 1
ATOM 5293 N N . TRP B 1 200 ? -12.289 -4.379 -12.219 1 87.31 200 TRP B N 1
ATOM 5294 C CA . TRP B 1 200 ? -12.523 -3.193 -13.031 1 87.31 200 TRP B CA 1
ATOM 5295 C C . TRP B 1 200 ? -13.805 -3.336 -13.844 1 87.31 200 TRP B C 1
ATOM 5297 O O . TRP B 1 200 ? -14.641 -4.195 -13.547 1 87.31 200 TRP B O 1
ATOM 5307 N N . ALA B 1 201 ? -14 -2.414 -14.766 1 73.81 201 ALA B N 1
ATOM 5308 C CA . ALA B 1 201 ? -15.211 -2.475 -15.578 1 73.81 201 ALA B CA 1
ATOM 5309 C C . ALA B 1 201 ? -15.383 -3.854 -16.219 1 73.81 201 ALA B C 1
ATOM 5311 O O . ALA B 1 201 ? -14.5 -4.32 -16.938 1 73.81 201 ALA B O 1
ATOM 5312 N N . THR B 1 202 ? -16.375 -4.52 -15.695 1 64.25 202 THR B N 1
ATOM 5313 C CA . THR B 1 202 ? -16.734 -5.848 -16.172 1 64.25 202 THR B CA 1
ATOM 5314 C C . THR B 1 202 ? -18.141 -5.84 -16.766 1 64.25 202 THR B C 1
ATOM 5316 O O . THR B 1 202 ? -19.047 -5.18 -16.25 1 64.25 202 THR B O 1
ATOM 5319 N N . ARG B 1 203 ? -18.234 -6.43 -17.859 1 59.69 203 ARG B N 1
ATOM 5320 C CA . ARG B 1 203 ? -19.531 -6.445 -18.531 1 59.69 203 ARG B CA 1
ATOM 5321 C C . ARG B 1 203 ? -20.578 -7.117 -17.656 1 59.69 203 ARG B C 1
ATOM 5323 O O . ARG B 1 203 ? -20.625 -8.344 -17.547 1 59.69 203 ARG B O 1
ATOM 5330 N N . THR B 1 204 ? -21.266 -6.281 -16.875 1 64.31 204 THR B N 1
ATOM 5331 C CA . THR B 1 204 ? -22.391 -6.66 -16.016 1 64.31 204 THR B CA 1
ATOM 5332 C C . THR B 1 204 ? -23.578 -5.738 -16.25 1 64.31 204 THR B C 1
ATOM 5334 O O . THR B 1 204 ? -23.453 -4.699 -16.891 1 64.31 204 THR B O 1
ATOM 5337 N N . PRO B 1 205 ? -24.703 -6.137 -15.93 1 56.44 205 PRO B N 1
ATOM 5338 C CA . PRO B 1 205 ? -25.859 -5.23 -16.047 1 56.44 205 PRO B CA 1
ATOM 5339 C C . PRO B 1 205 ? -25.625 -3.898 -15.328 1 56.44 205 PRO B C 1
ATOM 5341 O O . PRO B 1 205 ? -26.172 -2.869 -15.742 1 56.44 205 PRO B O 1
ATOM 5344 N N . LEU B 1 206 ? -24.828 -3.979 -14.406 1 54.41 206 LEU B N 1
ATOM 5345 C CA . LEU B 1 206 ? -24.562 -2.77 -13.633 1 54.41 206 LEU B CA 1
ATOM 5346 C C . LEU B 1 206 ? -23.781 -1.759 -14.469 1 54.41 206 LEU B C 1
ATOM 5348 O O . LEU B 1 206 ? -24 -0.551 -14.352 1 54.41 206 LEU B O 1
ATOM 5352 N N . VAL B 1 207 ? -22.906 -2.246 -15.273 1 55.62 207 VAL B N 1
ATOM 5353 C CA . VAL B 1 207 ? -22.016 -1.369 -16.016 1 55.62 207 VAL B CA 1
ATOM 5354 C C . VAL B 1 207 ? -22.625 -1.04 -17.375 1 55.62 207 VAL B C 1
ATOM 5356 O O . VAL B 1 207 ? -22.219 -0.081 -18.031 1 55.62 207 VAL B O 1
ATOM 5359 N N . GLU B 1 208 ? -23.5 -1.815 -17.812 1 50.62 208 GLU B N 1
ATOM 5360 C CA . GLU B 1 208 ? -24.078 -1.628 -19.141 1 50.62 208 GLU B CA 1
ATOM 5361 C C . GLU B 1 208 ? -24.609 -0.208 -19.312 1 50.62 208 GLU B C 1
ATOM 5363 O O . GLU B 1 208 ? -24.469 0.378 -20.391 1 50.62 208 GLU B O 1
ATOM 5368 N N . HIS B 1 209 ? -25.031 0.298 -18.188 1 49.81 209 HIS B N 1
ATOM 5369 C CA . HIS B 1 209 ? -25.547 1.657 -18.328 1 49.81 209 HIS B CA 1
ATOM 5370 C C . HIS B 1 209 ? -24.406 2.65 -18.562 1 49.81 209 HIS B C 1
ATOM 5372 O O . HIS B 1 209 ? -24.578 3.635 -19.281 1 49.81 209 HIS B O 1
ATOM 5378 N N . VAL B 1 210 ? -23.312 2.354 -18.031 1 50.84 210 VAL B N 1
ATOM 5379 C CA . VAL B 1 210 ? -22.188 3.279 -18.109 1 50.84 210 VAL B CA 1
ATOM 5380 C C . VAL B 1 210 ? -21.531 3.15 -19.484 1 50.84 210 VAL B C 1
ATOM 5382 O O . VAL B 1 210 ? -21.094 4.148 -20.062 1 50.84 210 VAL B O 1
ATOM 5385 N N . ILE B 1 211 ? -21.469 1.925 -19.953 1 49.03 211 ILE B N 1
ATOM 5386 C CA . ILE B 1 211 ? -20.875 1.67 -21.266 1 49.03 211 ILE B CA 1
ATOM 5387 C C . ILE B 1 211 ? -21.609 2.48 -22.312 1 49.03 211 ILE B C 1
ATOM 5389 O O . ILE B 1 211 ? -21 3.023 -23.234 1 49.03 211 ILE B O 1
ATOM 5393 N N . TYR B 1 212 ? -22.828 2.686 -22.047 1 44.25 212 TYR B N 1
ATOM 5394 C CA . TYR B 1 212 ? -23.641 3.439 -23 1 44.25 212 TYR B CA 1
ATOM 5395 C C . TYR B 1 212 ? -23.344 4.93 -22.906 1 44.25 212 TYR B C 1
ATOM 5397 O O . TYR B 1 212 ? -23.359 5.637 -23.922 1 44.25 212 TYR B O 1
ATOM 5405 N N . LEU B 1 213 ? -23.031 5.328 -21.75 1 45.78 213 LEU B N 1
ATOM 5406 C CA . LEU B 1 213 ? -22.906 6.766 -21.547 1 45.78 213 LEU B CA 1
ATOM 5407 C C . LEU B 1 213 ? -21.5 7.238 -21.906 1 45.78 213 LEU B C 1
ATOM 5409 O O . LEU B 1 213 ? -21.297 8.391 -22.312 1 45.78 213 LEU B O 1
ATOM 5413 N N . TYR B 1 214 ? -20.5 6.367 -21.719 1 45.84 214 TYR B N 1
ATOM 5414 C CA . TYR B 1 214 ? -19.141 6.832 -21.969 1 45.84 214 TYR B CA 1
ATOM 5415 C C . TYR B 1 214 ? -18.375 5.844 -22.844 1 45.84 214 TYR B C 1
ATOM 5417 O O . TYR B 1 214 ? -17.406 5.223 -22.406 1 45.84 214 TYR B O 1
ATOM 5425 N N . PRO B 1 215 ? -18.969 5.738 -24.031 1 41.84 215 PRO B N 1
ATOM 5426 C CA . PRO B 1 215 ? -18.375 4.754 -24.938 1 41.84 215 PRO B CA 1
ATOM 5427 C C . PRO B 1 215 ? -16.891 5.004 -25.188 1 41.84 215 PRO B C 1
ATOM 5429 O O . PRO B 1 215 ? -16.125 4.055 -25.359 1 41.84 215 PRO B O 1
ATOM 5432 N N . PHE B 1 216 ? -16.578 6.254 -25.203 1 41.81 216 PHE B N 1
ATOM 5433 C CA . PHE B 1 216 ? -15.219 6.609 -25.594 1 41.81 216 PHE B CA 1
ATOM 5434 C C . PHE B 1 216 ? -14.211 6.098 -24.578 1 41.81 216 PHE B C 1
ATOM 5436 O O . PHE B 1 216 ? -13.109 5.676 -24.938 1 41.81 216 PHE B O 1
ATOM 5443 N N . PHE B 1 217 ? -14.555 6.277 -23.406 1 40.59 217 PHE B N 1
ATOM 5444 C CA . PHE B 1 217 ? -13.602 5.863 -22.391 1 40.59 217 PHE B CA 1
ATOM 5445 C C . PHE B 1 217 ? -13.406 4.352 -22.406 1 40.59 217 PHE B C 1
ATOM 5447 O O . PHE B 1 217 ? -12.289 3.863 -22.188 1 40.59 217 PHE B O 1
ATOM 5454 N N . ILE B 1 218 ? -14.5 3.67 -22.766 1 41.22 218 ILE B N 1
ATOM 5455 C CA . ILE B 1 218 ? -14.453 2.211 -22.75 1 41.22 218 ILE B CA 1
ATOM 5456 C C . ILE B 1 218 ? -13.828 1.702 -24.047 1 41.22 218 ILE B C 1
ATOM 5458 O O . ILE B 1 218 ? -13.352 0.566 -24.109 1 41.22 218 ILE B O 1
ATOM 5462 N N . SER B 1 219 ? -14.07 2.314 -25.094 1 40.69 219 SER B N 1
ATOM 5463 C CA . SER B 1 219 ? -13.445 1.854 -26.328 1 40.69 219 SER B CA 1
ATOM 5464 C C . SER B 1 219 ? -11.945 1.658 -26.156 1 40.69 219 SER B C 1
ATOM 5466 O O . SER B 1 219 ? -11.312 0.899 -26.891 1 40.69 219 SER B O 1
ATOM 5468 N N . LEU B 1 220 ? -11.367 2.443 -25.266 1 39.62 220 LEU B N 1
ATOM 5469 C CA . LEU B 1 220 ? -9.922 2.336 -25.047 1 39.62 220 LEU B CA 1
ATOM 5470 C C . LEU B 1 220 ? -9.609 1.249 -24.031 1 39.62 220 LEU B C 1
ATOM 5472 O O . LEU B 1 220 ? -8.461 0.811 -23.922 1 39.62 220 LEU B O 1
ATOM 5476 N N . VAL B 1 221 ? -10.766 0.872 -23.297 1 44.25 221 VAL B N 1
ATOM 5477 C CA . VAL B 1 221 ? -10.484 -0.105 -22.25 1 44.25 221 VAL B CA 1
ATOM 5478 C C . VAL B 1 221 ? -11.164 -1.431 -22.578 1 44.25 221 VAL B C 1
ATOM 5480 O O . VAL B 1 221 ? -12.391 -1.49 -22.734 1 44.25 221 VAL B O 1
ATOM 5483 N N . GLU B 1 222 ? -10.547 -2.379 -23.125 1 47.28 222 GLU B N 1
ATOM 5484 C CA . GLU B 1 222 ? -11.102 -3.725 -23.219 1 47.28 222 GLU B CA 1
ATOM 5485 C C . GLU B 1 222 ? -11.727 -4.168 -21.906 1 47.28 222 GLU B C 1
ATOM 5487 O O . GLU B 1 222 ? -11.062 -4.168 -20.859 1 47.28 222 GLU B O 1
ATOM 5492 N N . MET B 1 223 ? -13.109 -4.117 -21.875 1 48.22 223 MET B N 1
ATOM 5493 C CA . MET B 1 223 ? -13.828 -4.633 -20.703 1 48.22 223 MET B CA 1
ATOM 5494 C C . MET B 1 223 ? -13.633 -6.137 -20.562 1 48.22 223 MET B C 1
ATOM 5496 O O . MET B 1 223 ? -13.555 -6.852 -21.562 1 48.22 223 MET B O 1
ATOM 5500 N N . ALA B 1 224 ? -13.531 -6.535 -19.344 1 57.06 224 ALA B N 1
ATOM 5501 C CA . ALA B 1 224 ? -13.523 -7.973 -19.062 1 57.06 224 ALA B CA 1
ATOM 5502 C C . ALA B 1 224 ? -14.836 -8.617 -19.484 1 57.06 224 ALA B C 1
ATOM 5504 O O . ALA B 1 224 ? -15.914 -8.062 -19.266 1 57.06 224 ALA B O 1
ATOM 5505 N N . GLU B 1 225 ? -14.852 -9.625 -20.391 1 48.75 225 GLU B N 1
ATOM 5506 C CA . GLU B 1 225 ? -16.047 -10.359 -20.797 1 48.75 225 GLU B CA 1
ATOM 5507 C C . GLU B 1 225 ? -16.391 -11.453 -19.781 1 48.75 225 GLU B C 1
ATOM 5509 O O . GLU B 1 225 ? -15.5 -12.156 -19.297 1 48.75 225 GLU B O 1
ATOM 5514 N N . LEU B 1 226 ? -17.625 -11.297 -19.25 1 46.94 226 LEU B N 1
ATOM 5515 C CA . LEU B 1 226 ? -18.109 -12.43 -18.469 1 46.94 226 LEU B CA 1
ATOM 5516 C C . LEU B 1 226 ? -18.328 -13.648 -19.359 1 46.94 226 LEU B C 1
ATOM 5518 O O . LEU B 1 226 ? -18.938 -13.547 -20.422 1 46.94 226 LEU B O 1
ATOM 5522 N N . GLU B 1 227 ? -17.547 -14.602 -19.391 1 45.19 227 GLU B N 1
ATOM 5523 C CA . GLU B 1 227 ? -17.812 -15.82 -20.156 1 45.19 227 GLU B CA 1
ATOM 5524 C C . GLU B 1 227 ? -19.203 -16.375 -19.844 1 45.19 227 GLU B C 1
ATOM 5526 O O . GLU B 1 227 ? -19.531 -16.625 -18.672 1 45.19 227 GLU B O 1
ATOM 5531 N N . GLU B 1 228 ? -20.188 -16.109 -20.625 1 43.31 228 GLU B N 1
ATOM 5532 C CA . GLU B 1 228 ? -21.469 -16.797 -20.531 1 43.31 228 GLU B CA 1
ATOM 5533 C C . GLU B 1 228 ? -21.266 -18.312 -20.438 1 43.31 228 GLU B C 1
ATOM 5535 O O . GLU B 1 228 ? -20.438 -18.875 -21.141 1 43.31 228 GLU B O 1
ATOM 5540 N N . SER B 1 229 ? -21.75 -18.906 -19.266 1 42.19 229 SER B N 1
ATOM 5541 C CA . SER B 1 229 ? -21.734 -20.312 -18.891 1 42.19 229 SER B CA 1
ATOM 5542 C C . SER B 1 229 ? -22.219 -21.203 -20.047 1 42.19 229 SER B C 1
ATOM 5544 O O . SER B 1 229 ? -22.609 -22.344 -19.828 1 42.19 229 SER B O 1
ATOM 5546 N N . SER B 1 230 ? -22.469 -20.953 -21.141 1 37.38 230 SER B N 1
ATOM 5547 C CA . SER B 1 230 ? -23.125 -22 -21.891 1 37.38 230 SER B CA 1
ATOM 5548 C C . SER B 1 230 ? -22.344 -23.312 -21.828 1 37.38 230 SER B C 1
ATOM 5550 O O . SER B 1 230 ? -22.859 -24.344 -21.453 1 37.38 230 SER B O 1
ATOM 5552 N N . SER B 1 231 ? -21.766 -23.938 -23 1 36.16 231 SER B N 1
ATOM 5553 C CA . SER B 1 231 ? -21.547 -25.359 -23.234 1 36.16 231 SER B CA 1
ATOM 5554 C C . SER B 1 231 ? -20.438 -25.906 -22.344 1 36.16 231 SER B C 1
ATOM 5556 O O . SER B 1 231 ? -19.438 -25.234 -22.094 1 36.16 231 SER B O 1
ATOM 5558 N N . LYS B 1 232 ? -20.609 -27.141 -21.688 1 44.75 232 LYS B N 1
ATOM 5559 C CA . LYS B 1 232 ? -19.781 -28.094 -20.953 1 44.75 232 LYS B CA 1
ATOM 5560 C C . LYS B 1 232 ? -18.344 -28.078 -21.438 1 44.75 232 LYS B C 1
ATOM 5562 O O . LYS B 1 232 ? -17.422 -28.438 -20.703 1 44.75 232 LYS B O 1
ATOM 5567 N N . SER B 1 233 ? -18.234 -27.875 -22.672 1 39.19 233 SER B N 1
ATOM 5568 C CA . SER B 1 233 ? -16.953 -28.078 -23.328 1 39.19 233 SER B CA 1
ATOM 5569 C C . SER B 1 233 ? -16.016 -26.891 -23.094 1 39.19 233 SER B C 1
ATOM 5571 O O . SER B 1 233 ? -14.797 -27.031 -23.141 1 39.19 233 SER B O 1
ATOM 5573 N N . LYS B 1 234 ? -16.359 -25.609 -22.781 1 47.16 234 LYS B N 1
ATOM 5574 C CA . LYS B 1 234 ? -15.547 -24.391 -22.781 1 47.16 234 LYS B CA 1
ATOM 5575 C C . LYS B 1 234 ? -14.914 -24.156 -21.422 1 47.16 234 LYS B C 1
ATOM 5577 O O . LYS B 1 234 ? -13.852 -23.531 -21.312 1 47.16 234 LYS B O 1
ATOM 5582 N N . ARG B 1 235 ? -15.555 -24.5 -20.312 1 51.16 235 ARG B N 1
ATOM 5583 C CA . ARG B 1 235 ? -15 -24.344 -18.969 1 51.16 235 ARG B CA 1
ATOM 5584 C C . ARG B 1 235 ? -13.703 -25.125 -18.812 1 51.16 235 ARG B C 1
ATOM 5586 O O . ARG B 1 235 ? -12.773 -24.672 -18.141 1 51.16 235 ARG B O 1
ATOM 5593 N N . GLY B 1 236 ? -13.609 -26.219 -19.578 1 60.69 236 GLY B N 1
ATOM 5594 C CA . GLY B 1 236 ? -12.422 -27.047 -19.531 1 60.69 236 GLY B CA 1
ATOM 5595 C C . GLY B 1 236 ? -11.18 -26.359 -20.078 1 60.69 236 GLY B C 1
ATOM 5596 O O . GLY B 1 236 ? -10.086 -26.531 -19.547 1 60.69 236 GLY B O 1
ATOM 5597 N N . GLY B 1 237 ? -11.445 -25.344 -20.906 1 78.94 237 GLY B N 1
ATOM 5598 C CA . GLY B 1 237 ? -10.312 -24.719 -21.562 1 78.94 237 GLY B CA 1
ATOM 5599 C C . GLY B 1 237 ? -9.656 -23.641 -20.734 1 78.94 237 GLY B C 1
ATOM 5600 O O . GLY B 1 237 ? -8.445 -23.422 -20.844 1 78.94 237 GLY B O 1
ATOM 5601 N N . ARG B 1 238 ? -10.43 -23.047 -19.719 1 90.31 238 ARG B N 1
ATOM 5602 C CA . ARG B 1 238 ? -9.883 -21.953 -18.938 1 90.31 238 ARG B CA 1
ATOM 5603 C C . ARG B 1 238 ? -8.945 -22.469 -17.844 1 90.31 238 ARG B C 1
ATOM 5605 O O . ARG B 1 238 ? -8.102 -21.734 -17.344 1 90.31 238 ARG B O 1
ATOM 5612 N N . TRP B 1 239 ? -9.109 -23.734 -17.547 1 91.5 239 TRP B N 1
ATOM 5613 C CA . TRP B 1 239 ? -8.383 -24.297 -16.406 1 91.5 239 TRP B CA 1
ATOM 5614 C C . TRP B 1 239 ? -7.402 -25.375 -16.875 1 91.5 239 TRP B C 1
ATOM 5616 O O . TRP B 1 239 ? -7.25 -26.406 -16.219 1 91.5 239 TRP B O 1
ATOM 5626 N N . CYS B 1 240 ? -6.809 -25.156 -18.016 1 92 240 CYS B N 1
ATOM 5627 C CA . CYS B 1 240 ? -5.879 -26.109 -18.594 1 92 240 CYS B CA 1
ATOM 5628 C C . CYS B 1 240 ? -4.738 -25.391 -19.312 1 92 240 CYS B C 1
ATOM 5630 O O . CYS B 1 240 ? -4.922 -24.312 -19.844 1 92 240 CYS B O 1
ATOM 5632 N N . LEU B 1 241 ? -3.521 -26.078 -19.297 1 95.94 241 LEU B N 1
ATOM 5633 C CA . LEU B 1 241 ? -2.354 -25.516 -19.953 1 95.94 241 LEU B CA 1
ATOM 5634 C C . LEU B 1 241 ? -1.869 -26.422 -21.078 1 95.94 241 LEU B C 1
ATOM 5636 O O . LEU B 1 241 ? -0.734 -26.281 -21.547 1 95.94 241 LEU B O 1
ATOM 5640 N N . LYS B 1 242 ? -2.723 -27.328 -21.422 1 94.44 242 LYS B N 1
ATOM 5641 C CA . LYS B 1 242 ? -2.352 -28.203 -22.531 1 94.44 242 LYS B CA 1
ATOM 5642 C C . LYS B 1 242 ? -2 -27.391 -23.781 1 94.44 242 LYS B C 1
ATOM 5644 O O . LYS B 1 242 ? -2.738 -26.484 -24.156 1 94.44 242 LYS B O 1
ATOM 5649 N N . GLY B 1 243 ? -0.861 -27.703 -24.328 1 94.88 243 GLY B N 1
ATOM 5650 C CA . GLY B 1 243 ? -0.412 -27.016 -25.531 1 94.88 243 GLY B CA 1
ATOM 5651 C C . GLY B 1 243 ? 0.41 -25.781 -25.234 1 94.88 243 GLY B C 1
ATOM 5652 O O . GLY B 1 243 ? 0.987 -25.188 -26.141 1 94.88 243 GLY B O 1
ATOM 5653 N N . MET B 1 244 ? 0.523 -25.406 -24.031 1 97 244 MET B N 1
ATOM 5654 C CA . MET B 1 244 ? 1.301 -24.234 -23.641 1 97 244 MET B CA 1
ATOM 5655 C C . MET B 1 244 ? 2.729 -24.625 -23.281 1 97 244 MET B C 1
ATOM 5657 O O . MET B 1 244 ? 2.977 -25.75 -22.828 1 97 244 MET B O 1
ATOM 5661 N N . THR B 1 245 ? 3.641 -23.719 -23.531 1 98.69 245 THR B N 1
ATOM 5662 C CA . THR B 1 245 ? 5.047 -23.906 -23.203 1 98.69 245 THR B CA 1
ATOM 5663 C C . THR B 1 245 ? 5.465 -22.938 -22.094 1 98.69 245 THR B C 1
ATOM 5665 O O . THR B 1 245 ? 4.949 -21.828 -22 1 98.69 245 THR B O 1
ATOM 5668 N N . ALA B 1 246 ? 6.395 -23.453 -21.188 1 98.88 246 ALA B N 1
ATOM 5669 C CA . ALA B 1 246 ? 6.793 -22.641 -20.031 1 98.88 246 ALA B CA 1
ATOM 5670 C C . ALA B 1 246 ? 8.297 -22.766 -19.781 1 98.88 246 ALA B C 1
ATOM 5672 O O . ALA B 1 246 ? 8.875 -23.828 -19.938 1 98.88 246 ALA B O 1
ATOM 5673 N N . LEU B 1 247 ? 8.891 -21.641 -19.484 1 98.94 247 LEU B N 1
ATOM 5674 C CA . LEU B 1 247 ? 10.234 -21.594 -18.906 1 98.94 247 LEU B CA 1
ATOM 5675 C C . LEU B 1 247 ? 10.188 -21.188 -17.438 1 98.94 247 LEU B C 1
ATOM 5677 O O . LEU B 1 247 ? 9.586 -20.172 -17.094 1 98.94 247 LEU B O 1
ATOM 5681 N N . VAL B 1 248 ? 10.758 -21.984 -16.562 1 98.88 248 VAL B N 1
ATOM 5682 C CA . VAL B 1 248 ? 10.891 -21.672 -15.148 1 98.88 248 VAL B CA 1
ATOM 5683 C C . VAL B 1 248 ? 12.367 -21.609 -14.773 1 98.88 248 VAL B C 1
ATOM 5685 O O . VAL B 1 248 ? 13.07 -22.609 -14.797 1 98.88 248 VAL B O 1
ATOM 5688 N N . SER B 1 249 ? 12.828 -20.406 -14.453 1 98.25 249 SER B N 1
ATOM 5689 C CA . SER B 1 249 ? 14.211 -20.312 -13.992 1 98.25 249 SER B CA 1
ATOM 5690 C C . SER B 1 249 ? 14.359 -20.875 -12.586 1 98.25 249 SER B C 1
ATOM 5692 O O . SER B 1 249 ? 13.539 -20.609 -11.711 1 98.25 249 SER B O 1
ATOM 5694 N N . GLY B 1 250 ? 15.398 -21.672 -12.398 1 95.88 250 GLY B N 1
ATOM 5695 C CA . GLY B 1 250 ? 15.641 -22.25 -11.086 1 95.88 250 GLY B CA 1
ATOM 5696 C C . GLY B 1 250 ? 14.523 -23.188 -10.641 1 95.88 250 GLY B C 1
ATOM 5697 O O . GLY B 1 250 ? 14 -23.047 -9.531 1 95.88 250 GLY B O 1
ATOM 5698 N N . GLY B 1 251 ? 14.234 -24.219 -11.375 1 96.56 251 GLY B N 1
ATOM 5699 C CA . GLY B 1 251 ? 13.031 -25 -11.141 1 96.56 251 GLY B CA 1
ATOM 5700 C C . GLY B 1 251 ? 13.305 -26.297 -10.383 1 96.56 251 GLY B C 1
ATOM 5701 O O . GLY B 1 251 ? 12.406 -27.125 -10.211 1 96.56 251 GLY B O 1
ATOM 5702 N N . THR B 1 252 ? 14.539 -26.469 -9.812 1 95.44 252 THR B N 1
ATOM 5703 C CA . THR B 1 252 ? 14.883 -27.812 -9.336 1 95.44 252 THR B CA 1
ATOM 5704 C C . THR B 1 252 ? 14.68 -27.906 -7.824 1 95.44 252 THR B C 1
ATOM 5706 O O . THR B 1 252 ? 14.75 -29 -7.254 1 95.44 252 THR B O 1
ATOM 5709 N N . ARG B 1 253 ? 14.461 -26.797 -7.125 1 93.25 253 ARG B N 1
ATOM 5710 C CA . ARG B 1 253 ? 14.312 -26.859 -5.676 1 93.25 253 ARG B CA 1
ATOM 5711 C C . ARG B 1 253 ? 13.195 -25.938 -5.195 1 93.25 253 ARG B C 1
ATOM 5713 O O . ARG B 1 253 ? 12.789 -25.016 -5.91 1 93.25 253 ARG B O 1
ATOM 5720 N N . GLY B 1 254 ? 12.68 -26.25 -4.027 1 94.5 254 GLY B N 1
ATOM 5721 C CA . GLY B 1 254 ? 11.797 -25.359 -3.291 1 94.5 254 GLY B CA 1
ATOM 5722 C C . GLY B 1 254 ? 10.57 -24.953 -4.082 1 94.5 254 GLY B C 1
ATOM 5723 O O . GLY B 1 254 ? 9.859 -25.797 -4.625 1 94.5 254 GLY B O 1
ATOM 5724 N N . ILE B 1 255 ? 10.359 -23.656 -4.129 1 97.06 255 ILE B N 1
ATOM 5725 C CA . ILE B 1 255 ? 9.195 -23.094 -4.801 1 97.06 255 ILE B CA 1
ATOM 5726 C C . ILE B 1 255 ? 9.281 -23.375 -6.301 1 97.06 255 ILE B C 1
ATOM 5728 O O . ILE B 1 255 ? 8.273 -23.719 -6.934 1 97.06 255 ILE B O 1
ATOM 5732 N N . GLY B 1 256 ? 10.5 -23.281 -6.863 1 97.75 256 GLY B N 1
ATOM 5733 C CA . GLY B 1 256 ? 10.688 -23.562 -8.273 1 97.75 256 GLY B CA 1
ATOM 5734 C C . GLY B 1 256 ? 10.281 -24.969 -8.664 1 97.75 256 GLY B C 1
ATOM 5735 O O . GLY B 1 256 ? 9.602 -25.172 -9.672 1 97.75 256 GLY B O 1
ATOM 5736 N N . HIS B 1 257 ? 10.672 -25.891 -7.84 1 97.5 257 HIS B N 1
ATOM 5737 C CA . HIS B 1 257 ? 10.312 -27.281 -8.094 1 97.5 257 HIS B CA 1
ATOM 5738 C C . HIS B 1 257 ? 8.805 -27.469 -8.078 1 97.5 257 HIS B C 1
ATOM 5740 O O . HIS B 1 257 ? 8.25 -28.141 -8.953 1 97.5 257 HIS B O 1
ATOM 5746 N N . ALA B 1 258 ? 8.156 -26.828 -7.113 1 97.38 258 ALA B N 1
ATOM 5747 C CA . ALA B 1 258 ? 6.707 -26.922 -7.004 1 97.38 258 ALA B CA 1
ATOM 5748 C C . ALA B 1 258 ? 6.023 -26.297 -8.219 1 97.38 258 ALA B C 1
ATOM 5750 O O . ALA B 1 258 ? 5.02 -26.812 -8.711 1 97.38 258 ALA B O 1
ATOM 5751 N N . ILE B 1 259 ? 6.582 -25.234 -8.734 1 98.62 259 ILE B N 1
ATOM 5752 C CA . ILE B 1 259 ? 6.016 -24.531 -9.875 1 98.62 259 ILE B CA 1
ATOM 5753 C C . ILE B 1 259 ? 6.125 -25.406 -11.125 1 98.62 259 ILE B C 1
ATOM 5755 O O . ILE B 1 259 ? 5.148 -25.578 -11.859 1 98.62 259 ILE B O 1
ATOM 5759 N N . VAL B 1 260 ? 7.301 -26 -11.336 1 98.62 260 VAL B N 1
ATOM 5760 C CA . VAL B 1 260 ? 7.496 -26.859 -12.484 1 98.62 260 VAL B CA 1
ATOM 5761 C C . VAL B 1 260 ? 6.504 -28.031 -12.43 1 98.62 260 VAL B C 1
ATOM 5763 O O . VAL B 1 260 ? 5.832 -28.328 -13.422 1 98.62 260 VAL B O 1
ATOM 5766 N N . SER B 1 261 ? 6.367 -28.609 -11.266 1 97.44 261 SER B N 1
ATOM 5767 C CA . SER B 1 261 ? 5.473 -29.75 -11.094 1 97.44 261 SER B CA 1
ATOM 5768 C C . SER B 1 261 ? 4.023 -29.359 -11.367 1 97.44 261 SER B C 1
ATOM 5770 O O . SER B 1 261 ? 3.309 -30.078 -12.07 1 97.44 261 SER B O 1
ATOM 5772 N N . ASP B 1 262 ? 3.617 -28.234 -10.867 1 97.44 262 ASP B N 1
ATOM 5773 C CA . ASP B 1 262 ? 2.232 -27.812 -11.031 1 97.44 262 ASP B CA 1
ATOM 5774 C C . ASP B 1 262 ? 1.931 -27.469 -12.484 1 97.44 262 ASP B C 1
ATOM 5776 O O . ASP B 1 262 ? 0.912 -27.906 -13.031 1 97.44 262 ASP B O 1
ATOM 5780 N N . LEU B 1 263 ? 2.82 -26.688 -13.125 1 98.19 263 LEU B N 1
ATOM 5781 C CA . LEU B 1 263 ? 2.594 -26.328 -14.516 1 98.19 263 LEU B CA 1
ATOM 5782 C C . LEU B 1 263 ? 2.518 -27.562 -15.398 1 98.19 263 LEU B C 1
ATOM 5784 O O . LEU B 1 263 ? 1.647 -27.656 -16.266 1 98.19 263 LEU B O 1
ATOM 5788 N N . ALA B 1 264 ? 3.404 -28.516 -15.164 1 97.75 264 ALA B N 1
ATOM 5789 C CA . ALA B 1 264 ? 3.41 -29.766 -15.922 1 97.75 264 ALA B CA 1
ATOM 5790 C C . ALA B 1 264 ? 2.143 -30.578 -15.656 1 97.75 264 ALA B C 1
ATOM 5792 O O . ALA B 1 264 ? 1.57 -31.156 -16.578 1 97.75 264 ALA B O 1
ATOM 5793 N N . ALA B 1 265 ? 1.707 -30.547 -14.414 1 95.31 265 ALA B N 1
ATOM 5794 C CA . ALA B 1 265 ? 0.498 -31.281 -14.039 1 95.31 265 ALA B CA 1
ATOM 5795 C C . ALA B 1 265 ? -0.73 -30.703 -14.734 1 95.31 265 ALA B C 1
ATOM 5797 O O . ALA B 1 265 ? -1.694 -31.422 -15.008 1 95.31 265 ALA B O 1
ATOM 5798 N N . PHE B 1 266 ? -0.647 -29.438 -15.078 1 95.5 266 PHE B N 1
ATOM 5799 C CA . PHE B 1 266 ? -1.758 -28.781 -15.758 1 95.5 266 PHE B CA 1
ATOM 5800 C C . PHE B 1 266 ? -1.62 -28.906 -17.266 1 95.5 266 PHE B C 1
ATOM 5802 O O . PHE B 1 266 ? -2.455 -28.406 -18.016 1 95.5 266 PHE B O 1
ATOM 5809 N N . GLY B 1 267 ? -0.524 -29.547 -17.75 1 95.44 267 GLY B N 1
ATOM 5810 C CA . GLY B 1 267 ? -0.439 -29.953 -19.156 1 95.44 267 GLY B CA 1
ATOM 5811 C C . GLY B 1 267 ? 0.612 -29.188 -19.922 1 95.44 267 GLY B C 1
ATOM 5812 O O . GLY B 1 267 ? 0.85 -29.469 -21.109 1 95.44 267 GLY B O 1
ATOM 5813 N N . ALA B 1 268 ? 1.331 -28.281 -19.297 1 97.75 268 ALA B N 1
ATOM 5814 C CA . ALA B 1 268 ? 2.32 -27.484 -20.016 1 97.75 268 ALA B CA 1
ATOM 5815 C C . ALA B 1 268 ? 3.588 -28.281 -20.281 1 97.75 268 ALA B C 1
ATOM 5817 O O . ALA B 1 268 ? 3.959 -29.156 -19.5 1 97.75 268 ALA B O 1
ATOM 5818 N N . ALA B 1 269 ? 4.215 -28.016 -21.391 1 98.62 269 ALA B N 1
ATOM 5819 C CA . ALA B 1 269 ? 5.605 -28.406 -21.594 1 98.62 269 ALA B CA 1
ATOM 5820 C C . ALA B 1 269 ? 6.559 -27.406 -20.953 1 98.62 269 ALA B C 1
ATOM 5822 O O . ALA B 1 269 ? 6.566 -26.219 -21.297 1 98.62 269 ALA B O 1
ATOM 5823 N N . VAL B 1 270 ? 7.367 -27.938 -20 1 98.81 270 VAL B N 1
ATOM 5824 C CA . VAL B 1 270 ? 8.141 -27.016 -19.172 1 98.81 270 VAL B CA 1
ATOM 5825 C C . VAL B 1 270 ? 9.633 -27.234 -19.422 1 98.81 270 VAL B C 1
ATOM 5827 O O . VAL B 1 270 ? 10.102 -28.375 -19.531 1 98.81 270 VAL B O 1
ATOM 5830 N N . HIS B 1 271 ? 10.359 -26.188 -19.656 1 98.88 271 HIS B N 1
ATOM 5831 C CA . HIS B 1 271 ? 11.82 -26.172 -19.609 1 98.88 271 HIS B CA 1
ATOM 5832 C C . HIS B 1 271 ? 12.305 -25.438 -18.359 1 98.88 271 HIS B C 1
ATOM 5834 O O . HIS B 1 271 ? 11.758 -24.391 -18 1 98.88 271 HIS B O 1
ATOM 5840 N N . THR B 1 272 ? 13.281 -26 -17.672 1 98.69 272 THR B N 1
ATOM 5841 C CA . THR B 1 272 ? 13.828 -25.359 -16.469 1 98.69 272 THR B CA 1
ATOM 5842 C C . THR B 1 272 ? 15.352 -25.344 -16.516 1 98.69 272 THR B C 1
ATOM 5844 O O . THR B 1 272 ? 15.953 -25.797 -17.5 1 98.69 272 THR B O 1
ATOM 5847 N N . CYS B 1 273 ? 15.945 -24.578 -15.562 1 97.5 273 CYS B N 1
ATOM 5848 C CA . CYS B 1 273 ? 17.406 -24.547 -15.5 1 97.5 273 CYS B CA 1
ATOM 5849 C C . CYS B 1 273 ? 17.891 -24.578 -14.062 1 97.5 273 CYS B C 1
ATOM 5851 O O . CYS B 1 273 ? 17.141 -24.266 -13.133 1 97.5 273 CYS B O 1
ATOM 5853 N N . SER B 1 274 ? 19.062 -25.031 -13.914 1 94.88 274 SER B N 1
ATOM 5854 C CA . SER B 1 274 ? 19.797 -25.031 -12.648 1 94.88 274 SER B CA 1
ATOM 5855 C C . SER B 1 274 ? 21.297 -24.906 -12.891 1 94.88 274 SER B C 1
ATOM 5857 O O . SER B 1 274 ? 21.766 -25.031 -14.023 1 94.88 274 SER B O 1
ATOM 5859 N N . ARG B 1 275 ? 22.016 -24.734 -11.836 1 92.31 275 ARG B N 1
ATOM 5860 C CA . ARG B 1 275 ? 23.453 -24.484 -11.977 1 92.31 275 ARG B CA 1
ATOM 5861 C C . ARG B 1 275 ? 24.219 -25.781 -12.188 1 92.31 275 ARG B C 1
ATOM 5863 O O . ARG B 1 275 ? 25.328 -25.781 -12.719 1 92.31 275 ARG B O 1
ATOM 5870 N N . THR B 1 276 ? 23.562 -26.953 -11.805 1 92.44 276 THR B N 1
ATOM 5871 C CA . THR B 1 276 ? 24.312 -28.188 -11.914 1 92.44 276 THR B CA 1
ATOM 5872 C C . THR B 1 276 ? 23.5 -29.25 -12.648 1 92.44 276 THR B C 1
ATOM 5874 O O . THR B 1 276 ? 22.281 -29.344 -12.469 1 92.44 276 THR B O 1
ATOM 5877 N N . GLN B 1 277 ? 24.219 -30.047 -13.398 1 95 277 GLN B N 1
ATOM 5878 C CA . GLN B 1 277 ? 23.594 -31.125 -14.172 1 95 277 GLN B CA 1
ATOM 5879 C C . GLN B 1 277 ? 23.047 -32.219 -13.266 1 95 277 GLN B C 1
ATOM 5881 O O . GLN B 1 277 ? 21.984 -32.781 -13.539 1 95 277 GLN B O 1
ATOM 5886 N N . THR B 1 278 ? 23.719 -32.406 -12.188 1 95.12 278 THR B N 1
ATOM 5887 C CA . THR B 1 278 ? 23.328 -33.5 -11.266 1 95.12 278 THR B CA 1
ATOM 5888 C C . THR B 1 278 ? 21.938 -33.219 -10.68 1 95.12 278 THR B C 1
ATOM 5890 O O . THR B 1 278 ? 21.094 -34.125 -10.641 1 95.12 278 THR B O 1
ATOM 5893 N N . GLU B 1 279 ? 21.75 -32 -10.219 1 91.62 279 GLU B N 1
ATOM 5894 C CA . GLU B 1 279 ? 20.453 -31.609 -9.688 1 91.62 279 GLU B CA 1
ATOM 5895 C C . GLU B 1 279 ? 19.359 -31.703 -10.758 1 91.62 279 GLU B C 1
ATOM 5897 O O . GLU B 1 279 ? 18.25 -32.156 -10.492 1 91.62 279 GLU B O 1
ATOM 5902 N N . LEU B 1 280 ? 19.672 -31.344 -11.906 1 96 280 LEU B N 1
ATOM 5903 C CA . LEU B 1 280 ? 18.734 -31.359 -13.023 1 96 280 LEU B CA 1
ATOM 5904 C C . LEU B 1 280 ? 18.328 -32.781 -13.359 1 96 280 LEU B C 1
ATOM 5906 O O . LEU B 1 280 ? 17.125 -33.062 -13.523 1 96 280 LEU B O 1
ATOM 5910 N N . ASP B 1 281 ? 19.281 -33.656 -13.414 1 96.56 281 ASP B N 1
ATOM 5911 C CA . ASP B 1 281 ? 19.031 -35.031 -13.805 1 96.56 281 ASP B CA 1
ATOM 5912 C C . ASP B 1 281 ? 18.078 -35.719 -12.82 1 96.56 281 ASP B C 1
ATOM 5914 O O . ASP B 1 281 ? 17.172 -36.438 -13.227 1 96.56 281 ASP B O 1
ATOM 5918 N N . LYS B 1 282 ? 18.344 -35.469 -11.633 1 96.12 282 LYS B N 1
ATOM 5919 C CA . LYS B 1 282 ? 17.516 -36.062 -10.594 1 96.12 282 LYS B CA 1
ATOM 5920 C C . LYS B 1 282 ? 16.062 -35.625 -10.75 1 96.12 282 LYS B C 1
ATOM 5922 O O . LYS B 1 282 ? 15.141 -36.469 -10.719 1 96.12 282 LYS B O 1
ATOM 5927 N N . CYS B 1 283 ? 15.828 -34.375 -10.938 1 97.12 283 CYS B N 1
ATOM 5928 C CA . CYS B 1 283 ? 14.484 -33.844 -11.078 1 97.12 283 CYS B CA 1
ATOM 5929 C C . CYS B 1 283 ? 13.836 -34.312 -12.367 1 97.12 283 CYS B C 1
ATOM 5931 O O . CYS B 1 283 ? 12.648 -34.625 -12.391 1 97.12 283 CYS B O 1
ATOM 5933 N N . LEU B 1 284 ? 14.586 -34.375 -13.445 1 97.75 284 LEU B N 1
ATOM 5934 C CA . LEU B 1 284 ? 14.055 -34.781 -14.742 1 97.75 284 LEU B CA 1
ATOM 5935 C C . LEU B 1 284 ? 13.57 -36.219 -14.688 1 97.75 284 LEU B C 1
ATOM 5937 O O . LEU B 1 284 ? 12.547 -36.562 -15.289 1 97.75 284 LEU B O 1
ATOM 5941 N N . GLU B 1 285 ? 14.266 -37.031 -14 1 97.5 285 GLU B N 1
ATOM 5942 C CA . GLU B 1 285 ? 13.852 -38.438 -13.836 1 97.5 285 GLU B CA 1
ATOM 5943 C C . GLU B 1 285 ? 12.539 -38.531 -13.062 1 97.5 285 GLU B C 1
ATOM 5945 O O . GLU B 1 285 ? 11.664 -39.312 -13.414 1 97.5 285 GLU B O 1
ATOM 5950 N N . GLU B 1 286 ? 12.5 -37.75 -12.031 1 96.44 286 GLU B N 1
ATOM 5951 C CA . GLU B 1 286 ? 11.281 -37.688 -11.227 1 96.44 286 GLU B CA 1
ATOM 5952 C C . GLU B 1 286 ? 10.078 -37.25 -12.062 1 96.44 286 GLU B C 1
ATOM 5954 O O . GLU B 1 286 ? 9.023 -37.906 -12.031 1 96.44 286 GLU B O 1
ATOM 5959 N N . TRP B 1 287 ? 10.234 -36.219 -12.836 1 97.38 287 TRP B N 1
ATOM 5960 C CA . TRP B 1 287 ? 9.141 -35.688 -13.641 1 97.38 287 TRP B CA 1
ATOM 5961 C C . TRP B 1 287 ? 8.766 -36.656 -14.773 1 97.38 287 TRP B C 1
ATOM 5963 O O . TRP B 1 287 ? 7.586 -36.812 -15.094 1 97.38 287 TRP B O 1
ATOM 5973 N N . ARG B 1 288 ? 9.727 -37.312 -15.32 1 96.56 288 ARG B N 1
ATOM 5974 C CA . ARG B 1 288 ? 9.461 -38.281 -16.344 1 96.56 288 ARG B CA 1
ATOM 5975 C C . ARG B 1 288 ? 8.617 -39.438 -15.797 1 96.56 288 ARG B C 1
ATOM 5977 O O . ARG B 1 288 ? 7.703 -39.938 -16.469 1 96.56 288 ARG B O 1
ATOM 5984 N N . SER B 1 289 ? 8.945 -39.844 -14.625 1 96.06 289 SER B N 1
ATOM 5985 C CA . SER B 1 289 ? 8.211 -40.938 -13.984 1 96.06 289 SER B CA 1
ATOM 5986 C C . SER B 1 289 ? 6.758 -40.562 -13.742 1 96.06 289 SER B C 1
ATOM 5988 O O . SER B 1 289 ? 5.883 -41.406 -13.688 1 96.06 289 SER B O 1
ATOM 5990 N N . GLU B 1 290 ? 6.523 -39.25 -13.602 1 93.88 290 GLU B N 1
ATOM 5991 C CA . GLU B 1 290 ? 5.164 -38.75 -13.383 1 93.88 290 GLU B CA 1
ATOM 5992 C C . GLU B 1 290 ? 4.445 -38.531 -14.703 1 93.88 290 GLU B C 1
ATOM 5994 O O . GLU B 1 290 ? 3.268 -38.156 -14.719 1 93.88 290 GLU B O 1
ATOM 5999 N N . GLY B 1 291 ? 5.191 -38.656 -15.797 1 95.31 291 GLY B N 1
ATOM 6000 C CA . GLY B 1 291 ? 4.617 -38.469 -17.125 1 95.31 291 GLY B CA 1
ATOM 6001 C C . GLY B 1 291 ? 4.598 -37.031 -17.578 1 95.31 291 GLY B C 1
ATOM 6002 O O . GLY B 1 291 ? 3.863 -36.656 -18.484 1 95.31 291 GLY B O 1
ATOM 6003 N N . PHE B 1 292 ? 5.352 -36.219 -16.922 1 96.44 292 PHE B N 1
ATOM 6004 C CA . PHE B 1 292 ? 5.387 -34.781 -17.25 1 96.44 292 PHE B CA 1
ATOM 6005 C C . PHE B 1 292 ? 6.355 -34.531 -18.391 1 96.44 292 PHE B C 1
ATOM 6007 O O . PHE B 1 292 ? 7.34 -35.25 -18.562 1 96.44 292 PHE B O 1
ATOM 6014 N N . GLN B 1 293 ? 6.059 -33.531 -19.141 1 97.44 293 GLN B N 1
ATOM 6015 C CA . GLN B 1 293 ? 6.949 -33.062 -20.203 1 97.44 293 GLN B CA 1
ATOM 6016 C C . GLN B 1 293 ? 7.848 -31.938 -19.703 1 97.44 293 GLN B C 1
ATOM 6018 O O . GLN B 1 293 ? 7.531 -30.75 -19.875 1 97.44 293 GLN B O 1
ATOM 6023 N N . VAL B 1 294 ? 8.992 -32.344 -19.125 1 98.44 294 VAL B N 1
ATOM 6024 C CA . VAL B 1 294 ? 9.906 -31.375 -18.562 1 98.44 294 VAL B CA 1
ATOM 6025 C C . VAL B 1 294 ? 11.312 -31.594 -19.109 1 98.44 294 VAL B C 1
ATOM 6027 O O . VAL B 1 294 ? 11.781 -32.75 -19.172 1 98.44 294 VAL B O 1
ATOM 6030 N N . THR B 1 295 ? 11.93 -30.547 -19.609 1 98.25 295 THR B N 1
ATOM 6031 C CA . THR B 1 295 ? 13.328 -30.547 -20.016 1 98.25 295 THR B CA 1
ATOM 6032 C C . THR B 1 295 ? 14.125 -29.531 -19.219 1 98.25 295 THR B C 1
ATOM 6034 O O . THR B 1 295 ? 13.555 -28.719 -18.484 1 98.25 295 THR B O 1
ATOM 6037 N N . GLY B 1 296 ? 15.5 -29.641 -19.281 1 97.88 296 GLY B N 1
ATOM 6038 C CA . GLY B 1 296 ? 16.297 -28.719 -18.5 1 97.88 296 GLY B CA 1
ATOM 6039 C C . GLY B 1 296 ? 17.656 -28.406 -19.125 1 97.88 296 GLY B C 1
ATOM 6040 O O . GLY B 1 296 ? 18.141 -29.172 -19.953 1 97.88 296 GLY B O 1
ATOM 6041 N N . SER B 1 297 ? 18.188 -27.219 -18.75 1 97.75 297 SER B N 1
ATOM 6042 C CA . SER B 1 297 ? 19.516 -26.766 -19.125 1 97.75 297 SER B CA 1
ATOM 6043 C C . SER B 1 297 ? 20.312 -26.297 -17.922 1 97.75 297 SER B C 1
ATOM 6045 O O . SER B 1 297 ? 19.75 -25.75 -16.969 1 97.75 297 SER B O 1
ATOM 6047 N N . VAL B 1 298 ? 21.609 -26.578 -17.984 1 97.88 298 VAL B N 1
ATOM 6048 C CA . VAL B 1 298 ? 22.484 -25.953 -17 1 97.88 298 VAL B CA 1
ATOM 6049 C C . VAL B 1 298 ? 22.672 -24.469 -17.328 1 97.88 298 VAL B C 1
ATOM 6051 O O . VAL B 1 298 ? 22.953 -24.109 -18.484 1 97.88 298 VAL B O 1
ATOM 6054 N N . CYS B 1 299 ? 22.453 -23.609 -16.312 1 97.94 299 CYS B N 1
ATOM 6055 C CA . CYS B 1 299 ? 22.547 -22.172 -16.547 1 97.94 299 CYS B CA 1
ATOM 6056 C C . CYS B 1 299 ? 22.875 -21.438 -15.242 1 97.94 299 CYS B C 1
ATOM 6058 O O . CYS B 1 299 ? 22.188 -21.609 -14.234 1 97.94 299 CYS B O 1
ATOM 6060 N N . ASP B 1 300 ? 23.922 -20.688 -15.273 1 97.69 300 ASP B N 1
ATOM 6061 C CA . ASP B 1 300 ? 24.172 -19.688 -14.25 1 97.69 300 ASP B CA 1
ATOM 6062 C C . ASP B 1 300 ? 23.609 -18.328 -14.672 1 97.69 300 ASP B C 1
ATOM 6064 O O . ASP B 1 300 ? 24.203 -17.641 -15.516 1 97.69 300 ASP B O 1
ATOM 6068 N N . VAL B 1 301 ? 22.594 -17.891 -13.992 1 97.31 301 VAL B N 1
ATOM 6069 C CA . VAL B 1 301 ? 21.844 -16.719 -14.438 1 97.31 301 VAL B CA 1
ATOM 6070 C C . VAL B 1 301 ? 22.688 -15.469 -14.242 1 97.31 301 VAL B C 1
ATOM 6072 O O . VAL B 1 301 ? 22.359 -14.398 -14.766 1 97.31 301 VAL B O 1
ATOM 6075 N N . THR B 1 302 ? 23.781 -15.547 -13.477 1 97.31 302 THR B N 1
ATOM 6076 C CA . THR B 1 302 ? 24.641 -14.383 -13.305 1 97.31 302 THR B CA 1
ATOM 6077 C C . THR B 1 302 ? 25.469 -14.125 -14.562 1 97.31 302 THR B C 1
ATOM 6079 O O . THR B 1 302 ? 26.031 -13.047 -14.734 1 97.31 302 THR B O 1
ATOM 6082 N N . SER B 1 303 ? 25.5 -15.102 -15.469 1 97.81 303 SER B N 1
ATOM 6083 C CA . SER B 1 303 ? 26.25 -14.992 -16.719 1 97.81 303 SER B CA 1
ATOM 6084 C C . SER B 1 303 ? 25.328 -14.562 -17.875 1 97.81 303 SER B C 1
ATOM 6086 O O . SER B 1 303 ? 24.438 -15.312 -18.266 1 97.81 303 SER B O 1
ATOM 6088 N N . PRO B 1 304 ? 25.625 -13.43 -18.484 1 97.69 304 PRO B N 1
ATOM 6089 C CA . PRO B 1 304 ? 24.828 -13.031 -19.641 1 97.69 304 PRO B CA 1
ATOM 6090 C C . PRO B 1 304 ? 24.859 -14.055 -20.766 1 97.69 304 PRO B C 1
ATOM 6092 O O . PRO B 1 304 ? 23.844 -14.297 -21.422 1 97.69 304 PRO B O 1
ATOM 6095 N N . HIS B 1 305 ? 25.969 -14.664 -20.922 1 97.88 305 HIS B N 1
ATOM 6096 C CA . HIS B 1 305 ? 26.125 -15.664 -21.969 1 97.88 305 HIS B CA 1
ATOM 6097 C C . HIS B 1 305 ? 25.25 -16.891 -21.688 1 97.88 305 HIS B C 1
ATOM 6099 O O . HIS B 1 305 ? 24.609 -17.406 -22.609 1 97.88 305 HIS B O 1
ATOM 6105 N N . ASP B 1 306 ? 25.234 -17.297 -20.484 1 98.31 306 ASP B N 1
ATOM 6106 C CA . ASP B 1 306 ? 24.406 -18.438 -20.125 1 98.31 306 ASP B CA 1
ATOM 6107 C C . ASP B 1 306 ? 22.922 -18.125 -20.328 1 98.31 306 ASP B C 1
ATOM 6109 O O . ASP B 1 306 ? 22.156 -19 -20.75 1 98.31 306 ASP B O 1
ATOM 6113 N N . ARG B 1 307 ? 22.562 -16.906 -20.047 1 98.62 307 ARG B N 1
ATOM 6114 C CA . ARG B 1 307 ? 21.172 -16.5 -20.234 1 98.62 307 ARG B CA 1
ATOM 6115 C C . ARG B 1 307 ? 20.781 -16.547 -21.703 1 98.62 307 ARG B C 1
ATOM 6117 O O . ARG B 1 307 ? 19.703 -17.031 -22.047 1 98.62 307 ARG B O 1
ATOM 6124 N N . GLU B 1 308 ? 21.641 -16.109 -22.5 1 98.62 308 GLU B N 1
ATOM 6125 C CA . GLU B 1 308 ? 21.406 -16.141 -23.938 1 98.62 308 GLU B CA 1
ATOM 6126 C C . GLU B 1 308 ? 21.281 -17.578 -24.453 1 98.62 308 GLU B C 1
ATOM 6128 O O . GLU B 1 308 ? 20.375 -17.891 -25.219 1 98.62 308 GLU B O 1
ATOM 6133 N N . LYS B 1 309 ? 22.156 -18.391 -24 1 98.5 309 LYS B N 1
ATOM 6134 C CA . LYS B 1 309 ? 22.141 -19.797 -24.391 1 98.5 309 LYS B CA 1
ATOM 6135 C C . LYS B 1 309 ? 20.859 -20.484 -23.938 1 98.5 309 LYS B C 1
ATOM 6137 O O . LYS B 1 309 ? 20.297 -21.312 -24.656 1 98.5 309 LYS B O 1
ATOM 6142 N N . LEU B 1 310 ? 20.484 -20.156 -22.75 1 98.62 310 LEU B N 1
ATOM 6143 C CA . LEU B 1 310 ? 19.25 -20.719 -22.203 1 98.62 310 LEU B CA 1
ATOM 6144 C C . LEU B 1 310 ? 18.062 -20.406 -23.109 1 98.62 310 LEU B C 1
ATOM 6146 O O . LEU B 1 310 ? 17.281 -21.297 -23.453 1 98.62 310 LEU B O 1
ATOM 6150 N N . LEU B 1 311 ? 17.922 -19.141 -23.547 1 98.62 311 LEU B N 1
ATOM 6151 C CA . LEU B 1 311 ? 16.75 -18.75 -24.328 1 98.62 311 LEU B CA 1
ATOM 6152 C C . LEU B 1 311 ? 16.859 -19.266 -25.766 1 98.62 311 LEU B C 1
ATOM 6154 O O . LEU B 1 311 ? 15.844 -19.547 -26.406 1 98.62 311 LEU B O 1
ATOM 6158 N N . GLN B 1 312 ? 18.094 -19.422 -26.219 1 98.5 312 GLN B N 1
ATOM 6159 C CA . GLN B 1 312 ? 18.266 -20.062 -27.516 1 98.5 312 GLN B CA 1
ATOM 6160 C C . GLN B 1 312 ? 17.781 -21.516 -27.469 1 98.5 312 GLN B C 1
ATOM 6162 O O . GLN B 1 312 ? 17.109 -21.969 -28.406 1 98.5 312 GLN B O 1
ATOM 6167 N N . LYS B 1 313 ? 18.109 -22.188 -26.438 1 98.5 313 LYS B N 1
ATOM 6168 C CA . LYS B 1 313 ? 17.641 -23.562 -26.25 1 98.5 313 LYS B CA 1
ATOM 6169 C C . LYS B 1 313 ? 16.125 -23.625 -26.156 1 98.5 313 LYS B C 1
ATOM 6171 O O . LYS B 1 313 ? 15.484 -24.484 -26.75 1 98.5 313 LYS B O 1
ATOM 6176 N N . VAL B 1 314 ? 15.57 -22.703 -25.422 1 98.62 314 VAL B N 1
ATOM 6177 C CA . VAL B 1 314 ? 14.125 -22.641 -25.266 1 98.62 314 VAL B CA 1
ATOM 6178 C C . VAL B 1 314 ? 13.469 -22.391 -26.625 1 98.62 314 VAL B C 1
ATOM 6180 O O . VAL B 1 314 ? 12.484 -23.047 -26.969 1 98.62 314 VAL B O 1
ATOM 6183 N N . ALA B 1 315 ? 14.016 -21.469 -27.391 1 98.62 315 ALA B N 1
ATOM 6184 C CA . ALA B 1 315 ? 13.5 -21.188 -28.719 1 98.62 315 ALA B CA 1
ATOM 6185 C C . ALA B 1 315 ? 13.531 -22.438 -29.609 1 98.62 315 ALA B C 1
ATOM 6187 O O . ALA B 1 315 ? 12.586 -22.688 -30.359 1 98.62 315 ALA B O 1
ATOM 6188 N N . SER B 1 316 ? 14.57 -23.156 -29.484 1 98.38 316 SER B N 1
ATOM 6189 C CA . SER B 1 316 ? 14.734 -24.359 -30.281 1 98.38 316 SER B CA 1
ATOM 6190 C C . SER B 1 316 ? 13.727 -25.438 -29.875 1 98.38 316 SER B C 1
ATOM 6192 O O . SER B 1 316 ? 13.078 -26.031 -30.734 1 98.38 316 SER B O 1
ATOM 6194 N N . ILE B 1 317 ? 13.531 -25.594 -28.578 1 97.94 317 ILE B N 1
ATOM 6195 C CA . ILE B 1 317 ? 12.695 -26.656 -28.047 1 97.94 317 ILE B CA 1
ATOM 6196 C C . ILE B 1 317 ? 11.219 -26.344 -28.297 1 97.94 317 ILE B C 1
ATOM 6198 O O . ILE B 1 317 ? 10.422 -27.234 -28.562 1 97.94 317 ILE B O 1
ATOM 6202 N N . PHE B 1 318 ? 10.906 -25.094 -28.25 1 98.25 318 PHE B N 1
ATOM 6203 C CA . PHE B 1 318 ? 9.5 -24.703 -28.297 1 98.25 318 PHE B CA 1
ATOM 6204 C C . PHE B 1 318 ? 9.172 -24.031 -29.625 1 98.25 318 PHE B C 1
ATOM 6206 O O . PHE B 1 318 ? 8.203 -23.266 -29.703 1 98.25 318 PHE B O 1
ATOM 6213 N N . ASP B 1 319 ? 9.992 -24.172 -30.656 1 97.62 319 ASP B N 1
ATOM 6214 C CA . ASP B 1 319 ? 9.773 -23.719 -32.031 1 97.62 319 ASP B CA 1
ATOM 6215 C C . ASP B 1 319 ? 9.555 -22.203 -32.062 1 97.62 319 ASP B C 1
ATOM 6217 O O . ASP B 1 319 ? 8.602 -21.719 -32.688 1 97.62 319 ASP B O 1
ATOM 6221 N N . GLY B 1 320 ? 10.273 -21.531 -31.266 1 98.06 320 GLY B N 1
ATOM 6222 C CA . GLY B 1 320 ? 10.344 -20.078 -31.328 1 98.06 320 GLY B CA 1
ATOM 6223 C C . GLY B 1 320 ? 9.211 -19.406 -30.578 1 98.06 320 GLY B C 1
ATOM 6224 O O . GLY B 1 320 ? 8.984 -18.203 -30.75 1 98.06 320 GLY B O 1
ATOM 6225 N N . LYS B 1 321 ? 8.484 -20.188 -29.781 1 98.06 321 LYS B N 1
ATOM 6226 C CA . LYS B 1 321 ? 7.363 -19.625 -29.031 1 98.06 321 LYS B CA 1
ATOM 6227 C C . LYS B 1 321 ? 7.48 -19.969 -27.547 1 98.06 321 LYS B C 1
ATOM 6229 O O . LYS B 1 321 ? 8.055 -21 -27.172 1 98.06 321 LYS B O 1
ATOM 6234 N N . LEU B 1 322 ? 6.98 -19.094 -26.75 1 98.75 322 LEU B N 1
ATOM 6235 C CA . LEU B 1 322 ? 6.906 -19.297 -25.312 1 98.75 322 LEU B CA 1
ATOM 6236 C C . LEU B 1 322 ? 5.645 -18.672 -24.734 1 98.75 322 LEU B C 1
ATOM 6238 O O . LEU B 1 322 ? 5.402 -17.469 -24.922 1 98.75 322 LEU B O 1
ATOM 6242 N N . ASN B 1 323 ? 4.867 -19.469 -24.047 1 98.75 323 ASN B N 1
ATOM 6243 C CA . ASN B 1 323 ? 3.627 -18.938 -23.484 1 98.75 323 ASN B CA 1
ATOM 6244 C C . ASN B 1 323 ? 3.842 -18.375 -22.094 1 98.75 323 ASN B C 1
ATOM 6246 O O . ASN B 1 323 ? 3.232 -17.375 -21.719 1 98.75 323 ASN B O 1
ATOM 6250 N N . ILE B 1 324 ? 4.711 -19.062 -21.312 1 98.94 324 ILE B N 1
ATOM 6251 C CA . ILE B 1 324 ? 4.844 -18.734 -19.891 1 98.94 324 ILE B CA 1
ATOM 6252 C C . ILE B 1 324 ? 6.324 -18.594 -19.531 1 98.94 324 ILE B C 1
ATOM 6254 O O . ILE B 1 324 ? 7.133 -19.469 -19.875 1 98.94 324 ILE B O 1
ATOM 6258 N N . TYR B 1 325 ? 6.688 -17.516 -18.938 1 98.94 325 TYR B N 1
ATOM 6259 C CA . TYR B 1 325 ? 7.996 -17.359 -18.312 1 98.94 325 TYR B CA 1
ATOM 6260 C C . TYR B 1 325 ? 7.855 -17.078 -16.828 1 98.94 325 TYR B C 1
ATOM 6262 O O . TYR B 1 325 ? 7.25 -16.078 -16.438 1 98.94 325 TYR B O 1
ATOM 6270 N N . VAL B 1 326 ? 8.375 -17.938 -15.953 1 98.94 326 VAL B N 1
ATOM 6271 C CA . VAL B 1 326 ? 8.391 -17.734 -14.508 1 98.94 326 VAL B CA 1
ATOM 6272 C C . VAL B 1 326 ? 9.812 -17.406 -14.055 1 98.94 326 VAL B C 1
ATOM 6274 O O . VAL B 1 326 ? 10.711 -18.234 -14.141 1 98.94 326 VAL B O 1
ATOM 6277 N N . ASN B 1 327 ? 9.992 -16.188 -13.641 1 98.75 327 ASN B N 1
ATOM 6278 C CA . ASN B 1 327 ? 11.25 -15.734 -13.047 1 98.75 327 ASN B CA 1
ATOM 6279 C C . ASN B 1 327 ? 11.32 -16.062 -11.562 1 98.75 327 ASN B C 1
ATOM 6281 O O . ASN B 1 327 ? 10.836 -15.305 -10.727 1 98.75 327 ASN B O 1
ATOM 6285 N N . ASN B 1 328 ? 12.078 -17.156 -11.227 1 97.94 328 ASN B N 1
ATOM 6286 C CA . ASN B 1 328 ? 12 -17.688 -9.875 1 97.94 328 ASN B CA 1
ATOM 6287 C C . ASN B 1 328 ? 13.336 -17.594 -9.148 1 97.94 328 ASN B C 1
ATOM 6289 O O . ASN B 1 328 ? 13.383 -17.578 -7.918 1 97.94 328 ASN B O 1
ATOM 6293 N N . VAL B 1 329 ? 14.445 -17.438 -9.844 1 96.56 329 VAL B N 1
ATOM 6294 C CA . VAL B 1 329 ? 15.773 -17.453 -9.227 1 96.56 329 VAL B CA 1
ATOM 6295 C C . VAL B 1 329 ? 15.969 -16.219 -8.359 1 96.56 329 VAL B C 1
ATOM 6297 O O . VAL B 1 329 ? 15.578 -15.117 -8.758 1 96.56 329 VAL B O 1
ATOM 6300 N N . GLY B 1 330 ? 16.484 -16.359 -7.223 1 94.56 330 GLY B N 1
ATOM 6301 C CA . GLY B 1 330 ? 16.844 -15.281 -6.312 1 94.56 330 GLY B CA 1
ATOM 6302 C C . GLY B 1 330 ? 17.781 -15.734 -5.199 1 94.56 330 GLY B C 1
ATOM 6303 O O . GLY B 1 330 ? 17.922 -16.938 -4.957 1 94.56 330 GLY B O 1
ATOM 6304 N N . THR B 1 331 ? 18.422 -14.797 -4.625 1 94.44 331 THR B N 1
ATOM 6305 C CA . THR B 1 331 ? 19.297 -15.078 -3.492 1 94.44 331 THR B CA 1
ATOM 6306 C C . THR B 1 331 ? 19.219 -13.961 -2.457 1 94.44 331 THR B C 1
ATOM 6308 O O . THR B 1 331 ? 18.578 -12.93 -2.697 1 94.44 331 THR B O 1
ATOM 6311 N N . ASN B 1 332 ? 19.75 -14.266 -1.232 1 93.38 332 ASN B N 1
ATOM 6312 C CA . ASN B 1 332 ? 19.781 -13.273 -0.167 1 93.38 332 ASN B CA 1
ATOM 6313 C C . ASN B 1 332 ? 21.047 -13.398 0.676 1 93.38 332 ASN B C 1
ATOM 6315 O O . ASN B 1 332 ? 21.609 -14.484 0.803 1 93.38 332 ASN B O 1
ATOM 6319 N N . PHE B 1 333 ? 21.594 -12.289 1.007 1 94.12 333 PHE B N 1
ATOM 6320 C CA . PHE B 1 333 ? 22.562 -12.141 2.088 1 94.12 333 PHE B CA 1
ATOM 6321 C C . PHE B 1 333 ? 21.953 -11.375 3.256 1 94.12 333 PHE B C 1
ATOM 6323 O O . PHE B 1 333 ? 21.75 -10.156 3.166 1 94.12 333 PHE B O 1
ATOM 6330 N N . ARG B 1 334 ? 21.766 -12.102 4.367 1 92.62 334 ARG B N 1
ATOM 6331 C CA . ARG B 1 334 ? 21.094 -11.484 5.5 1 92.62 334 ARG B CA 1
ATOM 6332 C C . ARG B 1 334 ? 22.078 -10.828 6.449 1 92.62 334 ARG B C 1
ATOM 6334 O O . ARG B 1 334 ? 22.812 -11.516 7.16 1 92.62 334 ARG B O 1
ATOM 6341 N N . LYS B 1 335 ? 22.047 -9.523 6.492 1 93.56 335 LYS B N 1
ATOM 6342 C CA . LYS B 1 335 ? 22.938 -8.773 7.379 1 93.56 335 LYS B CA 1
ATOM 6343 C C . LYS B 1 335 ? 22.5 -7.312 7.48 1 93.56 335 LYS B C 1
ATOM 6345 O O . LYS B 1 335 ? 21.719 -6.832 6.656 1 93.56 335 LYS B O 1
ATOM 6350 N N . PRO B 1 336 ? 23.047 -6.613 8.508 1 96 336 PRO B N 1
ATOM 6351 C CA . PRO B 1 336 ? 22.766 -5.184 8.625 1 96 336 PRO B CA 1
ATOM 6352 C C . PRO B 1 336 ? 23.266 -4.379 7.434 1 96 336 PRO B C 1
ATOM 6354 O O . PRO B 1 336 ? 24.281 -4.73 6.832 1 96 336 PRO B O 1
ATOM 6357 N N . THR B 1 337 ? 22.625 -3.268 7.176 1 97.75 337 THR B N 1
ATOM 6358 C CA . THR B 1 337 ? 22.891 -2.424 6.016 1 97.75 337 THR B CA 1
ATOM 6359 C C . THR B 1 337 ? 24.359 -2.006 5.969 1 97.75 337 THR B C 1
ATOM 6361 O O . THR B 1 337 ? 24.984 -2.047 4.91 1 97.75 337 THR B O 1
ATOM 6364 N N . ILE B 1 338 ? 24.938 -1.739 7.074 1 97.5 338 ILE B N 1
ATOM 6365 C CA . ILE B 1 338 ? 26.266 -1.142 7.141 1 97.5 338 ILE B CA 1
ATOM 6366 C C . ILE B 1 338 ? 27.328 -2.213 6.895 1 97.5 338 ILE B C 1
ATOM 6368 O O . ILE B 1 338 ? 28.5 -1.896 6.668 1 97.5 338 ILE B O 1
ATOM 6372 N N . GLU B 1 339 ? 26.906 -3.486 6.863 1 97.44 339 GLU B N 1
ATOM 6373 C CA . GLU B 1 339 ? 27.891 -4.57 6.801 1 97.44 339 GLU B CA 1
ATOM 6374 C C . GLU B 1 339 ? 28.016 -5.121 5.383 1 97.44 339 GLU B C 1
ATOM 6376 O O . GLU B 1 339 ? 28.859 -5.965 5.109 1 97.44 339 GLU B O 1
ATOM 6381 N N . TYR B 1 340 ? 27.172 -4.664 4.43 1 97.88 340 TYR B N 1
ATOM 6382 C CA . TYR B 1 340 ? 27.266 -5.156 3.061 1 97.88 340 TYR B CA 1
ATOM 6383 C C . TYR B 1 340 ? 28.547 -4.66 2.389 1 97.88 340 TYR B C 1
ATOM 6385 O O . TYR B 1 340 ? 28.844 -3.465 2.418 1 97.88 340 TYR B O 1
ATOM 6393 N N . SER B 1 341 ? 29.312 -5.586 1.792 1 97.94 341 SER B N 1
ATOM 6394 C CA . SER B 1 341 ? 30.422 -5.203 0.912 1 97.94 341 SER B CA 1
ATOM 6395 C C . SER B 1 341 ? 29.906 -4.867 -0.488 1 97.94 341 SER B C 1
ATOM 6397 O O . SER B 1 341 ? 28.781 -5.203 -0.844 1 97.94 341 SER B O 1
ATOM 6399 N N . ALA B 1 342 ? 30.766 -4.191 -1.204 1 97.31 342 ALA B N 1
ATOM 6400 C CA . ALA B 1 342 ? 30.438 -3.891 -2.594 1 97.31 342 ALA B CA 1
ATOM 6401 C C . ALA B 1 342 ? 30.219 -5.172 -3.393 1 97.31 342 ALA B C 1
ATOM 6403 O O . ALA B 1 342 ? 29.344 -5.223 -4.27 1 97.31 342 ALA B O 1
ATOM 6404 N N . GLU B 1 343 ? 30.938 -6.129 -3.055 1 97.62 343 GLU B N 1
ATOM 6405 C CA . GLU B 1 343 ? 30.844 -7.406 -3.76 1 97.62 343 GLU B CA 1
ATOM 6406 C C . GLU B 1 343 ? 29.516 -8.102 -3.457 1 97.62 343 GLU B C 1
ATOM 6408 O O . GLU B 1 343 ? 28.875 -8.633 -4.363 1 97.62 343 GLU B O 1
ATOM 6413 N N . GLU B 1 344 ? 29.172 -8.117 -2.232 1 97.56 344 GLU B N 1
ATOM 6414 C CA . GLU B 1 344 ? 27.906 -8.742 -1.839 1 97.56 344 GLU B CA 1
ATOM 6415 C C . GLU B 1 344 ? 26.719 -8.016 -2.463 1 97.56 344 GLU B C 1
ATOM 6417 O O . GLU B 1 344 ? 25.781 -8.656 -2.936 1 97.56 344 GLU B O 1
ATOM 6422 N N . TYR B 1 345 ? 26.812 -6.684 -2.412 1 98.25 345 TYR B N 1
ATOM 6423 C CA . TYR B 1 345 ? 25.766 -5.883 -3.055 1 98.25 345 TYR B CA 1
ATOM 6424 C C . TYR B 1 345 ? 25.641 -6.238 -4.527 1 98.25 345 TYR B C 1
ATOM 6426 O O . TYR B 1 345 ? 24.531 -6.5 -5.016 1 98.25 345 TYR B O 1
ATOM 6434 N N . SER B 1 346 ? 26.734 -6.277 -5.188 1 97.81 346 SER B N 1
ATOM 6435 C CA . SER B 1 346 ? 26.75 -6.539 -6.625 1 97.81 346 SER B CA 1
ATOM 6436 C C . SER B 1 346 ? 26.234 -7.938 -6.941 1 97.81 346 SER B C 1
ATOM 6438 O O . SER B 1 346 ? 25.469 -8.117 -7.891 1 97.81 346 SER B O 1
ATOM 6440 N N . GLN B 1 347 ? 26.656 -8.898 -6.199 1 97.94 347 GLN B N 1
ATOM 6441 C CA . GLN B 1 347 ? 26.234 -10.273 -6.426 1 97.94 347 GLN B CA 1
ATOM 6442 C C . GLN B 1 347 ? 24.719 -10.422 -6.262 1 97.94 347 GLN B C 1
ATOM 6444 O O . GLN B 1 347 ? 24.062 -11.031 -7.102 1 97.94 347 GLN B O 1
ATOM 6449 N N . LEU B 1 348 ? 24.234 -9.844 -5.223 1 98.06 348 LEU B N 1
ATOM 6450 C CA . LEU B 1 348 ? 22.797 -9.93 -4.941 1 98.06 348 LEU B CA 1
ATOM 6451 C C . LEU B 1 348 ? 21.984 -9.25 -6.043 1 98.06 348 LEU B C 1
ATOM 6453 O O . LEU B 1 348 ? 21.016 -9.82 -6.547 1 98.06 348 LEU B O 1
ATOM 6457 N N . MET B 1 349 ? 22.406 -8.039 -6.488 1 98.44 349 MET B N 1
ATOM 6458 C CA . MET B 1 349 ? 21.703 -7.293 -7.523 1 98.44 349 MET B CA 1
ATOM 6459 C C . MET B 1 349 ? 21.781 -8.008 -8.867 1 98.44 349 MET B C 1
ATOM 6461 O O . MET B 1 349 ? 20.828 -8.016 -9.633 1 98.44 349 MET B O 1
ATOM 6465 N N . THR B 1 350 ? 22.922 -8.672 -9.102 1 98.31 350 THR B N 1
ATOM 6466 C CA . THR B 1 350 ? 23.109 -9.398 -10.352 1 98.31 350 THR B CA 1
ATOM 6467 C C . THR B 1 350 ? 22.141 -10.586 -10.438 1 98.31 350 THR B C 1
ATOM 6469 O O . THR B 1 350 ? 21.484 -10.781 -11.453 1 98.31 350 THR B O 1
ATOM 6472 N N . VAL B 1 351 ? 22.062 -11.281 -9.383 1 98.19 351 VAL B N 1
ATOM 6473 C CA . VAL B 1 351 ? 21.219 -12.469 -9.367 1 98.19 351 VAL B CA 1
ATOM 6474 C C . VAL B 1 351 ? 19.734 -12.062 -9.398 1 98.19 351 VAL B C 1
ATOM 6476 O O . VAL B 1 351 ? 18.969 -12.555 -10.227 1 98.19 351 VAL B O 1
ATOM 6479 N N . ASN B 1 352 ? 19.359 -11.141 -8.531 1 98.56 352 ASN B N 1
ATOM 6480 C CA . ASN B 1 352 ? 17.938 -10.891 -8.289 1 98.56 352 ASN B CA 1
ATOM 6481 C C . ASN B 1 352 ? 17.344 -9.969 -9.344 1 98.56 352 ASN B C 1
ATOM 6483 O O . ASN B 1 352 ? 16.188 -10.125 -9.734 1 98.56 352 ASN B O 1
ATOM 6487 N N . LEU B 1 353 ? 18.156 -8.977 -9.836 1 98.62 353 LEU B N 1
ATOM 6488 C CA . LEU B 1 353 ? 17.516 -7.938 -10.633 1 98.62 353 LEU B CA 1
ATOM 6489 C C . LEU B 1 353 ? 18.094 -7.918 -12.047 1 98.62 353 LEU B C 1
ATOM 6491 O O . LEU B 1 353 ? 17.344 -7.965 -13.023 1 98.62 353 LEU B O 1
ATOM 6495 N N . ASP B 1 354 ? 19.438 -7.922 -12.18 1 98.38 354 ASP B N 1
ATOM 6496 C CA . ASP B 1 354 ? 20.062 -7.859 -13.5 1 98.38 354 ASP B CA 1
ATOM 6497 C C . ASP B 1 354 ? 19.656 -9.062 -14.352 1 98.38 354 ASP B C 1
ATOM 6499 O O . ASP B 1 354 ? 19.312 -8.906 -15.523 1 98.38 354 ASP B O 1
ATOM 6503 N N . SER B 1 355 ? 19.781 -10.164 -13.766 1 98.56 355 SER B N 1
ATOM 6504 C CA . SER B 1 355 ? 19.438 -11.375 -14.492 1 98.56 355 SER B CA 1
ATOM 6505 C C . SER B 1 355 ? 17.953 -11.398 -14.883 1 98.56 355 SER B C 1
ATOM 6507 O O . SER B 1 355 ? 17.609 -11.75 -16.016 1 98.56 355 SER B O 1
ATOM 6509 N N . SER B 1 356 ? 17.094 -11.008 -13.945 1 98.62 356 SER B N 1
ATOM 6510 C CA . SER B 1 356 ? 15.648 -10.984 -14.203 1 98.62 356 SER B CA 1
ATOM 6511 C C . SER B 1 356 ? 15.312 -10.047 -15.359 1 98.62 356 SER B C 1
ATOM 6513 O O . SER B 1 356 ? 14.523 -10.398 -16.234 1 98.62 356 SER B O 1
ATOM 6515 N N . PHE B 1 357 ? 15.891 -8.883 -15.344 1 98.62 357 PHE B N 1
ATOM 6516 C CA . PHE B 1 357 ? 15.641 -7.895 -16.375 1 98.62 357 PHE B CA 1
ATOM 6517 C C . PHE B 1 357 ? 16.094 -8.406 -17.75 1 98.62 357 PHE B C 1
ATOM 6519 O O . PHE B 1 357 ? 15.344 -8.352 -18.719 1 98.62 357 PHE B O 1
ATOM 6526 N N . HIS B 1 358 ? 17.281 -8.906 -17.781 1 98.75 358 HIS B N 1
ATOM 6527 C CA . HIS B 1 358 ? 17.859 -9.375 -19.047 1 98.75 358 HIS B CA 1
ATOM 6528 C C . HIS B 1 358 ? 17.078 -10.578 -19.578 1 98.75 358 HIS B C 1
ATOM 6530 O O . HIS B 1 358 ? 16.812 -10.664 -20.781 1 98.75 358 HIS B O 1
ATOM 6536 N N . LEU B 1 359 ? 16.703 -11.453 -18.734 1 98.81 359 LEU B N 1
ATOM 6537 C CA . LEU B 1 359 ? 15.938 -12.617 -19.156 1 98.81 359 LEU B CA 1
ATOM 6538 C C . LEU B 1 359 ? 14.594 -12.195 -19.75 1 98.81 359 LEU B C 1
ATOM 6540 O O . LEU B 1 359 ? 14.086 -12.844 -20.672 1 98.81 359 LEU B O 1
ATOM 6544 N N . CYS B 1 360 ? 14.023 -11.148 -19.188 1 98.69 360 CYS B N 1
ATOM 6545 C CA . CYS B 1 360 ? 12.797 -10.625 -19.766 1 98.69 360 CYS B CA 1
ATOM 6546 C C . CYS B 1 360 ? 13.031 -10.133 -21.188 1 98.69 360 CYS B C 1
ATOM 6548 O O . CYS B 1 360 ? 12.227 -10.398 -22.078 1 98.69 360 CYS B O 1
ATOM 6550 N N . GLN B 1 361 ? 14.148 -9.414 -21.391 1 98.69 361 GLN B N 1
ATOM 6551 C CA . GLN B 1 361 ? 14.477 -8.945 -22.719 1 98.69 361 GLN B CA 1
ATOM 6552 C C . GLN B 1 361 ? 14.602 -10.109 -23.703 1 98.69 361 GLN B C 1
ATOM 6554 O O . GLN B 1 361 ? 14.086 -10.039 -24.828 1 98.69 361 GLN B O 1
ATOM 6559 N N . LEU B 1 362 ? 15.234 -11.141 -23.25 1 98.75 362 LEU B N 1
ATOM 6560 C CA . LEU B 1 362 ? 15.508 -12.289 -24.109 1 98.75 362 LEU B CA 1
ATOM 6561 C C . LEU B 1 362 ? 14.234 -13.086 -24.375 1 98.75 362 LEU B C 1
ATOM 6563 O O . LEU B 1 362 ? 14.062 -13.656 -25.453 1 98.75 362 LEU B O 1
ATOM 6567 N N . ALA B 1 363 ? 13.32 -13.117 -23.406 1 98.81 363 ALA B N 1
ATOM 6568 C CA . ALA B 1 363 ? 12.102 -13.914 -23.516 1 98.81 363 ALA B CA 1
ATOM 6569 C C . ALA B 1 363 ? 11.055 -13.195 -24.359 1 98.81 363 ALA B C 1
ATOM 6571 O O . ALA B 1 363 ? 10.148 -13.828 -24.906 1 98.81 363 ALA B O 1
ATOM 6572 N N . TYR B 1 364 ? 11.156 -11.883 -24.516 1 98.81 364 TYR B N 1
ATOM 6573 C CA . TYR B 1 364 ? 10.133 -11.031 -25.109 1 98.81 364 TYR B CA 1
ATOM 6574 C C . TYR B 1 364 ? 9.766 -11.5 -26.516 1 98.81 364 TYR B C 1
ATOM 6576 O O . TYR B 1 364 ? 8.586 -11.703 -26.812 1 98.81 364 TYR B O 1
ATOM 6584 N N . PRO B 1 365 ? 10.758 -11.766 -27.422 1 98.62 365 PRO B N 1
ATOM 6585 C CA . PRO B 1 365 ? 10.367 -12.156 -28.766 1 98.62 365 PRO B CA 1
ATOM 6586 C C . PRO B 1 365 ? 9.602 -13.477 -28.812 1 98.62 365 PRO B C 1
ATOM 6588 O O . PRO B 1 365 ? 8.711 -13.664 -29.641 1 98.62 365 PRO B O 1
ATOM 6591 N N . LEU B 1 366 ? 9.938 -14.375 -27.938 1 98.81 366 LEU B N 1
ATOM 6592 C CA . LEU B 1 366 ? 9.258 -15.664 -27.891 1 98.81 366 LEU B CA 1
ATOM 6593 C C . LEU B 1 366 ? 7.852 -15.516 -27.328 1 98.81 366 LEU B C 1
ATOM 6595 O O . LEU B 1 366 ? 6.914 -16.156 -27.812 1 98.81 366 LEU B O 1
ATOM 6599 N N . LEU B 1 367 ? 7.742 -14.711 -26.25 1 98.81 367 LEU B N 1
ATOM 6600 C CA . LEU B 1 367 ? 6.438 -14.438 -25.656 1 98.81 367 LEU B CA 1
ATOM 6601 C C . LEU B 1 367 ? 5.52 -13.758 -26.672 1 98.81 367 LEU B C 1
ATOM 6603 O O . LEU B 1 367 ? 4.352 -14.133 -26.797 1 98.81 367 LEU B O 1
ATOM 6607 N N . LYS B 1 368 ? 6.047 -12.781 -27.375 1 98.56 368 LYS B N 1
ATOM 6608 C CA . LYS B 1 368 ? 5.285 -12.07 -28.391 1 98.56 368 LYS B CA 1
ATOM 6609 C C . LYS B 1 368 ? 4.809 -13.023 -29.484 1 98.56 368 LYS B C 1
ATOM 6611 O O . LYS B 1 368 ? 3.662 -12.938 -29.938 1 98.56 368 LYS B O 1
ATOM 6616 N N . ALA B 1 369 ? 5.645 -13.914 -29.859 1 98.44 369 ALA B N 1
ATOM 6617 C CA . ALA B 1 369 ? 5.344 -14.852 -30.922 1 98.44 369 ALA B CA 1
ATOM 6618 C C . ALA B 1 369 ? 4.211 -15.797 -30.531 1 98.44 369 ALA B C 1
ATOM 6620 O O . ALA B 1 369 ? 3.459 -16.266 -31.391 1 98.44 369 ALA B O 1
ATOM 6621 N N . SER B 1 370 ? 3.988 -16.047 -29.266 1 97.56 370 SER B N 1
ATOM 6622 C CA . SER B 1 370 ? 2.934 -16.953 -28.797 1 97.56 370 SER B CA 1
ATOM 6623 C C . SER B 1 370 ? 1.567 -16.281 -28.859 1 97.56 370 SER B C 1
ATOM 6625 O O . SER B 1 370 ? 0.535 -16.938 -28.797 1 97.56 370 SER B O 1
ATOM 6627 N N . GLU B 1 371 ? 1.497 -14.898 -28.859 1 96.5 371 GLU B N 1
ATOM 6628 C CA . GLU B 1 371 ? 0.304 -14.055 -28.922 1 96.5 371 GLU B CA 1
ATOM 6629 C C . GLU B 1 371 ? -0.5 -14.148 -27.625 1 96.5 371 GLU B C 1
ATOM 6631 O O . GLU B 1 371 ? -1.604 -13.609 -27.531 1 96.5 371 GLU B O 1
ATOM 6636 N N . LYS B 1 372 ? -0.041 -14.938 -26.719 1 94.88 372 LYS B N 1
ATOM 6637 C CA . LYS B 1 372 ? -0.655 -15.055 -25.406 1 94.88 372 LYS B CA 1
ATOM 6638 C C . LYS B 1 372 ? 0.397 -15.312 -24.328 1 94.88 372 LYS B C 1
ATOM 6640 O O . LYS B 1 372 ? 0.361 -16.344 -23.641 1 94.88 372 LYS B O 1
ATOM 6645 N N . GLY B 1 373 ? 1.259 -14.383 -24.125 1 98.12 373 GLY B N 1
ATOM 6646 C CA . GLY B 1 373 ? 2.369 -14.547 -23.203 1 98.12 373 GLY B CA 1
ATOM 6647 C C . GLY B 1 373 ? 2.02 -14.148 -21.781 1 98.12 373 GLY B C 1
ATOM 6648 O O . GLY B 1 373 ? 1.175 -13.281 -21.562 1 98.12 373 GLY B O 1
ATOM 6649 N N . SER B 1 374 ? 2.602 -14.836 -20.812 1 98.69 374 SER B N 1
ATOM 6650 C CA . SER B 1 374 ? 2.447 -14.531 -19.391 1 98.69 374 SER B CA 1
ATOM 6651 C C . SER B 1 374 ? 3.779 -14.625 -18.656 1 98.69 374 SER B C 1
ATOM 6653 O O . SER B 1 374 ? 4.492 -15.625 -18.781 1 98.69 374 SER B O 1
ATOM 6655 N N . ILE B 1 375 ? 4.125 -13.57 -17.984 1 98.81 375 ILE B N 1
ATOM 6656 C CA . ILE B 1 375 ? 5.289 -13.578 -17.109 1 98.81 375 ILE B CA 1
ATOM 6657 C C . ILE B 1 375 ? 4.832 -13.555 -15.648 1 98.81 375 ILE B C 1
ATOM 6659 O O . ILE B 1 375 ? 3.93 -12.797 -15.289 1 98.81 375 ILE B O 1
ATOM 6663 N N . VAL B 1 376 ? 5.391 -14.398 -14.828 1 98.94 376 VAL B N 1
ATOM 6664 C CA . VAL B 1 376 ? 5.176 -14.359 -13.391 1 98.94 376 VAL B CA 1
ATOM 6665 C C . VAL B 1 376 ? 6.516 -14.242 -12.664 1 98.94 376 VAL B C 1
ATOM 6667 O O . VAL B 1 376 ? 7.383 -15.109 -12.812 1 98.94 376 VAL B O 1
ATOM 6670 N N . PHE B 1 377 ? 6.668 -13.156 -11.938 1 98.88 377 PHE B N 1
ATOM 6671 C CA . PHE B 1 377 ? 7.848 -12.969 -11.109 1 98.88 377 PHE B CA 1
ATOM 6672 C C . PHE B 1 377 ? 7.621 -13.531 -9.711 1 98.88 377 PHE B C 1
ATOM 6674 O O . PHE B 1 377 ? 6.504 -13.484 -9.195 1 98.88 377 PHE B O 1
ATOM 6681 N N . LEU B 1 378 ? 8.656 -14.062 -9.156 1 98.62 378 LEU B N 1
ATOM 6682 C CA . LEU B 1 378 ? 8.672 -14.344 -7.719 1 98.62 378 LEU B CA 1
ATOM 6683 C C . LEU B 1 378 ? 9.445 -13.258 -6.969 1 98.62 378 LEU B C 1
ATOM 6685 O O . LEU B 1 378 ? 10.648 -13.094 -7.176 1 98.62 378 LEU B O 1
ATOM 6689 N N . SER B 1 379 ? 8.789 -12.523 -6.191 1 98.44 379 SER B N 1
ATOM 6690 C CA . SER B 1 379 ? 9.375 -11.523 -5.312 1 98.44 379 SER B CA 1
ATOM 6691 C C . SER B 1 379 ? 9.406 -12 -3.867 1 98.44 379 SER B C 1
ATOM 6693 O O . SER B 1 379 ? 9.734 -13.164 -3.602 1 98.44 379 SER B O 1
ATOM 6695 N N . SER B 1 380 ? 9.211 -11.156 -2.934 1 98.06 380 SER B N 1
ATOM 6696 C CA . SER B 1 380 ? 9.203 -11.422 -1.498 1 98.06 380 SER B CA 1
ATOM 6697 C C . SER B 1 380 ? 8.445 -10.336 -0.739 1 98.06 380 SER B C 1
ATOM 6699 O O . SER B 1 380 ? 8.359 -9.195 -1.195 1 98.06 380 SER B O 1
ATOM 6701 N N . VAL B 1 381 ? 7.906 -10.766 0.437 1 98.12 381 VAL B N 1
ATOM 6702 C CA . VAL B 1 381 ? 7.281 -9.773 1.302 1 98.12 381 VAL B CA 1
ATOM 6703 C C . VAL B 1 381 ? 8.297 -8.695 1.664 1 98.12 381 VAL B C 1
ATOM 6705 O O . VAL B 1 381 ? 7.922 -7.547 1.929 1 98.12 381 VAL B O 1
ATOM 6708 N N . ALA B 1 382 ? 9.57 -8.977 1.581 1 97.88 382 ALA B N 1
ATOM 6709 C CA . ALA B 1 382 ? 10.633 -8.008 1.843 1 97.88 382 ALA B CA 1
ATOM 6710 C C . ALA B 1 382 ? 10.586 -6.863 0.833 1 97.88 382 ALA B C 1
ATOM 6712 O O . ALA B 1 382 ? 11.109 -5.777 1.091 1 97.88 382 ALA B O 1
ATOM 6713 N N . GLY B 1 383 ? 10.047 -7.102 -0.322 1 98.38 383 GLY B N 1
ATOM 6714 C CA . GLY B 1 383 ? 9.914 -6.066 -1.334 1 98.38 383 GLY B CA 1
ATOM 6715 C C . GLY B 1 383 ? 8.68 -5.199 -1.137 1 98.38 383 GLY B C 1
ATOM 6716 O O . GLY B 1 383 ? 8.43 -4.285 -1.923 1 98.38 383 GLY B O 1
ATOM 6717 N N . VAL B 1 384 ? 7.867 -5.508 -0.069 1 97.5 384 VAL B N 1
ATOM 6718 C CA . VAL B 1 384 ? 6.613 -4.812 0.21 1 97.5 384 VAL B CA 1
ATOM 6719 C C . VAL B 1 384 ? 6.738 -4.027 1.513 1 97.5 384 VAL B C 1
ATOM 6721 O O . VAL B 1 384 ? 6.262 -2.893 1.608 1 97.5 384 VAL B O 1
ATOM 6724 N N . THR B 1 385 ? 7.309 -4.523 2.482 1 96.88 385 THR B N 1
ATOM 6725 C CA . THR B 1 385 ? 7.5 -3.93 3.801 1 96.88 385 THR B CA 1
ATOM 6726 C C . THR B 1 385 ? 8.844 -4.355 4.395 1 96.88 385 THR B C 1
ATOM 6728 O O . THR B 1 385 ? 9.516 -5.23 3.85 1 96.88 385 THR B O 1
ATOM 6731 N N . SER B 1 386 ? 9.297 -3.633 5.398 1 97.88 386 SER B N 1
ATOM 6732 C CA . SER B 1 386 ? 10.562 -3.982 6.035 1 97.88 386 SER B CA 1
ATOM 6733 C C . SER B 1 386 ? 10.445 -5.273 6.836 1 97.88 386 SER B C 1
ATOM 6735 O O . SER B 1 386 ? 9.625 -5.367 7.754 1 97.88 386 SER B O 1
ATOM 6737 N N . MET B 1 387 ? 11.266 -6.281 6.516 1 95.38 387 MET B N 1
ATOM 6738 C CA . MET B 1 387 ? 11.148 -7.594 7.145 1 95.38 387 MET B CA 1
ATOM 6739 C C . MET B 1 387 ? 12.438 -7.969 7.871 1 95.38 387 MET B C 1
ATOM 6741 O O . MET B 1 387 ? 12.617 -9.117 8.266 1 95.38 387 MET B O 1
ATOM 6745 N N . GLY B 1 388 ? 13.391 -7.086 7.898 1 92.94 388 GLY B N 1
ATOM 6746 C CA . GLY B 1 388 ? 14.609 -7.285 8.672 1 92.94 388 GLY B CA 1
ATOM 6747 C C . GLY B 1 388 ? 15.531 -8.32 8.07 1 92.94 388 GLY B C 1
ATOM 6748 O O . GLY B 1 388 ? 16.375 -8.898 8.766 1 92.94 388 GLY B O 1
ATOM 6749 N N . THR B 1 389 ? 15.359 -8.633 6.816 1 91.38 389 THR B N 1
ATOM 6750 C CA . THR B 1 389 ? 16.156 -9.688 6.203 1 91.38 389 THR B CA 1
ATOM 6751 C C . THR B 1 389 ? 17.297 -9.094 5.379 1 91.38 389 THR B C 1
ATOM 6753 O O . THR B 1 389 ? 18.125 -9.828 4.836 1 91.38 389 THR B O 1
ATOM 6756 N N . GLY B 1 390 ? 17.359 -7.773 5.34 1 95.38 390 GLY B N 1
ATOM 6757 C CA . GLY B 1 390 ? 18.406 -7.105 4.57 1 95.38 390 GLY B CA 1
ATOM 6758 C C . GLY B 1 390 ? 17.859 -6.074 3.602 1 95.38 390 GLY B C 1
ATOM 6759 O O . GLY B 1 390 ? 16.906 -6.352 2.861 1 95.38 390 GLY B O 1
ATOM 6760 N N . SER B 1 391 ? 18.484 -4.945 3.604 1 97.88 391 SER B N 1
ATOM 6761 C CA . SER B 1 391 ? 17.984 -3.814 2.834 1 97.88 391 SER B CA 1
ATOM 6762 C C . SER B 1 391 ? 18.219 -4.008 1.34 1 97.88 391 SER B C 1
ATOM 6764 O O . SER B 1 391 ? 17.391 -3.617 0.516 1 97.88 391 SER B O 1
ATOM 6766 N N . VAL B 1 392 ? 19.359 -4.68 0.958 1 98.5 392 VAL B N 1
ATOM 6767 C CA . VAL B 1 392 ? 19.703 -4.875 -0.447 1 98.5 392 VAL B CA 1
ATOM 6768 C C . VAL B 1 392 ? 18.734 -5.871 -1.076 1 98.5 392 VAL B C 1
ATOM 6770 O O . VAL B 1 392 ? 18.219 -5.645 -2.176 1 98.5 392 VAL B O 1
ATOM 6773 N N . TYR B 1 393 ? 18.5 -6.949 -0.367 1 98 393 TYR B N 1
ATOM 6774 C CA . TYR B 1 393 ? 17.516 -7.93 -0.816 1 98 393 TYR B CA 1
ATOM 6775 C C . TYR B 1 393 ? 16.156 -7.289 -1.006 1 98 393 TYR B C 1
ATOM 6777 O O . TYR B 1 393 ? 15.523 -7.461 -2.049 1 98 393 TYR B O 1
ATOM 6785 N N . ALA B 1 394 ? 15.734 -6.531 0.013 1 98.56 394 ALA B N 1
ATOM 6786 C CA . ALA B 1 394 ? 14.43 -5.879 -0.019 1 98.56 394 ALA B CA 1
ATOM 6787 C C . ALA B 1 394 ? 14.328 -4.926 -1.208 1 98.56 394 ALA B C 1
ATOM 6789 O O . ALA B 1 394 ? 13.32 -4.926 -1.922 1 98.56 394 ALA B O 1
ATOM 6790 N N . ALA B 1 395 ? 15.344 -4.168 -1.427 1 98.81 395 ALA B N 1
ATOM 6791 C CA . ALA B 1 395 ? 15.359 -3.229 -2.547 1 98.81 395 ALA B CA 1
ATOM 6792 C C . ALA B 1 395 ? 15.25 -3.965 -3.879 1 98.81 395 ALA B C 1
ATOM 6794 O O . ALA B 1 395 ? 14.508 -3.535 -4.77 1 98.81 395 ALA B O 1
ATOM 6795 N N . SER B 1 396 ? 15.969 -5.051 -4.039 1 98.81 396 SER B N 1
ATOM 6796 C CA . SER B 1 396 ? 15.938 -5.82 -5.281 1 98.81 396 SER B CA 1
ATOM 6797 C C . SER B 1 396 ? 14.547 -6.367 -5.559 1 98.81 396 SER B C 1
ATOM 6799 O O . SER B 1 396 ? 14.078 -6.348 -6.703 1 98.81 396 SER B O 1
ATOM 6801 N N . LYS B 1 397 ? 13.906 -6.824 -4.52 1 98.81 397 LYS B N 1
ATOM 6802 C CA . LYS B 1 397 ? 12.578 -7.41 -4.695 1 98.81 397 LYS B CA 1
ATOM 6803 C C . LYS B 1 397 ? 11.531 -6.332 -4.957 1 98.81 397 LYS B C 1
ATOM 6805 O O . LYS B 1 397 ? 10.578 -6.559 -5.703 1 98.81 397 LYS B O 1
ATOM 6810 N N . ALA B 1 398 ? 11.719 -5.195 -4.367 1 98.88 398 ALA B N 1
ATOM 6811 C CA . ALA B 1 398 ? 10.836 -4.078 -4.695 1 98.88 398 ALA B CA 1
ATOM 6812 C C . ALA B 1 398 ? 11.016 -3.65 -6.148 1 98.88 398 ALA B C 1
ATOM 6814 O O . ALA B 1 398 ? 10.047 -3.277 -6.812 1 98.88 398 ALA B O 1
ATOM 6815 N N . ALA B 1 399 ? 12.234 -3.672 -6.602 1 98.88 399 ALA B N 1
ATOM 6816 C CA . ALA B 1 399 ? 12.508 -3.363 -8.008 1 98.88 399 ALA B CA 1
ATOM 6817 C C . ALA B 1 399 ? 11.773 -4.336 -8.93 1 98.88 399 ALA B C 1
ATOM 6819 O O . ALA B 1 399 ? 11.211 -3.93 -9.945 1 98.88 399 ALA B O 1
ATOM 6820 N N . ILE B 1 400 ? 11.75 -5.57 -8.547 1 98.88 400 ILE B N 1
ATOM 6821 C CA . ILE B 1 400 ? 11.047 -6.598 -9.32 1 98.88 400 ILE B CA 1
ATOM 6822 C C . ILE B 1 400 ? 9.555 -6.297 -9.336 1 98.88 400 ILE B C 1
ATOM 6824 O O . ILE B 1 400 ? 8.906 -6.43 -10.375 1 98.88 400 ILE B O 1
ATOM 6828 N N . ASN B 1 401 ? 9.008 -5.91 -8.18 1 98.81 401 ASN B N 1
ATOM 6829 C CA . ASN B 1 401 ? 7.598 -5.551 -8.125 1 98.81 401 ASN B CA 1
ATOM 6830 C C . ASN B 1 401 ? 7.254 -4.461 -9.133 1 98.81 401 ASN B C 1
ATOM 6832 O O . ASN B 1 401 ? 6.246 -4.551 -9.836 1 98.81 401 ASN B O 1
ATOM 6836 N N . GLN B 1 402 ? 8.086 -3.496 -9.203 1 98.75 402 GLN B N 1
ATOM 6837 C CA . GLN B 1 402 ? 7.809 -2.379 -10.094 1 98.75 402 GLN B CA 1
ATOM 6838 C C . GLN B 1 402 ? 8.062 -2.762 -11.547 1 98.75 402 GLN B C 1
ATOM 6840 O O . GLN B 1 402 ? 7.355 -2.301 -12.453 1 98.75 402 GLN B O 1
ATOM 6845 N N . LEU B 1 403 ? 9.086 -3.582 -11.773 1 98.69 403 LEU B N 1
ATOM 6846 C CA . LEU B 1 403 ? 9.312 -4.113 -13.109 1 98.69 403 LEU B CA 1
ATOM 6847 C C . LEU B 1 403 ? 8.07 -4.836 -13.625 1 98.69 403 LEU B C 1
ATOM 6849 O O . LEU B 1 403 ? 7.684 -4.676 -14.789 1 98.69 403 LEU B O 1
ATOM 6853 N N . THR B 1 404 ? 7.434 -5.562 -12.789 1 98.81 404 THR B N 1
ATOM 6854 C CA . THR B 1 404 ? 6.203 -6.277 -13.109 1 98.81 404 THR B CA 1
ATOM 6855 C C . THR B 1 404 ? 5.145 -5.316 -13.641 1 98.81 404 THR B C 1
ATOM 6857 O O . THR B 1 404 ? 4.551 -5.559 -14.695 1 98.81 404 THR B O 1
ATOM 6860 N N . LYS B 1 405 ? 4.945 -4.285 -12.938 1 98.31 405 LYS B N 1
ATOM 6861 C CA . LYS B 1 405 ? 3.934 -3.301 -13.312 1 98.31 405 LYS B CA 1
ATOM 6862 C C . LYS B 1 405 ? 4.273 -2.646 -14.648 1 98.31 405 LYS B C 1
ATOM 6864 O O . LYS B 1 405 ? 3.398 -2.449 -15.492 1 98.31 405 LYS B O 1
ATOM 6869 N N . ASN B 1 406 ? 5.516 -2.312 -14.836 1 97.88 406 ASN B N 1
ATOM 6870 C CA . ASN B 1 406 ? 5.934 -1.636 -16.062 1 97.88 406 ASN B CA 1
ATOM 6871 C C . ASN B 1 406 ? 5.766 -2.535 -17.281 1 97.88 406 ASN B C 1
ATOM 6873 O O . ASN B 1 406 ? 5.277 -2.088 -18.328 1 97.88 406 ASN B O 1
ATOM 6877 N N . LEU B 1 407 ? 6.152 -3.76 -17.125 1 98.62 407 LEU B N 1
ATOM 6878 C CA . LEU B 1 407 ? 6.027 -4.676 -18.25 1 98.62 407 LEU B CA 1
ATOM 6879 C C . LEU B 1 407 ? 4.559 -4.941 -18.562 1 98.62 407 LEU B C 1
ATOM 6881 O O . LEU B 1 407 ? 4.195 -5.113 -19.734 1 98.62 407 LEU B O 1
ATOM 6885 N N . ALA B 1 408 ? 3.723 -5.043 -17.531 1 98.44 408 ALA B N 1
ATOM 6886 C CA . ALA B 1 408 ? 2.289 -5.227 -17.734 1 98.44 408 ALA B CA 1
ATOM 6887 C C . ALA B 1 408 ? 1.724 -4.152 -18.656 1 98.44 408 ALA B C 1
ATOM 6889 O O . ALA B 1 408 ? 0.898 -4.445 -19.531 1 98.44 408 ALA B O 1
ATOM 6890 N N . CYS B 1 409 ? 2.174 -2.945 -18.453 1 96.75 409 CYS B N 1
ATOM 6891 C CA . CYS B 1 409 ? 1.676 -1.836 -19.266 1 96.75 409 CYS B CA 1
ATOM 6892 C C . CYS B 1 409 ? 2.365 -1.793 -20.625 1 96.75 409 CYS B C 1
ATOM 6894 O O . CYS B 1 409 ? 1.701 -1.726 -21.656 1 96.75 409 CYS B O 1
ATOM 6896 N N . GLU B 1 410 ? 3.646 -1.929 -20.641 1 97.12 410 GLU B N 1
ATOM 6897 C CA . GLU B 1 410 ? 4.441 -1.762 -21.844 1 97.12 410 GLU B CA 1
ATOM 6898 C C . GLU B 1 410 ? 4.164 -2.877 -22.844 1 97.12 410 GLU B C 1
ATOM 6900 O O . GLU B 1 410 ? 4.094 -2.631 -24.047 1 97.12 410 GLU B O 1
ATOM 6905 N N . TRP B 1 411 ? 3.994 -4.062 -22.359 1 98.31 411 TRP B N 1
ATOM 6906 C CA . TRP B 1 411 ? 3.9 -5.203 -23.266 1 98.31 411 TRP B CA 1
ATOM 6907 C C . TRP B 1 411 ? 2.449 -5.629 -23.469 1 98.31 411 TRP B C 1
ATOM 6909 O O . TRP B 1 411 ? 2.172 -6.621 -24.141 1 98.31 411 TRP B O 1
ATOM 6919 N N . ALA B 1 412 ? 1.514 -4.863 -22.906 1 96.69 412 ALA B N 1
ATOM 6920 C CA . ALA B 1 412 ? 0.091 -5.129 -23.109 1 96.69 412 ALA B CA 1
ATOM 6921 C C . ALA B 1 412 ? -0.269 -5.129 -24.578 1 96.69 412 ALA B C 1
ATOM 6923 O O . ALA B 1 412 ? -1.093 -5.93 -25.031 1 96.69 412 ALA B O 1
ATOM 6924 N N . LYS B 1 413 ? 0.344 -4.285 -25.359 1 95.62 413 LYS B N 1
ATOM 6925 C CA . LYS B 1 413 ? 0.073 -4.141 -26.781 1 95.62 413 LYS B CA 1
ATOM 6926 C C . LYS B 1 413 ? 0.393 -5.43 -27.547 1 95.62 413 LYS B C 1
ATOM 6928 O O . LYS B 1 413 ? -0.11 -5.652 -28.641 1 95.62 413 LYS B O 1
ATOM 6933 N N . ASP B 1 414 ? 1.238 -6.234 -26.922 1 97.81 414 ASP B N 1
ATOM 6934 C CA . ASP B 1 414 ? 1.644 -7.492 -27.547 1 97.81 414 ASP B CA 1
ATOM 6935 C C . ASP B 1 414 ? 0.944 -8.68 -26.891 1 97.81 414 ASP B C 1
ATOM 6937 O O . ASP B 1 414 ? 1.365 -9.828 -27.047 1 97.81 414 ASP B O 1
ATOM 6941 N N . ASN B 1 415 ? -0.067 -8.406 -26.062 1 97.75 415 ASN B N 1
ATOM 6942 C CA . ASN B 1 415 ? -0.862 -9.414 -25.375 1 97.75 415 ASN B CA 1
ATOM 6943 C C . ASN B 1 415 ? -0.003 -10.25 -24.422 1 97.75 415 ASN B C 1
ATOM 6945 O O . ASN B 1 415 ? -0.145 -11.469 -24.375 1 97.75 415 ASN B O 1
ATOM 6949 N N . ILE B 1 416 ? 0.935 -9.617 -23.797 1 98.56 416 ILE B N 1
ATOM 6950 C CA . ILE B 1 416 ? 1.75 -10.242 -22.75 1 98.56 416 ILE B CA 1
ATOM 6951 C C . ILE B 1 416 ? 1.344 -9.703 -21.391 1 98.56 416 ILE B C 1
ATOM 6953 O O . ILE B 1 416 ? 1.312 -8.492 -21.172 1 98.56 416 ILE B O 1
ATOM 6957 N N . ARG B 1 417 ? 0.959 -10.578 -20.484 1 98.69 417 ARG B N 1
ATOM 6958 C CA . ARG B 1 417 ? 0.637 -10.211 -19.109 1 98.69 417 ARG B CA 1
ATOM 6959 C C . ARG B 1 417 ? 1.853 -10.367 -18.203 1 98.69 417 ARG B C 1
ATOM 6961 O O . ARG B 1 417 ? 2.727 -11.195 -18.469 1 98.69 417 ARG B O 1
ATOM 6968 N N . SER B 1 418 ? 1.95 -9.516 -17.219 1 98.81 418 SER B N 1
ATOM 6969 C CA . SER B 1 418 ? 3.016 -9.57 -16.219 1 98.81 418 SER B CA 1
ATOM 6970 C C . SER B 1 418 ? 2.461 -9.438 -14.805 1 98.81 418 SER B C 1
ATOM 6972 O O . SER B 1 418 ? 1.812 -8.438 -14.484 1 98.81 418 SER B O 1
ATOM 6974 N N . ASN B 1 419 ? 2.688 -10.461 -13.953 1 98.88 419 ASN B N 1
ATOM 6975 C CA . ASN B 1 419 ? 2.275 -10.445 -12.555 1 98.88 419 ASN B CA 1
ATOM 6976 C C . ASN B 1 419 ? 3.4 -10.906 -11.633 1 98.88 419 ASN B C 1
ATOM 6978 O O . ASN B 1 419 ? 4.426 -11.406 -12.102 1 98.88 419 ASN B O 1
ATOM 6982 N N . CYS B 1 420 ? 3.225 -10.656 -10.367 1 98.88 420 CYS B N 1
ATOM 6983 C CA . CYS B 1 420 ? 4.234 -10.992 -9.367 1 98.88 420 CYS B CA 1
ATOM 6984 C C . CYS B 1 420 ? 3.605 -11.688 -8.172 1 98.88 420 CYS B C 1
ATOM 6986 O O . CYS B 1 420 ? 2.561 -11.266 -7.68 1 98.88 420 CYS B O 1
ATOM 6988 N N . VAL B 1 421 ? 4.141 -12.844 -7.785 1 98.88 421 VAL B N 1
ATOM 6989 C CA . VAL B 1 421 ? 3.777 -13.539 -6.555 1 98.88 421 VAL B CA 1
ATOM 6990 C C . VAL B 1 421 ? 4.797 -13.227 -5.465 1 98.88 421 VAL B C 1
ATOM 6992 O O . VAL B 1 421 ? 6.008 -13.297 -5.699 1 98.88 421 VAL B O 1
ATOM 6995 N N . VAL B 1 422 ? 4.312 -12.875 -4.293 1 98.69 422 VAL B N 1
ATOM 6996 C CA . VAL B 1 422 ? 5.129 -12.367 -3.197 1 98.69 422 VAL B CA 1
ATOM 6997 C C . VAL B 1 422 ? 5.027 -13.305 -1.998 1 98.69 422 VAL B C 1
ATOM 6999 O O . VAL B 1 422 ? 4.176 -13.117 -1.125 1 98.69 422 VAL B O 1
ATOM 7002 N N . PRO B 1 423 ? 5.953 -14.273 -1.87 1 98 423 PRO B N 1
ATOM 7003 C CA . PRO B 1 423 ? 5.895 -15.227 -0.759 1 98 423 PRO B CA 1
ATOM 7004 C C . PRO B 1 423 ? 6.477 -14.664 0.535 1 98 423 PRO B C 1
ATOM 7006 O O . PRO B 1 423 ? 7.332 -13.773 0.496 1 98 423 PRO B O 1
ATOM 7009 N N . TRP B 1 424 ? 5.949 -15.141 1.621 1 96.94 424 TRP B N 1
ATOM 7010 C CA . TRP B 1 424 ? 6.551 -15.031 2.945 1 96.94 424 TRP B CA 1
ATOM 7011 C C . TRP B 1 424 ? 7.344 -16.297 3.287 1 96.94 424 TRP B C 1
ATOM 7013 O O . TRP B 1 424 ? 7.77 -17.031 2.393 1 96.94 424 TRP B O 1
ATOM 7023 N N . THR B 1 425 ? 7.77 -16.422 4.508 1 93.81 425 THR B N 1
ATOM 7024 C CA . THR B 1 425 ? 8.547 -17.578 4.91 1 93.81 425 THR B CA 1
ATOM 7025 C C . THR B 1 425 ? 7.891 -18.875 4.43 1 93.81 425 THR B C 1
ATOM 7027 O O . THR B 1 425 ? 6.773 -19.203 4.84 1 93.81 425 THR B O 1
ATOM 7030 N N . THR B 1 426 ? 8.57 -19.547 3.527 1 94.25 426 THR B N 1
ATOM 7031 C CA . THR B 1 426 ? 8.141 -20.797 2.906 1 94.25 426 THR B CA 1
ATOM 7032 C C . THR B 1 426 ? 9.164 -21.906 3.146 1 94.25 426 THR B C 1
ATOM 7034 O O . THR B 1 426 ? 10.367 -21.656 3.084 1 94.25 426 THR B O 1
ATOM 7037 N N . ARG B 1 427 ? 8.664 -23 3.41 1 91 427 ARG B N 1
ATOM 7038 C CA . ARG B 1 427 ? 9.547 -24.125 3.695 1 91 427 ARG B CA 1
ATOM 7039 C C . ARG B 1 427 ? 10.336 -24.531 2.453 1 91 427 ARG B C 1
ATOM 7041 O O . ARG B 1 427 ? 9.852 -25.328 1.639 1 91 427 ARG B O 1
ATOM 7048 N N . THR B 1 428 ? 11.562 -24.062 2.355 1 86.38 428 THR B N 1
ATOM 7049 C CA . THR B 1 428 ? 12.477 -24.375 1.268 1 86.38 428 THR B CA 1
ATOM 7050 C C . THR B 1 428 ? 13.867 -24.703 1.809 1 86.38 428 THR B C 1
ATOM 7052 O O . THR B 1 428 ? 14.172 -24.422 2.969 1 86.38 428 THR B O 1
ATOM 7055 N N . PRO B 1 429 ? 14.625 -25.375 1.01 1 77.62 429 PRO B N 1
ATOM 7056 C CA . PRO B 1 429 ? 16 -25.609 1.442 1 77.62 429 PRO B CA 1
ATOM 7057 C C . PRO B 1 429 ? 16.75 -24.328 1.783 1 77.62 429 PRO B C 1
ATOM 7059 O O . PRO B 1 429 ? 17.625 -24.328 2.66 1 77.62 429 PRO B O 1
ATOM 7062 N N . LEU B 1 430 ? 16.359 -23.281 1.185 1 71.12 430 LEU B N 1
ATOM 7063 C CA . LEU B 1 430 ? 17.031 -22 1.363 1 71.12 430 LEU B CA 1
ATOM 7064 C C . LEU B 1 430 ? 16.938 -21.531 2.812 1 71.12 430 LEU B C 1
ATOM 7066 O O . LEU B 1 430 ? 17.859 -20.906 3.33 1 71.12 430 LEU B O 1
ATOM 7070 N N . ILE B 1 431 ? 15.844 -21.875 3.5 1 72 431 ILE B N 1
ATOM 7071 C CA . ILE B 1 431 ? 15.672 -21.312 4.832 1 72 431 ILE B CA 1
ATOM 7072 C C . ILE B 1 431 ? 15.68 -22.438 5.871 1 72 431 ILE B C 1
ATOM 7074 O O . ILE B 1 431 ? 15.344 -22.203 7.039 1 72 431 ILE B O 1
ATOM 7078 N N . GLN B 1 432 ? 16.047 -23.547 5.492 1 79.62 432 GLN B N 1
ATOM 7079 C CA . GLN B 1 432 ? 16.016 -24.703 6.395 1 79.62 432 GLN B CA 1
ATOM 7080 C C . GLN B 1 432 ? 16.844 -24.438 7.652 1 79.62 432 GLN B C 1
ATOM 7082 O O . GLN B 1 432 ? 16.438 -24.812 8.758 1 79.62 432 GLN B O 1
ATOM 7087 N N . HIS B 1 433 ? 17.969 -23.828 7.453 1 80.88 433 HIS B N 1
ATOM 7088 C CA . HIS B 1 433 ? 18.828 -23.547 8.594 1 80.88 433 HIS B CA 1
ATOM 7089 C C . HIS B 1 433 ? 18.172 -22.562 9.555 1 80.88 433 HIS B C 1
ATOM 7091 O O . HIS B 1 433 ? 18.359 -22.641 10.773 1 80.88 433 HIS B O 1
ATOM 7097 N N . LEU B 1 434 ? 17.391 -21.688 9.07 1 81.69 434 LEU B N 1
ATOM 7098 C CA . 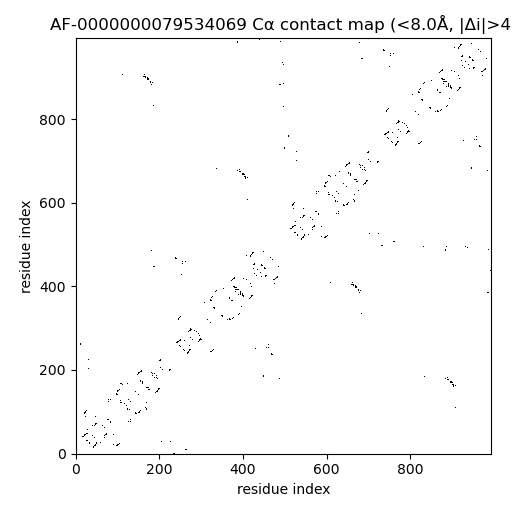LEU B 1 434 ? 16.656 -20.75 9.914 1 81.69 434 LEU B CA 1
ATOM 7099 C C . LEU B 1 434 ? 15.5 -21.438 10.625 1 81.69 434 LEU B C 1
ATOM 7101 O O . LEU B 1 434 ? 15.188 -21.109 11.773 1 81.69 434 LEU B O 1
ATOM 7105 N N . LEU B 1 435 ? 14.984 -22.375 9.977 1 86.25 435 LEU B N 1
ATOM 7106 C CA . LEU B 1 435 ? 13.836 -23.094 10.531 1 86.25 435 LEU B CA 1
ATOM 7107 C C . LEU B 1 435 ? 14.258 -23.969 11.703 1 86.25 435 LEU B C 1
ATOM 7109 O O . LEU B 1 435 ? 13.422 -24.406 12.5 1 86.25 435 LEU B O 1
ATOM 7113 N N . GLN B 1 436 ? 15.555 -24.172 11.758 1 85.88 436 GLN B N 1
ATOM 7114 C CA . GLN B 1 436 ? 16.078 -24.953 12.867 1 85.88 436 GLN B CA 1
ATOM 7115 C C . GLN B 1 436 ? 16.25 -24.094 14.117 1 85.88 436 GLN B C 1
ATOM 7117 O O . GLN B 1 436 ? 16.406 -24.625 15.219 1 85.88 436 GLN B O 1
ATOM 7122 N N . ASN B 1 437 ? 16.203 -22.844 13.922 1 88 437 ASN B N 1
ATOM 7123 C CA . ASN B 1 437 ? 16.25 -21.922 15.055 1 88 437 ASN B CA 1
ATOM 7124 C C . ASN B 1 437 ? 14.859 -21.641 15.602 1 88 437 ASN B C 1
ATOM 7126 O O . ASN B 1 437 ? 14.086 -20.891 14.992 1 88 437 ASN B O 1
ATOM 7130 N N . GLN B 1 438 ? 14.625 -22.078 16.766 1 89.56 438 GLN B N 1
ATOM 7131 C CA . GLN B 1 438 ? 13.281 -22 17.328 1 89.56 438 GLN B CA 1
ATOM 7132 C C . GLN B 1 438 ? 12.875 -20.547 17.578 1 89.56 438 GLN B C 1
ATOM 7134 O O . GLN B 1 438 ? 11.703 -20.188 17.422 1 89.56 438 GLN B O 1
ATOM 7139 N N . SER B 1 439 ? 13.844 -19.812 17.953 1 89.94 439 SER B N 1
ATOM 7140 C CA . SER B 1 439 ? 13.539 -18.406 18.188 1 89.94 439 SER B CA 1
ATOM 7141 C C . SER B 1 439 ? 13.055 -17.719 16.922 1 89.94 439 SER B C 1
ATOM 7143 O O . SER B 1 439 ? 12.109 -16.922 16.953 1 89.94 439 SER B O 1
ATOM 7145 N N . PHE B 1 440 ? 13.695 -18.016 15.875 1 89.25 440 PHE B N 1
ATOM 7146 C CA . PHE B 1 440 ? 13.281 -17.453 14.594 1 89.25 440 PHE B CA 1
ATOM 7147 C C . PHE B 1 440 ? 11.883 -17.938 14.219 1 89.25 440 PHE B C 1
ATOM 7149 O O . PHE B 1 440 ? 11.039 -17.141 13.797 1 89.25 440 PHE B O 1
ATOM 7156 N N . VAL B 1 441 ? 11.656 -19.188 14.391 1 91.31 441 VAL B N 1
ATOM 7157 C CA . VAL B 1 441 ? 10.367 -19.766 14.062 1 91.31 441 VAL B CA 1
ATOM 7158 C C . VAL B 1 441 ? 9.273 -19.141 14.922 1 91.31 441 VAL B C 1
ATOM 7160 O O . VAL B 1 441 ? 8.195 -18.797 14.43 1 91.31 441 VAL B O 1
ATOM 7163 N N . ASP B 1 442 ? 9.555 -18.922 16.156 1 92.19 442 ASP B N 1
ATOM 7164 C CA . ASP B 1 442 ? 8.602 -18.312 17.078 1 92.19 442 ASP B CA 1
ATOM 7165 C C . ASP B 1 442 ? 8.281 -16.875 16.656 1 92.19 442 ASP B C 1
ATOM 7167 O O . ASP B 1 442 ? 7.133 -16.438 16.719 1 92.19 442 ASP B O 1
ATOM 7171 N N . ASP B 1 443 ? 9.305 -16.172 16.25 1 91.69 443 ASP B N 1
ATOM 7172 C CA . ASP B 1 443 ? 9.102 -14.805 15.773 1 91.69 443 ASP B CA 1
ATOM 7173 C C . ASP B 1 443 ? 8.172 -14.781 14.562 1 91.69 443 ASP B C 1
ATOM 7175 O O . ASP B 1 443 ? 7.258 -13.961 14.492 1 91.69 443 ASP B O 1
ATOM 7179 N N . VAL B 1 444 ? 8.43 -15.688 13.648 1 92.62 444 VAL B N 1
ATOM 7180 C CA . VAL B 1 444 ? 7.645 -15.773 12.422 1 92.62 444 VAL B CA 1
ATOM 7181 C C . VAL B 1 444 ? 6.191 -16.109 12.758 1 92.62 444 VAL B C 1
ATOM 7183 O O . VAL B 1 444 ? 5.266 -15.477 12.242 1 92.62 444 VAL B O 1
ATOM 7186 N N . MET B 1 445 ? 6.004 -17.047 13.664 1 92.88 445 MET B N 1
ATOM 7187 C CA . MET B 1 445 ? 4.664 -17.484 14.047 1 92.88 445 MET B CA 1
ATOM 7188 C C . MET B 1 445 ? 3.908 -16.375 14.758 1 92.88 445 MET B C 1
ATOM 7190 O O . MET B 1 445 ? 2.703 -16.203 14.555 1 92.88 445 MET B O 1
ATOM 7194 N N . SER B 1 446 ? 4.629 -15.688 15.523 1 91.75 446 SER B N 1
ATOM 7195 C CA . SER B 1 446 ? 4 -14.617 16.297 1 91.75 446 SER B CA 1
ATOM 7196 C C . SER B 1 446 ? 3.506 -13.5 15.391 1 91.75 446 SER B C 1
ATOM 7198 O O . SER B 1 446 ? 2.498 -12.852 15.68 1 91.75 446 SER B O 1
ATOM 7200 N N . ARG B 1 447 ? 4.172 -13.336 14.328 1 94 447 ARG B N 1
ATOM 7201 C CA . ARG B 1 447 ? 3.85 -12.219 13.438 1 94 447 ARG B CA 1
ATOM 7202 C C . ARG B 1 447 ? 2.828 -12.633 12.383 1 94 447 ARG B C 1
ATOM 7204 O O . ARG B 1 447 ? 2.119 -11.789 11.836 1 94 447 ARG B O 1
ATOM 7211 N N . THR B 1 448 ? 2.74 -13.914 12.086 1 96.81 448 THR B N 1
ATOM 7212 C CA . THR B 1 448 ? 1.876 -14.43 11.031 1 96.81 448 THR B CA 1
ATOM 7213 C C . THR B 1 448 ? 0.486 -14.742 11.57 1 96.81 448 THR B C 1
ATOM 7215 O O . THR B 1 448 ? 0.331 -15.617 12.422 1 96.81 448 THR B O 1
ATOM 7218 N N . PRO B 1 449 ? -0.577 -14.117 11.102 1 97.5 449 PRO B N 1
ATOM 7219 C CA . PRO B 1 449 ? -1.928 -14.367 11.609 1 97.5 449 PRO B CA 1
ATOM 7220 C C . PRO B 1 449 ? -2.324 -15.844 11.516 1 97.5 449 PRO B C 1
ATOM 7222 O O . PRO B 1 449 ? -2.861 -16.406 12.477 1 97.5 449 PRO B O 1
ATOM 7225 N N . LEU B 1 450 ? -2.006 -16.547 10.414 1 97.19 450 LEU B N 1
ATOM 7226 C CA . LEU B 1 450 ? -2.377 -17.938 10.266 1 97.19 450 LEU B CA 1
ATOM 7227 C C . LEU B 1 450 ? -1.475 -18.844 11.109 1 97.19 450 LEU B C 1
ATOM 7229 O O . LEU B 1 450 ? -1.728 -20.031 11.234 1 97.19 450 LEU B O 1
ATOM 7233 N N . LYS B 1 451 ? -0.311 -18.406 11.641 1 96 451 LYS B N 1
ATOM 7234 C CA . LYS B 1 451 ? 0.551 -19.031 12.641 1 96 451 LYS B CA 1
ATOM 7235 C C . LYS B 1 451 ? 1.197 -20.297 12.086 1 96 451 LYS B C 1
ATOM 7237 O O . LYS B 1 451 ? 1.291 -21.312 12.781 1 96 451 LYS B O 1
ATOM 7242 N N . ARG B 1 452 ? 1.553 -20.219 10.844 1 93.19 452 ARG B N 1
ATOM 7243 C CA . ARG B 1 452 ? 2.287 -21.344 10.266 1 93.19 452 ARG B CA 1
ATOM 7244 C C . ARG B 1 452 ? 3.15 -20.891 9.094 1 93.19 452 ARG B C 1
ATOM 7246 O O . ARG B 1 452 ? 2.926 -19.812 8.531 1 93.19 452 ARG B O 1
ATOM 7253 N N . ILE B 1 453 ? 4.152 -21.703 8.758 1 94.38 453 ILE B N 1
ATOM 7254 C CA . ILE B 1 453 ? 5.043 -21.5 7.621 1 94.38 453 ILE B CA 1
ATOM 7255 C C . ILE B 1 453 ? 4.41 -22.062 6.352 1 94.38 453 ILE B C 1
ATOM 7257 O O . ILE B 1 453 ? 3.814 -23.141 6.383 1 94.38 453 ILE B O 1
ATOM 7261 N N . ALA B 1 454 ? 4.523 -21.406 5.25 1 96.62 454 ALA B N 1
ATOM 7262 C CA . ALA B 1 454 ? 3.906 -21.828 3.996 1 96.62 454 ALA B CA 1
ATOM 7263 C C . ALA B 1 454 ? 4.637 -23.031 3.406 1 96.62 454 ALA B C 1
ATOM 7265 O O . ALA B 1 454 ? 5.844 -23.188 3.596 1 96.62 454 ALA B O 1
ATOM 7266 N N . GLU B 1 455 ? 3.887 -23.875 2.748 1 95.25 455 GLU B N 1
ATOM 7267 C CA . GLU B 1 455 ? 4.461 -24.906 1.894 1 95.25 455 GLU B CA 1
ATOM 7268 C C . GLU B 1 455 ? 4.684 -24.391 0.475 1 95.25 455 GLU B C 1
ATOM 7270 O O . GLU B 1 455 ? 3.932 -23.547 -0.009 1 95.25 455 GLU B O 1
ATOM 7275 N N . PRO B 1 456 ? 5.711 -24.922 -0.24 1 96.88 456 PRO B N 1
ATOM 7276 C CA . PRO B 1 456 ? 6 -24.453 -1.599 1 96.88 456 PRO B CA 1
ATOM 7277 C C . PRO B 1 456 ? 4.781 -24.516 -2.52 1 96.88 456 PRO B C 1
ATOM 7279 O O . PRO B 1 456 ? 4.59 -23.641 -3.361 1 96.88 456 PRO B O 1
ATOM 7282 N N . GLU B 1 457 ? 3.906 -25.469 -2.293 1 96.12 457 GLU B N 1
ATOM 7283 C CA . GLU B 1 457 ? 2.738 -25.688 -3.145 1 96.12 457 GLU B CA 1
ATOM 7284 C C . GLU B 1 457 ? 1.708 -24.578 -2.953 1 96.12 457 GLU B C 1
ATOM 7286 O O . GLU B 1 457 ? 0.896 -24.312 -3.842 1 96.12 457 GLU B O 1
ATOM 7291 N N . GLU B 1 458 ? 1.751 -23.938 -1.778 1 96.5 458 GLU B N 1
ATOM 7292 C CA . GLU B 1 458 ? 0.838 -22.812 -1.538 1 96.5 458 GLU B CA 1
ATOM 7293 C C . GLU B 1 458 ? 1.237 -21.594 -2.355 1 96.5 458 GLU B C 1
ATOM 7295 O O . GLU B 1 458 ? 0.386 -20.781 -2.721 1 96.5 458 GLU B O 1
ATOM 7300 N N . VAL B 1 459 ? 2.523 -21.531 -2.719 1 98.19 459 VAL B N 1
ATOM 7301 C CA . VAL B 1 459 ? 3.021 -20.453 -3.576 1 98.19 459 VAL B CA 1
ATOM 7302 C C . VAL B 1 459 ? 2.816 -20.828 -5.043 1 98.19 459 VAL B C 1
ATOM 7304 O O . VAL B 1 459 ? 2.289 -20.031 -5.824 1 98.19 459 VAL B O 1
ATOM 7307 N N . SER B 1 460 ? 3.135 -22.109 -5.406 1 98.12 460 SER B N 1
ATOM 7308 C CA . SER B 1 460 ? 3.064 -22.531 -6.801 1 98.12 460 SER B CA 1
ATOM 7309 C C . SER B 1 460 ? 1.628 -22.516 -7.312 1 98.12 460 SER B C 1
ATOM 7311 O O . SER B 1 460 ? 1.39 -22.297 -8.5 1 98.12 460 SER B O 1
ATOM 7313 N N . SER B 1 461 ? 0.646 -22.672 -6.379 1 97.81 461 SER B N 1
ATOM 7314 C CA . SER B 1 461 ? -0.759 -22.641 -6.773 1 97.81 461 SER B CA 1
ATOM 7315 C C . SER B 1 461 ? -1.136 -21.281 -7.371 1 97.81 461 SER B C 1
ATOM 7317 O O . SER B 1 461 ? -1.812 -21.219 -8.398 1 97.81 461 SER B O 1
ATOM 7319 N N . LEU B 1 462 ? -0.68 -20.234 -6.746 1 98.56 462 LEU B N 1
ATOM 7320 C CA . LEU B 1 462 ? -1.002 -18.906 -7.277 1 98.56 462 LEU B CA 1
ATOM 7321 C C . LEU B 1 462 ? -0.259 -18.656 -8.586 1 98.56 462 LEU B C 1
ATOM 7323 O O . LEU B 1 462 ? -0.819 -18.078 -9.523 1 98.56 462 LEU B O 1
ATOM 7327 N N . VAL B 1 463 ? 0.976 -19.109 -8.664 1 98.81 463 VAL B N 1
ATOM 7328 C CA . VAL B 1 463 ? 1.723 -18.969 -9.906 1 98.81 463 VAL B CA 1
ATOM 7329 C C . VAL B 1 463 ? 0.979 -19.672 -11.047 1 98.81 463 VAL B C 1
ATOM 7331 O O . VAL B 1 463 ? 0.771 -19.094 -12.109 1 98.81 463 VAL B O 1
ATOM 7334 N N . THR B 1 464 ? 0.564 -20.891 -10.797 1 98.25 464 THR B N 1
ATOM 7335 C CA . THR B 1 464 ? -0.139 -21.672 -11.797 1 98.25 464 THR B CA 1
ATOM 7336 C C . THR B 1 464 ? -1.436 -21 -12.219 1 98.25 464 THR B C 1
ATOM 7338 O O . THR B 1 464 ? -1.713 -20.859 -13.414 1 98.25 464 THR B O 1
ATOM 7341 N N . PHE B 1 465 ? -2.199 -20.453 -11.289 1 98.12 465 PHE B N 1
ATOM 7342 C CA . PHE B 1 465 ? -3.441 -19.75 -11.586 1 98.12 465 PHE B CA 1
ATOM 7343 C C . PHE B 1 465 ? -3.188 -18.578 -12.516 1 98.12 465 PHE B C 1
ATOM 7345 O O . PHE B 1 465 ? -3.898 -18.391 -13.508 1 98.12 465 PHE B O 1
ATOM 7352 N N . LEU B 1 466 ? -2.154 -17.844 -12.203 1 98.62 466 LEU B N 1
ATOM 7353 C CA . LEU B 1 466 ? -1.858 -16.641 -12.969 1 98.62 466 LEU B CA 1
ATOM 7354 C C . LEU B 1 466 ? -1.431 -16.984 -14.391 1 98.62 466 LEU B C 1
ATOM 7356 O O . LEU B 1 466 ? -1.458 -16.141 -15.281 1 98.62 466 LEU B O 1
ATOM 7360 N N . CYS B 1 467 ? -1.017 -18.234 -14.609 1 98.25 467 CYS B N 1
ATOM 7361 C CA . CYS B 1 467 ? -0.591 -18.688 -15.93 1 98.25 467 CYS B CA 1
ATOM 7362 C C . CYS B 1 467 ? -1.771 -1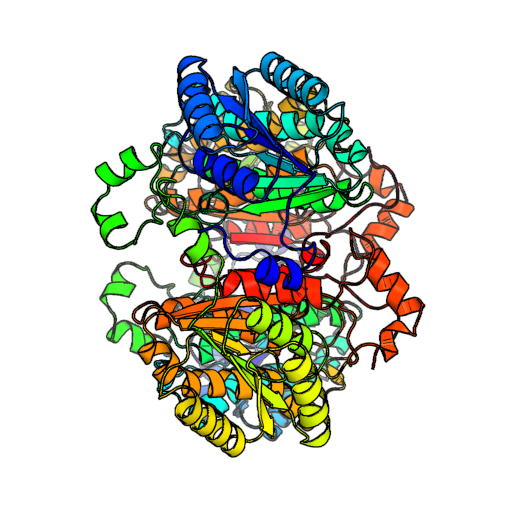9.234 -16.734 1 98.25 467 CYS B C 1
ATOM 7364 O O . CYS B 1 467 ? -1.68 -19.391 -17.953 1 98.25 467 CYS B O 1
ATOM 7366 N N . LEU B 1 468 ? -2.914 -19.547 -16.078 1 97.06 468 LEU B N 1
ATOM 7367 C CA . LEU B 1 468 ? -4.082 -20.141 -16.719 1 97.06 468 LEU B CA 1
ATOM 7368 C C . LEU B 1 468 ? -4.848 -19.094 -17.516 1 97.06 468 LEU B C 1
ATOM 7370 O O . LEU B 1 468 ? -4.863 -17.922 -17.172 1 97.06 468 LEU B O 1
ATOM 7374 N N . PRO B 1 469 ? -5.562 -19.531 -18.578 1 95.19 469 PRO B N 1
ATOM 7375 C CA . PRO B 1 469 ? -6.465 -18.625 -19.281 1 95.19 469 PRO B CA 1
ATOM 7376 C C . PRO B 1 469 ? -7.508 -18 -18.375 1 95.19 469 PRO B C 1
ATOM 7378 O O . PRO B 1 469 ? -8 -16.891 -18.641 1 95.19 469 PRO B O 1
ATOM 7381 N N . ALA B 1 470 ? -7.781 -18.641 -17.219 1 94.81 470 ALA B N 1
ATOM 7382 C CA . ALA B 1 470 ? -8.742 -18.141 -16.234 1 94.81 470 ALA B CA 1
ATOM 7383 C C . ALA B 1 470 ? -8.305 -16.797 -15.68 1 94.81 470 ALA B C 1
ATOM 7385 O O . ALA B 1 470 ? -9.133 -16.016 -15.203 1 94.81 470 ALA B O 1
ATOM 7386 N N . ALA B 1 471 ? -7.016 -16.484 -15.781 1 97 471 ALA B N 1
ATOM 7387 C CA . ALA B 1 471 ? -6.465 -15.242 -15.242 1 97 471 ALA B CA 1
ATOM 7388 C C . ALA B 1 471 ? -6.16 -14.25 -16.359 1 97 471 ALA B C 1
ATOM 7390 O O . ALA B 1 471 ? -5.309 -13.367 -16.188 1 97 471 ALA B O 1
ATOM 7391 N N . SER B 1 472 ? -6.875 -14.328 -17.469 1 94.75 472 SER B N 1
ATOM 7392 C CA . SER B 1 472 ? -6.523 -13.625 -18.703 1 94.75 472 SER B CA 1
ATOM 7393 C C . SER B 1 472 ? -6.676 -12.117 -18.547 1 94.75 472 SER B C 1
ATOM 7395 O O . SER B 1 472 ? -6.133 -11.352 -19.344 1 94.75 472 SER B O 1
ATOM 7397 N N . TYR B 1 473 ? -7.395 -11.641 -17.5 1 94.25 473 TYR B N 1
ATOM 7398 C CA . TYR B 1 473 ? -7.605 -10.203 -17.328 1 94.25 473 TYR B CA 1
ATOM 7399 C C . TYR B 1 473 ? -6.852 -9.688 -16.109 1 94.25 473 TYR B C 1
ATOM 7401 O O . TYR B 1 473 ? -7.16 -8.609 -15.602 1 94.25 473 TYR B O 1
ATOM 7409 N N . ILE B 1 474 ? -5.926 -10.484 -15.562 1 97.06 474 ILE B N 1
ATOM 7410 C CA . ILE B 1 474 ? -5.098 -10.086 -14.43 1 97.06 474 ILE B CA 1
ATOM 7411 C C . ILE B 1 474 ? -3.68 -9.781 -14.906 1 97.06 474 ILE B C 1
ATOM 7413 O O . ILE B 1 474 ? -2.973 -10.672 -15.383 1 97.06 474 ILE B O 1
ATOM 7417 N N . THR B 1 475 ? -3.258 -8.539 -14.812 1 98.19 475 THR B N 1
ATOM 7418 C CA . THR B 1 475 ? -1.904 -8.117 -15.164 1 98.19 475 THR B CA 1
ATOM 7419 C C . THR B 1 475 ? -1.465 -6.934 -14.297 1 98.19 475 THR B C 1
ATOM 7421 O O . THR B 1 475 ? -2.303 -6.211 -13.758 1 98.19 475 THR B O 1
ATOM 7424 N N . GLY B 1 476 ? -0.197 -6.844 -14.039 1 98.19 476 GLY B N 1
ATOM 7425 C CA . GLY B 1 476 ? 0.378 -5.754 -13.266 1 98.19 476 GLY B CA 1
ATOM 7426 C C . GLY B 1 476 ? 0.208 -5.926 -11.773 1 98.19 476 GLY B C 1
ATOM 7427 O O . GLY B 1 476 ? 0.453 -4.996 -11 1 98.19 476 GLY B O 1
ATOM 7428 N N . GLN B 1 477 ? -0.221 -7.102 -11.336 1 97.94 477 GLN B N 1
ATOM 7429 C CA . GLN B 1 477 ? -0.571 -7.305 -9.93 1 97.94 477 GLN B CA 1
ATOM 7430 C C . GLN B 1 477 ? 0.606 -7.879 -9.148 1 97.94 477 GLN B C 1
ATOM 7432 O O . GLN B 1 477 ? 1.367 -8.695 -9.672 1 97.94 477 GLN B O 1
ATOM 7437 N N . VAL B 1 478 ? 0.839 -7.391 -7.984 1 98.56 478 VAL B N 1
ATOM 7438 C CA . VAL B 1 478 ? 1.754 -7.914 -6.977 1 98.56 478 VAL B CA 1
ATOM 7439 C C . VAL B 1 478 ? 0.958 -8.531 -5.828 1 98.56 478 VAL B C 1
ATOM 7441 O O . VAL B 1 478 ? 0.361 -7.812 -5.02 1 98.56 478 VAL B O 1
ATOM 7444 N N . ILE B 1 479 ? 0.9 -9.883 -5.699 1 98.62 479 ILE B N 1
ATOM 7445 C CA . ILE B 1 479 ? -0.021 -10.562 -4.793 1 98.62 479 ILE B CA 1
ATOM 7446 C C . ILE B 1 479 ? 0.769 -11.336 -3.742 1 98.62 479 ILE B C 1
ATOM 7448 O O . ILE B 1 479 ? 1.593 -12.188 -4.082 1 98.62 479 ILE B O 1
ATOM 7452 N N . CYS B 1 480 ? 0.493 -11.117 -2.502 1 98.56 480 CYS B N 1
ATOM 7453 C CA . CYS B 1 480 ? 1.209 -11.742 -1.392 1 98.56 480 CYS B CA 1
ATOM 7454 C C . CYS B 1 480 ? 0.604 -13.094 -1.036 1 98.56 480 CYS B C 1
ATOM 7456 O O . CYS B 1 480 ? -0.62 -13.234 -1.002 1 98.56 480 CYS B O 1
ATOM 7458 N N . VAL B 1 481 ? 1.361 -14.039 -0.917 1 98.56 481 VAL B N 1
ATOM 7459 C CA . VAL B 1 481 ? 1.075 -15.32 -0.27 1 98.56 481 VAL B CA 1
ATOM 7460 C C . VAL B 1 481 ? 1.798 -15.391 1.073 1 98.56 481 VAL B C 1
ATOM 7462 O O . VAL B 1 481 ? 2.922 -15.891 1.155 1 98.56 481 VAL B O 1
ATOM 7465 N N . ASP B 1 482 ? 1.123 -14.836 2.152 1 98.25 482 ASP B N 1
ATOM 7466 C CA . ASP B 1 482 ? 1.96 -14.453 3.285 1 98.25 482 ASP B CA 1
ATOM 7467 C C . ASP B 1 482 ? 1.264 -14.758 4.609 1 98.25 482 ASP B C 1
ATOM 7469 O O . ASP B 1 482 ? 1.642 -14.227 5.652 1 98.25 482 ASP B O 1
ATOM 7473 N N . GLY B 1 483 ? 0.173 -15.516 4.59 1 97.94 483 GLY B N 1
ATOM 7474 C CA . GLY B 1 483 ? -0.523 -15.859 5.82 1 97.94 483 GLY B CA 1
ATOM 7475 C C . GLY B 1 483 ? -1.038 -14.648 6.57 1 97.94 483 GLY B C 1
ATOM 7476 O O . GLY B 1 483 ? -1.262 -14.711 7.781 1 97.94 483 GLY B O 1
ATOM 7477 N N . GLY B 1 484 ? -1.125 -13.508 5.988 1 98.12 484 GLY B N 1
ATOM 7478 C CA . GLY B 1 484 ? -1.713 -12.305 6.559 1 98.12 484 GLY B CA 1
ATOM 7479 C C . GLY B 1 484 ? -0.682 -11.344 7.121 1 98.12 484 GLY B C 1
ATOM 7480 O O . GLY B 1 484 ? -1.029 -10.266 7.602 1 98.12 484 GLY B O 1
ATOM 7481 N N . VAL B 1 485 ? 0.609 -11.648 7.012 1 97.62 485 VAL B N 1
ATOM 7482 C CA . VAL B 1 485 ? 1.636 -10.922 7.746 1 97.62 485 VAL B CA 1
ATOM 7483 C C . VAL B 1 485 ? 1.69 -9.469 7.262 1 97.62 485 VAL B C 1
ATOM 7485 O O . VAL B 1 485 ? 1.891 -8.555 8.055 1 97.62 485 VAL B O 1
ATOM 7488 N N . THR B 1 486 ? 1.556 -9.211 6 1 97.38 486 THR B N 1
ATOM 7489 C CA . THR B 1 486 ? 1.748 -7.875 5.445 1 97.38 486 THR B CA 1
ATOM 7490 C C . THR B 1 486 ? 0.594 -6.953 5.832 1 97.38 486 THR B C 1
ATOM 7492 O O . THR B 1 486 ? 0.697 -5.734 5.707 1 97.38 486 THR B O 1
ATOM 7495 N N . VAL B 1 487 ? -0.603 -7.492 6.281 1 97.69 487 VAL B N 1
ATOM 7496 C CA . VAL B 1 487 ? -1.735 -6.652 6.656 1 97.69 487 VAL B CA 1
ATOM 7497 C C . VAL B 1 487 ? -1.893 -6.648 8.172 1 97.69 487 VAL B C 1
ATOM 7499 O O . VAL B 1 487 ? -2.824 -6.039 8.703 1 97.69 487 VAL B O 1
ATOM 7502 N N . ASN B 1 488 ? -0.994 -7.348 8.891 1 97.44 488 ASN B N 1
ATOM 7503 C CA . ASN B 1 488 ? -1.014 -7.41 10.352 1 97.44 488 ASN B CA 1
ATOM 7504 C C . ASN B 1 488 ? -0.138 -6.324 10.969 1 97.44 488 ASN B C 1
ATOM 7506 O O . ASN B 1 488 ? 1.013 -6.582 11.328 1 97.44 488 ASN B O 1
ATOM 7510 N N . GLY B 1 489 ? -0.681 -5.156 11.156 1 95.19 489 GLY B N 1
ATOM 7511 C CA . GLY B 1 489 ? 0.08 -4.043 11.703 1 95.19 489 GLY B CA 1
ATOM 7512 C C . GLY B 1 489 ? 0.322 -4.156 13.195 1 95.19 489 GLY B C 1
ATOM 7513 O O . GLY B 1 489 ? 1.435 -3.918 13.664 1 95.19 489 GLY B O 1
ATOM 7514 N N . PHE B 1 490 ? -0.775 -4.473 13.875 1 91.19 490 PHE B N 1
ATOM 7515 C CA . PHE B 1 490 ? -0.701 -4.488 15.328 1 91.19 490 PHE B CA 1
ATOM 7516 C C . PHE B 1 490 ? -1.875 -5.262 15.922 1 91.19 490 PHE B C 1
ATOM 7518 O O . PHE B 1 490 ? -2.998 -5.172 15.422 1 91.19 490 PHE B O 1
ATOM 7525 N N . GLN B 1 491 ? -1.601 -6.105 16.922 1 88.69 491 GLN B N 1
ATOM 7526 C CA . GLN B 1 491 ? -2.6 -6.773 17.75 1 88.69 491 GLN B CA 1
ATOM 7527 C C . GLN B 1 491 ? -2.275 -6.617 19.234 1 88.69 491 GLN B C 1
ATOM 7529 O O . GLN B 1 491 ? -1.267 -7.141 19.719 1 88.69 491 GLN B O 1
ATOM 7534 N N . PRO B 1 492 ? -3.164 -5.93 19.906 1 86.69 492 PRO B N 1
ATOM 7535 C CA . PRO B 1 492 ? -2.889 -5.832 21.344 1 86.69 492 PRO B CA 1
ATOM 7536 C C . PRO B 1 492 ? -2.924 -7.191 22.047 1 86.69 492 PRO B C 1
ATOM 7538 O O . PRO B 1 492 ? -3.729 -8.055 21.688 1 86.69 492 PRO B O 1
ATOM 7541 N N . SER B 1 493 ? -2.092 -7.324 23.031 1 83.94 493 SER B N 1
ATOM 7542 C CA . SER B 1 493 ? -2.027 -8.578 23.766 1 83.94 493 SER B CA 1
ATOM 7543 C C . SER B 1 493 ? -3.18 -8.695 24.766 1 83.94 493 SER B C 1
ATOM 7545 O O . SER B 1 493 ? -3.453 -9.781 25.281 1 83.94 493 SER B O 1
ATOM 7547 N N . ILE B 1 494 ? -3.82 -7.547 25.016 1 80.81 494 ILE B N 1
ATOM 7548 C CA . ILE B 1 494 ? -4.941 -7.535 25.938 1 80.81 494 ILE B CA 1
ATOM 7549 C C . ILE B 1 494 ? -6.188 -6.992 25.25 1 80.81 494 ILE B C 1
ATOM 7551 O O . ILE B 1 494 ? -6.09 -6.324 24.219 1 80.81 494 ILE B O 1
ATOM 7555 N N . ARG B 1 495 ? -7.285 -7.379 25.875 1 80.12 495 ARG B N 1
ATOM 7556 C CA . ARG B 1 495 ? -8.523 -6.797 25.375 1 80.12 495 ARG B CA 1
ATOM 7557 C C . ARG B 1 495 ? -8.586 -5.301 25.672 1 80.12 495 ARG B C 1
ATOM 7559 O O . ARG B 1 495 ? -8.359 -4.883 26.812 1 80.12 495 ARG B O 1
ATOM 7566 N N . ILE B 1 496 ? -8.742 -4.57 24.625 1 76.06 496 ILE B N 1
ATOM 7567 C CA . ILE B 1 496 ? -8.82 -3.127 24.812 1 76.06 496 ILE B CA 1
ATOM 7568 C C . ILE B 1 496 ? -10.258 -2.656 24.594 1 76.06 496 ILE B C 1
ATOM 7570 O O . ILE B 1 496 ? -10.984 -3.221 23.766 1 76.06 496 ILE B O 1
ATOM 7574 N N . THR B 1 497 ? -10.852 -1.881 25.594 1 74.31 497 THR B N 1
ATOM 7575 C CA . THR B 1 497 ? -12.203 -1.349 25.484 1 74.31 497 THR B CA 1
ATOM 7576 C C . THR B 1 497 ? -12.188 0.177 25.438 1 74.31 497 THR B C 1
ATOM 7578 O O . THR B 1 497 ? -11.305 0.807 26.031 1 74.31 497 THR B O 1
#

Sequence (994 aa):
MAEPEISRSKRGGRWSLRGMTALVTGGTRGIGHAIVSDLAAFGAVVHTCSRTQTDLDKCLEEWQSEGFKVTGSVCDVSSPPQRENLIQEVASTFNGKLNIYINNVGTNFRKATIEYSAEEYSELMRVNLDSSFHLCQLAYPLLKESGNGSIVFISSVAGVVSLGTGAVYAASKAAINQLTKNLACEWAKDNIRSNCVVPWATRTPLVEHVIYLYPFFISLVEMAELEESSSKSKRGGRWCLKGMTALVSGGTRGIGHAIVSDLAAFGAAVHTCSRTQTELDKCLEEWRSEGFQVTGSVCDVTSPHDREKLLQKVASIFDGKLNIYVNNVGTNFRKPTIEYSAEEYSQLMTVNLDSSFHLCQLAYPLLKASEKGSIVFLSSVAGVTSMGTGSVYAASKAAINQLTKNLACEWAKDNIRSNCVVPWTTRTPLIQHLLQNQSFVDDVMSRTPLKRIAEPEEVSSLVTFLCLPAASYITGQVICVDGGVTVNGFQPSIRITMAEPEISRSKRGGRWSLRGMTALVTGGTRGIGHAIVSDLAAFGAVVHTCSRTQTDLDKCLEEWQSEGFKVTGSVCDVSSPPQRENLIQEVASTFNGKLNIYINNVGTNFRKATIEYSAEEYSELMRVNLDSSFHLCQLAYPLLKESGNGSIVFISSVAGVVSLGTGAVYAASKAAINQLTKNLACEWAKDNIRSNCVVPWATRTPLVEHVIYLYPFFISLVEMAELEESSSKSKRGGRWCLKGMTALVSGGTRGIGHAIVSDLAAFGAAVHTCSRTQTELDKCLEEWRSEGFQVTGSVCDVTSPHDREKLLQKVASIFDGKLNIYVNNVGTNFRKPTIEYSAEEYSQLMTVNLDSSFHLCQLAYPLLKASEKGSIVFLSSVAGVTSMGTGSVYAASKAAINQLTKNLACEWAKDNIRSNCVVPWTTRTPLIQHLLQNQSFVDDVMSRTPLKRIAEPEEVSSLVTFLCLPAASYITGQVICVDGGVTVNGFQPSIRIT